Protein AF-A0A3D1WHP9-F1 (afdb_monomer_lite)

Foldseek 3Di:
DFLVVLLVVVQVVLVVLLVVLLVVQLVPFDVLLVVLLVLLVVLLVVLLVCLLVVLVVQQQDWDADPNDTGGVLVVVVVVQCVDVLLVLLVVLAVLSVVVSSLVSSLLCSLVSLLVSSVVSSVVSVVVSVVVVVVVPPVPPPPPPPDPRPSNVSSVSSSVSSNVSLLSSCLLVLLSLVLVVPVLDPPPPCPVVVVVVVVDPDDDDDDDDDDDDDDDDDDDDDDDDDDPDDPNVPDPVVSVSNSSSCCPHPSSVVSPPPCVSVVSSQSSSWDDAPNDTASPSQQVVLVVQLVVLVVCVVPPLQLVPRPLVSNVVSVCSNLVHPCVQRRVLSSVLSNLLVVVSVCVSPVVCVLCVVLSVLSNVVSVVPPRSSVQCSLLVVLVSVLVSLCSVLCVSVLVRPDDDDLQSLLVSCVSPVVSLLSNLVSQLVHSSCVRRQLVVQCSVLCPPPPPQSSVLLNQFDSDDDCSVQLSVLVSQLSNLSSNLQNVQVVLVHGPVVCLLAVLCLLSGDPPSLVSLLSVQVNLQSVQPRNRQAGPVRHGSSQSSCVVSLQHQQCQQAPDHGDTSSRSSNLLRVLSNLSSVLVCSVCLPDQHQLLSVLLSLLVVCLVPVPDPVSLCVQVVNVLSLLRGPSCCVRPVVSNQVNLVPLLFFHLVLLDDPPDSPSSSVLCNVQVSLSSQQSNLQLVAALDPVVSQGNSNLSRDDPRQVLSSLLVDALVSLVRNQLSCLPRSGRVSVVVSLQVVVQVLLCQALVDPPGDFDSVVAACDDPLHCRVLVSQLSNLVSVQSNVQPDNRYPVSTDLLSVLSNLLSLLCQQCVCPPPVHDDGGRSVRSSVSNLVRCCVPLVADLVQFFVDPDPSVARSNLVSVLSVLLPDPQQQSVLCCVCQTVPVLDLVSLVSNLVRCLVCVPSLLSNLVSCLVRRTPNEDDPVSVVSNVVSLVVVVVDPSHDVSSSCSVCSNHPNHD

Radius of gyration: 58.1 Å; chains: 1; bounding box: 121×66×184 Å

Sequence (955 aa):
MSAGAIIAIIDVVFFVLLGLGFLEGFLRGVKRSSLELGISIAGIIIVALITPVVTDAILNIQITANGTTSSLKTFIINMLSSNPDVENLINGSPSTKTLLEKLPTVLMAAVVFLVLNLVMRLVVYIVYKLISLVFKSKKKEKELGLKRNRWVGGAISTFKMFALVLVMFMPLTSAVKFADQIIPAQSTEVSAVVAAAGEGGSGTAGGETPAPSTDGGGTTDGGSTTDGGIFSSLPPVVKNIVHGVNKSALGVLNGVAGMDDFMFDQVAKVEINGERIKFRSELNNYYTLYNDISLFLKNKDVESINWEKLDKSYKDVTSNPLYNSVVLNIIGENIAKYENLVKVFPQIKEYEDILKNISLALSTNDKYAEYFKPDIDKIYYTISGAGKSGYLKEVVGKKNTLSSITVLVDKYDEVLTNTVNNLFDLNIVRDALSPALKTVFTKVSDEALGNILADANTNITDWNGLKVKVKNTIVEVGKINGMIEKQNVALGDITSDFMTILKLKNDVPQILSRFGNMIDCIDNLEFMSDTAGNKLMPRVLNKFGLTDLKDVKGETIETYKGVFEFMSPSIEKLISLDIYDDMHGEVNFNSILKKFAQRLVSEKTDTTYSKFMSDVLLPLYKVTALQDKIFTPIINGSKTTGVVDFSLLEVENDWAASYANWESDLPQLTAVITELESKYFNEETKQTILDYLLTEGGDMKEVVKKLDDATLDKVMPSVLTAKSLQPLRDQLAGIVVSTIKDVTGDSTVSMSLNPASFTGGDSQTSEFITIIKTFVKIYNASTTMTNLEDIDEILLGNLLEQMKQNAYRVELNGKTNTGVTKAMFSAMIAKAESEFGITFLDVFKATNIYEINFNDMFKFINLTKQSNAFAQAFKNVAIDGNKDTASVDELMGAVKANQESAKEILVLANSLEVDASLTTEQKTYFDAKIAELEADSEIDRDIIAQFKTLIGETA

Structure (mmCIF, N/CA/C/O backbone):
data_AF-A0A3D1WHP9-F1
#
_entry.id   AF-A0A3D1WHP9-F1
#
loop_
_atom_site.group_PDB
_atom_site.id
_atom_site.type_symbol
_atom_site.label_atom_id
_atom_site.label_alt_id
_atom_site.label_comp_id
_atom_site.label_asym_id
_atom_site.label_entity_id
_atom_site.label_seq_id
_atom_site.pdbx_PDB_ins_code
_atom_site.Cartn_x
_atom_site.Cartn_y
_atom_site.Cartn_z
_atom_site.occupancy
_atom_site.B_iso_or_equiv
_atom_site.auth_seq_id
_atom_site.auth_comp_id
_atom_site.auth_asym_id
_atom_site.auth_atom_id
_atom_site.pdbx_PDB_model_num
ATOM 1 N N . MET A 1 1 ? 63.133 1.892 -47.168 1.00 52.19 1 MET A N 1
ATOM 2 C CA . MET A 1 1 ? 63.389 3.248 -47.708 1.00 52.19 1 MET A CA 1
ATOM 3 C C . MET A 1 1 ? 62.753 4.252 -46.750 1.00 52.19 1 MET A C 1
ATOM 5 O O . MET A 1 1 ? 61.618 4.007 -46.362 1.00 52.19 1 MET A O 1
ATOM 9 N N . SER A 1 2 ? 63.463 5.290 -46.292 1.00 50.69 2 SER A N 1
ATOM 10 C CA . SER A 1 2 ? 62.893 6.284 -45.360 1.00 50.69 2 SER A CA 1
ATOM 11 C C . SER A 1 2 ? 61.933 7.237 -46.088 1.00 50.69 2 SER A C 1
ATOM 13 O O . SER A 1 2 ? 62.123 7.507 -47.275 1.00 50.69 2 SER A O 1
ATOM 15 N N . ALA A 1 3 ? 60.923 7.773 -45.391 1.00 52.84 3 ALA A N 1
ATOM 16 C CA . ALA A 1 3 ? 59.977 8.738 -45.967 1.00 52.84 3 ALA A CA 1
ATOM 17 C C . ALA A 1 3 ? 60.690 9.969 -46.571 1.00 52.84 3 ALA A C 1
ATOM 19 O O . ALA A 1 3 ? 60.319 10.429 -47.646 1.00 52.84 3 ALA A O 1
ATOM 20 N N . GLY A 1 4 ? 61.781 10.435 -45.946 1.00 49.41 4 GLY A N 1
ATOM 21 C CA . GLY A 1 4 ? 62.611 11.531 -46.467 1.00 49.41 4 GLY A CA 1
ATOM 22 C C . GLY A 1 4 ? 63.289 11.228 -47.810 1.00 49.41 4 GLY A C 1
ATOM 23 O O . GLY A 1 4 ? 63.359 12.103 -48.669 1.00 49.41 4 GLY A O 1
ATOM 24 N N . ALA A 1 5 ? 63.729 9.985 -48.040 1.00 58.91 5 ALA A N 1
ATOM 25 C CA . ALA A 1 5 ? 64.306 9.582 -49.325 1.00 58.91 5 ALA A CA 1
ATOM 26 C C . ALA A 1 5 ? 63.245 9.511 -50.437 1.00 58.91 5 ALA A C 1
ATOM 28 O O . ALA A 1 5 ? 63.528 9.851 -51.582 1.00 58.91 5 ALA A O 1
ATOM 29 N N . ILE A 1 6 ? 62.017 9.106 -50.098 1.00 59.44 6 ILE A N 1
ATOM 30 C CA . ILE A 1 6 ? 60.886 9.050 -51.036 1.00 59.44 6 ILE A CA 1
ATOM 31 C C . ILE A 1 6 ? 60.451 10.467 -51.442 1.00 59.44 6 ILE A C 1
ATOM 33 O O . ILE A 1 6 ? 60.280 10.721 -52.632 1.00 59.44 6 ILE A O 1
ATOM 37 N N . ILE A 1 7 ? 60.359 11.400 -50.484 1.00 60.75 7 ILE A N 1
ATOM 38 C CA . ILE A 1 7 ? 60.065 12.824 -50.739 1.00 60.75 7 ILE A CA 1
ATOM 39 C C . ILE A 1 7 ? 61.090 13.416 -51.712 1.00 60.75 7 ILE A C 1
ATOM 41 O O . ILE A 1 7 ? 60.717 13.967 -52.745 1.00 60.75 7 ILE A O 1
ATOM 45 N N . ALA A 1 8 ? 62.384 13.225 -51.431 1.00 59.97 8 ALA A N 1
ATOM 46 C CA . ALA A 1 8 ? 63.456 13.743 -52.276 1.00 59.97 8 ALA A CA 1
ATOM 47 C C . ALA A 1 8 ? 63.396 13.188 -53.711 1.00 59.97 8 ALA A C 1
ATOM 49 O O . ALA A 1 8 ? 63.615 13.930 -54.664 1.00 59.97 8 ALA A O 1
ATOM 50 N N . ILE A 1 9 ? 63.065 11.905 -53.889 1.00 67.31 9 ILE A N 1
ATOM 51 C CA . ILE A 1 9 ? 62.924 11.299 -55.222 1.00 67.31 9 ILE A CA 1
ATOM 52 C C . ILE A 1 9 ? 61.727 11.891 -55.974 1.00 67.31 9 ILE A C 1
ATOM 54 O O . ILE A 1 9 ? 61.866 12.230 -57.149 1.00 67.31 9 ILE A O 1
ATOM 58 N N . ILE A 1 10 ? 60.573 12.039 -55.316 1.00 67.44 10 ILE A N 1
ATOM 59 C CA . ILE A 1 10 ? 59.365 12.616 -55.926 1.00 67.44 10 ILE A CA 1
ATOM 60 C C . ILE A 1 10 ? 59.627 14.061 -56.364 1.00 67.44 10 ILE A C 1
ATOM 62 O O . ILE A 1 10 ? 59.332 14.415 -57.507 1.00 67.44 10 ILE A O 1
ATOM 66 N N . ASP A 1 11 ? 60.242 14.869 -55.500 1.00 71.50 11 ASP A N 1
ATOM 67 C CA . ASP A 1 11 ? 60.545 16.269 -55.794 1.00 71.50 11 ASP A CA 1
ATOM 68 C C . ASP A 1 11 ? 61.590 16.395 -56.913 1.00 71.50 11 ASP A C 1
ATOM 70 O O . ASP A 1 11 ? 61.416 17.190 -57.837 1.00 71.50 11 ASP A O 1
ATOM 74 N N . VAL A 1 12 ? 62.641 15.566 -56.912 1.00 72.81 12 VAL A N 1
ATOM 75 C CA . VAL A 1 12 ? 63.637 15.542 -57.998 1.00 72.81 12 VAL A CA 1
ATOM 76 C C . VAL A 1 12 ? 62.985 15.177 -59.332 1.00 72.81 12 VAL A C 1
ATOM 78 O O . VAL A 1 12 ? 63.215 15.864 -60.327 1.00 72.81 12 VAL A O 1
ATOM 81 N N . VAL A 1 13 ? 62.138 14.144 -59.373 1.00 71.62 13 VAL A N 1
ATOM 82 C CA . VAL A 1 13 ? 61.411 13.760 -60.594 1.00 71.62 13 VAL A CA 1
ATOM 83 C C . VAL A 1 13 ? 60.491 14.893 -61.058 1.00 71.62 13 VAL A C 1
ATOM 85 O O . VAL A 1 13 ? 60.465 15.210 -62.249 1.00 71.62 13 VAL A O 1
ATOM 88 N N . PHE A 1 14 ? 59.791 15.553 -60.133 1.00 72.31 14 PHE A N 1
ATOM 89 C CA . PHE A 1 14 ? 58.943 16.708 -60.422 1.00 72.31 14 PHE A CA 1
ATOM 90 C C . PHE A 1 14 ? 59.737 17.863 -61.055 1.00 72.31 14 PHE A C 1
ATOM 92 O O . PHE A 1 14 ? 59.377 18.343 -62.133 1.00 72.31 14 PHE A O 1
ATOM 99 N N . PHE A 1 15 ? 60.866 18.264 -60.466 1.00 72.25 15 PHE A N 1
ATOM 100 C CA . PHE A 1 15 ? 61.705 19.337 -61.011 1.00 72.25 15 PHE A CA 1
ATOM 101 C C . PHE A 1 15 ? 62.384 18.958 -62.337 1.00 72.25 15 PHE A C 1
ATOM 103 O O . PHE A 1 15 ? 62.493 19.804 -63.229 1.00 72.25 15 PHE A O 1
ATOM 110 N N . VAL A 1 16 ? 62.774 17.693 -62.528 1.00 75.19 16 VAL A N 1
ATOM 111 C CA . VAL A 1 16 ? 63.304 17.194 -63.812 1.00 75.19 16 VAL A CA 1
ATOM 112 C C . VAL A 1 16 ? 62.244 17.283 -64.909 1.00 75.19 16 VAL A C 1
ATOM 114 O O . VAL A 1 16 ? 62.536 17.746 -66.013 1.00 75.19 16 VAL A O 1
ATOM 117 N N . LEU A 1 17 ? 60.997 16.911 -64.614 1.00 72.75 17 LEU A N 1
ATOM 118 C CA . LEU A 1 17 ? 59.876 17.027 -65.547 1.00 72.75 17 LEU A CA 1
ATOM 119 C C . LEU A 1 17 ? 59.602 18.487 -65.951 1.00 72.75 17 LEU A C 1
ATOM 121 O O . LEU A 1 17 ? 59.361 18.761 -67.130 1.00 72.75 17 LEU A O 1
ATOM 125 N N . LEU A 1 18 ? 59.706 19.431 -65.012 1.00 75.06 18 LEU A N 1
ATOM 126 C CA . LEU A 1 18 ? 59.613 20.869 -65.296 1.00 75.06 18 LEU A CA 1
ATOM 127 C C . LEU A 1 18 ? 60.776 21.373 -66.162 1.00 75.06 18 LEU A C 1
ATOM 129 O O . LEU A 1 18 ? 60.554 22.145 -67.100 1.00 75.06 18 LEU A O 1
ATOM 133 N N . GLY A 1 19 ? 61.998 20.905 -65.891 1.00 69.38 19 GLY A N 1
ATOM 134 C CA . GLY A 1 19 ? 63.191 21.208 -66.685 1.00 69.38 19 GLY A CA 1
ATOM 135 C C . GLY A 1 19 ? 63.102 20.676 -68.119 1.00 69.38 19 GLY A C 1
ATOM 136 O O . GLY A 1 19 ? 63.430 21.387 -69.071 1.00 69.38 19 GLY A O 1
ATOM 137 N N . LEU A 1 20 ? 62.568 19.466 -68.304 1.00 71.75 20 LEU A N 1
ATOM 138 C CA . LEU A 1 20 ? 62.284 18.904 -69.627 1.00 71.75 20 LEU A CA 1
ATOM 139 C C . LEU A 1 20 ? 61.210 19.712 -70.369 1.00 71.75 20 LEU A C 1
ATOM 141 O O . LEU A 1 20 ? 61.374 19.987 -71.557 1.00 71.75 20 LEU A O 1
ATOM 145 N N . GLY A 1 21 ? 60.161 20.164 -69.671 1.00 66.88 21 GLY A N 1
ATOM 146 C CA . GLY A 1 21 ? 59.151 21.067 -70.233 1.00 66.88 21 GLY A CA 1
ATOM 147 C C . GLY A 1 21 ? 59.732 22.418 -70.669 1.00 66.88 21 GLY A C 1
ATOM 148 O O . GLY A 1 21 ? 59.379 22.933 -71.733 1.00 66.88 21 GLY A O 1
ATOM 149 N N . PHE A 1 22 ? 60.681 22.962 -69.900 1.00 68.94 22 PHE A N 1
ATOM 150 C CA . PHE A 1 22 ? 61.415 24.173 -70.274 1.00 68.94 22 PHE A CA 1
ATOM 151 C C . PHE A 1 22 ? 62.231 23.964 -71.554 1.00 68.94 22 PHE A C 1
ATOM 153 O O . PHE A 1 22 ? 62.129 24.762 -72.486 1.00 68.94 22 PHE A O 1
ATOM 160 N N . LEU A 1 23 ? 63.008 22.876 -71.628 1.00 68.38 23 LEU A N 1
ATOM 161 C CA . LEU A 1 23 ? 63.821 22.528 -72.799 1.00 68.38 23 LEU A CA 1
ATOM 162 C C . LEU A 1 23 ? 62.952 22.314 -74.045 1.00 68.38 23 LEU A C 1
ATOM 164 O O . LEU A 1 23 ? 63.266 22.823 -75.124 1.00 68.38 23 LEU A O 1
ATOM 168 N N . GLU A 1 24 ? 61.821 21.624 -73.891 1.00 71.19 24 GLU A N 1
ATOM 169 C CA . GLU A 1 24 ? 60.838 21.400 -74.950 1.00 71.19 24 GLU A CA 1
ATOM 170 C C . GLU A 1 24 ? 60.282 22.728 -75.496 1.00 71.19 24 GLU A C 1
ATOM 172 O O . GLU A 1 24 ? 60.257 22.947 -76.713 1.00 71.19 24 GLU A O 1
ATOM 177 N N . GLY A 1 25 ? 59.920 23.657 -74.609 1.00 61.50 25 GLY A N 1
ATOM 178 C CA . GLY A 1 25 ? 59.437 24.988 -74.975 1.00 61.50 25 GLY A CA 1
ATOM 179 C C . GLY A 1 25 ? 60.489 25.909 -75.573 1.00 61.50 25 GLY A C 1
ATOM 180 O O . GLY A 1 25 ? 60.221 26.641 -76.532 1.00 61.50 25 GLY A O 1
ATOM 181 N N . PHE A 1 26 ? 61.706 25.845 -75.041 1.00 65.12 26 PHE A N 1
ATOM 182 C CA . PHE A 1 26 ? 62.842 26.634 -75.497 1.00 65.12 26 PHE A CA 1
ATOM 183 C C . PHE A 1 26 ? 63.232 26.276 -76.938 1.00 65.12 26 PHE A C 1
ATOM 185 O O . PHE A 1 26 ? 63.517 27.158 -77.757 1.00 65.12 26 PHE A O 1
ATOM 192 N N . LEU A 1 27 ? 63.166 24.987 -77.288 1.00 63.72 27 LEU A N 1
ATOM 193 C CA . LEU A 1 27 ? 63.424 24.495 -78.643 1.00 63.72 27 LEU A CA 1
ATOM 194 C C . LEU A 1 27 ? 62.308 24.879 -79.637 1.00 63.72 27 LEU A C 1
ATOM 196 O O . LEU A 1 27 ? 62.595 25.138 -80.814 1.00 63.72 27 LEU A O 1
ATOM 200 N N . ARG A 1 28 ? 61.045 24.953 -79.188 1.00 66.31 28 ARG A N 1
ATOM 201 C CA . ARG A 1 28 ? 59.855 25.088 -80.057 1.00 66.31 28 ARG A CA 1
ATOM 202 C C . ARG A 1 28 ? 59.340 26.520 -80.247 1.00 66.31 28 ARG A C 1
ATOM 204 O O . ARG A 1 28 ? 58.873 26.834 -81.344 1.00 66.31 28 ARG A O 1
ATOM 211 N N . GLY A 1 29 ? 59.487 27.396 -79.251 1.00 59.56 29 GLY A N 1
ATOM 212 C CA . GLY A 1 29 ? 59.043 28.797 -79.289 1.00 59.56 29 GLY A CA 1
ATOM 213 C C . GLY A 1 29 ? 57.532 29.008 -79.070 1.00 59.56 29 GLY A C 1
ATOM 214 O O . GLY A 1 29 ? 56.722 28.102 -79.245 1.00 59.56 29 GLY A O 1
ATOM 215 N N . VAL A 1 30 ? 57.150 30.248 -78.728 1.00 58.91 30 VAL A N 1
ATOM 216 C CA . VAL A 1 30 ? 55.826 30.642 -78.184 1.00 58.91 30 VAL A CA 1
ATOM 217 C C . VAL A 1 30 ? 54.615 30.110 -78.967 1.00 58.91 30 VAL A C 1
ATOM 219 O O . VAL A 1 30 ? 53.772 29.437 -78.387 1.00 58.91 30 VAL A O 1
ATOM 222 N N . LYS A 1 31 ? 54.527 30.352 -80.287 1.00 64.00 31 LYS A N 1
ATOM 223 C CA . LYS A 1 31 ? 53.344 29.965 -81.092 1.00 64.00 31 LYS A CA 1
ATOM 224 C C . LYS A 1 31 ? 53.054 28.461 -81.056 1.00 64.00 31 LYS A C 1
ATOM 226 O O . LYS A 1 31 ? 51.898 28.054 -81.035 1.00 64.00 31 LYS A O 1
ATOM 231 N N . ARG A 1 32 ? 54.107 27.638 -81.073 1.00 64.88 32 ARG A N 1
ATOM 232 C CA . ARG A 1 32 ? 53.989 26.175 -81.077 1.00 64.88 32 ARG A CA 1
ATOM 233 C C . ARG A 1 32 ? 53.645 25.642 -79.691 1.00 64.88 32 ARG A C 1
ATOM 235 O O . ARG A 1 32 ? 52.767 24.793 -79.586 1.00 64.88 32 ARG A O 1
ATOM 242 N N . SER A 1 33 ? 54.249 26.210 -78.650 1.00 61.62 33 SER A N 1
ATOM 243 C CA . SER A 1 33 ? 53.940 25.882 -77.256 1.00 61.62 33 SER A CA 1
ATOM 244 C C . SER A 1 33 ? 52.487 26.199 -76.871 1.00 61.62 33 SER A C 1
ATOM 246 O O . SER A 1 33 ? 51.863 25.402 -76.177 1.00 61.62 33 SER A O 1
ATOM 248 N N . SER A 1 34 ? 51.910 27.306 -77.359 1.00 65.25 34 SER A N 1
ATOM 249 C CA . SER A 1 34 ? 50.506 27.665 -77.088 1.00 65.25 34 SER A CA 1
ATOM 250 C C . SER A 1 34 ? 49.491 26.761 -77.803 1.00 65.25 34 SER A C 1
ATOM 252 O O . SER A 1 34 ? 48.495 26.374 -77.198 1.00 65.25 34 SER A O 1
ATOM 254 N N . LEU A 1 35 ? 49.742 26.377 -79.063 1.00 67.50 35 LEU A N 1
ATOM 255 C CA . LEU A 1 35 ? 48.884 25.423 -79.787 1.00 67.50 35 LEU A CA 1
ATOM 256 C C . LEU A 1 35 ? 48.872 24.057 -79.086 1.00 67.50 35 LEU A C 1
ATOM 258 O O . LEU A 1 35 ? 47.825 23.449 -78.888 1.00 67.50 35 LEU A O 1
ATOM 262 N N . GLU A 1 36 ? 50.049 23.595 -78.674 1.00 68.94 36 GLU A N 1
ATOM 263 C CA . GLU A 1 36 ? 50.200 22.340 -77.950 1.00 68.94 36 GLU A CA 1
ATOM 264 C C . GLU A 1 36 ? 49.532 22.392 -76.566 1.00 68.94 36 GLU A C 1
ATOM 266 O O . GLU A 1 36 ? 49.039 21.375 -76.093 1.00 68.94 36 GLU A O 1
ATOM 271 N N . LEU A 1 37 ? 49.511 23.552 -75.901 1.00 68.50 37 LEU A N 1
ATOM 272 C CA . LEU A 1 37 ? 48.799 23.756 -74.634 1.00 68.50 37 LEU A CA 1
ATOM 273 C C . LEU A 1 37 ? 47.288 23.548 -74.799 1.00 68.50 37 LEU A C 1
ATOM 275 O O . LEU A 1 37 ? 46.707 22.783 -74.033 1.00 68.50 37 LEU A O 1
ATOM 279 N N . GLY A 1 38 ? 46.671 24.143 -75.825 1.00 67.31 38 GLY A N 1
ATOM 280 C CA . GLY A 1 38 ? 45.239 23.964 -76.101 1.00 67.31 38 GLY A CA 1
ATOM 281 C C . GLY A 1 38 ? 44.862 22.507 -76.400 1.00 67.31 38 GLY A C 1
ATOM 282 O O . GLY A 1 38 ? 43.893 21.992 -75.845 1.00 67.31 38 GLY A O 1
ATOM 283 N N . ILE A 1 39 ? 45.673 21.808 -77.207 1.00 72.19 39 ILE A N 1
ATOM 284 C CA . ILE A 1 39 ? 45.454 20.384 -77.521 1.00 72.19 39 ILE A CA 1
ATOM 285 C C . ILE A 1 39 ? 45.657 19.507 -76.271 1.00 72.19 39 ILE A C 1
ATOM 287 O O . ILE A 1 39 ? 44.909 18.556 -76.061 1.00 72.19 39 ILE A O 1
ATOM 291 N N . SER A 1 40 ? 46.627 19.828 -75.407 1.00 72.06 40 SER A N 1
ATOM 292 C CA . SER A 1 40 ? 46.837 19.095 -74.151 1.00 72.06 40 SER A CA 1
ATOM 293 C C . SER A 1 40 ? 45.678 19.255 -73.162 1.00 72.06 40 SER A C 1
ATOM 295 O O . SER A 1 40 ? 45.303 18.267 -72.542 1.00 72.06 40 SER A O 1
ATOM 297 N N . ILE A 1 41 ? 45.076 20.445 -73.044 1.00 73.56 41 ILE A N 1
ATOM 298 C CA . ILE A 1 41 ? 43.894 20.657 -72.187 1.00 73.56 41 ILE A CA 1
ATOM 299 C C . ILE A 1 41 ? 42.699 19.842 -72.702 1.00 73.56 41 ILE A C 1
ATOM 301 O O . ILE A 1 41 ? 42.053 19.146 -71.921 1.00 73.56 41 ILE A O 1
ATOM 305 N N . ALA A 1 42 ? 42.443 19.855 -74.015 1.00 74.12 42 ALA A N 1
ATOM 306 C CA . ALA A 1 42 ? 41.405 19.015 -74.615 1.00 74.12 42 ALA A CA 1
ATOM 307 C C . ALA A 1 42 ? 41.672 17.517 -74.373 1.00 74.12 42 ALA A C 1
ATOM 309 O O . ALA A 1 42 ? 40.752 16.765 -74.058 1.00 74.12 42 ALA A O 1
ATOM 310 N N . GLY A 1 43 ? 42.939 17.094 -74.448 1.00 78.81 43 GLY A N 1
ATOM 311 C CA . GLY A 1 43 ? 43.354 15.728 -74.131 1.00 78.81 43 GLY A CA 1
ATOM 312 C C . GLY A 1 43 ? 43.055 15.318 -72.688 1.00 78.81 43 GLY A C 1
ATOM 313 O O . GLY A 1 43 ? 42.554 14.220 -72.474 1.00 78.81 43 GLY A O 1
ATOM 314 N N . ILE A 1 44 ? 43.285 16.201 -71.713 1.00 77.19 44 ILE A N 1
ATOM 315 C CA . ILE A 1 44 ? 42.969 15.950 -70.297 1.00 77.19 44 ILE A CA 1
ATOM 316 C C . ILE A 1 44 ? 41.458 15.767 -70.091 1.00 77.19 44 ILE A C 1
ATOM 318 O O . ILE A 1 44 ? 41.049 14.840 -69.394 1.00 77.19 44 ILE A O 1
ATOM 322 N N . ILE A 1 45 ? 40.622 16.605 -70.718 1.00 77.75 45 ILE A N 1
ATOM 323 C CA . ILE A 1 45 ? 39.153 16.492 -70.627 1.00 77.75 45 ILE A CA 1
ATOM 324 C C . ILE A 1 45 ? 38.683 15.151 -71.207 1.00 77.75 45 ILE A C 1
ATOM 326 O O . ILE A 1 45 ? 37.871 14.458 -70.597 1.00 77.75 45 ILE A O 1
ATOM 330 N N . ILE A 1 46 ? 39.229 14.755 -72.360 1.00 80.69 46 ILE A N 1
ATOM 331 C CA . ILE A 1 46 ? 38.930 13.463 -72.991 1.00 80.69 46 ILE A CA 1
ATOM 332 C C . ILE A 1 46 ? 39.344 12.305 -72.073 1.00 80.69 46 ILE A C 1
ATOM 334 O O . ILE A 1 46 ? 38.563 11.377 -71.872 1.00 80.69 46 ILE A O 1
ATOM 338 N N . VAL A 1 47 ? 40.536 12.366 -71.472 1.00 83.69 47 VAL A N 1
ATOM 339 C CA . VAL A 1 47 ? 40.997 11.338 -70.527 1.00 83.69 47 VAL A CA 1
ATOM 340 C C . VAL A 1 47 ? 40.087 11.266 -69.307 1.00 83.69 47 VAL A C 1
ATOM 342 O O . VAL A 1 47 ? 39.716 10.165 -68.914 1.00 83.69 47 VAL A O 1
ATOM 345 N N . ALA A 1 48 ? 39.663 12.398 -68.742 1.00 77.88 48 ALA A N 1
ATOM 346 C CA . ALA A 1 48 ? 38.740 12.419 -67.607 1.00 77.88 48 ALA A CA 1
ATOM 347 C C . ALA A 1 48 ? 37.396 11.736 -67.925 1.00 77.88 48 ALA A C 1
ATOM 349 O O . ALA A 1 48 ? 36.864 11.022 -67.080 1.00 77.88 48 ALA A O 1
ATOM 350 N N . LEU A 1 49 ? 36.876 11.897 -69.148 1.00 80.00 49 LEU A N 1
ATOM 351 C CA . LEU A 1 49 ? 35.627 11.261 -69.589 1.00 80.00 49 LEU A CA 1
ATOM 352 C C . LEU A 1 49 ? 35.779 9.765 -69.899 1.00 80.00 49 LEU A C 1
ATOM 354 O O . LEU A 1 49 ? 34.849 8.997 -69.667 1.00 80.00 49 LEU A O 1
ATOM 358 N N . ILE A 1 50 ? 36.932 9.346 -70.428 1.00 80.75 50 ILE A N 1
ATOM 359 C CA . ILE A 1 50 ? 37.185 7.954 -70.839 1.00 80.75 50 ILE A CA 1
ATOM 360 C C . ILE A 1 50 ? 37.703 7.092 -69.673 1.00 80.75 50 ILE A C 1
ATOM 362 O O . ILE A 1 50 ? 37.523 5.875 -69.682 1.00 80.75 50 ILE A O 1
ATOM 366 N N . THR A 1 51 ? 38.311 7.700 -68.649 1.00 82.25 51 THR A N 1
ATOM 367 C CA . THR A 1 51 ? 38.882 6.994 -67.486 1.00 82.25 51 THR A CA 1
ATOM 368 C C . THR A 1 51 ? 37.899 6.036 -66.807 1.00 82.25 51 THR A C 1
ATOM 370 O O . THR A 1 51 ? 38.306 4.896 -66.576 1.00 82.25 51 THR A O 1
ATOM 373 N N . PRO A 1 52 ? 36.629 6.399 -66.536 1.00 75.19 52 PRO A N 1
ATOM 374 C CA . PRO A 1 52 ? 35.669 5.456 -65.960 1.00 75.19 52 PRO A CA 1
ATOM 375 C C . PRO A 1 52 ? 35.466 4.209 -66.837 1.00 75.19 52 PRO A C 1
ATOM 377 O O . PRO A 1 52 ? 35.534 3.086 -66.347 1.00 75.19 52 PRO A O 1
ATOM 380 N N . VAL A 1 53 ? 35.321 4.397 -68.154 1.00 77.50 53 VAL A N 1
ATOM 381 C CA . VAL A 1 53 ? 35.075 3.314 -69.125 1.00 77.50 53 VAL A CA 1
ATOM 382 C C . VAL A 1 53 ? 36.274 2.369 -69.229 1.00 77.50 53 VAL A C 1
ATOM 384 O O . VAL A 1 53 ? 36.119 1.150 -69.265 1.00 77.50 53 VAL A O 1
ATOM 387 N N . VAL A 1 54 ? 37.489 2.920 -69.267 1.00 77.38 54 VAL A N 1
ATOM 388 C CA . VAL A 1 54 ? 38.718 2.117 -69.359 1.00 77.38 54 VAL A CA 1
ATOM 389 C C . VAL A 1 54 ? 39.011 1.396 -68.048 1.00 77.38 54 VAL A C 1
ATOM 391 O O . VAL A 1 54 ? 39.461 0.254 -68.082 1.00 77.38 54 VAL A O 1
ATOM 394 N N . THR A 1 55 ? 38.737 2.027 -66.905 1.00 80.38 55 THR A N 1
ATOM 395 C CA . THR A 1 55 ? 38.876 1.383 -65.591 1.00 80.38 55 THR A CA 1
ATOM 396 C C . THR A 1 55 ? 37.987 0.141 -65.501 1.00 80.38 55 THR A C 1
ATOM 398 O O . THR A 1 55 ? 38.485 -0.932 -65.157 1.00 80.38 55 THR A O 1
ATOM 401 N N . ASP A 1 56 ? 36.718 0.249 -65.909 1.00 72.50 56 ASP A N 1
ATOM 402 C CA . ASP A 1 56 ? 35.794 -0.891 -65.968 1.00 72.50 56 ASP A CA 1
ATOM 403 C C . ASP A 1 56 ? 36.270 -1.978 -66.949 1.00 72.50 56 ASP A C 1
ATOM 405 O O . ASP A 1 56 ? 36.180 -3.171 -66.653 1.00 72.50 56 ASP A O 1
ATOM 409 N N . ALA A 1 57 ? 36.823 -1.600 -68.105 1.00 75.88 57 ALA A N 1
ATOM 410 C CA . ALA A 1 57 ? 37.355 -2.561 -69.071 1.00 75.88 57 ALA A CA 1
ATOM 411 C C . ALA A 1 57 ? 38.579 -3.328 -68.532 1.00 75.88 57 ALA A C 1
ATOM 413 O O . ALA A 1 57 ? 38.653 -4.545 -68.692 1.00 75.88 57 ALA A O 1
ATOM 414 N N . ILE A 1 58 ? 39.516 -2.639 -67.865 1.00 75.19 58 ILE A N 1
ATOM 415 C CA . ILE A 1 58 ? 40.715 -3.252 -67.264 1.00 75.19 58 ILE A CA 1
ATOM 416 C C . ILE A 1 58 ? 40.326 -4.223 -66.147 1.00 75.19 58 ILE A C 1
ATOM 418 O O . ILE A 1 58 ? 40.860 -5.328 -66.066 1.00 75.19 58 ILE A O 1
ATOM 422 N N . LEU A 1 59 ? 39.381 -3.835 -65.294 1.00 73.31 59 LEU A N 1
ATOM 423 C CA . LEU A 1 59 ? 38.937 -4.667 -64.176 1.00 73.31 59 LEU A CA 1
ATOM 424 C C . LEU A 1 59 ? 38.169 -5.922 -64.619 1.00 73.31 59 LEU A C 1
ATOM 426 O O . LEU A 1 59 ? 38.152 -6.913 -63.889 1.00 73.31 59 LEU A O 1
ATOM 430 N N . ASN A 1 60 ? 37.601 -5.923 -65.827 1.00 74.12 60 ASN A N 1
ATOM 431 C CA . ASN A 1 60 ? 36.945 -7.087 -66.425 1.00 74.12 60 ASN A CA 1
ATOM 432 C C . ASN A 1 60 ? 37.894 -8.005 -67.224 1.00 74.12 60 ASN A C 1
ATOM 434 O O . ASN A 1 60 ? 37.441 -9.003 -67.790 1.00 74.12 60 ASN A O 1
ATOM 438 N N . ILE A 1 61 ? 39.204 -7.724 -67.263 1.00 77.56 61 ILE A N 1
ATOM 439 C CA . ILE A 1 61 ? 40.194 -8.623 -67.878 1.00 77.56 61 ILE A CA 1
ATOM 440 C C . ILE A 1 61 ? 40.222 -9.948 -67.110 1.00 77.56 61 ILE A C 1
ATOM 442 O O . ILE A 1 61 ? 40.321 -9.966 -65.883 1.00 77.56 61 ILE A O 1
ATOM 446 N N . GLN A 1 62 ? 40.156 -11.064 -67.836 1.00 73.50 62 GLN A N 1
ATOM 447 C CA . GLN A 1 62 ? 40.252 -12.399 -67.254 1.00 73.50 62 GLN A CA 1
ATOM 448 C C . GLN A 1 62 ? 41.700 -12.724 -66.874 1.00 73.50 62 GLN A C 1
ATOM 450 O O . GLN A 1 62 ? 42.608 -12.621 -67.697 1.00 73.50 62 GLN A O 1
ATOM 455 N N . ILE A 1 63 ? 41.908 -13.141 -65.628 1.00 71.69 63 ILE A N 1
ATOM 456 C CA . ILE A 1 63 ? 43.195 -13.561 -65.077 1.00 71.69 63 ILE A CA 1
ATOM 457 C C . ILE A 1 63 ? 43.042 -14.984 -64.551 1.00 71.69 63 ILE A C 1
ATOM 459 O O . ILE A 1 63 ? 42.035 -15.332 -63.937 1.00 71.69 63 ILE A O 1
ATOM 463 N N . THR A 1 64 ? 44.050 -15.817 -64.794 1.00 65.00 64 THR A N 1
ATOM 464 C CA . THR A 1 64 ? 44.112 -17.160 -64.215 1.00 65.00 64 THR A CA 1
ATOM 465 C C . THR A 1 64 ? 45.047 -17.129 -63.019 1.00 65.00 64 THR A C 1
ATOM 467 O O . THR A 1 64 ? 46.242 -16.889 -63.171 1.00 65.00 64 THR A O 1
ATOM 470 N N . ALA A 1 65 ? 44.496 -17.358 -61.833 1.00 56.38 65 ALA A N 1
ATOM 471 C CA . ALA A 1 65 ? 45.239 -17.446 -60.585 1.00 56.38 65 ALA A CA 1
ATOM 472 C C . ALA A 1 65 ? 44.740 -18.673 -59.813 1.00 56.38 65 ALA A C 1
ATOM 474 O O . ALA A 1 65 ? 43.538 -18.928 -59.752 1.00 56.38 65 ALA A O 1
ATOM 475 N N . ASN A 1 66 ? 45.670 -19.469 -59.279 1.00 54.38 66 ASN A N 1
ATOM 476 C CA . ASN A 1 66 ? 45.388 -20.738 -58.594 1.00 54.38 66 ASN A CA 1
ATOM 477 C C . ASN A 1 66 ? 44.501 -21.718 -59.398 1.00 54.38 66 ASN A C 1
ATOM 479 O O . ASN A 1 66 ? 43.669 -22.416 -58.834 1.00 54.38 66 ASN A O 1
ATOM 483 N N . GLY A 1 67 ? 44.669 -21.775 -60.726 1.00 57.19 67 GLY A N 1
ATOM 484 C CA . GLY A 1 67 ? 43.973 -22.736 -61.597 1.00 57.19 67 GLY A CA 1
ATOM 485 C C . GLY A 1 67 ? 42.552 -22.345 -62.029 1.00 57.19 67 GLY A C 1
ATOM 486 O O . GLY A 1 67 ? 41.998 -22.995 -62.910 1.00 57.19 67 GLY A O 1
ATOM 487 N N . THR A 1 68 ? 41.987 -21.263 -61.489 1.00 57.25 68 THR A N 1
ATOM 488 C CA . THR A 1 68 ? 40.677 -20.718 -61.887 1.00 57.25 68 THR A CA 1
ATOM 489 C C . THR A 1 68 ? 40.825 -19.424 -62.680 1.00 57.25 68 THR A C 1
ATOM 491 O O . THR A 1 68 ? 41.521 -18.498 -62.259 1.00 57.25 68 THR A O 1
ATOM 494 N N . THR A 1 69 ? 40.157 -19.347 -63.833 1.00 65.56 69 THR A N 1
ATOM 495 C CA . THR A 1 69 ? 40.060 -18.123 -64.637 1.00 65.56 69 THR A CA 1
ATOM 496 C C . THR A 1 69 ? 38.915 -17.262 -64.111 1.00 65.56 69 THR A C 1
ATOM 498 O O . THR A 1 69 ? 37.754 -17.659 -64.160 1.00 65.56 69 THR A O 1
ATOM 501 N N . SER A 1 70 ? 39.235 -16.073 -63.606 1.00 71.31 70 SER A N 1
ATOM 502 C CA . SER A 1 70 ? 38.260 -15.104 -63.094 1.00 71.31 70 SER A CA 1
ATOM 503 C C . SER A 1 70 ? 38.625 -13.695 -63.555 1.00 71.31 70 SER A C 1
ATOM 505 O O . SER A 1 70 ? 39.797 -13.421 -63.803 1.00 71.31 70 SER A O 1
ATOM 507 N N . SER A 1 71 ? 37.659 -12.781 -63.677 1.00 73.12 71 SER A N 1
ATOM 508 C CA . SER A 1 71 ? 37.998 -11.372 -63.938 1.00 73.12 71 SER A CA 1
ATOM 509 C C . SER A 1 71 ? 38.867 -10.807 -62.804 1.00 73.12 71 SER A C 1
ATOM 511 O O . SER A 1 71 ? 38.731 -11.249 -61.663 1.00 73.12 71 SER A O 1
ATOM 513 N N . LEU A 1 72 ? 39.740 -9.834 -63.079 1.00 63.84 72 LEU A N 1
ATOM 514 C CA . LEU A 1 72 ? 40.547 -9.165 -62.047 1.00 63.84 72 LEU A CA 1
ATOM 515 C C . LEU A 1 72 ? 39.664 -8.614 -60.912 1.00 63.84 72 LEU A C 1
ATOM 517 O O . LEU A 1 72 ? 40.005 -8.751 -59.739 1.00 63.84 72 LEU A O 1
ATOM 521 N N . LYS A 1 73 ? 38.489 -8.072 -61.258 1.00 68.94 73 LYS A N 1
ATOM 522 C CA . LYS A 1 73 ? 37.441 -7.670 -60.313 1.00 68.94 73 LYS A CA 1
ATOM 523 C C . LYS A 1 73 ? 37.009 -8.836 -59.413 1.00 68.94 73 LYS A C 1
ATOM 525 O O . LYS A 1 73 ? 37.051 -8.713 -58.193 1.00 68.94 73 LYS A O 1
ATOM 530 N N . THR A 1 74 ? 36.633 -9.975 -59.999 1.00 70.19 74 THR A N 1
ATOM 531 C CA . THR A 1 74 ? 36.205 -11.184 -59.266 1.00 70.19 74 THR A CA 1
ATOM 532 C C . THR A 1 74 ? 37.330 -11.768 -58.413 1.00 70.19 74 THR A C 1
ATOM 534 O O . THR A 1 74 ? 37.085 -12.202 -57.295 1.00 70.19 74 THR A O 1
ATOM 537 N N . PHE A 1 75 ? 38.570 -11.737 -58.898 1.00 68.88 75 PHE A N 1
ATOM 538 C CA . PHE A 1 75 ? 39.734 -12.220 -58.162 1.00 68.88 75 PHE A CA 1
ATOM 539 C C . PHE A 1 75 ? 39.969 -11.423 -56.869 1.00 68.88 75 PHE A C 1
ATOM 541 O O . PHE A 1 75 ? 40.157 -12.014 -55.807 1.00 68.88 75 PHE A O 1
ATOM 548 N N . ILE A 1 76 ? 39.884 -10.088 -56.937 1.00 66.25 76 ILE A N 1
ATOM 549 C CA . ILE A 1 76 ? 40.003 -9.209 -55.762 1.00 66.25 76 ILE A CA 1
ATOM 550 C C . ILE A 1 76 ? 38.863 -9.471 -54.764 1.00 66.25 76 ILE A C 1
ATOM 552 O O . ILE A 1 76 ? 39.100 -9.533 -53.560 1.00 66.25 76 ILE A O 1
ATOM 556 N N . ILE A 1 77 ? 37.636 -9.681 -55.248 1.00 68.81 77 ILE A N 1
ATOM 557 C CA . ILE A 1 77 ? 36.481 -9.994 -54.391 1.00 68.81 77 ILE A CA 1
ATOM 558 C C . ILE A 1 77 ? 36.641 -11.357 -53.717 1.00 68.81 77 ILE A C 1
ATOM 560 O O . ILE A 1 77 ? 36.350 -11.478 -52.532 1.00 68.81 77 ILE A O 1
ATOM 564 N N . ASN A 1 78 ? 37.144 -12.367 -54.426 1.00 68.62 78 ASN A N 1
ATOM 565 C CA . ASN A 1 78 ? 37.395 -13.693 -53.861 1.00 68.62 78 ASN A CA 1
ATOM 566 C C . ASN A 1 78 ? 38.502 -13.654 -52.792 1.00 68.62 78 ASN A C 1
ATOM 568 O O . ASN A 1 78 ? 38.405 -14.346 -51.781 1.00 68.62 78 ASN A O 1
ATOM 572 N N . MET A 1 79 ? 39.518 -12.800 -52.969 1.00 65.62 79 MET A N 1
ATOM 573 C CA . MET A 1 79 ? 40.517 -12.531 -51.928 1.00 65.62 79 MET A CA 1
ATOM 574 C C . MET A 1 79 ? 39.906 -11.859 -50.691 1.00 65.62 79 MET A C 1
ATOM 576 O O . MET A 1 79 ? 40.231 -12.245 -49.573 1.00 65.62 79 MET A O 1
ATOM 580 N N . LEU A 1 80 ? 38.996 -10.894 -50.863 1.00 64.44 80 LEU A N 1
ATOM 581 C CA . LEU A 1 80 ? 38.281 -10.262 -49.742 1.00 64.44 80 LEU A CA 1
ATOM 582 C C . LEU A 1 80 ? 37.310 -11.236 -49.052 1.00 64.44 80 LEU A C 1
ATOM 584 O O . LEU A 1 80 ? 37.201 -11.236 -47.830 1.00 64.44 80 LEU A O 1
ATOM 588 N N . SER A 1 81 ? 36.669 -12.110 -49.829 1.00 64.50 81 SER A N 1
ATOM 589 C CA . SER A 1 81 ? 35.742 -13.151 -49.354 1.00 64.50 81 SER A CA 1
ATOM 590 C C . SER A 1 81 ? 36.457 -14.345 -48.714 1.00 64.50 81 SER A C 1
ATOM 592 O O . SER A 1 81 ? 35.803 -15.271 -48.264 1.00 64.50 81 SER A O 1
ATOM 594 N N . SER A 1 82 ? 37.794 -14.345 -48.658 1.00 68.00 82 SER A N 1
ATOM 595 C CA . SER A 1 82 ? 38.555 -15.373 -47.934 1.00 68.00 82 SER A CA 1
ATOM 596 C C . SER A 1 82 ? 38.479 -15.189 -46.408 1.00 68.00 82 SER A C 1
ATOM 598 O O . SER A 1 82 ? 38.919 -16.062 -45.664 1.00 68.00 82 SER A O 1
ATOM 600 N N . ASN A 1 83 ? 37.936 -14.058 -45.934 1.00 67.38 83 ASN A N 1
ATOM 601 C CA . ASN A 1 83 ? 37.555 -13.859 -44.540 1.00 67.38 83 ASN A CA 1
ATOM 602 C C . ASN A 1 83 ? 36.093 -14.330 -44.331 1.00 67.38 83 ASN A C 1
ATOM 604 O O . ASN A 1 83 ? 35.201 -13.760 -44.967 1.00 67.38 83 ASN A O 1
ATOM 608 N N . PRO A 1 84 ? 35.832 -15.297 -43.427 1.00 64.06 84 PRO A N 1
ATOM 609 C CA . PRO A 1 84 ? 34.488 -15.825 -43.169 1.00 64.06 84 PRO A CA 1
ATOM 610 C C . PRO A 1 84 ? 33.452 -14.762 -42.782 1.00 64.06 84 PRO A C 1
ATOM 612 O O . PRO A 1 84 ? 32.285 -14.873 -43.148 1.00 64.06 84 PRO A O 1
ATOM 615 N N . ASP A 1 85 ? 33.858 -13.703 -42.080 1.00 59.66 85 ASP A N 1
ATOM 616 C CA . ASP A 1 85 ? 32.955 -12.628 -41.660 1.00 59.66 85 ASP A CA 1
ATOM 617 C C . ASP A 1 85 ? 32.534 -11.765 -42.855 1.00 59.66 85 ASP A C 1
ATOM 619 O O . ASP A 1 85 ? 31.367 -11.399 -42.998 1.00 59.66 85 ASP A O 1
ATOM 623 N N . VAL A 1 86 ? 33.473 -11.491 -43.767 1.00 64.88 86 VAL A N 1
ATOM 624 C CA . VAL A 1 86 ? 33.207 -10.764 -45.019 1.00 64.88 86 VAL A CA 1
ATOM 625 C C . VAL A 1 86 ? 32.323 -11.602 -45.938 1.00 64.88 86 VAL A C 1
ATOM 627 O O . VAL A 1 86 ? 31.382 -11.076 -46.529 1.00 64.88 86 VAL A O 1
ATOM 630 N N . GLU A 1 87 ? 32.572 -12.908 -46.018 1.00 69.56 87 GLU A N 1
ATOM 631 C CA . GLU A 1 87 ? 31.737 -13.848 -46.766 1.00 69.56 87 GLU A CA 1
ATOM 632 C C . GLU A 1 87 ? 30.301 -13.895 -46.214 1.00 69.56 87 GLU A C 1
ATOM 634 O O . GLU A 1 87 ? 29.337 -13.780 -46.974 1.00 69.56 87 GLU A O 1
ATOM 639 N N . ASN A 1 88 ? 30.136 -13.969 -44.891 1.00 66.56 88 ASN A N 1
ATOM 640 C CA . ASN A 1 88 ? 28.824 -13.961 -44.243 1.00 66.56 88 ASN A CA 1
ATOM 641 C C . ASN A 1 88 ? 28.064 -12.638 -44.458 1.00 66.56 88 ASN A C 1
ATOM 643 O O . ASN A 1 88 ? 26.858 -12.670 -44.713 1.00 66.56 88 ASN A O 1
ATOM 647 N N . LEU A 1 89 ? 28.747 -11.487 -44.441 1.00 64.56 89 LEU A N 1
ATOM 648 C CA . LEU A 1 89 ? 28.148 -10.175 -44.737 1.00 64.56 89 LEU A CA 1
ATOM 649 C C . LEU A 1 89 ? 27.782 -10.003 -46.222 1.00 64.56 89 LEU A C 1
ATOM 651 O O . LEU A 1 89 ? 26.759 -9.392 -46.539 1.00 64.56 89 LEU A O 1
ATOM 655 N N . ILE A 1 90 ? 28.577 -10.565 -47.140 1.00 70.75 90 ILE A N 1
ATOM 656 C CA . ILE A 1 90 ? 28.267 -10.616 -48.580 1.00 70.75 90 ILE A CA 1
ATOM 657 C C . ILE A 1 90 ? 27.034 -11.491 -48.833 1.00 70.75 90 ILE A C 1
ATOM 659 O O . ILE A 1 90 ? 26.148 -11.112 -49.600 1.00 70.75 90 ILE A O 1
ATOM 663 N N . ASN A 1 91 ? 26.949 -12.647 -48.174 1.00 70.31 91 ASN A N 1
ATOM 664 C CA . ASN A 1 91 ? 25.806 -13.555 -48.283 1.00 70.31 91 ASN A CA 1
ATOM 665 C C . ASN A 1 91 ? 24.539 -12.970 -47.621 1.00 70.31 91 ASN A C 1
ATOM 667 O O . ASN A 1 91 ? 23.410 -13.213 -48.077 1.00 70.31 91 ASN A O 1
ATOM 671 N N . GLY A 1 92 ? 24.725 -12.160 -46.575 1.00 65.69 92 GLY A N 1
ATOM 672 C CA . GLY A 1 92 ? 23.683 -11.407 -45.879 1.00 65.69 92 GLY A CA 1
ATOM 673 C C . GLY A 1 92 ? 23.080 -10.260 -46.697 1.00 65.69 92 GLY A C 1
ATOM 674 O O . GLY A 1 92 ? 21.880 -10.030 -46.595 1.00 65.69 92 GLY A O 1
ATOM 675 N N . SER A 1 93 ? 23.849 -9.595 -47.569 1.00 73.69 93 SER A N 1
ATOM 676 C CA . SER A 1 93 ? 23.406 -8.364 -48.244 1.00 73.69 93 SER A CA 1
ATOM 677 C C . SER A 1 93 ? 23.906 -8.230 -49.701 1.00 73.69 93 SER A C 1
ATOM 679 O O . SER A 1 93 ? 25.104 -8.030 -49.940 1.00 73.69 93 SER A O 1
ATOM 681 N N . PRO A 1 94 ? 23.002 -8.272 -50.708 1.00 75.88 94 PRO A N 1
ATOM 682 C CA . PRO A 1 94 ? 23.304 -7.871 -52.089 1.00 75.88 94 PRO A CA 1
ATOM 683 C C . PRO A 1 94 ? 23.919 -6.469 -52.223 1.00 75.88 94 PRO A C 1
ATOM 685 O O . PRO A 1 94 ? 24.782 -6.246 -53.081 1.00 75.88 94 PRO A O 1
ATOM 688 N N . SER A 1 95 ? 23.516 -5.529 -51.369 1.00 75.44 95 SER A N 1
ATOM 689 C CA . SER A 1 95 ? 24.061 -4.171 -51.334 1.00 75.44 95 SER A CA 1
ATOM 690 C C . SER A 1 95 ? 25.524 -4.150 -50.869 1.00 75.44 95 SER A C 1
ATOM 692 O O . SER A 1 95 ? 26.345 -3.472 -51.493 1.00 75.44 95 SER A O 1
ATOM 694 N N . THR A 1 96 ? 25.903 -4.968 -49.877 1.00 74.19 96 THR A N 1
ATOM 695 C CA . THR A 1 96 ? 27.308 -5.175 -49.469 1.00 74.19 96 THR A CA 1
ATOM 696 C C . THR A 1 96 ? 28.142 -5.723 -50.622 1.00 74.19 96 THR A C 1
ATOM 698 O O . THR A 1 96 ? 29.233 -5.220 -50.899 1.00 74.19 96 THR A O 1
ATOM 701 N N . LYS A 1 97 ? 27.618 -6.717 -51.350 1.00 73.88 97 LYS A N 1
ATOM 702 C CA . LYS A 1 97 ? 28.288 -7.271 -52.534 1.00 73.88 97 LYS A CA 1
ATOM 703 C C . LYS A 1 97 ? 28.501 -6.208 -53.612 1.00 73.88 97 LYS A C 1
ATOM 705 O O . LYS A 1 97 ? 29.605 -6.073 -54.131 1.00 73.88 97 LYS A O 1
ATOM 710 N N . THR A 1 98 ? 27.468 -5.424 -53.918 1.00 73.94 98 THR A N 1
ATOM 711 C CA . THR A 1 98 ? 27.527 -4.351 -54.922 1.00 73.94 98 THR A CA 1
ATOM 712 C C . THR A 1 98 ? 28.542 -3.276 -54.533 1.00 73.94 98 THR A C 1
ATOM 714 O O . THR A 1 98 ? 29.332 -2.836 -55.368 1.00 73.94 98 THR A O 1
ATOM 717 N N . LEU A 1 99 ? 28.583 -2.893 -53.256 1.00 73.75 99 LEU A N 1
ATOM 718 C CA . LEU A 1 99 ? 29.555 -1.941 -52.724 1.00 73.75 99 LEU A CA 1
ATOM 719 C C . LEU A 1 99 ? 30.998 -2.450 -52.881 1.00 73.75 99 LEU A C 1
ATOM 721 O O . LEU A 1 99 ? 31.850 -1.749 -53.434 1.00 73.75 99 LEU A O 1
ATOM 725 N N . LEU A 1 100 ? 31.262 -3.689 -52.453 1.00 72.19 100 LEU A N 1
ATOM 726 C CA . LEU A 1 100 ? 32.579 -4.326 -52.556 1.00 72.19 100 LEU A CA 1
ATOM 727 C C . LEU A 1 100 ? 33.008 -4.545 -54.009 1.00 72.19 100 LEU A C 1
ATOM 729 O O . LEU A 1 100 ? 34.180 -4.396 -54.336 1.00 72.19 100 LEU A O 1
ATOM 733 N N . GLU A 1 101 ? 32.065 -4.832 -54.905 1.00 71.88 101 GLU A N 1
ATOM 734 C CA . GLU A 1 101 ? 32.320 -4.946 -56.339 1.00 71.88 101 GLU A CA 1
ATOM 735 C C . GLU A 1 101 ? 32.778 -3.631 -56.976 1.00 71.88 101 GLU A C 1
ATOM 737 O O . GLU A 1 101 ? 33.544 -3.635 -57.944 1.00 71.88 101 GLU A O 1
ATOM 742 N N . LYS A 1 102 ? 32.299 -2.499 -56.464 1.00 74.38 102 LYS A N 1
ATOM 743 C CA . LYS A 1 102 ? 32.612 -1.176 -57.006 1.00 74.38 102 LYS A CA 1
ATOM 744 C C . LYS A 1 102 ? 33.859 -0.553 -56.380 1.00 74.38 102 LYS A C 1
ATOM 746 O O . LYS A 1 102 ? 34.509 0.257 -57.039 1.00 74.38 102 LYS A O 1
ATOM 751 N N . LEU A 1 103 ? 34.259 -0.982 -55.183 1.00 71.25 103 LEU A N 1
ATOM 752 C CA . LEU A 1 103 ? 35.428 -0.459 -54.471 1.00 71.25 103 LEU A CA 1
ATOM 753 C C . LEU A 1 103 ? 36.756 -0.556 -55.269 1.00 71.25 103 LEU A C 1
ATOM 755 O O . LEU A 1 103 ? 37.461 0.453 -55.344 1.00 71.25 103 LEU A O 1
ATOM 759 N N . PRO A 1 104 ? 37.096 -1.674 -55.954 1.00 71.31 104 PRO A N 1
ATOM 760 C CA . PRO A 1 104 ? 38.287 -1.739 -56.809 1.00 71.31 104 PRO A CA 1
ATOM 761 C C . PRO A 1 104 ? 38.275 -0.715 -57.951 1.00 71.31 104 PRO A C 1
ATOM 763 O O . PRO A 1 104 ? 39.324 -0.202 -58.331 1.00 71.31 104 PRO A O 1
ATOM 766 N N . THR A 1 105 ? 37.088 -0.390 -58.473 1.00 74.00 105 THR A N 1
ATOM 767 C CA . THR A 1 105 ? 36.893 0.582 -59.565 1.00 74.00 105 THR A CA 1
ATOM 768 C C . THR A 1 105 ? 37.261 1.989 -59.113 1.00 74.00 105 THR A C 1
ATOM 770 O O . THR A 1 105 ? 37.995 2.690 -59.805 1.00 74.00 105 THR A O 1
ATOM 773 N N . VAL A 1 106 ? 36.834 2.371 -57.909 1.00 74.06 106 VAL A N 1
ATOM 774 C CA . VAL A 1 106 ? 37.149 3.669 -57.293 1.00 74.06 106 VAL A CA 1
ATOM 775 C C . VAL A 1 106 ? 38.658 3.824 -57.079 1.00 74.06 106 VAL A C 1
ATOM 777 O O . VAL A 1 106 ? 39.230 4.862 -57.408 1.00 74.06 106 VAL A O 1
ATOM 780 N N . LEU A 1 107 ? 39.320 2.776 -56.575 1.00 70.31 107 LEU A N 1
ATOM 781 C CA . LEU A 1 107 ? 40.763 2.791 -56.308 1.00 70.31 107 LEU A CA 1
ATOM 782 C C . LEU A 1 107 ? 41.598 2.801 -57.599 1.00 70.31 107 LEU A C 1
ATOM 784 O O . LEU A 1 107 ? 42.585 3.532 -57.700 1.00 70.31 107 LEU A O 1
ATOM 788 N N . MET A 1 108 ? 41.194 2.025 -58.609 1.00 72.75 108 MET A N 1
ATOM 789 C CA . MET A 1 108 ? 41.910 1.944 -59.886 1.00 72.75 108 MET A CA 1
ATOM 790 C C . MET A 1 108 ? 41.733 3.189 -60.754 1.00 72.75 108 MET A C 1
ATOM 792 O O . MET A 1 108 ? 42.640 3.503 -61.524 1.00 72.75 108 MET A O 1
ATOM 796 N N . ALA A 1 109 ? 40.633 3.933 -60.616 1.00 79.88 109 ALA A N 1
ATOM 797 C CA . ALA A 1 109 ? 40.361 5.119 -61.429 1.00 79.88 109 ALA A CA 1
ATOM 798 C C . ALA A 1 109 ? 41.479 6.175 -61.348 1.00 79.88 109 ALA A C 1
ATOM 800 O O . ALA A 1 109 ? 41.856 6.745 -62.371 1.00 79.88 109 ALA A O 1
ATOM 801 N N . ALA A 1 110 ? 42.078 6.397 -60.170 1.00 78.81 110 ALA A N 1
ATOM 802 C CA . ALA A 1 110 ? 43.197 7.336 -60.017 1.00 78.81 110 ALA A CA 1
ATOM 803 C C . ALA A 1 110 ? 44.467 6.877 -60.757 1.00 78.81 110 ALA A C 1
ATOM 805 O O . ALA A 1 110 ? 45.153 7.684 -61.390 1.00 78.81 110 ALA A O 1
ATOM 806 N N . VAL A 1 111 ? 44.765 5.575 -60.716 1.00 78.44 111 VAL A N 1
ATOM 807 C CA . VAL A 1 111 ? 45.924 4.983 -61.401 1.00 78.44 111 VAL A CA 1
ATOM 808 C C . VAL A 1 111 ? 45.701 4.967 -62.914 1.00 78.44 111 VAL A C 1
ATOM 810 O O . VAL A 1 111 ? 46.583 5.362 -63.677 1.00 78.44 111 VAL A O 1
ATOM 813 N N . VAL A 1 112 ? 44.507 4.572 -63.360 1.00 82.12 112 VAL A N 1
ATOM 814 C CA . VAL A 1 112 ? 44.121 4.551 -64.776 1.00 82.12 112 VAL A CA 1
ATOM 815 C C . VAL A 1 112 ? 44.107 5.963 -65.353 1.00 82.12 112 VAL A C 1
ATOM 817 O O . VAL A 1 112 ? 44.611 6.151 -66.456 1.00 82.12 112 VAL A O 1
ATOM 820 N N . PHE A 1 113 ? 43.637 6.969 -64.608 1.00 83.81 113 PHE A N 1
ATOM 821 C CA . PHE A 1 113 ? 43.713 8.370 -65.029 1.00 83.81 113 PHE A CA 1
ATOM 822 C C . PHE A 1 113 ? 45.159 8.808 -65.284 1.00 83.81 113 PHE A C 1
ATOM 824 O O . PHE A 1 113 ? 45.447 9.431 -66.307 1.00 83.81 113 PHE A O 1
ATOM 831 N N . LEU A 1 114 ? 46.086 8.459 -64.386 1.00 82.31 114 LEU A N 1
ATOM 832 C CA . LEU A 1 114 ? 47.508 8.769 -64.538 1.00 82.31 114 LEU A CA 1
ATOM 833 C C . LEU A 1 114 ? 48.088 8.083 -65.784 1.00 82.31 114 LEU A C 1
ATOM 835 O O . LEU A 1 114 ? 48.709 8.741 -66.622 1.00 82.31 114 LEU A O 1
ATOM 839 N N . VAL A 1 115 ? 47.848 6.780 -65.951 1.00 80.06 115 VAL A N 1
ATOM 840 C CA . VAL A 1 115 ? 48.355 6.009 -67.099 1.00 80.06 115 VAL A CA 1
ATOM 841 C C . VAL A 1 115 ? 47.757 6.513 -68.415 1.00 80.06 115 VAL A C 1
ATOM 843 O O . VAL A 1 115 ? 48.494 6.755 -69.372 1.00 80.06 115 VAL A O 1
ATOM 846 N N . LEU A 1 116 ? 46.445 6.750 -68.470 1.00 82.94 116 LEU A N 1
ATOM 847 C CA . LEU A 1 116 ? 45.777 7.297 -69.650 1.00 82.94 116 LEU A CA 1
ATOM 848 C C . LEU A 1 116 ? 46.261 8.702 -69.984 1.00 82.94 116 LEU A C 1
ATOM 850 O O . LEU A 1 116 ? 46.385 9.014 -71.162 1.00 82.94 116 LEU A O 1
ATOM 854 N N . ASN A 1 117 ? 46.594 9.536 -68.997 1.00 80.56 117 ASN A N 1
ATOM 855 C CA . ASN A 1 117 ? 47.206 10.836 -69.265 1.00 80.56 117 ASN A CA 1
ATOM 856 C C . ASN A 1 117 ? 48.614 10.700 -69.868 1.00 80.56 117 ASN A C 1
ATOM 858 O O . ASN A 1 117 ? 48.943 11.454 -70.784 1.00 80.56 117 ASN A O 1
ATOM 862 N N . LEU A 1 118 ? 49.432 9.728 -69.434 1.00 77.88 118 LEU A N 1
ATOM 863 C CA . LEU A 1 118 ? 50.732 9.449 -70.072 1.00 77.88 118 LEU A CA 1
ATOM 864 C C . LEU A 1 118 ? 50.555 9.019 -71.532 1.00 77.88 118 LEU A C 1
ATOM 866 O O . LEU A 1 118 ? 51.229 9.543 -72.423 1.00 77.88 118 LEU A O 1
ATOM 870 N N . VAL A 1 119 ? 49.627 8.093 -71.782 1.00 80.00 119 VAL A N 1
ATOM 871 C CA . VAL A 1 119 ? 49.330 7.587 -73.130 1.00 80.00 119 VAL A CA 1
ATOM 872 C C . VAL A 1 119 ? 48.745 8.698 -74.001 1.00 80.00 119 VAL A C 1
ATOM 874 O O . VAL A 1 119 ? 49.219 8.932 -75.113 1.00 80.00 119 VAL A O 1
ATOM 877 N N . MET A 1 120 ? 47.769 9.447 -73.490 1.00 80.75 120 MET A N 1
ATOM 878 C CA . MET A 1 120 ? 47.144 10.553 -74.209 1.00 80.75 120 MET A CA 1
ATOM 879 C C . MET A 1 120 ? 48.142 11.665 -74.496 1.00 80.75 120 MET A C 1
ATOM 881 O O . MET A 1 120 ? 48.067 12.283 -75.550 1.00 80.75 120 MET A O 1
ATOM 885 N N . ARG A 1 121 ? 49.133 11.900 -73.634 1.00 73.06 121 ARG A N 1
ATOM 886 C CA . ARG A 1 121 ? 50.213 12.840 -73.939 1.00 73.06 121 ARG A CA 1
ATOM 887 C C . ARG A 1 121 ? 51.020 12.405 -75.163 1.00 73.06 121 ARG A C 1
ATOM 889 O O . ARG A 1 121 ? 51.359 13.251 -75.990 1.00 73.06 121 ARG A O 1
ATOM 896 N N . LEU A 1 122 ? 51.292 11.109 -75.312 1.00 75.00 122 LEU A N 1
ATOM 897 C CA . LEU A 1 122 ? 51.944 10.561 -76.503 1.00 75.00 122 LEU A CA 1
ATOM 898 C C . LEU A 1 122 ? 51.049 10.703 -77.745 1.00 75.00 122 LEU A C 1
ATOM 900 O O . LEU A 1 122 ? 51.530 11.121 -78.798 1.00 75.00 122 LEU A O 1
ATOM 904 N N . VAL A 1 123 ? 49.741 10.463 -77.615 1.00 77.69 123 VAL A N 1
ATOM 905 C CA . VAL A 1 123 ? 48.758 10.680 -78.694 1.00 77.69 123 VAL A CA 1
ATOM 906 C C . VAL A 1 123 ? 48.681 12.157 -79.087 1.00 77.69 123 VAL A C 1
ATOM 908 O O . VAL A 1 123 ? 48.796 12.483 -80.264 1.00 77.69 123 VAL A O 1
ATOM 911 N N . VAL A 1 124 ? 48.568 13.068 -78.121 1.00 75.50 124 VAL A N 1
ATOM 912 C CA . VAL A 1 124 ? 48.576 14.523 -78.324 1.00 75.50 124 VAL A CA 1
ATOM 913 C C . VAL 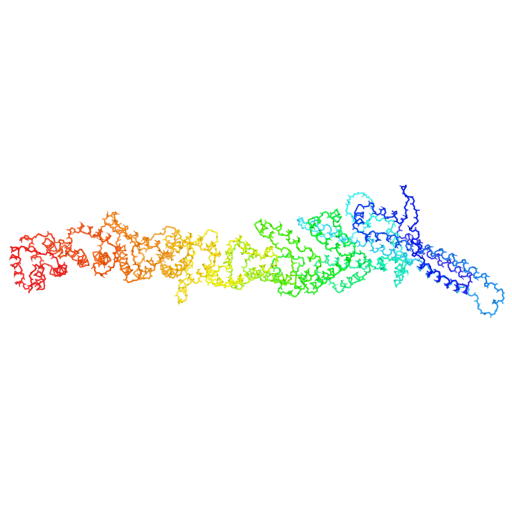A 1 124 ? 49.865 14.962 -79.005 1.00 75.50 124 VAL A C 1
ATOM 915 O O . VAL A 1 124 ? 49.811 15.787 -79.912 1.00 75.50 124 VAL A O 1
ATOM 918 N N . TYR A 1 125 ? 51.013 14.389 -78.637 1.00 72.00 125 TYR A N 1
ATOM 919 C CA . TYR A 1 125 ? 52.281 14.653 -79.310 1.00 72.00 125 TYR A CA 1
ATOM 920 C C . TYR A 1 125 ? 52.265 14.195 -80.777 1.00 72.00 125 TYR A C 1
ATOM 922 O O . TYR A 1 125 ? 52.716 14.938 -81.651 1.00 72.00 125 TYR A O 1
ATOM 930 N N . ILE A 1 126 ? 51.707 13.016 -81.075 1.00 74.12 126 ILE A N 1
ATOM 931 C CA . ILE A 1 126 ? 51.538 12.515 -82.449 1.00 74.12 126 ILE A CA 1
ATOM 932 C C . ILE A 1 126 ? 50.589 13.424 -83.242 1.00 74.12 126 ILE A C 1
ATOM 934 O O . ILE A 1 126 ? 50.950 13.875 -84.329 1.00 74.12 126 ILE A O 1
ATOM 938 N N . VAL A 1 127 ? 49.418 13.752 -82.689 1.00 71.31 127 VAL A N 1
ATOM 939 C CA . VAL A 1 127 ? 48.415 14.644 -83.297 1.00 71.31 127 VAL A CA 1
ATOM 940 C C . VAL A 1 127 ? 49.012 16.024 -83.556 1.00 71.31 127 VAL A C 1
ATOM 942 O O . VAL A 1 127 ? 48.913 16.552 -84.661 1.00 71.31 127 VAL A O 1
ATOM 945 N N . TYR A 1 128 ? 49.720 16.587 -82.581 1.00 71.50 128 TYR A N 1
ATOM 946 C CA . TYR A 1 128 ? 50.454 17.837 -82.739 1.00 71.50 128 TYR A CA 1
ATOM 947 C C . TYR A 1 128 ? 51.521 17.738 -83.839 1.00 71.50 128 TYR A C 1
ATOM 949 O O . TYR A 1 128 ? 51.632 18.642 -84.668 1.00 71.50 128 TYR A O 1
ATOM 957 N N . LYS A 1 129 ? 52.297 16.647 -83.904 1.00 68.94 129 LYS A N 1
ATOM 958 C CA . LYS A 1 129 ? 53.318 16.444 -84.944 1.00 68.94 129 LYS A CA 1
ATOM 959 C C . LYS A 1 129 ? 52.683 16.369 -86.335 1.00 68.94 129 LYS A C 1
ATOM 961 O O . LYS A 1 129 ? 53.215 16.984 -87.257 1.00 68.94 129 LYS A O 1
ATOM 966 N N . LEU A 1 130 ? 51.531 15.713 -86.467 1.00 67.75 130 LEU A N 1
ATOM 967 C CA . LEU A 1 130 ? 50.743 15.651 -87.702 1.00 67.75 130 LEU A CA 1
ATOM 968 C C . LEU A 1 130 ? 50.198 17.030 -88.102 1.00 67.75 130 LEU A C 1
ATOM 970 O O . LEU A 1 130 ? 50.431 17.476 -89.224 1.00 67.75 130 LEU A O 1
ATOM 974 N N . ILE A 1 131 ? 49.576 17.765 -87.176 1.00 66.25 131 ILE A N 1
ATOM 975 C CA . ILE A 1 131 ? 49.078 19.130 -87.422 1.00 66.25 131 ILE A CA 1
ATOM 976 C C . ILE A 1 131 ? 50.243 20.065 -87.792 1.00 66.25 131 ILE A C 1
ATOM 978 O O . ILE A 1 131 ? 50.167 20.824 -88.756 1.00 66.25 131 ILE A O 1
ATOM 982 N N . SER A 1 132 ? 51.378 19.973 -87.097 1.00 60.22 132 SER A N 1
ATOM 983 C CA . SER A 1 132 ? 52.566 20.789 -87.386 1.00 60.22 132 SER A CA 1
ATOM 984 C C . SER A 1 132 ? 53.245 20.448 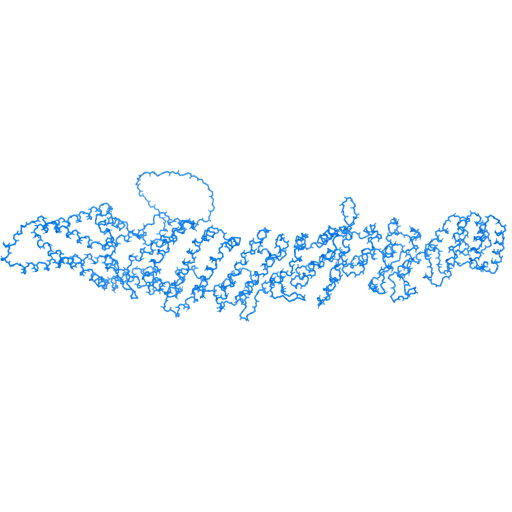-88.723 1.00 60.22 132 SER A C 1
ATOM 986 O O . SER A 1 132 ? 53.937 21.302 -89.284 1.00 60.22 132 SER A O 1
ATOM 988 N N . LEU A 1 133 ? 53.044 19.235 -89.254 1.00 59.22 133 LEU A N 1
ATOM 989 C CA . LEU A 1 133 ? 53.457 18.831 -90.602 1.00 59.22 133 LEU A CA 1
ATOM 990 C C . LEU A 1 133 ? 52.556 19.453 -91.676 1.00 59.22 133 LEU A C 1
ATOM 992 O O . LEU A 1 133 ? 53.076 19.943 -92.675 1.00 59.22 133 LEU A O 1
ATOM 996 N N . VAL A 1 134 ? 51.242 19.516 -91.444 1.00 56.53 134 VAL A N 1
ATOM 997 C CA . VAL A 1 134 ? 50.274 20.158 -92.354 1.00 56.53 134 VAL A CA 1
ATOM 998 C C . VAL A 1 134 ? 50.469 21.682 -92.401 1.00 56.53 134 VAL A C 1
ATOM 1000 O O . VAL A 1 134 ? 50.390 22.292 -93.463 1.00 56.53 134 VAL A O 1
ATOM 1003 N N . PHE A 1 135 ? 50.838 22.307 -91.279 1.00 54.69 135 PHE A N 1
ATOM 1004 C CA . PHE A 1 135 ? 51.108 23.750 -91.200 1.00 54.69 135 PHE A CA 1
ATOM 1005 C C . PHE A 1 135 ? 52.524 24.177 -91.649 1.00 54.69 135 PHE A C 1
ATOM 1007 O O . PHE A 1 135 ? 52.864 25.361 -91.579 1.00 54.69 135 PHE A O 1
ATOM 1014 N N . LYS A 1 136 ? 53.365 23.267 -92.168 1.00 50.38 136 LYS A N 1
ATOM 1015 C CA . LYS A 1 136 ? 54.678 23.596 -92.767 1.00 50.38 136 LYS A CA 1
ATOM 1016 C C . LYS A 1 136 ? 54.550 24.195 -94.181 1.00 50.38 136 LYS A C 1
ATOM 1018 O O . LYS A 1 136 ? 55.260 23.798 -95.101 1.00 50.38 136 LYS A O 1
ATOM 1023 N N . SER A 1 137 ? 53.725 25.225 -94.379 1.00 45.25 137 SER A N 1
ATOM 1024 C CA . SER A 1 137 ? 53.880 26.071 -95.570 1.00 45.25 137 SER A CA 1
ATOM 1025 C C . SER A 1 137 ? 55.071 27.013 -95.340 1.00 45.25 137 SER A C 1
ATOM 1027 O O . SER A 1 137 ? 54.991 27.957 -94.555 1.00 45.25 137 SER A O 1
ATOM 1029 N N . LYS A 1 138 ? 56.204 26.757 -96.003 1.00 46.03 138 LYS A N 1
ATOM 1030 C CA . LYS A 1 138 ? 57.461 27.535 -95.910 1.00 46.03 138 LYS A CA 1
ATOM 1031 C C . LYS A 1 138 ? 57.363 29.010 -96.377 1.00 46.03 138 LYS A C 1
ATOM 1033 O O . LYS A 1 138 ? 58.396 29.641 -96.570 1.00 46.03 138 LYS A O 1
ATOM 1038 N N . LYS A 1 139 ? 56.170 29.592 -96.571 1.00 43.16 139 LYS A N 1
ATOM 1039 C CA . LYS A 1 139 ? 56.005 30.897 -97.248 1.00 43.16 139 LYS A CA 1
ATOM 1040 C C . LYS A 1 139 ? 55.474 32.074 -96.413 1.00 43.16 139 LYS A C 1
ATOM 1042 O O . LYS A 1 139 ? 55.379 33.159 -96.964 1.00 43.16 139 LYS A O 1
ATOM 1047 N N . LYS A 1 140 ? 55.195 31.934 -95.108 1.00 44.34 140 LYS A N 1
ATOM 1048 C CA . LYS A 1 140 ? 54.642 33.039 -94.277 1.00 44.34 140 LYS A CA 1
ATOM 1049 C C . LYS A 1 140 ? 55.363 33.303 -92.946 1.00 44.34 140 LYS A C 1
ATOM 1051 O O . LYS A 1 140 ? 54.767 33.795 -91.995 1.00 44.34 140 LYS A O 1
ATOM 1056 N N . GLU A 1 141 ? 56.654 32.990 -92.843 1.00 44.81 141 GLU A N 1
ATOM 1057 C CA . GLU A 1 141 ? 57.407 33.221 -91.593 1.00 44.81 141 GLU A CA 1
ATOM 1058 C C . GLU A 1 141 ? 58.083 34.609 -91.528 1.00 44.81 141 GLU A C 1
ATOM 1060 O O . GLU A 1 141 ? 58.486 35.040 -90.452 1.00 44.81 141 GLU A O 1
ATOM 1065 N N . LYS A 1 142 ? 58.152 35.351 -92.648 1.00 42.00 142 LYS A N 1
ATOM 1066 C CA . LYS A 1 142 ? 58.787 36.684 -92.722 1.00 42.00 142 LYS A CA 1
ATOM 1067 C C . LYS A 1 142 ? 57.849 37.889 -92.519 1.00 42.00 142 LYS A C 1
ATOM 1069 O O . LYS A 1 142 ? 58.356 38.969 -92.255 1.00 42.00 142 LYS A O 1
ATOM 1074 N N . GLU A 1 143 ? 56.525 37.733 -92.578 1.00 43.03 143 GLU A N 1
ATOM 1075 C CA . GLU A 1 143 ? 55.582 38.878 -92.567 1.00 43.03 143 GLU A CA 1
ATOM 1076 C C . GLU A 1 143 ? 54.966 39.217 -91.197 1.00 43.03 143 GLU A C 1
ATOM 1078 O O . GLU A 1 143 ? 54.259 40.208 -91.077 1.00 43.03 143 GLU A O 1
ATOM 1083 N N . LEU A 1 144 ? 55.233 38.442 -90.140 1.00 44.19 144 LEU A N 1
ATOM 1084 C CA . LEU A 1 144 ? 54.522 38.586 -88.856 1.00 44.19 144 LEU A CA 1
ATOM 1085 C C . LEU A 1 144 ? 55.343 39.152 -87.689 1.00 44.19 144 LEU A C 1
ATOM 1087 O O . LEU A 1 144 ? 54.911 39.000 -86.552 1.00 44.19 144 LEU A O 1
ATOM 1091 N N . GLY A 1 145 ? 56.501 39.776 -87.938 1.00 43.47 145 GLY A N 1
ATOM 1092 C CA . GLY A 1 145 ? 57.183 40.690 -86.996 1.00 43.47 145 GLY A CA 1
ATOM 1093 C C . GLY A 1 145 ? 57.431 40.214 -85.551 1.00 43.47 145 GLY A C 1
ATOM 1094 O O . GLY A 1 145 ? 57.784 41.018 -84.695 1.00 43.47 145 GLY A O 1
ATOM 1095 N N . LEU A 1 146 ? 57.255 38.932 -85.233 1.00 45.66 146 LEU A N 1
ATOM 1096 C CA . LEU A 1 146 ? 57.345 38.406 -83.874 1.00 45.66 146 LEU A CA 1
ATOM 1097 C C . LEU A 1 146 ? 58.743 37.829 -83.666 1.00 45.66 146 LEU A C 1
ATOM 1099 O O . LEU A 1 146 ? 59.065 36.753 -84.176 1.00 45.66 146 LEU A O 1
ATOM 1103 N N . LYS A 1 147 ? 59.579 38.548 -82.904 1.00 48.19 147 LYS A N 1
ATOM 1104 C CA . LYS A 1 147 ? 60.877 38.042 -82.435 1.00 48.19 147 LYS A CA 1
ATOM 1105 C C . LYS A 1 147 ? 60.680 36.653 -81.820 1.00 48.19 147 LYS A C 1
ATOM 1107 O O . LYS A 1 147 ? 59.802 36.442 -80.983 1.00 48.19 147 LYS A O 1
ATOM 1112 N N . ARG A 1 148 ? 61.509 35.692 -82.239 1.00 52.41 148 ARG A N 1
ATOM 1113 C CA . ARG A 1 148 ? 61.527 34.313 -81.732 1.00 52.41 148 ARG A CA 1
ATOM 1114 C C . ARG A 1 148 ? 62.046 34.304 -80.287 1.00 52.41 148 ARG A C 1
ATOM 1116 O O . ARG A 1 148 ? 63.184 33.918 -80.039 1.00 52.41 148 ARG A O 1
ATOM 1123 N N . ASN A 1 149 ? 61.221 34.732 -79.332 1.00 60.50 149 ASN A N 1
ATOM 1124 C CA . ASN A 1 149 ? 61.561 34.736 -77.909 1.00 60.50 149 ASN A CA 1
ATOM 1125 C C . ASN A 1 149 ? 61.494 33.308 -77.354 1.00 60.50 149 ASN A C 1
ATOM 1127 O O . ASN A 1 149 ? 60.475 32.859 -76.830 1.00 60.50 149 ASN A O 1
ATOM 1131 N N . ARG A 1 150 ? 62.603 32.576 -77.508 1.00 62.16 150 ARG A N 1
ATOM 1132 C CA . ARG A 1 150 ? 62.760 31.187 -77.043 1.00 62.16 150 ARG A CA 1
ATOM 1133 C C . ARG A 1 150 ? 62.601 31.057 -75.528 1.00 62.16 150 ARG A C 1
ATOM 1135 O O . ARG A 1 150 ? 62.003 30.092 -75.077 1.00 62.16 150 ARG A O 1
ATOM 1142 N N . TRP A 1 151 ? 63.033 32.063 -74.769 1.00 66.81 151 TRP A N 1
ATOM 1143 C CA . TRP A 1 151 ? 62.849 32.135 -73.315 1.00 66.81 151 TRP A CA 1
ATOM 1144 C C . TRP A 1 151 ? 61.375 32.177 -72.899 1.00 66.81 151 TRP A C 1
ATOM 1146 O O . TRP A 1 151 ? 60.972 31.426 -72.019 1.00 66.81 151 TRP A O 1
ATOM 1156 N N . VAL A 1 152 ? 60.549 32.973 -73.587 1.00 65.31 152 VAL A N 1
ATOM 1157 C CA . VAL A 1 152 ? 59.096 33.031 -73.334 1.00 65.31 152 VAL A CA 1
ATOM 1158 C C . VAL A 1 152 ? 58.420 31.713 -73.737 1.00 65.31 152 VAL A C 1
ATOM 1160 O O . VAL A 1 152 ? 57.521 31.247 -73.048 1.00 65.31 152 VAL A O 1
ATOM 1163 N N . GLY A 1 153 ? 58.887 31.057 -74.808 1.00 61.06 153 GLY A N 1
ATOM 1164 C CA . GLY A 1 153 ? 58.428 29.712 -75.186 1.00 61.06 153 GLY A CA 1
ATOM 1165 C C . GLY A 1 153 ? 58.788 28.633 -74.156 1.00 61.06 153 GLY A C 1
ATOM 1166 O O . GLY A 1 153 ? 57.953 27.780 -73.852 1.00 61.06 153 GLY A O 1
ATOM 1167 N N . GLY A 1 154 ? 59.996 28.708 -73.586 1.00 63.84 154 GLY A N 1
ATOM 1168 C CA . GLY A 1 154 ? 60.436 27.891 -72.454 1.00 63.84 154 GLY A CA 1
ATOM 1169 C C . GLY A 1 154 ? 59.552 28.104 -71.229 1.00 63.84 154 GLY A C 1
ATOM 1170 O O . GLY A 1 154 ? 58.963 27.147 -70.746 1.00 63.84 154 GLY A O 1
ATOM 1171 N N . ALA A 1 155 ? 59.350 29.356 -70.807 1.00 68.12 155 ALA A N 1
ATOM 1172 C CA . ALA A 1 155 ? 58.520 29.706 -69.651 1.00 68.12 155 ALA A CA 1
ATOM 1173 C C . ALA A 1 155 ? 57.054 29.247 -69.789 1.00 68.12 155 ALA A C 1
ATOM 1175 O O . ALA A 1 155 ? 56.515 28.635 -68.869 1.00 68.12 155 ALA A O 1
ATOM 1176 N N . ILE A 1 156 ? 56.422 29.464 -70.951 1.00 68.19 156 ILE A N 1
ATOM 1177 C CA . ILE A 1 156 ? 55.050 28.991 -71.220 1.00 68.19 156 ILE A CA 1
ATOM 1178 C C . ILE A 1 156 ? 54.972 27.462 -71.149 1.00 68.19 156 ILE A C 1
ATOM 1180 O O . ILE A 1 156 ? 53.990 26.917 -70.652 1.00 68.19 156 ILE A O 1
ATOM 1184 N N . SER A 1 157 ? 55.998 26.756 -71.625 1.00 67.00 157 SER A N 1
ATOM 1185 C CA . SER A 1 157 ? 56.006 25.288 -71.623 1.00 67.00 157 SER A CA 1
ATOM 1186 C C . SER A 1 157 ? 56.332 24.711 -70.250 1.00 67.00 157 SER A C 1
ATOM 1188 O O . SER A 1 157 ? 55.779 23.678 -69.894 1.00 67.00 157 SER A O 1
ATOM 1190 N N . THR A 1 158 ? 57.141 25.395 -69.439 1.00 75.56 158 THR A N 1
ATOM 1191 C CA . THR A 1 158 ? 57.311 25.071 -68.018 1.00 75.56 158 THR A CA 1
ATOM 1192 C C . THR A 1 158 ? 56.012 25.268 -67.255 1.00 75.56 158 THR A C 1
ATOM 1194 O O . THR A 1 158 ? 55.619 24.365 -66.534 1.00 75.56 158 THR A O 1
ATOM 1197 N N . PHE A 1 159 ? 55.300 26.382 -67.458 1.00 74.56 159 PHE A N 1
ATOM 1198 C CA . PHE A 1 159 ? 53.992 26.607 -66.834 1.00 74.56 159 PHE A CA 1
ATOM 1199 C C . PHE A 1 159 ? 52.953 25.571 -67.286 1.00 74.56 159 PHE A C 1
ATOM 1201 O O . PHE A 1 159 ? 52.232 25.013 -66.466 1.00 74.56 159 PHE A O 1
ATOM 1208 N N . LYS A 1 160 ? 52.916 25.248 -68.584 1.00 73.00 160 LYS A N 1
ATOM 1209 C CA . LYS A 1 160 ? 52.087 24.163 -69.127 1.00 73.00 160 LYS A CA 1
ATOM 1210 C C . LYS A 1 160 ? 52.402 22.835 -68.448 1.00 73.00 160 LYS A C 1
ATOM 1212 O O . LYS A 1 160 ? 51.494 22.128 -68.036 1.00 73.00 160 LYS A O 1
ATOM 1217 N N . MET A 1 161 ? 53.683 22.479 -68.394 1.00 74.06 161 MET A N 1
ATOM 1218 C CA . MET A 1 161 ? 54.153 21.216 -67.840 1.00 74.06 161 MET A CA 1
ATOM 1219 C C . MET A 1 161 ? 53.889 21.151 -66.335 1.00 74.06 161 MET A C 1
ATOM 1221 O O . MET A 1 161 ? 53.474 20.112 -65.844 1.00 74.06 161 MET A O 1
ATOM 1225 N N . PHE A 1 162 ? 54.032 22.273 -65.634 1.00 77.00 162 PHE A N 1
ATOM 1226 C CA . PHE A 1 162 ? 53.630 22.445 -64.245 1.00 77.00 162 PHE A CA 1
ATOM 1227 C C . PHE A 1 162 ? 52.134 22.186 -64.063 1.00 77.00 162 PHE A C 1
ATOM 1229 O O . PHE A 1 162 ? 51.769 21.265 -63.342 1.00 77.00 162 PHE A O 1
ATOM 1236 N N . ALA A 1 163 ? 51.269 22.897 -64.790 1.00 73.19 163 ALA A N 1
ATOM 1237 C CA . ALA A 1 163 ? 49.822 22.698 -64.721 1.00 73.19 163 ALA A CA 1
ATOM 1238 C C . ALA A 1 163 ? 49.403 21.265 -65.103 1.00 73.19 163 ALA A C 1
ATOM 1240 O O . ALA A 1 163 ? 48.544 20.677 -64.455 1.00 73.19 163 ALA A O 1
ATOM 1241 N N . LEU A 1 164 ? 50.029 20.679 -66.128 1.00 75.12 164 LEU A N 1
ATOM 1242 C CA . LEU A 1 164 ? 49.724 19.331 -66.604 1.00 75.12 164 LEU A CA 1
ATOM 1243 C C . LEU A 1 164 ? 50.160 18.256 -65.608 1.00 75.12 164 LEU A C 1
ATOM 1245 O O . LEU A 1 164 ? 49.405 17.321 -65.377 1.00 75.12 164 LEU A O 1
ATOM 1249 N N . VAL A 1 165 ? 51.345 18.385 -65.007 1.00 76.75 165 VAL A N 1
ATOM 1250 C CA . VAL A 1 165 ? 51.806 17.462 -63.961 1.00 76.75 165 VAL A CA 1
ATOM 1251 C C . VAL A 1 165 ? 50.930 17.583 -62.716 1.00 76.75 165 VAL A C 1
ATOM 1253 O O . VAL A 1 165 ? 50.555 16.558 -62.159 1.00 76.75 165 VAL A O 1
ATOM 1256 N N . LEU A 1 166 ? 50.521 18.793 -62.322 1.00 76.12 166 LEU A N 1
ATOM 1257 C CA . LEU A 1 166 ? 49.580 18.959 -61.214 1.00 76.12 166 LEU A CA 1
ATOM 1258 C C . LEU A 1 166 ? 48.252 18.238 -61.504 1.00 76.12 166 LEU A C 1
ATOM 1260 O O . LEU A 1 166 ? 47.887 17.308 -60.788 1.00 76.12 166 LEU A O 1
ATOM 1264 N N . VAL A 1 167 ? 47.588 18.562 -62.620 1.00 78.06 167 VAL A N 1
ATOM 1265 C CA . VAL A 1 167 ? 46.292 17.960 -62.996 1.00 78.06 167 VAL A CA 1
ATOM 1266 C C . VAL A 1 167 ? 46.371 16.444 -63.169 1.00 78.06 167 VAL A C 1
ATOM 1268 O O . VAL A 1 167 ? 45.444 15.726 -62.808 1.00 78.06 167 VAL A O 1
ATOM 1271 N N . MET A 1 168 ? 47.483 15.937 -63.691 1.00 79.38 168 MET A N 1
ATOM 1272 C CA . MET A 1 168 ? 47.702 14.509 -63.883 1.00 79.38 168 MET A CA 1
ATOM 1273 C C . MET A 1 168 ? 47.794 13.737 -62.561 1.00 79.38 168 MET A C 1
ATOM 1275 O O . MET A 1 168 ? 47.290 12.619 -62.469 1.00 79.38 168 MET A O 1
ATOM 1279 N N . PHE A 1 169 ? 48.445 14.320 -61.553 1.00 78.75 169 PHE A N 1
ATOM 1280 C CA . PHE A 1 169 ? 48.640 13.685 -60.252 1.00 78.75 169 PHE A CA 1
ATOM 1281 C C . PHE A 1 169 ? 47.528 14.012 -59.247 1.00 78.75 169 PHE A C 1
ATOM 1283 O O . PHE A 1 169 ? 47.451 13.330 -58.233 1.00 78.75 169 PHE A O 1
ATOM 1290 N N . MET A 1 170 ? 46.645 14.977 -59.535 1.00 81.25 170 MET A N 1
ATOM 1291 C CA . MET A 1 170 ? 45.527 15.395 -58.674 1.00 81.25 170 MET A CA 1
ATOM 1292 C C . MET A 1 170 ? 44.672 14.222 -58.148 1.00 81.25 170 MET A C 1
ATOM 1294 O O . MET A 1 170 ? 44.551 14.093 -56.928 1.00 81.25 170 MET A O 1
ATOM 1298 N N . PRO A 1 171 ? 44.136 13.310 -58.991 1.00 80.44 171 PRO A N 1
ATOM 1299 C CA . PRO A 1 171 ? 43.358 12.180 -58.480 1.00 80.44 171 PRO A CA 1
ATOM 1300 C C . PRO A 1 171 ? 44.174 11.234 -57.595 1.00 80.44 171 PRO A C 1
ATOM 1302 O O . PRO A 1 171 ? 43.673 10.738 -56.593 1.00 80.44 171 PRO A O 1
ATOM 1305 N N . LEU A 1 172 ? 45.449 11.009 -57.928 1.00 78.50 172 LEU A N 1
ATOM 1306 C CA . LEU A 1 172 ? 46.324 10.157 -57.125 1.00 78.50 172 LEU A CA 1
ATOM 1307 C C . LEU A 1 172 ? 46.651 10.809 -55.776 1.00 78.50 172 LEU A C 1
ATOM 1309 O O . LEU A 1 172 ? 46.601 10.134 -54.755 1.00 78.50 172 LEU A O 1
ATOM 1313 N N . THR A 1 173 ? 46.943 12.111 -55.744 1.00 76.81 173 THR A N 1
ATOM 1314 C CA . THR A 1 173 ? 47.213 12.830 -54.493 1.00 76.81 173 THR A CA 1
ATOM 1315 C C . THR A 1 173 ? 45.983 12.884 -53.596 1.00 76.81 173 THR A C 1
ATOM 1317 O O . THR A 1 173 ? 46.128 12.711 -52.394 1.00 76.81 173 THR A O 1
ATOM 1320 N N . SER A 1 174 ? 44.778 13.044 -54.154 1.00 76.12 174 SER A N 1
ATOM 1321 C CA . SER A 1 174 ? 43.537 12.988 -53.370 1.00 76.12 174 SER A CA 1
ATOM 1322 C C . SER A 1 174 ? 43.251 11.576 -52.842 1.00 76.12 174 SER A C 1
ATOM 1324 O O . SER A 1 174 ? 42.946 11.421 -51.663 1.00 76.12 174 SER A O 1
ATOM 1326 N N . ALA A 1 175 ? 43.457 10.526 -53.648 1.00 72.12 175 ALA A N 1
ATOM 1327 C CA . ALA A 1 175 ? 43.344 9.136 -53.192 1.00 72.12 175 ALA A CA 1
ATOM 1328 C C . ALA A 1 175 ? 44.328 8.811 -52.054 1.00 72.12 175 ALA A C 1
ATOM 1330 O O . ALA A 1 175 ? 43.977 8.118 -51.103 1.00 72.12 175 ALA A O 1
ATOM 1331 N N . VAL A 1 176 ? 45.557 9.329 -52.139 1.00 71.62 176 VAL A N 1
ATOM 1332 C CA . VAL A 1 176 ? 46.596 9.147 -51.118 1.00 71.62 176 VAL A CA 1
ATOM 1333 C C . VAL A 1 176 ? 46.296 9.958 -49.854 1.00 71.62 176 VAL A C 1
ATOM 1335 O O . VAL A 1 176 ? 46.463 9.428 -48.762 1.00 71.62 176 VAL A O 1
ATOM 1338 N N . LYS A 1 177 ? 45.791 11.194 -49.967 1.00 69.75 177 LYS A N 1
ATOM 1339 C CA . LYS A 1 177 ? 45.306 11.985 -48.819 1.00 69.75 177 LYS A CA 1
ATOM 1340 C C . LYS A 1 177 ? 44.124 11.322 -48.125 1.00 69.75 177 LYS A C 1
ATOM 1342 O O . LYS A 1 177 ? 44.104 11.241 -46.906 1.00 69.75 177 LYS A O 1
ATOM 1347 N N . PHE A 1 178 ? 43.174 10.811 -48.899 1.00 67.12 178 PHE A N 1
ATOM 1348 C CA . PHE A 1 178 ? 42.045 10.046 -48.389 1.00 67.12 178 PHE A CA 1
ATOM 1349 C C . PHE A 1 178 ? 42.504 8.768 -47.676 1.00 67.12 178 PHE A C 1
ATOM 1351 O O . PHE A 1 178 ? 42.037 8.466 -46.582 1.00 67.12 178 PHE A O 1
ATOM 1358 N N . ALA A 1 179 ? 43.473 8.049 -48.250 1.00 65.00 179 ALA A N 1
ATOM 1359 C CA . ALA A 1 179 ? 44.086 6.898 -47.601 1.00 65.00 179 ALA A CA 1
ATOM 1360 C C . ALA A 1 179 ? 44.795 7.297 -46.294 1.00 65.00 179 ALA A C 1
ATOM 1362 O O . ALA A 1 179 ? 44.611 6.617 -45.299 1.00 65.00 179 ALA A O 1
ATOM 1363 N N . ASP A 1 180 ? 45.532 8.408 -46.251 1.00 62.62 180 ASP A N 1
ATOM 1364 C CA . ASP A 1 180 ? 46.196 8.927 -45.038 1.00 62.62 180 ASP A CA 1
ATOM 1365 C C . ASP A 1 180 ? 45.212 9.403 -43.955 1.00 62.62 180 ASP A C 1
ATOM 1367 O O . ASP A 1 180 ? 45.517 9.354 -42.772 1.00 62.62 180 ASP A O 1
ATOM 1371 N N . GLN A 1 181 ? 44.010 9.845 -44.339 1.00 60.16 181 GLN A N 1
ATOM 1372 C CA . GLN A 1 181 ? 42.941 10.193 -43.396 1.00 60.16 181 GLN A CA 1
ATOM 1373 C C . GLN A 1 181 ? 42.279 8.952 -42.769 1.00 60.16 181 GLN A C 1
ATOM 1375 O O . GLN A 1 181 ? 41.770 9.036 -41.653 1.00 60.16 181 GLN A O 1
ATOM 1380 N N . ILE A 1 182 ? 42.282 7.811 -43.471 1.00 55.84 182 ILE A N 1
ATOM 1381 C CA . ILE A 1 182 ? 41.633 6.556 -43.043 1.00 55.84 182 ILE A CA 1
ATOM 1382 C C . ILE A 1 182 ? 42.635 5.569 -42.405 1.00 55.84 182 ILE A C 1
ATOM 1384 O O . ILE A 1 182 ? 42.276 4.804 -41.511 1.00 55.84 182 ILE A O 1
ATOM 1388 N N . ILE A 1 183 ? 43.900 5.591 -42.833 1.00 52.88 183 ILE A N 1
ATOM 1389 C CA . ILE A 1 183 ? 45.037 4.845 -42.273 1.00 52.88 183 ILE A CA 1
ATOM 1390 C C . ILE A 1 183 ? 45.556 5.678 -41.087 1.00 52.88 183 ILE A C 1
ATOM 1392 O O . ILE A 1 183 ? 45.815 6.858 -41.222 1.00 52.88 183 ILE A O 1
ATOM 1396 N N . PRO A 1 184 ? 45.691 5.118 -39.889 1.00 49.62 184 PRO A N 1
ATOM 1397 C CA . PRO A 1 184 ? 45.128 5.667 -38.660 1.00 49.62 184 PRO A CA 1
ATOM 1398 C C . PRO A 1 184 ? 45.596 7.076 -38.237 1.00 49.62 184 PRO A C 1
ATOM 1400 O O . PRO A 1 184 ? 46.764 7.274 -37.910 1.00 49.62 184 PRO A O 1
ATOM 1403 N N . ALA A 1 185 ? 44.621 7.952 -37.968 1.00 34.72 185 ALA A N 1
ATOM 1404 C CA . ALA A 1 185 ? 44.607 8.822 -36.785 1.00 34.72 185 ALA A CA 1
ATOM 1405 C C . ALA A 1 185 ? 44.074 8.062 -35.547 1.00 34.72 185 ALA A C 1
ATOM 1407 O O . ALA A 1 185 ? 43.364 8.616 -34.711 1.00 34.72 185 ALA A O 1
ATOM 1408 N N . GLN A 1 186 ? 44.437 6.781 -35.389 1.00 39.16 186 GLN A N 1
ATOM 1409 C CA . GLN A 1 186 ? 44.479 6.166 -34.061 1.00 39.16 186 GLN A CA 1
ATOM 1410 C C . GLN A 1 186 ? 45.722 6.697 -33.338 1.00 39.16 186 GLN A C 1
ATOM 1412 O O . GLN A 1 186 ? 46.676 5.974 -33.066 1.00 39.16 186 GLN A O 1
ATOM 1417 N N . SER A 1 187 ? 45.726 7.996 -33.046 1.00 31.14 187 SER A N 1
ATOM 1418 C CA . SER A 1 187 ? 46.538 8.523 -31.962 1.00 31.14 187 SER A CA 1
ATOM 1419 C C . SER A 1 187 ? 45.907 8.024 -30.669 1.00 31.14 187 SER A C 1
ATOM 1421 O O . SER A 1 187 ? 44.869 8.535 -30.258 1.00 31.14 187 SER A O 1
ATOM 1423 N N . THR A 1 188 ? 46.496 6.969 -30.107 1.00 31.88 188 THR A N 1
ATOM 1424 C CA . THR A 1 188 ? 46.737 6.766 -28.664 1.00 31.88 188 THR A CA 1
ATOM 1425 C C . THR A 1 188 ? 45.560 6.771 -27.673 1.00 31.88 188 THR A C 1
ATOM 1427 O O . THR A 1 188 ? 45.762 6.417 -26.521 1.00 31.88 188 THR A O 1
ATOM 1430 N N . GLU A 1 189 ? 44.330 7.084 -28.076 1.00 33.47 189 GLU A N 1
ATOM 1431 C CA . GLU A 1 189 ? 43.167 7.178 -27.182 1.00 33.47 189 GLU A CA 1
ATOM 1432 C C . GLU A 1 189 ? 42.128 6.074 -27.415 1.00 33.47 189 GLU A C 1
ATOM 1434 O O . GLU A 1 189 ? 41.230 5.893 -26.599 1.00 33.47 189 GLU A O 1
ATOM 1439 N N . VAL A 1 190 ? 42.209 5.330 -28.525 1.00 34.34 190 VAL A N 1
ATOM 1440 C CA . VAL A 1 190 ? 41.170 4.349 -28.899 1.00 34.34 190 VAL A CA 1
ATOM 1441 C C . VAL A 1 190 ? 41.425 2.966 -28.286 1.00 34.34 190 VAL A C 1
ATOM 1443 O O . VAL A 1 190 ? 40.469 2.310 -27.879 1.00 34.34 190 VAL A O 1
ATOM 1446 N N . SER A 1 191 ? 42.682 2.553 -28.084 1.00 29.69 191 SER A N 1
ATOM 1447 C CA . SER A 1 191 ? 42.985 1.309 -27.348 1.00 29.69 191 SER A CA 1
ATOM 1448 C C . SER A 1 191 ? 42.642 1.400 -25.853 1.00 29.69 191 SER A C 1
ATOM 1450 O O . SER A 1 191 ? 42.427 0.376 -25.210 1.00 29.69 191 SER A O 1
ATOM 1452 N N . ALA A 1 192 ? 42.492 2.613 -25.306 1.00 32.97 192 ALA A N 1
ATOM 1453 C CA . ALA A 1 192 ? 42.037 2.815 -23.933 1.00 32.97 192 ALA A CA 1
ATOM 1454 C C . ALA A 1 192 ? 40.534 2.530 -23.747 1.00 32.97 192 ALA A C 1
ATOM 1456 O O . ALA A 1 192 ? 40.125 2.207 -22.640 1.00 32.97 192 ALA A O 1
ATOM 1457 N N . VAL A 1 193 ? 39.704 2.587 -24.798 1.00 34.44 193 VAL A N 1
ATOM 1458 C CA . VAL A 1 193 ? 38.247 2.353 -24.678 1.00 34.44 193 VAL A CA 1
ATOM 1459 C C . VAL A 1 193 ? 37.913 0.860 -24.576 1.00 34.44 193 VAL A C 1
ATOM 1461 O O . VAL A 1 193 ? 36.977 0.493 -23.872 1.00 34.44 193 VAL A O 1
ATOM 1464 N N . VAL A 1 194 ? 38.707 -0.014 -25.205 1.00 32.94 194 VAL A N 1
ATOM 1465 C CA . VAL A 1 194 ? 38.553 -1.475 -25.064 1.00 32.94 194 VAL A CA 1
ATOM 1466 C C . VAL A 1 194 ? 39.185 -1.972 -23.756 1.00 32.94 194 VAL A C 1
ATOM 1468 O O . VAL A 1 194 ? 38.630 -2.861 -23.118 1.00 32.94 194 VAL A O 1
ATOM 1471 N N . ALA A 1 195 ? 40.275 -1.348 -23.292 1.00 31.56 195 ALA A N 1
ATOM 1472 C CA . ALA A 1 195 ? 40.878 -1.656 -21.992 1.00 31.56 195 ALA A CA 1
ATOM 1473 C C . ALA A 1 195 ? 40.045 -1.126 -20.801 1.00 31.56 195 ALA A C 1
ATOM 1475 O O . ALA A 1 195 ? 39.833 -1.847 -19.830 1.00 31.56 195 ALA A O 1
ATOM 1476 N N . ALA A 1 196 ? 39.473 0.082 -20.891 1.00 34.03 196 ALA A N 1
ATOM 1477 C CA . ALA A 1 196 ? 38.626 0.654 -19.834 1.00 34.03 196 ALA A CA 1
ATOM 1478 C C . ALA A 1 196 ? 37.238 -0.006 -19.723 1.00 34.03 196 ALA A C 1
ATOM 1480 O O . ALA A 1 196 ? 36.561 0.163 -18.712 1.00 34.03 196 ALA A O 1
ATOM 1481 N N . ALA A 1 197 ? 36.812 -0.770 -20.734 1.00 31.81 197 ALA A N 1
ATOM 1482 C CA . ALA A 1 197 ? 35.619 -1.615 -20.660 1.00 31.81 197 ALA A CA 1
ATOM 1483 C C . ALA A 1 197 ? 35.897 -2.995 -20.020 1.00 31.81 197 ALA A C 1
ATOM 1485 O O . ALA A 1 197 ? 34.950 -3.709 -19.698 1.00 31.81 197 ALA A O 1
ATOM 1486 N N . GLY A 1 198 ? 37.173 -3.362 -19.824 1.00 31.89 198 GLY A N 1
ATOM 1487 C CA . GLY A 1 198 ? 37.601 -4.640 -19.243 1.00 31.89 198 GLY A CA 1
ATOM 1488 C C . GLY A 1 198 ? 38.027 -4.591 -17.770 1.00 31.89 198 GLY A C 1
ATOM 1489 O O . GLY A 1 198 ? 38.035 -5.631 -17.120 1.00 31.89 198 GLY A O 1
ATOM 1490 N N . GLU A 1 199 ? 38.337 -3.422 -17.204 1.00 28.97 199 GLU A N 1
ATOM 1491 C CA . GLU A 1 199 ? 38.814 -3.315 -15.815 1.00 28.97 199 GLU A CA 1
ATOM 1492 C C . GLU A 1 199 ? 37.770 -2.698 -14.877 1.00 28.97 199 GLU A C 1
ATOM 1494 O O . GLU A 1 199 ? 37.866 -1.566 -14.409 1.00 28.97 199 GLU A O 1
ATOM 1499 N N . GLY A 1 200 ? 36.761 -3.504 -14.553 1.00 27.38 200 GLY A N 1
ATOM 1500 C CA . GLY A 1 200 ? 36.000 -3.379 -13.313 1.00 27.38 200 GLY A CA 1
ATOM 1501 C C . GLY A 1 200 ? 36.629 -4.250 -12.227 1.00 27.38 200 GLY A C 1
ATOM 1502 O O . GLY A 1 200 ? 36.101 -5.313 -11.921 1.00 27.38 200 GLY A O 1
ATOM 1503 N N . GLY A 1 201 ? 37.759 -3.823 -11.657 1.00 25.02 201 GLY A N 1
ATOM 1504 C CA . GLY A 1 201 ? 38.452 -4.575 -10.608 1.00 25.02 201 GLY A CA 1
ATOM 1505 C C . GLY A 1 201 ? 39.423 -3.734 -9.778 1.00 25.02 201 GLY A C 1
ATOM 1506 O O . GLY A 1 201 ? 40.605 -3.710 -10.065 1.00 25.02 201 GLY A O 1
ATOM 1507 N N . SER A 1 202 ? 38.899 -3.075 -8.736 1.00 27.08 202 SER A N 1
ATOM 1508 C CA . SER A 1 202 ? 39.533 -2.828 -7.422 1.00 27.08 202 SER A CA 1
ATOM 1509 C C . SER A 1 202 ? 41.043 -2.481 -7.338 1.00 27.08 202 SER A C 1
ATOM 1511 O O . SER A 1 202 ? 41.885 -3.369 -7.436 1.00 27.08 202 SER A O 1
ATOM 1513 N N . GLY A 1 203 ? 41.358 -1.268 -6.845 1.00 25.02 203 GLY A N 1
ATOM 1514 C CA . GLY A 1 203 ? 42.401 -1.101 -5.810 1.00 25.02 203 GLY A CA 1
ATOM 1515 C C . GLY A 1 203 ? 43.499 -0.039 -6.014 1.00 25.02 203 GLY A C 1
ATOM 1516 O O . GLY A 1 203 ? 44.492 -0.291 -6.675 1.00 25.02 203 GLY A O 1
ATOM 1517 N N . THR A 1 204 ? 43.353 1.082 -5.293 1.00 25.09 204 THR A N 1
ATOM 1518 C CA . THR A 1 204 ? 44.380 1.887 -4.570 1.00 25.09 204 THR A CA 1
ATOM 1519 C C . THR A 1 204 ? 45.668 2.427 -5.237 1.00 25.09 204 THR A C 1
ATOM 1521 O O . THR A 1 204 ? 46.623 1.706 -5.476 1.00 25.09 204 THR A O 1
ATOM 1524 N N . ALA A 1 205 ? 45.717 3.770 -5.261 1.00 25.55 205 ALA A N 1
ATOM 1525 C CA . ALA A 1 205 ? 46.776 4.686 -4.794 1.00 25.55 205 ALA A CA 1
ATOM 1526 C C . ALA A 1 205 ? 48.201 4.688 -5.402 1.00 25.55 205 ALA A C 1
ATOM 1528 O O . ALA A 1 205 ? 49.010 3.804 -5.150 1.00 25.55 205 ALA A O 1
ATOM 1529 N N . GLY A 1 206 ? 48.558 5.865 -5.945 1.00 22.95 206 GLY A N 1
ATOM 1530 C CA . GLY A 1 206 ? 49.848 6.528 -5.699 1.00 22.95 206 GLY A CA 1
ATOM 1531 C C . GLY A 1 206 ? 50.804 6.641 -6.892 1.00 22.95 206 GLY A C 1
ATOM 1532 O O . GLY A 1 206 ? 51.143 5.640 -7.507 1.00 22.95 206 GLY A O 1
ATOM 1533 N N . GLY A 1 207 ? 51.322 7.854 -7.136 1.00 23.75 207 GLY A N 1
ATOM 1534 C CA . GLY A 1 207 ? 52.640 8.030 -7.764 1.00 23.75 207 GLY A CA 1
ATOM 1535 C C . GLY A 1 207 ? 52.709 8.940 -8.992 1.00 23.75 207 GLY A C 1
ATOM 1536 O O . GLY A 1 207 ? 52.411 8.530 -10.102 1.00 23.75 207 GLY A O 1
ATOM 1537 N N . GLU A 1 208 ? 53.149 10.166 -8.725 1.00 23.95 208 GLU A N 1
ATOM 1538 C CA . GLU A 1 208 ? 53.826 11.174 -9.554 1.00 23.95 208 GLU A CA 1
ATOM 1539 C C . GLU A 1 208 ? 54.214 10.862 -11.017 1.00 23.95 208 GLU A C 1
ATOM 1541 O O . GLU A 1 208 ? 54.889 9.892 -11.355 1.00 23.95 208 GLU A O 1
ATOM 1546 N N . THR A 1 209 ? 53.893 11.841 -11.864 1.00 31.20 209 THR A N 1
ATOM 1547 C CA . THR A 1 209 ? 54.441 12.120 -13.197 1.00 31.20 209 THR A CA 1
ATOM 1548 C C . THR A 1 209 ? 55.978 12.156 -13.218 1.00 31.20 209 THR A C 1
ATOM 1550 O O . THR A 1 209 ? 56.578 12.819 -12.369 1.00 31.20 209 THR A O 1
ATOM 1553 N N . PRO A 1 210 ? 56.621 11.644 -14.286 1.00 26.17 210 PRO A N 1
ATOM 1554 C CA . PRO A 1 210 ? 57.791 12.337 -14.828 1.00 26.17 210 PRO A CA 1
ATOM 1555 C C . PRO A 1 210 ? 57.723 12.596 -16.342 1.00 26.17 210 PRO A C 1
ATOM 1557 O O . PRO A 1 210 ? 57.092 11.884 -17.120 1.00 26.17 210 PRO A O 1
ATOM 1560 N N . ALA A 1 211 ? 58.404 13.678 -16.717 1.00 23.75 211 ALA A N 1
ATOM 1561 C CA . ALA A 1 211 ? 58.554 14.271 -18.043 1.00 23.75 211 ALA A CA 1
ATOM 1562 C C . ALA A 1 211 ? 59.332 13.381 -19.050 1.00 23.75 211 ALA A C 1
ATOM 1564 O O . ALA A 1 211 ? 60.041 12.463 -18.635 1.00 23.75 211 ALA A O 1
ATOM 1565 N N . PRO A 1 212 ? 59.245 13.654 -20.371 1.00 27.83 212 PRO A N 1
ATOM 1566 C CA . PRO A 1 212 ? 59.776 12.775 -21.407 1.00 27.83 212 PRO A CA 1
ATOM 1567 C C . PRO A 1 212 ? 61.290 12.952 -21.574 1.00 27.83 212 PRO A C 1
ATOM 1569 O O . PRO A 1 212 ? 61.782 14.078 -21.669 1.00 27.83 212 PRO A O 1
ATOM 1572 N N . SER A 1 213 ? 62.024 11.842 -21.669 1.00 24.19 213 SER A N 1
ATOM 1573 C CA . SER A 1 213 ? 63.433 11.828 -22.064 1.00 24.19 213 SER A CA 1
ATOM 1574 C C . SER A 1 213 ? 63.646 11.151 -23.421 1.00 24.19 213 SER A C 1
ATOM 1576 O O . SER A 1 213 ? 62.904 10.279 -23.868 1.00 24.19 213 SER A O 1
ATOM 1578 N N . THR A 1 214 ? 64.668 11.672 -24.084 1.00 26.66 214 THR A N 1
ATOM 1579 C CA . THR A 1 214 ? 65.181 11.438 -25.432 1.00 26.66 214 THR A CA 1
ATOM 1580 C C . THR A 1 214 ? 65.980 10.139 -25.601 1.00 26.66 214 THR A C 1
ATOM 1582 O O . THR A 1 214 ? 66.664 9.710 -24.679 1.00 26.66 214 THR A O 1
ATOM 1585 N N . ASP A 1 215 ? 65.994 9.671 -26.855 1.00 21.70 215 ASP A N 1
ATOM 1586 C CA . ASP A 1 215 ? 66.984 8.822 -27.544 1.00 21.70 215 ASP A CA 1
ATOM 1587 C C . ASP A 1 215 ? 67.123 7.317 -27.229 1.00 21.70 215 ASP A C 1
ATOM 1589 O O . ASP A 1 215 ? 67.471 6.897 -26.133 1.00 21.70 215 ASP A O 1
ATOM 1593 N N . GLY A 1 216 ? 67.052 6.526 -28.316 1.00 23.17 216 GLY A N 1
ATOM 1594 C CA . GLY A 1 216 ? 68.100 5.544 -28.630 1.00 23.17 216 GLY A CA 1
ATOM 1595 C C . GLY A 1 216 ? 67.751 4.048 -28.618 1.00 23.17 216 GLY A C 1
ATOM 1596 O O . GLY A 1 216 ? 67.993 3.384 -27.626 1.00 23.17 216 GLY A O 1
ATOM 1597 N N . GLY A 1 217 ? 67.356 3.512 -29.785 1.00 22.73 217 GLY A N 1
ATOM 1598 C CA . GLY A 1 217 ? 67.854 2.245 -30.364 1.00 22.73 217 GLY A CA 1
ATOM 1599 C C . GLY A 1 217 ? 67.527 0.879 -29.722 1.00 22.73 217 GLY A C 1
ATOM 1600 O O . GLY A 1 217 ? 67.771 0.644 -28.550 1.00 22.73 217 GLY A O 1
ATOM 1601 N N . GLY A 1 218 ? 67.164 -0.093 -30.574 1.00 22.23 218 GLY A N 1
ATOM 1602 C CA . GLY A 1 218 ? 67.456 -1.516 -30.332 1.00 22.23 218 GLY A CA 1
ATOM 1603 C C . GLY A 1 218 ? 66.251 -2.454 -30.216 1.00 22.23 218 GLY A C 1
ATOM 1604 O O . GLY A 1 218 ? 65.459 -2.376 -29.293 1.00 22.23 218 GLY A O 1
ATOM 1605 N N . THR A 1 219 ? 66.172 -3.368 -31.178 1.00 31.17 219 THR A N 1
ATOM 1606 C CA . THR A 1 219 ? 65.313 -4.559 -31.315 1.00 31.17 219 THR A CA 1
ATOM 1607 C C . THR A 1 219 ? 65.247 -5.476 -30.084 1.00 31.17 219 THR A C 1
ATOM 1609 O O . THR A 1 219 ? 66.307 -5.770 -29.546 1.00 31.17 219 THR A O 1
ATOM 1612 N N . THR A 1 220 ? 64.069 -6.044 -29.764 1.00 23.83 220 THR A N 1
ATOM 1613 C CA . THR A 1 220 ? 63.759 -7.502 -29.830 1.00 23.83 220 THR A CA 1
ATOM 1614 C C . THR A 1 220 ? 62.311 -7.818 -29.418 1.00 23.83 220 THR A C 1
ATOM 1616 O O . THR A 1 220 ? 61.683 -7.062 -28.687 1.00 23.83 220 THR A O 1
ATOM 1619 N N . ASP A 1 221 ? 61.834 -8.943 -29.950 1.00 26.86 221 ASP A N 1
ATOM 1620 C CA . ASP A 1 221 ? 60.506 -9.564 -29.919 1.00 26.86 221 ASP A CA 1
ATOM 1621 C C . ASP A 1 221 ? 59.764 -9.666 -28.576 1.00 26.86 221 ASP A C 1
ATOM 1623 O O . ASP A 1 221 ? 60.353 -9.841 -27.512 1.00 26.86 221 ASP A O 1
ATOM 1627 N N . GLY A 1 222 ? 58.431 -9.720 -28.683 1.00 22.84 222 GLY A N 1
ATOM 1628 C CA . GLY A 1 222 ? 57.521 -10.205 -27.642 1.00 22.84 222 GLY A CA 1
ATOM 1629 C C . GLY A 1 222 ? 56.064 -9.905 -27.992 1.00 22.84 222 GLY A C 1
ATOM 1630 O O . GLY A 1 222 ? 55.585 -8.803 -27.754 1.00 22.84 222 GLY A O 1
ATOM 1631 N N . GLY A 1 223 ? 55.370 -10.857 -28.620 1.00 27.08 223 GLY A N 1
ATOM 1632 C CA . GLY A 1 223 ? 54.005 -10.679 -29.117 1.00 27.08 223 GLY A CA 1
ATOM 1633 C C . GLY A 1 223 ? 52.931 -10.573 -28.028 1.00 27.08 223 GLY A C 1
ATOM 1634 O O . GLY A 1 223 ? 52.944 -11.311 -27.048 1.00 27.08 223 GLY A O 1
ATOM 1635 N N . SER A 1 224 ? 51.936 -9.721 -28.281 1.00 23.31 224 SER A N 1
ATOM 1636 C CA . SER A 1 224 ? 50.551 -9.938 -27.857 1.00 23.31 224 SER A CA 1
ATOM 1637 C C . SER A 1 224 ? 49.631 -9.350 -28.932 1.00 23.31 224 SER A C 1
ATOM 1639 O O . SER A 1 224 ? 49.759 -8.191 -29.326 1.00 23.31 224 SER A O 1
ATOM 1641 N N . THR A 1 225 ? 48.783 -10.205 -29.486 1.00 28.28 225 THR A N 1
ATOM 1642 C CA . THR A 1 225 ? 47.905 -9.964 -30.628 1.00 28.28 225 THR A CA 1
ATOM 1643 C C . THR A 1 225 ? 46.524 -9.526 -30.153 1.00 28.28 225 THR A C 1
ATOM 1645 O O . THR A 1 225 ? 45.680 -10.381 -29.908 1.00 28.28 225 THR A O 1
ATOM 1648 N N . THR A 1 226 ? 46.273 -8.218 -30.079 1.00 28.62 226 THR A N 1
ATOM 1649 C CA . THR A 1 226 ? 44.909 -7.643 -30.007 1.00 28.62 226 THR A CA 1
ATOM 1650 C C . THR A 1 226 ? 44.804 -6.268 -30.691 1.00 28.62 226 THR A C 1
ATOM 1652 O O . THR A 1 226 ? 43.962 -5.458 -30.332 1.00 28.62 226 THR A O 1
ATOM 1655 N N . ASP A 1 227 ? 45.600 -6.008 -31.735 1.00 26.97 227 ASP A N 1
ATOM 1656 C CA . ASP A 1 227 ? 45.455 -4.818 -32.597 1.00 26.97 227 ASP A CA 1
ATOM 1657 C C . ASP A 1 227 ? 44.635 -5.152 -33.857 1.00 26.97 227 ASP A C 1
ATOM 1659 O O . ASP A 1 227 ? 45.122 -5.152 -34.993 1.00 26.97 227 ASP A O 1
ATOM 1663 N N . GLY A 1 228 ? 43.365 -5.498 -33.641 1.00 26.62 228 GLY A N 1
ATOM 1664 C CA . GLY A 1 228 ? 42.403 -5.869 -34.681 1.00 26.62 228 GLY A CA 1
ATOM 1665 C C . GLY A 1 228 ? 41.788 -4.662 -35.390 1.00 26.62 228 GLY A C 1
ATOM 1666 O O . GLY A 1 228 ? 40.628 -4.336 -35.170 1.00 26.62 228 GLY A O 1
ATOM 1667 N N . GLY A 1 229 ? 42.548 -4.013 -36.271 1.00 30.05 229 GLY A N 1
ATOM 1668 C CA . GLY A 1 229 ? 42.016 -3.085 -37.270 1.00 30.05 229 GLY A CA 1
ATOM 1669 C C . GLY A 1 229 ? 42.500 -3.483 -38.662 1.00 30.05 229 GLY A C 1
ATOM 1670 O O . GLY A 1 229 ? 43.677 -3.768 -38.847 1.00 30.05 229 GLY A O 1
ATOM 1671 N N . ILE A 1 230 ? 41.630 -3.456 -39.675 1.00 33.69 230 ILE A N 1
ATOM 1672 C CA . ILE A 1 230 ? 41.965 -3.823 -41.074 1.00 33.69 230 ILE A CA 1
ATOM 1673 C C . ILE A 1 230 ? 43.138 -2.972 -41.634 1.00 33.69 230 ILE A C 1
ATOM 1675 O O . ILE A 1 230 ? 43.792 -3.343 -42.603 1.00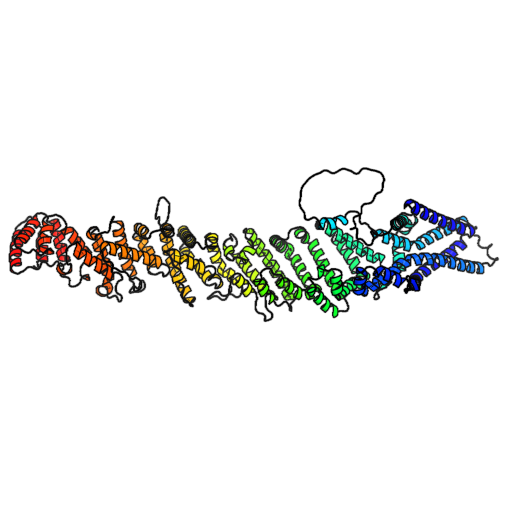 33.69 230 ILE A O 1
ATOM 1679 N N . PHE A 1 231 ? 43.459 -1.847 -40.984 1.00 35.16 231 PHE A N 1
ATOM 1680 C CA . PHE A 1 231 ? 44.528 -0.920 -41.365 1.00 35.16 231 PHE A CA 1
ATOM 1681 C C . PHE A 1 231 ? 45.799 -0.993 -40.487 1.00 35.16 231 PHE A C 1
ATOM 1683 O O . PHE A 1 231 ? 46.815 -0.383 -40.843 1.00 35.16 231 PHE A O 1
ATOM 1690 N N . SER A 1 232 ? 45.802 -1.749 -39.376 1.00 37.03 232 SER A N 1
ATOM 1691 C CA . SER A 1 232 ? 47.025 -2.002 -38.583 1.00 37.03 232 SER A CA 1
ATOM 1692 C C . SER A 1 232 ? 48.008 -2.908 -39.341 1.00 37.03 232 SER A C 1
ATOM 1694 O O . SER A 1 232 ? 49.221 -2.785 -39.177 1.00 37.03 232 SER A O 1
ATOM 1696 N N . SER A 1 233 ? 47.492 -3.706 -40.278 1.00 41.78 233 SER A N 1
ATOM 1697 C CA . SER A 1 233 ? 48.191 -4.685 -41.119 1.00 41.78 233 SER A CA 1
ATOM 1698 C C . SER A 1 233 ? 48.803 -4.120 -42.414 1.00 41.78 233 SER A C 1
ATOM 1700 O O . SER A 1 233 ? 49.400 -4.867 -43.192 1.00 41.78 233 SER A O 1
ATOM 1702 N N . LEU A 1 234 ? 48.724 -2.804 -42.663 1.00 47.38 234 LEU A N 1
ATOM 1703 C CA . LEU A 1 234 ? 49.380 -2.189 -43.824 1.00 47.38 234 LEU A CA 1
ATOM 1704 C C . LEU A 1 234 ? 50.913 -2.187 -43.668 1.00 47.38 234 LEU A C 1
ATOM 1706 O O . LEU A 1 234 ? 51.414 -1.629 -42.683 1.00 47.38 234 LEU A O 1
ATOM 1710 N N . PRO A 1 235 ? 51.677 -2.725 -44.644 1.00 52.03 235 PRO A N 1
ATOM 1711 C CA . PRO A 1 235 ? 53.132 -2.770 -44.570 1.00 52.03 235 PRO A CA 1
ATOM 1712 C C . PRO A 1 235 ? 53.740 -1.375 -44.322 1.00 52.03 235 PRO A C 1
ATOM 1714 O O . PRO A 1 235 ? 53.321 -0.411 -44.971 1.00 52.03 235 PRO A O 1
ATOM 1717 N N . PRO A 1 236 ? 54.780 -1.238 -43.472 1.00 52.84 236 PRO A N 1
ATOM 1718 C CA . PRO A 1 236 ? 55.429 0.049 -43.178 1.00 52.84 236 PRO A CA 1
ATOM 1719 C C . PRO A 1 236 ? 55.899 0.815 -44.424 1.00 52.84 236 PRO A C 1
ATOM 1721 O O . PRO A 1 236 ? 55.952 2.043 -44.439 1.00 52.84 236 PRO A O 1
ATOM 1724 N N . VAL A 1 237 ? 56.213 0.089 -45.500 1.00 52.25 237 VAL A N 1
ATOM 1725 C CA . VAL A 1 237 ? 56.578 0.653 -46.806 1.00 52.25 237 VAL A CA 1
ATOM 1726 C C . VAL A 1 237 ? 55.425 1.456 -47.420 1.00 52.25 237 VAL A C 1
ATOM 1728 O O . VAL A 1 237 ? 55.662 2.547 -47.926 1.00 52.25 237 VAL A O 1
ATOM 1731 N N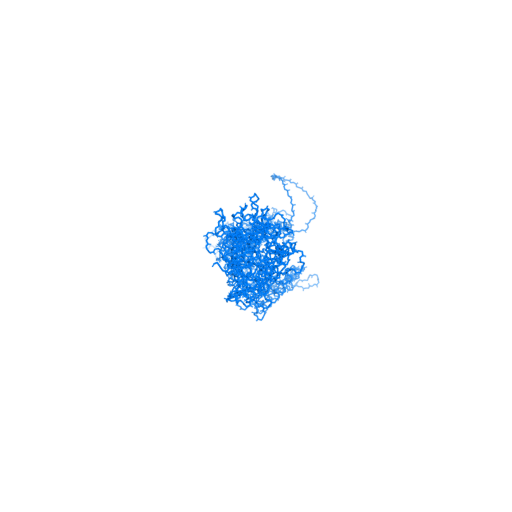 . VAL A 1 238 ? 54.185 0.966 -47.329 1.00 54.91 238 VAL A N 1
ATOM 1732 C CA . VAL A 1 238 ? 52.993 1.648 -47.861 1.00 54.91 238 VAL A CA 1
ATOM 1733 C C . VAL A 1 238 ? 52.703 2.915 -47.055 1.00 54.91 238 VAL A C 1
ATOM 1735 O O . VAL A 1 238 ? 52.519 3.977 -47.644 1.00 54.91 238 VAL A O 1
ATOM 1738 N N . LYS A 1 239 ? 52.780 2.840 -45.718 1.00 58.34 239 LYS A N 1
ATOM 1739 C CA . LYS A 1 239 ? 52.615 3.999 -44.818 1.00 58.34 239 LYS A CA 1
ATOM 1740 C C . LYS A 1 239 ? 53.645 5.105 -45.108 1.00 58.34 239 LYS A C 1
ATOM 1742 O O . LYS A 1 239 ? 53.291 6.274 -45.224 1.00 58.34 239 LYS A O 1
ATOM 1747 N N . ASN A 1 240 ? 54.911 4.734 -45.319 1.00 58.19 240 ASN A N 1
ATOM 1748 C CA . ASN A 1 240 ? 55.981 5.683 -45.656 1.00 58.19 240 ASN A CA 1
ATOM 1749 C C . ASN A 1 240 ? 55.827 6.321 -47.049 1.00 58.19 240 ASN A C 1
ATOM 1751 O O . ASN A 1 240 ? 56.236 7.467 -47.235 1.00 58.19 240 ASN A O 1
ATOM 1755 N N . ILE A 1 241 ? 55.256 5.602 -48.024 1.00 58.88 241 ILE A N 1
ATOM 1756 C CA . ILE A 1 241 ? 54.959 6.138 -49.363 1.00 58.88 241 ILE A CA 1
ATOM 1757 C C . ILE A 1 241 ? 53.796 7.136 -49.297 1.00 58.88 241 ILE A C 1
ATOM 1759 O O . ILE A 1 241 ? 53.914 8.223 -49.857 1.00 58.88 241 ILE A O 1
ATOM 1763 N N . VAL A 1 242 ? 52.714 6.803 -48.586 1.00 61.53 242 VAL A N 1
ATOM 1764 C CA . VAL A 1 242 ? 51.543 7.679 -48.389 1.00 61.53 242 VAL A CA 1
ATOM 1765 C C . VAL A 1 242 ? 51.954 9.006 -47.736 1.00 61.53 242 VAL A C 1
ATOM 1767 O O . VAL A 1 242 ? 51.738 10.076 -48.309 1.00 61.53 242 VAL A O 1
ATOM 1770 N N . HIS A 1 243 ? 52.675 8.938 -46.612 1.00 61.09 243 HIS A N 1
ATOM 1771 C CA . HIS A 1 243 ? 53.190 10.120 -45.907 1.00 61.09 243 HIS A CA 1
ATOM 1772 C C . HIS A 1 243 ? 54.197 10.924 -46.743 1.00 61.09 243 HIS A C 1
ATOM 1774 O O . HIS A 1 243 ? 54.211 12.157 -46.717 1.00 61.09 243 HIS A O 1
ATOM 1780 N N . GLY A 1 244 ? 55.045 10.232 -47.513 1.00 59.34 244 GLY A N 1
ATOM 1781 C CA . GLY A 1 244 ? 56.029 10.856 -48.397 1.00 59.34 244 GLY A CA 1
ATOM 1782 C C . GLY A 1 244 ? 55.401 11.615 -49.570 1.00 59.34 244 GLY A C 1
ATOM 1783 O O . GLY A 1 244 ? 55.856 12.704 -49.910 1.00 59.34 244 GLY A O 1
ATOM 1784 N N . VAL A 1 245 ? 54.324 11.095 -50.162 1.00 64.12 245 VAL A N 1
ATOM 1785 C CA . VAL A 1 245 ? 53.577 11.789 -51.224 1.00 64.12 245 VAL A CA 1
ATOM 1786 C C . VAL A 1 245 ? 52.858 13.022 -50.666 1.00 64.12 245 VAL A C 1
ATOM 1788 O O . VAL A 1 245 ? 52.960 14.089 -51.271 1.00 64.12 245 VAL A O 1
ATOM 1791 N N . ASN A 1 246 ? 52.211 12.926 -49.498 1.00 64.19 246 ASN A N 1
ATOM 1792 C CA . ASN A 1 246 ? 51.485 14.049 -48.888 1.00 64.19 246 ASN A CA 1
ATOM 1793 C C . ASN A 1 246 ? 52.389 15.230 -48.500 1.00 64.19 246 ASN A C 1
ATOM 1795 O O . ASN A 1 246 ? 51.975 16.381 -48.632 1.00 64.19 246 ASN A O 1
ATOM 1799 N N . LYS A 1 247 ? 53.631 14.965 -48.068 1.00 64.56 247 LYS A N 1
ATOM 1800 C CA . LYS A 1 247 ? 54.608 16.006 -47.690 1.00 64.56 247 LYS A CA 1
ATOM 1801 C C . LYS A 1 247 ? 55.489 16.523 -48.834 1.00 64.56 247 LYS A C 1
ATOM 1803 O O . LYS A 1 247 ? 56.227 17.484 -48.627 1.00 64.56 247 LYS A O 1
ATOM 1808 N N . SER A 1 248 ? 55.435 15.899 -50.010 1.00 70.88 248 SER A N 1
ATOM 1809 C CA . SER A 1 248 ? 56.180 16.338 -51.199 1.00 70.88 248 SER A CA 1
ATOM 1810 C C . SER A 1 248 ? 55.660 17.670 -51.749 1.00 70.88 248 SER A C 1
ATOM 1812 O O . SER A 1 248 ? 54.496 18.029 -51.539 1.00 70.88 248 SER A O 1
ATOM 1814 N N . ALA A 1 249 ? 56.483 18.388 -52.521 1.00 65.44 249 ALA A N 1
ATOM 1815 C CA . ALA A 1 249 ? 56.057 19.623 -53.183 1.00 65.44 249 ALA A CA 1
ATOM 1816 C C . ALA A 1 249 ? 54.853 19.383 -54.114 1.00 65.44 249 ALA A C 1
ATOM 1818 O O . ALA A 1 249 ? 53.957 20.222 -54.210 1.00 65.44 249 ALA A O 1
ATOM 1819 N N . LEU A 1 250 ? 54.794 18.206 -54.747 1.00 68.88 250 LEU A N 1
ATOM 1820 C CA . LEU A 1 250 ? 53.680 17.775 -55.592 1.00 68.88 250 LEU A CA 1
ATOM 1821 C C . LEU A 1 250 ? 52.376 17.594 -54.791 1.00 68.88 250 LEU A C 1
ATOM 1823 O O . LEU A 1 250 ? 51.319 18.037 -55.236 1.00 68.88 250 LEU A O 1
ATOM 1827 N N . GLY A 1 251 ? 52.447 16.985 -53.603 1.00 66.06 251 GLY A N 1
ATOM 1828 C CA . GLY A 1 251 ? 51.290 16.768 -52.724 1.00 66.06 251 GLY A CA 1
ATOM 1829 C C . GLY A 1 251 ? 50.716 18.064 -52.142 1.00 66.06 251 GLY A C 1
ATOM 1830 O O . GLY A 1 251 ? 49.493 18.247 -52.114 1.00 66.06 251 GLY A O 1
ATOM 1831 N N . VAL A 1 252 ? 51.597 18.989 -51.744 1.00 66.75 252 VAL A N 1
ATOM 1832 C CA . VAL A 1 252 ? 51.221 20.309 -51.211 1.00 66.75 252 VAL A CA 1
ATOM 1833 C C . VAL A 1 252 ? 50.592 21.184 -52.298 1.00 66.75 252 VAL A C 1
ATOM 1835 O O . VAL A 1 252 ? 49.519 21.745 -52.085 1.00 66.75 252 VAL A O 1
ATOM 1838 N N . LEU A 1 253 ? 51.209 21.269 -53.483 1.00 69.69 253 LEU A N 1
ATOM 1839 C CA . LEU A 1 253 ? 50.721 22.115 -54.580 1.00 69.69 253 LEU A CA 1
ATOM 1840 C C . LEU A 1 253 ? 49.408 21.608 -55.194 1.00 69.69 253 LEU A C 1
ATOM 1842 O O . LEU A 1 253 ? 48.575 22.424 -55.581 1.00 69.69 253 LEU A O 1
ATOM 1846 N N . ASN A 1 254 ? 49.191 20.289 -55.247 1.00 73.06 254 ASN A N 1
ATOM 1847 C CA . ASN A 1 254 ? 47.923 19.718 -55.716 1.00 73.06 254 ASN A CA 1
ATOM 1848 C C . ASN A 1 254 ? 46.760 19.922 -54.735 1.00 73.06 254 ASN A C 1
ATOM 1850 O O . ASN A 1 254 ? 45.615 19.933 -55.169 1.00 73.06 254 ASN A O 1
ATOM 1854 N N . GLY A 1 255 ? 47.042 20.116 -53.441 1.00 60.38 255 GLY A N 1
ATOM 1855 C CA . GLY A 1 255 ? 46.017 20.321 -52.409 1.00 60.38 255 GLY A CA 1
ATOM 1856 C C . GLY A 1 255 ? 45.424 21.719 -52.321 1.00 60.38 255 GLY A C 1
ATOM 1857 O O . GLY A 1 255 ? 44.511 21.946 -51.529 1.00 60.38 255 GLY A O 1
ATOM 1858 N N . VAL A 1 256 ? 45.950 22.679 -53.082 1.00 65.50 256 VAL A N 1
ATOM 1859 C CA . VAL A 1 256 ? 45.498 24.069 -53.012 1.00 65.50 256 VAL A CA 1
ATOM 1860 C C . VAL A 1 256 ? 44.087 24.180 -53.599 1.00 65.50 256 VAL A C 1
ATOM 1862 O O . VAL A 1 256 ? 43.835 23.768 -54.729 1.00 65.50 256 VAL A O 1
ATOM 1865 N N . ALA A 1 257 ? 43.168 24.760 -52.821 1.00 61.59 257 ALA A N 1
ATOM 1866 C CA . ALA A 1 257 ? 41.763 24.997 -53.175 1.00 61.59 257 ALA A CA 1
ATOM 1867 C C . ALA A 1 257 ? 40.887 23.743 -53.420 1.00 61.59 257 ALA A C 1
ATOM 1869 O O . ALA A 1 257 ? 39.787 23.880 -53.951 1.00 61.59 257 ALA A O 1
ATOM 1870 N N . GLY A 1 258 ? 41.331 22.539 -53.026 1.00 66.69 258 GLY A N 1
ATOM 1871 C CA . GLY A 1 258 ? 40.520 21.309 -53.106 1.00 66.69 258 GLY A CA 1
ATOM 1872 C C . GLY A 1 258 ? 40.219 20.835 -54.535 1.00 66.69 258 GLY A C 1
ATOM 1873 O O . GLY A 1 258 ? 39.218 20.160 -54.785 1.00 66.69 258 GLY A O 1
ATOM 1874 N N . MET A 1 259 ? 41.051 21.222 -55.505 1.00 72.00 259 MET A N 1
ATOM 1875 C CA . MET A 1 259 ? 40.855 20.844 -56.907 1.00 72.00 259 MET A CA 1
ATOM 1876 C C . MET A 1 259 ? 41.263 19.388 -57.184 1.00 72.00 259 MET A C 1
ATOM 1878 O O . MET A 1 259 ? 40.681 18.749 -58.061 1.00 72.00 259 MET A O 1
ATOM 1882 N N . ASP A 1 260 ? 42.215 18.848 -56.417 1.00 75.81 260 ASP A N 1
ATOM 1883 C CA . ASP A 1 260 ? 42.581 17.427 -56.418 1.00 75.81 260 ASP A CA 1
ATOM 1884 C C . ASP A 1 260 ? 41.406 16.535 -56.015 1.00 75.81 260 ASP A C 1
ATOM 1886 O O . ASP A 1 260 ? 41.073 15.569 -56.703 1.00 75.81 260 ASP A O 1
ATOM 1890 N N . ASP A 1 261 ? 40.741 16.942 -54.947 1.00 80.88 261 ASP A N 1
ATOM 1891 C CA . ASP A 1 261 ? 39.542 16.356 -54.374 1.00 80.88 261 ASP A CA 1
ATOM 1892 C C . ASP A 1 261 ? 38.356 16.343 -55.349 1.00 80.88 261 ASP A C 1
ATOM 1894 O O . ASP A 1 261 ? 37.734 15.299 -55.575 1.00 80.88 261 ASP A O 1
ATOM 1898 N N . PHE A 1 262 ? 38.090 17.475 -56.009 1.00 79.31 262 PHE A N 1
ATOM 1899 C CA . PHE A 1 262 ? 37.079 17.551 -57.064 1.00 79.31 262 PHE A CA 1
ATOM 1900 C C . PHE A 1 262 ? 37.404 16.626 -58.245 1.00 79.31 262 PHE A C 1
ATOM 1902 O O . PHE A 1 262 ? 36.526 15.913 -58.734 1.00 79.31 262 PHE A O 1
ATOM 1909 N N . MET A 1 263 ? 38.655 16.629 -58.718 1.00 77.19 263 MET A N 1
ATOM 1910 C CA . MET A 1 263 ? 39.069 15.812 -59.861 1.00 77.19 263 MET A CA 1
ATOM 1911 C C . MET A 1 263 ? 38.976 14.316 -59.557 1.00 77.19 263 MET A C 1
ATOM 1913 O O . MET A 1 263 ? 38.497 13.572 -60.412 1.00 77.19 263 MET A O 1
ATOM 1917 N N . PHE A 1 264 ? 39.365 13.879 -58.354 1.00 82.25 264 PHE A N 1
ATOM 1918 C CA . PHE A 1 264 ? 39.196 12.491 -57.920 1.00 82.25 264 PHE A CA 1
ATOM 1919 C C . PHE A 1 264 ? 37.724 12.072 -57.917 1.00 82.25 264 PHE A C 1
ATOM 1921 O O . PHE A 1 264 ? 37.373 11.079 -58.551 1.00 82.25 264 PHE A O 1
ATOM 1928 N N . ASP A 1 265 ? 36.846 12.864 -57.295 1.00 81.94 265 ASP A N 1
ATOM 1929 C CA . ASP A 1 265 ? 35.416 12.546 -57.225 1.00 81.94 265 ASP A CA 1
ATOM 1930 C C . ASP A 1 265 ? 34.754 12.459 -58.607 1.00 81.94 265 ASP A C 1
ATOM 1932 O O . ASP A 1 265 ? 33.788 11.720 -58.784 1.00 81.94 265 ASP A O 1
ATOM 1936 N N . GLN A 1 266 ? 35.245 13.202 -59.605 1.00 79.88 266 GLN A N 1
ATOM 1937 C CA . GLN A 1 266 ? 34.703 13.146 -60.965 1.00 79.88 266 GLN A CA 1
ATOM 1938 C C . GLN A 1 266 ? 35.154 11.917 -61.752 1.00 79.88 266 GLN A C 1
ATOM 1940 O O . GLN A 1 266 ? 34.357 11.387 -62.532 1.00 79.88 266 GLN A O 1
ATOM 1945 N N . VAL A 1 267 ? 36.406 11.481 -61.578 1.00 80.62 267 VAL A N 1
ATOM 1946 C CA . VAL A 1 267 ? 36.955 10.320 -62.301 1.00 80.62 267 VAL A CA 1
ATOM 1947 C C . VAL A 1 267 ? 36.631 8.995 -61.613 1.00 80.62 267 VAL A C 1
ATOM 1949 O O . VAL A 1 267 ? 36.556 7.977 -62.292 1.00 80.62 267 VAL A O 1
ATOM 1952 N N . ALA A 1 268 ? 36.407 9.012 -60.296 1.00 80.19 268 ALA A N 1
ATOM 1953 C CA . ALA A 1 268 ? 36.123 7.837 -59.474 1.00 80.19 268 ALA A CA 1
ATOM 1954 C C . ALA A 1 268 ? 34.637 7.700 -59.079 1.00 80.19 268 ALA A C 1
ATOM 1956 O O . ALA A 1 268 ? 34.301 6.867 -58.237 1.00 80.19 268 ALA A O 1
ATOM 1957 N N . LYS A 1 269 ? 33.736 8.506 -59.664 1.00 78.44 269 LYS A N 1
ATOM 1958 C CA . LYS A 1 269 ? 32.287 8.374 -59.440 1.00 78.44 269 LYS A CA 1
ATOM 1959 C C . LYS A 1 269 ? 31.771 7.033 -59.951 1.00 78.44 269 LYS A C 1
ATOM 1961 O O . LYS A 1 269 ? 32.107 6.612 -61.058 1.00 78.44 269 LYS A O 1
ATOM 1966 N N . VAL A 1 270 ? 30.889 6.415 -59.176 1.00 77.56 270 VAL A N 1
ATOM 1967 C CA . VAL A 1 270 ? 30.236 5.157 -59.546 1.00 77.56 270 VAL A CA 1
ATOM 1968 C C . VAL A 1 270 ? 28.729 5.313 -59.420 1.00 77.56 270 VAL A C 1
ATOM 1970 O O . VAL A 1 270 ? 28.244 5.979 -58.511 1.00 77.56 270 VAL A O 1
ATOM 1973 N N . GLU A 1 271 ? 27.991 4.701 -60.338 1.00 76.12 271 GLU A N 1
ATOM 1974 C CA . GLU A 1 271 ? 26.538 4.601 -60.249 1.00 76.12 271 GLU A CA 1
ATOM 1975 C C . GLU A 1 271 ? 26.148 3.314 -59.510 1.00 76.12 271 GLU A C 1
ATOM 1977 O O . GLU A 1 271 ? 26.547 2.215 -59.913 1.00 76.12 271 GLU A O 1
ATOM 1982 N N . ILE A 1 272 ? 25.403 3.457 -58.414 1.00 73.69 272 ILE A N 1
ATOM 1983 C CA . ILE A 1 272 ? 24.803 2.354 -57.654 1.00 73.69 272 ILE A CA 1
ATOM 1984 C C . ILE A 1 272 ? 23.325 2.703 -57.472 1.00 73.69 272 ILE A C 1
ATOM 1986 O O . ILE A 1 272 ? 23.004 3.795 -57.016 1.00 73.69 272 ILE A O 1
ATOM 1990 N N . ASN A 1 273 ? 22.429 1.794 -57.869 1.00 66.62 273 ASN A N 1
ATOM 1991 C CA . ASN A 1 273 ? 20.973 1.959 -57.753 1.00 66.62 273 ASN A CA 1
ATOM 1992 C C . ASN A 1 273 ? 20.422 3.269 -58.370 1.00 66.62 273 ASN A C 1
ATOM 1994 O O . ASN A 1 273 ? 19.471 3.848 -57.860 1.00 66.62 273 ASN A O 1
ATOM 1998 N N . GLY A 1 274 ? 21.013 3.738 -59.478 1.00 68.06 274 GLY A N 1
ATOM 1999 C CA . GLY A 1 274 ? 20.600 4.964 -60.182 1.00 68.06 274 GLY A CA 1
ATOM 2000 C C . GLY A 1 274 ? 21.129 6.270 -59.574 1.00 68.06 274 GLY A C 1
ATOM 2001 O O . GLY A 1 274 ? 20.926 7.340 -60.150 1.00 68.06 274 GLY A O 1
ATOM 2002 N N . GLU A 1 275 ? 21.852 6.204 -58.451 1.00 78.69 275 GLU A N 1
ATOM 2003 C CA . GLU A 1 275 ? 22.484 7.360 -57.820 1.00 78.69 275 GLU A CA 1
ATOM 2004 C C . GLU A 1 275 ? 23.997 7.395 -58.064 1.00 78.69 275 GLU A C 1
ATOM 2006 O O . GLU A 1 275 ? 24.683 6.371 -58.124 1.00 78.69 275 GLU A O 1
ATOM 2011 N N . ARG A 1 276 ? 24.539 8.609 -58.211 1.00 80.12 276 ARG A N 1
ATOM 2012 C CA . ARG A 1 276 ? 25.968 8.838 -58.456 1.00 80.12 276 ARG A CA 1
ATOM 2013 C C . ARG A 1 276 ? 26.700 9.041 -57.137 1.00 80.12 276 ARG A C 1
ATOM 2015 O O . ARG A 1 276 ? 26.602 10.117 -56.552 1.00 80.12 276 ARG A O 1
ATOM 2022 N N . ILE A 1 277 ? 27.481 8.043 -56.741 1.00 81.44 277 ILE A N 1
ATOM 2023 C CA . ILE A 1 277 ? 28.208 8.014 -55.473 1.00 81.44 277 ILE A CA 1
ATOM 2024 C C . ILE A 1 277 ? 29.629 8.550 -55.652 1.00 81.44 277 ILE A C 1
ATOM 2026 O O . ILE A 1 277 ? 30.393 8.089 -56.509 1.00 81.44 277 ILE A O 1
ATOM 2030 N N . LYS A 1 278 ? 29.996 9.507 -54.797 1.00 83.75 278 LYS A N 1
ATOM 2031 C CA . LYS A 1 278 ? 31.344 10.066 -54.645 1.00 83.75 278 LYS A CA 1
ATOM 2032 C C . LYS A 1 278 ? 31.973 9.531 -53.362 1.00 83.75 278 LYS A C 1
ATOM 2034 O O . LYS A 1 278 ? 31.985 10.199 -52.331 1.00 83.75 278 LYS A O 1
ATOM 2039 N N . PHE A 1 279 ? 32.523 8.321 -53.446 1.00 76.44 279 PHE A N 1
ATOM 2040 C CA . PHE A 1 279 ? 33.033 7.561 -52.300 1.00 76.44 279 PHE A CA 1
ATOM 2041 C C . PHE A 1 279 ? 33.895 8.369 -51.325 1.00 76.44 279 PHE A C 1
ATOM 2043 O O . PHE A 1 279 ? 33.660 8.302 -50.126 1.00 76.44 279 PHE A O 1
ATOM 2050 N N . ARG A 1 280 ? 34.857 9.157 -51.814 1.00 77.88 280 ARG A N 1
ATOM 2051 C CA . ARG A 1 280 ? 35.756 9.948 -50.960 1.00 77.88 280 ARG A CA 1
ATOM 2052 C C . ARG A 1 280 ? 35.012 11.032 -50.178 1.00 77.88 280 ARG A C 1
ATOM 2054 O O . ARG A 1 280 ? 35.097 11.050 -48.955 1.00 77.88 280 ARG A O 1
ATOM 2061 N N . SER A 1 281 ? 34.282 11.915 -50.866 1.00 79.44 281 SER A N 1
ATOM 2062 C CA . SER A 1 281 ? 33.519 12.989 -50.210 1.00 79.44 281 SER A CA 1
ATOM 2063 C C . SER A 1 281 ? 32.477 12.436 -49.240 1.00 79.44 281 SER A C 1
ATOM 2065 O O . SER A 1 281 ? 32.298 12.983 -48.158 1.00 79.44 281 SER A O 1
ATOM 2067 N N . GLU A 1 282 ? 31.798 11.352 -49.609 1.00 82.38 282 GLU A N 1
ATOM 2068 C CA . GLU A 1 282 ? 30.724 10.793 -48.792 1.00 82.38 282 GLU A CA 1
ATOM 2069 C C . GLU A 1 282 ? 31.272 10.044 -47.570 1.00 82.38 282 GLU A C 1
ATOM 2071 O O . GLU A 1 282 ? 30.792 10.278 -46.464 1.00 82.38 282 GLU A O 1
ATOM 2076 N N . LEU A 1 283 ? 32.329 9.232 -47.719 1.00 77.12 283 LEU A N 1
ATOM 2077 C CA . LEU A 1 283 ? 33.020 8.586 -46.591 1.00 77.12 283 LEU A CA 1
ATOM 2078 C C . LEU A 1 283 ? 33.685 9.602 -45.654 1.00 77.12 283 LEU A C 1
ATOM 2080 O O . LEU A 1 283 ? 33.713 9.383 -44.446 1.00 77.12 283 LEU A O 1
ATOM 2084 N N . ASN A 1 284 ? 34.159 10.738 -46.173 1.00 75.94 284 ASN A N 1
ATOM 2085 C CA . ASN A 1 284 ? 34.662 11.824 -45.335 1.00 75.94 284 ASN A CA 1
ATOM 2086 C C . ASN A 1 284 ? 33.553 12.450 -44.463 1.00 75.94 284 ASN A C 1
ATOM 2088 O O . ASN A 1 284 ? 33.807 12.775 -43.302 1.00 75.94 284 ASN A O 1
ATOM 2092 N N . ASN A 1 285 ? 32.315 12.560 -44.965 1.00 79.75 285 ASN A N 1
ATOM 2093 C CA . ASN A 1 285 ? 31.175 12.993 -44.143 1.00 79.75 285 ASN A CA 1
ATOM 2094 C C . ASN A 1 285 ? 30.885 11.972 -43.029 1.00 79.75 285 ASN A C 1
ATOM 2096 O O . ASN A 1 285 ? 30.699 12.370 -41.881 1.00 79.75 285 ASN A O 1
ATOM 2100 N N . TYR A 1 286 ? 30.934 10.665 -43.325 1.00 75.62 286 TYR A N 1
ATOM 2101 C CA . TYR A 1 286 ? 30.803 9.616 -42.299 1.00 75.62 286 TYR A CA 1
ATOM 2102 C C . TYR A 1 286 ? 31.901 9.689 -41.241 1.00 75.62 286 TYR A C 1
ATOM 2104 O O . TYR A 1 286 ? 31.609 9.585 -40.054 1.00 75.62 286 TYR A O 1
ATOM 2112 N N . TYR A 1 287 ? 33.153 9.885 -41.655 1.00 70.25 287 TYR A N 1
ATOM 2113 C CA . TYR A 1 287 ? 34.281 10.025 -40.736 1.00 70.25 287 TYR A CA 1
ATOM 2114 C C . TYR A 1 287 ? 34.151 11.277 -39.860 1.00 70.25 287 TYR A C 1
ATOM 2116 O O . TYR A 1 287 ? 34.435 11.234 -38.665 1.00 70.25 287 TYR A O 1
ATOM 2124 N N . THR A 1 288 ? 33.661 12.381 -40.428 1.00 73.38 288 THR A N 1
ATOM 2125 C CA . THR A 1 288 ? 33.390 13.618 -39.683 1.00 73.38 288 THR A CA 1
ATOM 2126 C C . THR A 1 288 ? 32.289 13.403 -38.644 1.00 73.38 288 THR A C 1
ATOM 2128 O O . THR A 1 288 ? 32.495 13.725 -37.475 1.00 73.38 288 THR A O 1
ATOM 2131 N N . LEU A 1 289 ? 31.169 12.778 -39.030 1.00 77.94 289 LEU A N 1
ATOM 2132 C CA . LEU A 1 289 ? 30.093 12.413 -38.105 1.00 77.94 289 LEU A CA 1
ATOM 2133 C C . LEU A 1 289 ? 30.583 11.453 -37.011 1.00 77.94 289 LEU A C 1
ATOM 2135 O O . LEU A 1 289 ? 30.290 11.666 -35.839 1.00 77.94 289 LEU A O 1
ATOM 2139 N N . TYR A 1 290 ? 31.360 10.428 -37.371 1.00 73.75 290 TYR A N 1
ATOM 2140 C CA . TYR A 1 290 ? 31.951 9.492 -36.415 1.00 73.75 290 TYR A CA 1
ATOM 2141 C C . TYR A 1 290 ? 32.847 10.210 -35.404 1.00 73.75 290 TYR A C 1
ATOM 2143 O O . TYR A 1 290 ? 32.707 9.984 -34.206 1.00 73.75 290 TYR A O 1
ATOM 2151 N N . ASN A 1 291 ? 33.727 11.108 -35.854 1.00 67.81 291 ASN A N 1
ATOM 2152 C CA . ASN A 1 291 ? 34.588 11.874 -34.957 1.00 67.81 291 ASN A CA 1
ATOM 2153 C C . ASN A 1 291 ? 33.776 12.771 -34.018 1.00 67.81 291 ASN A C 1
ATOM 2155 O O . ASN A 1 291 ? 34.041 12.779 -32.816 1.00 67.81 291 ASN A O 1
ATOM 2159 N N . ASP A 1 292 ? 32.763 13.466 -34.537 1.00 69.75 292 ASP A N 1
ATOM 2160 C CA . ASP A 1 292 ? 31.891 14.330 -33.737 1.00 69.75 292 ASP A CA 1
ATOM 2161 C C . ASP A 1 292 ? 31.086 13.528 -32.689 1.00 69.75 292 ASP A C 1
ATOM 2163 O O . ASP A 1 292 ? 30.996 13.948 -31.535 1.00 69.75 292 ASP A O 1
ATOM 2167 N N . ILE A 1 293 ? 30.582 12.332 -33.031 1.00 70.25 293 ILE A N 1
ATOM 2168 C CA . ILE A 1 293 ? 29.930 11.407 -32.080 1.00 70.25 293 ILE A CA 1
ATOM 2169 C C . ILE A 1 293 ? 30.944 10.809 -31.090 1.00 70.25 293 ILE A C 1
ATOM 2171 O O . ILE A 1 293 ? 30.646 10.636 -29.910 1.00 70.25 293 ILE A O 1
ATOM 2175 N N . SER A 1 294 ? 32.159 10.485 -31.531 1.00 65.81 294 SER A N 1
ATOM 2176 C CA . SER A 1 294 ? 33.185 9.912 -30.655 1.00 65.81 294 SER A CA 1
ATOM 2177 C C . SER A 1 294 ? 33.636 10.903 -29.579 1.00 65.81 294 SER A C 1
ATOM 2179 O O . SER A 1 294 ? 33.864 10.501 -28.441 1.00 65.81 294 SER A O 1
ATOM 2181 N N . LEU A 1 295 ? 33.695 12.200 -29.904 1.00 64.69 295 LEU A N 1
ATOM 2182 C CA . LEU A 1 295 ? 33.935 13.272 -28.937 1.00 64.69 295 LEU A CA 1
ATOM 2183 C C . LEU A 1 295 ? 32.825 13.324 -27.881 1.00 64.69 295 LEU A C 1
ATOM 2185 O O . LEU A 1 295 ? 33.121 13.461 -26.695 1.00 64.69 295 LEU A O 1
ATOM 2189 N N . PHE A 1 296 ? 31.568 13.131 -28.293 1.00 63.19 296 PHE A N 1
ATOM 2190 C CA . PHE A 1 296 ? 30.438 13.006 -27.372 1.00 63.19 296 PHE A CA 1
ATOM 2191 C C . PHE A 1 296 ? 30.595 11.817 -26.408 1.00 63.19 296 PHE A C 1
ATOM 2193 O O . PHE A 1 296 ? 30.465 11.989 -25.197 1.00 63.19 296 PHE A O 1
ATOM 2200 N N . LEU A 1 297 ? 30.926 10.626 -26.920 1.00 64.94 297 LEU A N 1
ATOM 2201 C CA . LEU A 1 297 ? 31.083 9.420 -26.095 1.00 64.94 297 LEU A CA 1
ATOM 2202 C C . LEU A 1 297 ? 32.310 9.478 -25.167 1.00 64.94 297 LEU A C 1
ATOM 2204 O O . LEU A 1 297 ? 32.269 8.922 -24.069 1.00 64.94 297 LEU A O 1
ATOM 2208 N N . LYS A 1 298 ? 33.390 10.151 -25.588 1.00 62.31 298 LYS A N 1
ATOM 2209 C CA . LYS A 1 298 ? 34.630 10.296 -24.808 1.00 62.31 298 LYS A CA 1
ATOM 2210 C C . LYS A 1 298 ? 34.499 11.272 -23.643 1.00 62.31 298 LYS A C 1
ATOM 2212 O O . LYS A 1 298 ? 34.995 10.974 -22.560 1.00 62.31 298 LYS A O 1
ATOM 2217 N N . ASN A 1 299 ? 33.851 12.420 -23.841 1.00 57.19 299 ASN A N 1
ATOM 2218 C CA . ASN A 1 299 ? 33.922 13.489 -22.847 1.00 57.19 299 ASN A CA 1
ATOM 2219 C C . ASN A 1 299 ? 33.042 13.255 -21.617 1.00 57.19 299 ASN A C 1
ATOM 2221 O O . ASN A 1 299 ? 33.329 13.866 -20.593 1.00 57.19 299 ASN A O 1
ATOM 2225 N N . LYS A 1 300 ? 31.993 12.413 -21.676 1.00 57.66 300 LYS A N 1
ATOM 2226 C CA . LYS A 1 300 ? 30.919 12.259 -20.652 1.00 57.66 300 LYS A CA 1
ATOM 2227 C C . LYS A 1 300 ? 30.237 13.571 -20.202 1.00 57.66 300 LYS A C 1
ATOM 2229 O O . LYS A 1 300 ? 29.167 13.524 -19.606 1.00 57.66 300 LYS A O 1
ATOM 2234 N N . ASP A 1 301 ? 30.820 14.718 -20.519 1.00 62.56 301 ASP A N 1
ATOM 2235 C CA . ASP A 1 301 ? 30.350 16.063 -20.296 1.00 62.56 301 ASP A CA 1
ATOM 2236 C C . ASP A 1 301 ? 29.579 16.531 -21.527 1.00 62.56 301 ASP A C 1
ATOM 2238 O O . ASP A 1 301 ? 30.133 16.972 -22.543 1.00 62.56 301 ASP A O 1
ATOM 2242 N N . VAL A 1 302 ? 28.264 16.388 -21.408 1.00 65.31 302 VAL A N 1
ATOM 2243 C CA . VAL A 1 302 ? 27.287 16.734 -22.435 1.00 65.31 302 VAL A CA 1
ATOM 2244 C C . VAL A 1 302 ? 27.310 18.238 -22.762 1.00 65.31 302 VAL A C 1
ATOM 2246 O O . VAL A 1 302 ? 26.886 18.629 -23.848 1.00 65.31 302 VAL A O 1
ATOM 2249 N N . GLU A 1 303 ? 27.854 19.089 -21.880 1.00 63.12 303 GLU A N 1
ATOM 2250 C CA . GLU A 1 303 ? 27.960 20.540 -22.107 1.00 63.12 303 GLU A CA 1
ATOM 2251 C C . GLU A 1 303 ? 28.996 20.905 -23.174 1.00 63.12 303 GLU A C 1
ATOM 2253 O O . GLU A 1 303 ? 28.873 21.931 -23.841 1.00 63.12 303 GLU A O 1
ATOM 2258 N N . SER A 1 304 ? 30.000 20.049 -23.374 1.00 66.06 304 SER A N 1
ATOM 2259 C CA . SER A 1 304 ? 31.076 20.282 -24.345 1.00 66.06 304 SER A CA 1
ATOM 2260 C C . SER A 1 304 ? 30.666 20.017 -25.802 1.00 66.06 304 SER A C 1
ATOM 2262 O O . SER A 1 304 ? 31.433 20.293 -26.729 1.00 66.06 304 SER A O 1
ATOM 2264 N N . ILE A 1 305 ? 29.461 19.482 -26.028 1.00 71.75 305 ILE A N 1
ATOM 2265 C CA . ILE A 1 305 ? 28.986 19.100 -27.358 1.00 71.75 305 ILE A CA 1
ATOM 2266 C C . ILE A 1 305 ? 28.456 20.323 -28.098 1.00 71.75 305 ILE A C 1
ATOM 2268 O O . ILE A 1 305 ? 27.485 20.964 -27.696 1.00 71.75 305 ILE A O 1
ATOM 2272 N N . ASN A 1 306 ? 29.020 20.577 -29.275 1.00 79.81 306 ASN A N 1
ATOM 2273 C CA . ASN A 1 306 ? 28.425 21.504 -30.223 1.00 79.81 306 ASN A CA 1
ATOM 2274 C C . ASN A 1 306 ? 27.327 20.795 -31.037 1.00 79.81 306 ASN A C 1
ATOM 2276 O O . ASN A 1 306 ? 27.595 20.195 -32.081 1.00 79.81 306 ASN A O 1
ATOM 2280 N N . TRP A 1 307 ? 26.086 20.875 -30.554 1.00 83.06 307 TRP A N 1
ATOM 2281 C CA . TRP A 1 307 ? 24.928 20.248 -31.199 1.00 83.06 307 TRP A CA 1
ATOM 2282 C C . TRP A 1 307 ? 24.637 20.785 -32.607 1.00 83.06 307 TRP A C 1
ATOM 2284 O O . TRP A 1 307 ? 24.148 20.038 -33.447 1.00 83.06 307 TRP A O 1
ATOM 2294 N N . GLU A 1 308 ? 24.961 22.047 -32.905 1.00 82.94 308 GLU A N 1
ATOM 2295 C CA . GLU A 1 308 ? 24.796 22.608 -34.255 1.00 82.94 308 GLU A CA 1
ATOM 2296 C C . GLU A 1 308 ? 25.781 21.983 -35.249 1.00 82.94 308 GLU A C 1
ATOM 2298 O O . GLU A 1 308 ? 25.415 21.664 -36.383 1.00 82.94 308 GLU A O 1
ATOM 2303 N N . LYS A 1 309 ? 27.029 21.766 -34.813 1.00 83.19 309 LYS A N 1
ATOM 2304 C CA . LYS A 1 309 ? 28.045 21.066 -35.604 1.00 83.19 309 LYS A CA 1
ATOM 2305 C C . LYS A 1 309 ? 27.628 19.617 -35.853 1.00 83.19 309 LYS A C 1
ATOM 2307 O O . LYS A 1 309 ? 27.697 19.166 -36.992 1.00 83.19 309 LYS A O 1
ATOM 2312 N N . LEU A 1 310 ? 27.146 18.926 -34.819 1.00 83.62 310 LEU A N 1
ATOM 2313 C CA . LEU A 1 310 ? 26.678 17.546 -34.937 1.00 83.62 310 LEU A CA 1
ATOM 2314 C C . LEU A 1 310 ? 25.458 17.435 -35.870 1.00 83.62 310 LEU A C 1
ATOM 2316 O O . LEU A 1 310 ? 25.445 16.566 -36.737 1.00 83.62 310 LEU A O 1
ATOM 2320 N N . ASP A 1 311 ? 24.490 18.357 -35.771 1.00 85.69 311 ASP A N 1
ATOM 2321 C CA . ASP A 1 311 ? 23.309 18.401 -36.650 1.00 85.69 311 ASP A CA 1
ATOM 2322 C C . ASP A 1 311 ? 23.705 18.585 -38.115 1.00 85.69 311 ASP A C 1
ATOM 2324 O O . ASP A 1 311 ? 23.097 17.992 -39.011 1.00 85.69 311 ASP A O 1
ATOM 2328 N N . LYS A 1 312 ? 24.723 19.414 -38.365 1.00 86.06 312 LYS A N 1
ATOM 2329 C CA . LYS A 1 312 ? 25.274 19.610 -39.702 1.00 86.06 312 LYS A CA 1
ATOM 2330 C C . LYS A 1 312 ? 25.953 18.338 -40.210 1.00 86.06 312 LYS A C 1
ATOM 2332 O O . LYS A 1 312 ? 25.574 17.863 -41.275 1.00 86.06 312 LYS A O 1
ATOM 2337 N N . SER A 1 313 ? 26.872 17.752 -39.439 1.00 83.31 313 SER A N 1
ATOM 2338 C CA . SER A 1 313 ? 27.564 16.505 -39.801 1.00 83.31 313 SER A CA 1
ATOM 2339 C C . SER A 1 313 ? 26.582 15.350 -40.041 1.00 83.31 313 SER A C 1
ATOM 2341 O O . SER A 1 313 ? 26.768 14.556 -40.961 1.00 83.31 313 SER A O 1
ATOM 2343 N N . TYR A 1 314 ? 25.500 15.278 -39.260 1.00 88.25 314 TYR A N 1
ATOM 2344 C CA . TYR A 1 314 ? 24.432 14.298 -39.440 1.00 88.25 314 TYR A CA 1
ATOM 2345 C C . TYR A 1 314 ? 23.689 14.498 -40.765 1.00 88.25 314 TYR A C 1
ATOM 2347 O O . TYR A 1 314 ? 23.587 13.564 -41.558 1.00 88.25 314 TYR A O 1
ATOM 2355 N N . LYS A 1 315 ? 23.228 15.724 -41.051 1.00 87.62 315 LYS A N 1
ATOM 2356 C CA . LYS A 1 315 ? 22.557 16.058 -42.321 1.00 87.62 315 LYS A CA 1
ATOM 2357 C C . LYS A 1 315 ? 23.464 15.835 -43.529 1.00 87.62 315 LYS A C 1
ATOM 2359 O O . LYS A 1 315 ? 22.997 15.349 -44.559 1.00 87.62 315 LYS A O 1
ATOM 2364 N N . ASP A 1 316 ? 24.750 16.147 -43.398 1.00 84.94 316 ASP A N 1
ATOM 2365 C CA . ASP A 1 316 ? 25.758 15.921 -44.435 1.00 84.94 316 ASP A CA 1
ATOM 2366 C C . ASP A 1 316 ? 25.949 14.421 -44.729 1.00 84.94 316 ASP A C 1
ATOM 2368 O O . ASP A 1 316 ? 26.374 14.075 -45.826 1.00 84.94 316 ASP A O 1
ATOM 2372 N N . VAL A 1 317 ? 25.616 13.515 -43.799 1.00 85.88 317 VAL A N 1
ATOM 2373 C CA . VAL A 1 317 ? 25.595 12.060 -44.032 1.00 85.88 317 VAL A CA 1
ATOM 2374 C C . VAL A 1 317 ? 24.233 11.585 -44.540 1.00 85.88 317 VAL A C 1
ATOM 2376 O O . VAL A 1 317 ? 24.181 10.864 -45.533 1.00 85.88 317 VAL A O 1
ATOM 2379 N N . THR A 1 318 ? 23.120 11.988 -43.924 1.00 85.31 318 THR A N 1
ATOM 2380 C CA . THR A 1 318 ? 21.785 11.462 -44.280 1.00 85.31 318 THR A CA 1
ATOM 2381 C C . THR A 1 318 ? 21.239 11.987 -45.612 1.00 85.31 318 THR A C 1
ATOM 2383 O O . THR A 1 318 ? 20.329 11.396 -46.209 1.00 85.31 318 THR A O 1
ATOM 2386 N N . SER A 1 319 ? 21.821 13.070 -46.130 1.00 82.81 319 SER A N 1
ATOM 2387 C CA . SER A 1 319 ? 21.577 13.565 -47.490 1.00 82.81 319 SER A CA 1
ATOM 2388 C C . SER A 1 319 ? 22.438 12.883 -48.562 1.00 82.81 319 SER A C 1
ATOM 2390 O O . SER A 1 319 ? 22.142 13.035 -49.748 1.00 82.81 319 SER A O 1
ATOM 2392 N N . ASN A 1 320 ? 23.451 12.094 -48.180 1.00 84.75 320 ASN A N 1
ATOM 2393 C CA . ASN A 1 320 ? 24.355 11.461 -49.137 1.00 84.75 320 ASN A CA 1
ATOM 2394 C C . ASN A 1 320 ? 23.721 10.247 -49.844 1.00 84.75 320 ASN A C 1
ATOM 2396 O O . ASN A 1 320 ? 23.078 9.414 -49.192 1.00 84.75 320 ASN A O 1
ATOM 2400 N N . PRO A 1 321 ? 23.974 10.075 -51.153 1.00 82.06 321 PRO A N 1
ATOM 2401 C CA . PRO A 1 321 ? 23.595 8.881 -51.906 1.00 82.06 321 PRO A CA 1
ATOM 2402 C C . PRO A 1 321 ? 24.072 7.551 -51.301 1.00 82.06 321 PRO A C 1
ATOM 2404 O O . PRO A 1 321 ? 23.311 6.593 -51.215 1.00 82.06 321 PRO A O 1
ATOM 2407 N N . LEU A 1 322 ? 25.309 7.475 -50.799 1.00 81.94 322 LEU A N 1
ATOM 2408 C CA . LEU A 1 322 ? 25.867 6.282 -50.151 1.00 81.94 322 LEU A CA 1
ATOM 2409 C C . LEU A 1 322 ? 25.060 5.880 -48.913 1.00 81.94 322 LEU A C 1
ATOM 2411 O O . LEU A 1 322 ? 24.902 4.692 -48.645 1.00 81.94 322 LEU A O 1
ATOM 2415 N N . TYR A 1 323 ? 24.530 6.850 -48.163 1.00 83.00 323 TYR A N 1
ATOM 2416 C CA . TYR A 1 323 ? 23.653 6.566 -47.029 1.00 83.00 323 TYR A CA 1
ATOM 2417 C C . TYR A 1 323 ? 22.318 5.991 -47.485 1.00 83.00 323 TYR A C 1
ATOM 2419 O O . TYR A 1 323 ? 21.957 4.880 -47.093 1.00 83.00 323 TYR A O 1
ATOM 2427 N N . ASN A 1 324 ? 21.627 6.715 -48.366 1.00 79.50 324 ASN A N 1
ATOM 2428 C CA . ASN A 1 324 ? 20.264 6.382 -48.768 1.00 79.50 324 ASN A CA 1
ATOM 2429 C C . ASN A 1 324 ? 20.187 5.120 -49.644 1.00 79.50 324 ASN A C 1
ATOM 2431 O O . ASN A 1 324 ? 19.305 4.293 -49.435 1.00 79.50 324 ASN A O 1
ATOM 2435 N N . SER A 1 325 ? 21.120 4.941 -50.582 1.00 76.06 325 SER A N 1
ATOM 2436 C CA . SER A 1 325 ? 21.079 3.857 -51.573 1.00 76.06 325 SER A CA 1
ATOM 2437 C C . SER A 1 325 ? 21.877 2.614 -51.202 1.00 76.06 325 SER A C 1
ATOM 2439 O O . SER A 1 325 ? 21.689 1.570 -51.835 1.00 76.06 325 SER A O 1
ATOM 2441 N N . VAL A 1 326 ? 22.777 2.700 -50.216 1.00 77.62 326 VAL A N 1
ATOM 2442 C CA . VAL A 1 326 ? 23.669 1.587 -49.863 1.00 77.62 326 VAL A CA 1
ATOM 2443 C C . VAL A 1 326 ? 23.603 1.255 -48.381 1.00 77.62 326 VAL A C 1
ATOM 2445 O O . VAL A 1 326 ? 23.220 0.141 -48.051 1.00 77.62 326 VAL A O 1
ATOM 2448 N N . VAL A 1 327 ? 23.930 2.179 -47.473 1.00 80.94 327 VAL A N 1
ATOM 2449 C CA . VAL A 1 327 ? 24.025 1.858 -46.035 1.00 80.94 327 VAL A CA 1
ATOM 2450 C C . VAL A 1 327 ? 22.680 1.424 -45.448 1.00 80.94 327 VAL A C 1
ATOM 2452 O O . VAL A 1 327 ? 22.628 0.398 -44.774 1.00 80.94 327 VAL A O 1
ATOM 2455 N N . LEU A 1 328 ? 21.585 2.132 -45.743 1.00 83.00 328 LEU A N 1
ATOM 2456 C CA . LEU A 1 328 ? 20.254 1.736 -45.260 1.00 83.00 328 LEU A CA 1
ATOM 2457 C C . LEU A 1 328 ? 19.793 0.386 -45.831 1.00 83.00 328 LEU A C 1
ATOM 2459 O O . LEU A 1 328 ? 19.165 -0.397 -45.119 1.00 83.00 328 LEU A O 1
ATOM 2463 N N . ASN A 1 329 ? 20.151 0.084 -47.082 1.00 81.44 329 ASN A N 1
ATOM 2464 C CA . ASN A 1 329 ? 19.856 -1.209 -47.700 1.00 81.44 329 ASN A CA 1
ATOM 2465 C C . ASN A 1 329 ? 20.709 -2.329 -47.098 1.00 81.44 329 ASN A C 1
ATOM 2467 O O . ASN A 1 329 ? 20.185 -3.401 -46.828 1.00 81.44 329 ASN A O 1
ATOM 2471 N N . ILE A 1 330 ? 21.986 -2.078 -46.792 1.00 79.81 330 ILE A N 1
ATOM 2472 C CA . ILE A 1 330 ? 22.834 -3.031 -46.062 1.00 79.81 330 ILE A CA 1
ATOM 2473 C C . ILE A 1 330 ? 22.220 -3.347 -44.695 1.00 79.81 330 ILE A C 1
ATOM 2475 O O . ILE A 1 330 ? 22.126 -4.519 -44.333 1.00 79.81 330 ILE A O 1
ATOM 2479 N N . ILE A 1 331 ? 21.780 -2.334 -43.941 1.00 78.56 331 ILE A N 1
ATOM 2480 C CA . ILE A 1 331 ? 21.131 -2.530 -42.635 1.00 78.56 331 ILE A CA 1
ATOM 2481 C C . ILE A 1 331 ? 19.863 -3.379 -42.795 1.00 78.56 331 ILE A C 1
ATOM 2483 O O . ILE A 1 331 ? 19.718 -4.399 -42.121 1.00 78.56 331 ILE A O 1
ATOM 2487 N N . GLY A 1 332 ? 18.974 -3.002 -43.717 1.00 78.06 332 GLY A N 1
ATOM 2488 C CA . GLY A 1 332 ? 17.706 -3.700 -43.915 1.00 78.06 332 GLY A CA 1
ATOM 2489 C C . GLY A 1 332 ? 17.847 -5.126 -44.436 1.00 78.06 332 GLY A C 1
ATOM 2490 O O . GLY A 1 332 ? 17.202 -6.023 -43.904 1.00 78.06 332 GLY A O 1
ATOM 2491 N N . GLU A 1 333 ? 18.731 -5.370 -45.404 1.00 80.50 333 GLU A N 1
ATOM 2492 C CA . GLU A 1 333 ? 18.981 -6.707 -45.960 1.00 80.50 333 GLU A CA 1
ATOM 2493 C C . GLU A 1 333 ? 19.585 -7.655 -44.915 1.00 80.50 333 GLU A C 1
ATOM 2495 O O . GLU A 1 333 ? 19.191 -8.820 -44.831 1.00 80.50 333 GLU A O 1
ATOM 2500 N N . ASN A 1 334 ? 20.506 -7.158 -44.080 1.00 77.12 334 ASN A N 1
ATOM 2501 C CA . ASN A 1 334 ? 21.089 -7.965 -43.010 1.00 77.12 334 ASN A CA 1
ATOM 2502 C C . ASN A 1 334 ? 20.063 -8.291 -41.914 1.00 77.12 334 ASN A C 1
ATOM 2504 O O . ASN A 1 334 ? 20.043 -9.423 -41.438 1.00 77.12 334 ASN A O 1
ATOM 2508 N N . ILE A 1 335 ? 19.185 -7.351 -41.541 1.00 78.94 335 ILE A N 1
ATOM 2509 C CA . ILE A 1 335 ? 18.093 -7.622 -40.588 1.00 78.94 335 ILE A CA 1
ATOM 2510 C C . ILE A 1 335 ? 17.058 -8.573 -41.206 1.00 78.94 335 ILE A C 1
ATOM 2512 O O . ILE A 1 335 ? 16.602 -9.497 -40.537 1.00 78.94 335 ILE A O 1
ATOM 2516 N N . ALA A 1 336 ? 16.730 -8.423 -42.492 1.00 80.12 336 ALA A N 1
ATOM 2517 C CA . ALA A 1 336 ? 15.850 -9.352 -43.198 1.00 80.12 336 ALA A CA 1
ATOM 2518 C C . ALA A 1 336 ? 16.412 -10.787 -43.178 1.00 80.12 336 ALA A C 1
ATOM 2520 O O . ALA A 1 336 ? 15.661 -11.743 -42.994 1.00 80.12 336 ALA A O 1
ATOM 2521 N N . LYS A 1 337 ? 17.740 -10.944 -43.269 1.00 80.62 337 LYS A N 1
ATOM 2522 C CA . LYS A 1 337 ? 18.454 -12.223 -43.117 1.00 80.62 337 LYS A CA 1
ATOM 2523 C C . LYS A 1 337 ? 19.145 -12.356 -41.755 1.00 80.62 337 LYS A C 1
ATOM 2525 O O . LYS A 1 337 ? 20.315 -12.748 -41.685 1.00 80.62 337 LYS A O 1
ATOM 2530 N N . TYR A 1 338 ? 18.419 -12.057 -40.677 1.00 80.81 338 TYR A N 1
ATOM 2531 C CA . TYR A 1 338 ? 18.970 -12.012 -39.319 1.00 80.81 338 TYR A CA 1
ATOM 2532 C C . TYR A 1 338 ? 19.715 -13.290 -38.895 1.00 80.81 338 TYR A C 1
ATOM 2534 O O . TYR A 1 338 ? 20.644 -13.204 -38.099 1.00 80.81 338 TYR A O 1
ATOM 2542 N N . GLU A 1 339 ? 19.374 -14.469 -39.429 1.00 79.19 339 GLU A N 1
ATOM 2543 C CA . GLU A 1 339 ? 20.076 -15.728 -39.130 1.00 79.19 339 GLU A CA 1
ATOM 2544 C C . GLU A 1 339 ? 21.586 -15.637 -39.406 1.00 79.19 339 GLU A C 1
ATOM 2546 O O . GLU A 1 339 ? 22.397 -16.215 -38.683 1.00 79.19 339 GLU A O 1
ATOM 2551 N N . ASN A 1 340 ? 21.984 -14.886 -40.438 1.00 73.31 340 ASN A N 1
ATOM 2552 C CA . ASN A 1 340 ? 23.392 -14.649 -40.746 1.00 73.31 340 ASN A CA 1
ATOM 2553 C C . ASN A 1 340 ? 24.012 -13.626 -39.786 1.00 73.31 340 ASN A C 1
ATOM 2555 O O . ASN A 1 340 ? 25.158 -13.804 -39.381 1.00 73.31 340 ASN A O 1
ATOM 2559 N N . LEU A 1 341 ? 23.252 -12.612 -39.356 1.00 70.62 341 LEU A N 1
ATOM 2560 C CA . LEU A 1 341 ? 23.697 -11.682 -38.315 1.00 70.62 341 LEU A CA 1
ATOM 2561 C C . LEU A 1 341 ? 23.925 -12.390 -36.976 1.00 70.62 341 LEU A C 1
ATOM 2563 O O . LEU A 1 341 ? 24.922 -12.116 -36.324 1.00 70.62 341 LEU A O 1
ATOM 2567 N N . VAL A 1 342 ? 23.058 -13.328 -36.585 1.00 75.88 342 VAL A N 1
ATOM 2568 C CA . VAL A 1 342 ? 23.213 -14.116 -35.349 1.00 75.88 342 VAL A CA 1
ATOM 2569 C C . VAL A 1 342 ? 24.458 -15.009 -35.409 1.00 75.88 342 VAL A C 1
ATOM 2571 O O . VAL A 1 342 ? 25.123 -15.199 -34.394 1.00 75.88 342 VAL A O 1
ATOM 2574 N N . LYS A 1 343 ? 24.824 -15.527 -36.591 1.00 72.81 343 LYS A N 1
ATOM 2575 C CA . LYS A 1 343 ? 26.075 -16.287 -36.779 1.00 72.81 343 LYS A CA 1
ATOM 2576 C C . LYS A 1 343 ? 27.321 -15.414 -36.617 1.00 72.81 343 LYS A C 1
ATOM 2578 O O . LYS A 1 343 ? 28.297 -15.877 -36.038 1.00 72.81 343 LYS A O 1
ATOM 2583 N N . VAL A 1 344 ? 27.286 -14.179 -37.125 1.00 65.12 344 VAL A N 1
ATOM 2584 C CA . VAL A 1 344 ? 28.402 -13.215 -37.035 1.00 65.12 344 VAL A CA 1
ATOM 2585 C C . VAL A 1 344 ? 28.489 -12.583 -35.640 1.00 65.12 344 VAL A C 1
ATOM 2587 O O . VAL A 1 344 ? 29.579 -12.333 -35.136 1.00 65.12 344 VAL A O 1
ATOM 2590 N N . PHE A 1 345 ? 27.347 -12.374 -34.985 1.00 68.94 345 PHE A N 1
ATOM 2591 C CA . PHE A 1 345 ? 27.231 -11.756 -33.666 1.00 68.94 345 PHE A CA 1
ATOM 2592 C C . PHE A 1 345 ? 26.418 -12.648 -32.712 1.00 68.94 345 PHE A C 1
ATOM 2594 O O . PHE A 1 345 ? 25.267 -12.328 -32.410 1.00 68.94 345 PHE A O 1
ATOM 2601 N N . PRO A 1 346 ? 26.986 -13.753 -32.190 1.00 70.94 346 PRO A N 1
ATOM 2602 C CA . PRO A 1 346 ? 26.263 -14.708 -31.343 1.00 70.94 346 PRO A CA 1
ATOM 2603 C C . PRO A 1 346 ? 25.545 -14.091 -30.134 1.00 70.94 346 PRO A C 1
ATOM 2605 O O . PRO A 1 346 ? 24.530 -14.619 -29.683 1.00 70.94 346 PRO A O 1
ATOM 2608 N N . GLN A 1 347 ? 26.030 -12.955 -29.629 1.00 69.81 347 GLN A N 1
ATOM 2609 C CA . GLN A 1 347 ? 25.424 -12.199 -28.534 1.00 69.81 347 GLN A CA 1
ATOM 2610 C C . GLN A 1 347 ? 24.002 -11.700 -28.831 1.00 69.81 347 GLN A C 1
ATOM 2612 O O . GLN A 1 347 ? 23.227 -11.523 -27.900 1.00 69.81 347 GLN A O 1
ATOM 2617 N N . ILE A 1 348 ? 23.620 -11.506 -30.100 1.00 71.00 348 ILE A N 1
ATOM 2618 C CA . ILE A 1 348 ? 22.270 -11.026 -30.443 1.00 71.00 348 ILE A CA 1
ATOM 2619 C C . ILE A 1 348 ? 21.240 -12.159 -30.520 1.00 71.00 348 ILE A C 1
ATOM 2621 O O . ILE A 1 348 ? 20.064 -11.900 -30.767 1.00 71.00 348 ILE A O 1
ATOM 2625 N N . LYS A 1 349 ? 21.662 -13.414 -30.302 1.00 78.06 349 LYS A N 1
ATOM 2626 C CA . LYS A 1 349 ? 20.787 -14.593 -30.345 1.00 78.06 349 LYS A CA 1
ATOM 2627 C C . LYS A 1 349 ? 19.623 -14.498 -29.358 1.00 78.06 349 LYS A C 1
ATOM 2629 O O . LYS A 1 349 ? 18.540 -14.988 -29.645 1.00 78.06 349 LYS A O 1
ATOM 2634 N N . GLU A 1 350 ? 19.803 -13.841 -28.215 1.00 71.62 350 GLU A N 1
ATOM 2635 C CA . GLU A 1 350 ? 18.706 -13.644 -27.256 1.00 71.62 350 GLU A CA 1
ATOM 2636 C C . GLU A 1 350 ? 17.580 -12.728 -27.774 1.00 71.62 350 GLU A C 1
ATOM 2638 O O . GLU A 1 350 ? 16.493 -12.704 -27.201 1.00 71.62 350 GLU A O 1
ATOM 2643 N N . TYR A 1 351 ? 17.824 -11.999 -28.866 1.00 76.75 351 TYR A N 1
ATOM 2644 C CA . TYR A 1 351 ? 16.864 -11.110 -29.520 1.00 76.75 351 TYR A CA 1
ATOM 2645 C C . TYR A 1 351 ? 16.314 -11.702 -30.824 1.00 76.75 351 TYR A C 1
ATOM 2647 O O . TYR A 1 351 ? 15.720 -10.980 -31.623 1.00 76.75 351 TYR A O 1
ATOM 2655 N N . GLU A 1 352 ? 16.499 -13.004 -31.057 1.00 80.75 352 GLU A N 1
ATOM 2656 C CA . GLU A 1 352 ? 16.095 -13.675 -32.295 1.00 80.75 352 GLU A CA 1
ATOM 2657 C C . GLU A 1 352 ? 14.607 -13.470 -32.617 1.00 80.75 352 GLU A C 1
ATOM 2659 O O . GLU A 1 352 ? 14.270 -13.100 -33.739 1.00 80.75 352 GLU A O 1
ATOM 2664 N N . ASP A 1 353 ? 13.720 -13.601 -31.627 1.00 73.62 353 ASP A N 1
ATOM 2665 C CA . ASP A 1 353 ? 12.276 -13.390 -31.804 1.00 73.62 353 ASP A CA 1
ATOM 2666 C C . ASP A 1 353 ? 11.918 -11.939 -32.169 1.00 73.62 353 ASP A C 1
ATOM 2668 O O . ASP A 1 353 ? 10.961 -11.690 -32.909 1.00 73.62 353 ASP A O 1
ATOM 2672 N N . ILE A 1 354 ? 12.698 -10.968 -31.684 1.00 79.12 354 ILE A N 1
ATOM 2673 C CA . ILE A 1 354 ? 12.546 -9.554 -32.046 1.00 79.12 354 ILE A CA 1
ATOM 2674 C C . ILE A 1 354 ? 12.998 -9.348 -33.495 1.00 79.12 354 ILE A C 1
ATOM 2676 O O . ILE A 1 354 ? 12.258 -8.790 -34.306 1.00 79.12 354 ILE A O 1
ATOM 2680 N N . LEU A 1 355 ? 14.187 -9.850 -33.841 1.00 81.81 355 LEU A N 1
ATOM 2681 C CA . LEU A 1 355 ? 14.757 -9.748 -35.186 1.00 81.81 355 LEU A CA 1
ATOM 2682 C C . LEU A 1 355 ? 13.890 -10.450 -36.235 1.00 81.81 355 LEU A C 1
ATOM 2684 O O . LEU A 1 355 ? 13.725 -9.930 -37.336 1.00 81.81 355 LEU A O 1
ATOM 2688 N N . LYS A 1 356 ? 13.279 -11.583 -35.885 1.00 82.94 356 LYS A N 1
ATOM 2689 C CA . LYS A 1 356 ? 12.346 -12.322 -36.737 1.00 82.94 356 LYS A CA 1
ATOM 2690 C C . LYS A 1 356 ? 11.100 -11.507 -37.082 1.00 82.94 356 LYS A C 1
ATOM 2692 O O . LYS A 1 356 ? 10.688 -11.505 -38.239 1.00 82.94 356 LYS A O 1
ATOM 2697 N N . ASN A 1 357 ? 10.507 -10.805 -36.116 1.00 77.62 357 ASN A N 1
ATOM 2698 C CA . ASN A 1 357 ? 9.319 -9.979 -36.364 1.00 77.62 357 ASN A CA 1
ATOM 2699 C C . ASN A 1 357 ? 9.644 -8.727 -37.185 1.00 77.62 357 ASN A C 1
ATOM 2701 O O . ASN A 1 357 ? 8.914 -8.409 -38.123 1.00 77.62 357 ASN A O 1
ATOM 2705 N N . ILE A 1 358 ? 10.780 -8.078 -36.909 1.00 82.81 358 ILE A N 1
ATOM 2706 C CA . ILE A 1 358 ? 11.266 -6.974 -37.746 1.00 82.81 358 ILE A CA 1
ATOM 2707 C C . ILE A 1 358 ? 11.539 -7.484 -39.171 1.00 82.81 358 ILE A C 1
ATOM 2709 O O . ILE A 1 358 ? 11.102 -6.870 -40.137 1.00 82.81 358 ILE A O 1
ATOM 2713 N N . SER A 1 359 ? 12.197 -8.639 -39.325 1.00 82.31 359 SER A N 1
ATOM 2714 C CA . SER A 1 359 ? 12.435 -9.274 -40.630 1.00 82.31 359 SER A CA 1
ATOM 2715 C C . SER A 1 359 ? 11.131 -9.560 -41.386 1.00 82.31 359 SER A C 1
ATOM 2717 O O . SER A 1 359 ? 11.041 -9.263 -42.577 1.00 82.31 359 SER A O 1
ATOM 2719 N N . LEU A 1 360 ? 10.091 -10.054 -40.704 1.00 80.12 360 LEU A N 1
ATOM 2720 C CA . LEU A 1 360 ? 8.772 -10.279 -41.300 1.00 80.12 360 LEU A CA 1
ATOM 2721 C C . LEU A 1 360 ? 8.170 -8.971 -41.838 1.00 80.12 360 LEU A C 1
ATOM 2723 O O . LEU A 1 360 ? 7.718 -8.938 -42.983 1.00 80.12 360 LEU A O 1
ATOM 2727 N N . ALA A 1 361 ? 8.217 -7.886 -41.061 1.00 75.69 361 ALA A N 1
ATOM 2728 C CA . ALA A 1 361 ? 7.747 -6.574 -41.505 1.00 75.69 361 ALA A CA 1
ATOM 2729 C C . ALA A 1 361 ? 8.542 -6.071 -42.725 1.00 75.69 361 ALA A C 1
ATOM 2731 O O . ALA A 1 361 ? 7.962 -5.631 -43.720 1.00 75.69 361 ALA A O 1
ATOM 2732 N N . LEU A 1 362 ? 9.866 -6.231 -42.700 1.00 78.62 362 LEU A N 1
ATOM 2733 C CA . LEU A 1 362 ? 10.761 -5.858 -43.796 1.00 78.62 362 LEU A CA 1
ATOM 2734 C C . LEU A 1 362 ? 10.574 -6.713 -45.058 1.00 78.62 362 LEU A C 1
ATOM 2736 O O . LEU A 1 362 ? 10.770 -6.212 -46.159 1.00 78.62 362 LEU A O 1
ATOM 2740 N N . SER A 1 363 ? 10.155 -7.975 -44.932 1.00 68.88 363 SER A N 1
ATOM 2741 C CA . SER A 1 363 ? 9.907 -8.866 -46.078 1.00 68.88 363 SER A CA 1
ATOM 2742 C C . SER A 1 363 ? 8.730 -8.426 -46.959 1.00 68.88 363 SER A C 1
ATOM 2744 O O . SER A 1 363 ? 8.601 -8.882 -48.092 1.00 68.88 363 SER A O 1
ATOM 2746 N N . THR A 1 364 ? 7.889 -7.520 -46.449 1.00 62.81 364 THR A N 1
ATOM 2747 C CA . THR A 1 364 ? 6.763 -6.921 -47.181 1.00 62.81 364 THR A CA 1
ATOM 2748 C C . THR A 1 364 ? 7.100 -5.567 -47.815 1.00 62.81 364 THR A C 1
ATOM 2750 O O . THR A 1 364 ? 6.265 -4.997 -48.517 1.00 62.81 364 THR A O 1
ATOM 2753 N N . ASN A 1 365 ? 8.310 -5.043 -47.577 1.00 59.88 365 ASN A N 1
ATOM 2754 C CA . ASN A 1 365 ? 8.721 -3.703 -47.976 1.00 59.88 365 ASN A CA 1
ATOM 2755 C C . ASN A 1 365 ? 10.105 -3.730 -48.646 1.00 59.88 365 ASN A C 1
ATOM 2757 O O . ASN A 1 365 ? 11.135 -3.711 -47.978 1.00 59.88 365 ASN A O 1
ATOM 2761 N N . ASP A 1 366 ? 10.136 -3.699 -49.981 1.00 62.06 366 ASP A N 1
ATOM 2762 C CA . ASP A 1 366 ? 11.380 -3.724 -50.774 1.00 62.06 366 ASP A CA 1
ATOM 2763 C C . ASP A 1 366 ? 12.209 -2.425 -50.666 1.00 62.06 366 ASP A C 1
ATOM 2765 O O . ASP A 1 366 ? 13.242 -2.271 -51.321 1.00 62.06 366 ASP A O 1
ATOM 2769 N N . LYS A 1 367 ? 11.761 -1.454 -49.858 1.00 73.06 367 LYS A N 1
ATOM 2770 C CA . LYS A 1 367 ? 12.385 -0.138 -49.703 1.00 73.06 367 LYS A CA 1
ATOM 2771 C C . LYS A 1 367 ? 12.883 0.093 -48.277 1.00 73.06 367 LYS A C 1
ATOM 2773 O O . LYS A 1 367 ? 12.346 0.914 -47.532 1.00 73.06 367 LYS A O 1
ATOM 2778 N N . TYR A 1 368 ? 13.977 -0.576 -47.918 1.00 81.69 368 TYR A N 1
ATOM 2779 C CA . TYR A 1 368 ? 14.612 -0.461 -46.597 1.00 81.69 368 TYR A CA 1
ATOM 2780 C C . TYR A 1 368 ? 14.926 0.986 -46.188 1.00 81.69 368 TYR A C 1
ATOM 2782 O O . TYR A 1 368 ? 14.775 1.353 -45.023 1.00 81.69 368 TYR A O 1
ATOM 2790 N N . ALA A 1 369 ? 15.297 1.839 -47.146 1.00 76.00 369 ALA A N 1
ATOM 2791 C CA . ALA A 1 369 ? 15.546 3.254 -46.892 1.00 76.00 369 ALA A CA 1
ATOM 2792 C C . ALA A 1 369 ? 14.306 4.012 -46.376 1.00 76.00 369 ALA A C 1
ATOM 2794 O O . ALA A 1 369 ? 14.439 4.841 -45.478 1.00 76.00 369 ALA A O 1
ATOM 2795 N N . GLU A 1 370 ? 13.106 3.714 -46.888 1.00 81.56 370 GLU A N 1
ATOM 2796 C CA . GLU A 1 370 ? 11.854 4.340 -46.427 1.00 81.56 370 GLU A CA 1
ATOM 2797 C C . GLU A 1 370 ? 11.467 3.869 -45.014 1.00 81.56 370 GLU A C 1
ATOM 2799 O O . GLU A 1 370 ? 10.821 4.611 -44.277 1.00 81.56 370 GLU A O 1
ATOM 2804 N N . TYR A 1 371 ? 11.908 2.673 -44.610 1.00 84.75 371 TYR A N 1
ATOM 2805 C CA . TYR A 1 371 ? 11.673 2.123 -43.274 1.00 84.75 371 TYR A CA 1
ATOM 2806 C C . TYR A 1 371 ? 12.634 2.699 -42.218 1.00 84.75 371 TYR A C 1
ATOM 2808 O O . TYR A 1 371 ? 12.191 3.184 -41.177 1.00 84.75 371 TYR A O 1
ATOM 2816 N N . PHE A 1 372 ? 13.948 2.667 -42.477 1.00 84.62 372 PHE A N 1
ATOM 2817 C CA . PHE A 1 372 ? 14.969 3.003 -41.473 1.00 84.62 372 PHE A CA 1
ATOM 2818 C C . PHE A 1 372 ? 15.307 4.489 -41.387 1.00 84.62 372 PHE A C 1
ATOM 2820 O O . PHE A 1 372 ? 15.698 4.956 -40.319 1.00 84.62 372 PHE A O 1
ATOM 2827 N N . LYS A 1 373 ? 15.174 5.250 -42.480 1.00 86.69 373 LYS A N 1
ATOM 2828 C CA . LYS A 1 373 ? 15.517 6.678 -42.469 1.00 86.69 373 LYS A CA 1
ATOM 2829 C C . LYS A 1 373 ? 14.680 7.477 -41.460 1.00 86.69 373 LYS A C 1
ATOM 2831 O O . LYS A 1 373 ? 15.290 8.163 -40.643 1.00 86.69 373 LYS A O 1
ATOM 2836 N N . PRO A 1 374 ? 13.334 7.352 -41.426 1.00 88.88 374 PRO A N 1
ATOM 2837 C CA . PRO A 1 374 ? 12.525 8.058 -40.433 1.00 88.88 374 PRO A CA 1
ATOM 2838 C C . PRO A 1 374 ? 12.885 7.682 -38.992 1.00 88.88 374 PRO A C 1
ATOM 2840 O O . PRO A 1 374 ? 12.858 8.545 -38.117 1.00 88.88 374 PRO A O 1
ATOM 2843 N N . ASP A 1 375 ? 13.237 6.418 -38.746 1.00 89.12 375 ASP A N 1
ATOM 2844 C CA . ASP A 1 375 ? 13.626 5.939 -37.419 1.00 89.12 375 ASP A CA 1
ATOM 2845 C C . ASP A 1 375 ? 14.960 6.546 -36.978 1.00 89.12 375 ASP A C 1
ATOM 2847 O O . ASP A 1 375 ? 15.062 7.087 -35.878 1.00 89.12 375 ASP A O 1
ATOM 2851 N N . ILE A 1 376 ? 15.977 6.514 -37.845 1.00 84.94 376 ILE A N 1
ATOM 2852 C CA . ILE A 1 376 ? 17.303 7.070 -37.546 1.00 84.94 376 ILE A CA 1
ATOM 2853 C C . ILE A 1 376 ? 17.230 8.597 -37.379 1.00 84.94 376 ILE A C 1
ATOM 2855 O O . ILE A 1 376 ? 17.875 9.127 -36.471 1.00 84.94 376 ILE A O 1
ATOM 2859 N N . ASP A 1 377 ? 16.414 9.291 -38.183 1.00 88.38 377 ASP A N 1
ATOM 2860 C CA . ASP A 1 377 ? 16.134 10.728 -38.033 1.00 88.38 377 ASP A CA 1
ATOM 2861 C C . ASP A 1 377 ? 15.486 11.019 -36.671 1.00 88.38 377 ASP A C 1
ATOM 2863 O O . ASP A 1 377 ? 15.971 11.864 -35.915 1.00 88.38 377 ASP A O 1
ATOM 2867 N N . LYS A 1 378 ? 14.427 10.288 -36.302 1.00 88.50 378 LYS A N 1
ATOM 2868 C CA . LYS A 1 378 ? 13.744 10.458 -35.008 1.00 88.50 378 LYS A CA 1
ATOM 2869 C C . LYS A 1 378 ? 14.660 10.167 -33.824 1.00 88.50 378 LYS A C 1
ATOM 2871 O O . LYS A 1 378 ? 14.663 10.949 -32.874 1.00 88.50 378 LYS A O 1
ATOM 2876 N N . ILE A 1 379 ? 15.450 9.091 -33.865 1.00 85.44 379 ILE A N 1
ATOM 2877 C CA . ILE A 1 379 ? 16.418 8.756 -32.807 1.00 85.44 379 ILE A CA 1
ATOM 2878 C C . ILE A 1 379 ? 17.419 9.900 -32.644 1.00 85.44 379 ILE A C 1
ATOM 2880 O O . ILE A 1 379 ? 17.608 10.401 -31.534 1.00 85.44 379 ILE A O 1
ATOM 2884 N N . TYR A 1 380 ? 18.013 10.358 -33.749 1.00 86.06 380 TYR A N 1
ATOM 2885 C CA . TYR A 1 380 ? 18.984 11.445 -33.726 1.00 86.06 380 TYR A CA 1
ATOM 2886 C C . TYR A 1 380 ? 18.385 12.736 -33.156 1.00 86.06 380 TYR A C 1
ATOM 2888 O O . TYR A 1 380 ? 18.937 13.313 -32.219 1.00 86.06 380 TYR A O 1
ATOM 2896 N N . TYR A 1 381 ? 17.232 13.178 -33.669 1.00 85.81 381 TYR A N 1
ATOM 2897 C CA . TYR A 1 381 ? 16.600 14.416 -33.211 1.00 85.81 381 TYR A CA 1
ATOM 2898 C C . TYR A 1 381 ? 16.073 14.325 -31.778 1.00 85.81 381 TYR A C 1
ATOM 2900 O O . TYR A 1 381 ? 16.061 15.337 -31.079 1.00 85.81 381 TYR A O 1
ATOM 2908 N N . THR A 1 382 ? 15.715 13.131 -31.302 1.00 85.38 382 THR A N 1
ATOM 2909 C CA . THR A 1 382 ? 15.371 12.901 -29.892 1.00 85.38 382 THR A CA 1
ATOM 2910 C C . THR A 1 382 ? 16.588 13.086 -28.994 1.00 85.38 382 THR A C 1
ATOM 2912 O O . THR A 1 382 ? 16.522 13.839 -28.026 1.00 85.38 382 THR A O 1
ATOM 2915 N N . ILE A 1 383 ? 17.721 12.468 -29.342 1.00 81.56 383 ILE A N 1
ATOM 2916 C CA . ILE A 1 383 ? 18.979 12.607 -28.593 1.00 81.56 383 ILE A CA 1
ATOM 2917 C C . ILE A 1 383 ? 19.476 14.059 -28.642 1.00 81.56 383 ILE A C 1
ATOM 2919 O O . ILE A 1 383 ? 19.806 14.624 -27.604 1.00 81.56 383 ILE A O 1
ATOM 2923 N N . SER A 1 384 ? 19.474 14.694 -29.819 1.00 82.69 384 SER A N 1
ATOM 2924 C CA . SER A 1 384 ? 19.869 16.100 -29.998 1.00 82.69 384 SER A CA 1
ATOM 2925 C C . SER A 1 384 ? 18.956 17.048 -29.211 1.00 82.69 384 SER A C 1
ATOM 2927 O O . SER A 1 384 ? 19.441 17.937 -28.514 1.00 82.69 384 SER A O 1
ATOM 2929 N N . GLY A 1 385 ? 17.636 16.831 -29.234 1.00 83.44 385 GLY A N 1
ATOM 2930 C CA . GLY A 1 385 ? 16.671 17.611 -28.453 1.00 83.44 385 GLY A CA 1
ATOM 2931 C C . GLY A 1 385 ? 16.860 17.460 -26.942 1.00 83.44 385 GLY A C 1
ATOM 2932 O O . GLY A 1 385 ? 16.901 18.458 -26.222 1.00 83.44 385 GLY A O 1
ATOM 2933 N N . ALA A 1 386 ? 17.052 16.228 -26.464 1.00 81.25 386 ALA A N 1
ATOM 2934 C CA . ALA A 1 386 ? 17.354 15.932 -25.064 1.00 81.25 386 ALA A CA 1
ATOM 2935 C C . ALA A 1 386 ? 18.729 16.471 -24.623 1.00 81.25 386 ALA A C 1
ATOM 2937 O O . ALA A 1 386 ? 18.939 16.832 -23.465 1.00 81.25 386 ALA A O 1
ATOM 2938 N N . GLY A 1 387 ? 19.680 16.543 -25.549 1.00 79.31 387 GLY A N 1
ATOM 2939 C CA . GLY A 1 387 ? 20.980 17.162 -25.350 1.00 79.31 387 GLY A CA 1
ATOM 2940 C C . GLY A 1 387 ? 20.897 18.675 -25.188 1.00 79.31 387 GLY A C 1
ATOM 2941 O O . GLY A 1 387 ? 21.360 19.216 -24.185 1.00 79.31 387 GLY A O 1
ATOM 2942 N N . LYS A 1 388 ? 20.248 19.352 -26.141 1.00 82.12 388 LYS A N 1
ATOM 2943 C CA . LYS A 1 388 ? 20.060 20.813 -26.156 1.00 82.12 388 LYS A CA 1
ATOM 2944 C C . LYS A 1 388 ? 19.243 21.328 -24.974 1.00 82.12 388 LYS A C 1
ATOM 2946 O O . LYS A 1 388 ? 19.476 22.444 -24.523 1.00 82.12 388 LYS A O 1
ATOM 2951 N N . SER A 1 389 ? 18.303 20.533 -24.466 1.00 81.19 389 SER A N 1
ATOM 2952 C CA . SER A 1 389 ? 17.526 20.887 -23.275 1.00 81.19 389 SER A CA 1
ATOM 2953 C C . SER A 1 389 ? 18.311 20.742 -21.968 1.00 81.19 389 SER A C 1
ATOM 2955 O O . SER A 1 389 ? 17.867 21.224 -20.929 1.00 81.19 389 SER A O 1
ATOM 2957 N N . GLY A 1 390 ? 19.468 20.073 -21.989 1.00 76.62 390 GLY A N 1
ATOM 2958 C CA . GLY A 1 390 ? 20.227 19.727 -20.790 1.00 76.62 390 GLY A CA 1
ATOM 2959 C C . GLY A 1 390 ? 19.702 18.489 -20.055 1.00 76.62 390 GLY A C 1
ATOM 2960 O O . GLY A 1 390 ? 20.252 18.144 -19.014 1.00 76.62 390 GLY A O 1
ATOM 2961 N N . TYR A 1 391 ? 18.694 17.786 -20.586 1.00 77.12 391 TYR A N 1
ATOM 2962 C CA . TYR A 1 391 ? 18.198 16.530 -20.010 1.00 77.12 391 TYR A CA 1
ATOM 2963 C C . TYR A 1 391 ? 19.293 15.456 -19.977 1.00 77.12 391 TY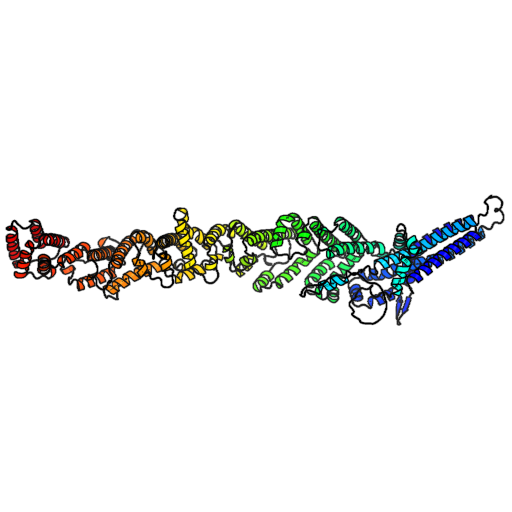R A C 1
ATOM 2965 O O . TYR A 1 391 ? 19.525 14.838 -18.941 1.00 77.12 391 TYR A O 1
ATOM 2973 N N . LEU A 1 392 ? 20.039 15.273 -21.075 1.00 74.88 392 LEU A N 1
ATOM 2974 C CA . LEU A 1 392 ? 21.106 14.264 -21.131 1.00 74.88 392 LEU A CA 1
ATOM 2975 C C . LEU A 1 392 ? 22.224 14.510 -20.105 1.00 74.88 392 LEU A C 1
ATOM 2977 O O . LEU A 1 392 ? 22.796 13.543 -19.614 1.00 74.88 392 LEU A O 1
ATOM 2981 N N . LYS A 1 393 ? 22.496 15.763 -19.716 1.00 72.88 393 LYS A N 1
ATOM 2982 C CA . LYS A 1 393 ? 23.460 16.087 -18.645 1.00 72.88 393 LYS A CA 1
ATOM 2983 C C . LYS A 1 393 ? 23.058 15.466 -17.305 1.00 72.88 393 LYS A C 1
ATOM 2985 O O . LYS A 1 393 ? 23.904 15.065 -16.511 1.00 72.88 393 LYS A O 1
ATOM 2990 N N . GLU A 1 394 ? 21.762 15.420 -17.033 1.00 70.69 394 GLU A N 1
ATOM 2991 C CA . GLU A 1 394 ? 21.239 14.951 -15.755 1.00 70.69 394 GLU A CA 1
ATOM 2992 C C . GLU A 1 394 ? 21.103 13.420 -15.708 1.00 70.69 394 GLU A C 1
ATOM 2994 O O . GLU A 1 394 ? 21.024 12.866 -14.615 1.00 70.69 394 GLU A O 1
ATOM 2999 N N . VAL A 1 395 ? 21.134 12.747 -16.867 1.00 69.50 395 VAL A N 1
ATOM 3000 C CA . VAL A 1 395 ? 20.932 11.291 -17.018 1.00 69.50 395 VAL A CA 1
ATOM 3001 C C . VAL A 1 395 ? 22.227 10.536 -17.335 1.00 69.50 395 VAL A C 1
ATOM 3003 O O . VAL A 1 395 ? 22.435 9.416 -16.874 1.00 69.50 395 VAL A O 1
ATOM 3006 N N . VAL A 1 396 ? 23.119 11.114 -18.142 1.00 66.88 396 VAL A N 1
ATOM 3007 C CA . VAL A 1 396 ? 24.342 10.441 -18.601 1.00 66.88 396 VAL A CA 1
ATOM 3008 C C . VAL A 1 396 ? 25.389 10.437 -17.483 1.00 66.88 396 VAL A C 1
ATOM 3010 O O . VAL A 1 396 ? 25.758 11.477 -16.948 1.00 66.88 396 VAL A O 1
ATOM 3013 N N . GLY A 1 397 ? 25.891 9.251 -17.125 1.00 56.50 397 GLY A N 1
ATOM 3014 C CA . GLY A 1 397 ? 26.968 9.083 -16.140 1.00 56.50 397 GLY A CA 1
ATOM 3015 C C . GLY A 1 397 ? 26.526 9.049 -14.671 1.00 56.50 397 GLY A C 1
ATOM 3016 O O . GLY A 1 397 ? 27.356 8.757 -13.809 1.00 56.50 397 GLY A O 1
ATOM 3017 N N . LYS A 1 398 ? 25.239 9.272 -14.373 1.00 61.09 398 LYS A N 1
ATOM 3018 C CA . LYS A 1 398 ? 24.654 9.037 -13.044 1.00 61.09 398 LYS A CA 1
ATOM 3019 C C . LYS A 1 398 ? 24.044 7.631 -12.995 1.00 61.09 398 LYS A C 1
ATOM 3021 O O . LYS A 1 398 ? 23.509 7.144 -13.987 1.00 61.09 398 LYS A O 1
ATOM 3026 N N . LYS A 1 399 ? 24.128 6.946 -11.846 1.00 54.22 399 LYS A N 1
ATOM 3027 C CA . LYS A 1 399 ? 23.318 5.736 -11.629 1.00 54.22 399 LYS A CA 1
ATOM 3028 C C . LYS A 1 399 ? 21.856 6.181 -11.605 1.00 54.22 399 LYS A C 1
ATOM 3030 O O . LYS A 1 399 ? 21.462 6.878 -10.677 1.00 54.22 399 LYS A O 1
ATOM 3035 N N . ASN A 1 400 ? 21.091 5.803 -12.626 1.00 55.03 400 ASN A N 1
ATOM 3036 C CA . ASN A 1 400 ? 19.670 6.120 -12.711 1.00 55.03 400 ASN A CA 1
ATOM 3037 C C . ASN A 1 400 ? 18.909 5.312 -11.656 1.00 55.03 400 ASN A C 1
ATOM 3039 O O . ASN A 1 400 ? 18.565 4.152 -11.862 1.00 55.03 400 ASN A O 1
ATOM 3043 N N . THR A 1 401 ? 18.697 5.919 -10.498 1.00 57.03 401 THR A N 1
ATOM 3044 C CA . THR A 1 401 ? 17.756 5.461 -9.475 1.00 57.03 401 THR A CA 1
ATOM 3045 C C . THR A 1 401 ? 16.363 5.994 -9.797 1.00 57.03 401 THR A C 1
ATOM 3047 O O . THR A 1 401 ? 16.230 7.010 -10.485 1.00 57.03 401 THR A O 1
ATOM 3050 N N . LEU A 1 402 ? 15.313 5.358 -9.271 1.00 57.94 402 LEU A N 1
ATOM 3051 C CA . LEU A 1 402 ? 13.939 5.859 -9.401 1.00 57.94 402 LEU A CA 1
ATOM 3052 C C . LEU A 1 402 ? 13.832 7.331 -8.918 1.00 57.94 402 LEU A C 1
ATOM 3054 O O . LEU A 1 402 ? 13.129 8.130 -9.533 1.00 57.94 402 LEU A O 1
ATOM 3058 N N . SER A 1 403 ? 14.646 7.725 -7.926 1.00 53.59 403 SER A N 1
ATOM 3059 C CA . SER A 1 403 ? 14.807 9.106 -7.433 1.00 53.59 403 SER A CA 1
ATOM 3060 C C . SER A 1 403 ? 15.254 10.126 -8.485 1.00 53.59 403 SER A C 1
ATOM 3062 O O . SER A 1 403 ? 14.777 11.262 -8.521 1.00 53.59 403 SER A O 1
ATOM 3064 N N . SER A 1 404 ? 16.161 9.731 -9.383 1.00 59.16 404 SER A N 1
ATOM 3065 C CA . SER A 1 404 ? 16.640 10.600 -10.460 1.00 59.16 404 SER A CA 1
ATOM 3066 C C . SER A 1 404 ? 15.546 10.860 -11.499 1.00 59.16 404 SER A C 1
ATOM 3068 O O . SER A 1 404 ? 15.459 11.966 -12.025 1.00 59.16 404 SER A O 1
ATOM 3070 N N . ILE A 1 405 ? 14.648 9.890 -11.719 1.00 61.84 405 ILE A N 1
ATOM 3071 C CA . ILE A 1 405 ? 13.529 9.993 -12.667 1.00 61.84 405 ILE A CA 1
ATOM 3072 C C . ILE A 1 405 ? 12.537 11.075 -12.224 1.00 61.84 405 ILE A C 1
ATOM 3074 O O . ILE A 1 405 ? 12.058 11.827 -13.066 1.00 61.84 405 ILE A O 1
ATOM 3078 N N . THR A 1 406 ? 12.277 11.235 -10.923 1.00 59.69 406 THR A N 1
ATOM 3079 C CA . THR A 1 406 ? 11.347 12.261 -10.418 1.00 59.69 406 THR A CA 1
ATOM 3080 C C . THR A 1 406 ? 11.813 13.684 -10.721 1.00 59.69 406 THR A C 1
ATOM 3082 O O . THR A 1 406 ? 11.056 14.482 -11.271 1.00 59.69 406 THR A O 1
ATOM 3085 N N . VAL A 1 407 ? 13.075 14.000 -10.407 1.00 61.97 407 VAL A N 1
ATOM 3086 C CA . VAL A 1 407 ? 13.666 15.328 -10.668 1.00 61.97 407 VAL A CA 1
ATOM 3087 C C . VAL A 1 407 ? 13.683 15.629 -12.169 1.00 61.97 407 VAL A C 1
ATOM 3089 O O . VAL A 1 407 ? 13.521 16.776 -12.586 1.00 61.97 407 VAL A O 1
ATOM 3092 N N . LEU A 1 408 ? 13.853 14.590 -12.987 1.00 69.12 408 LEU A N 1
ATOM 3093 C CA . LEU A 1 408 ? 13.835 14.688 -14.440 1.00 69.12 408 LEU A CA 1
ATOM 3094 C C . LEU A 1 408 ? 12.426 14.921 -15.000 1.00 69.12 408 LEU A C 1
ATOM 3096 O O . LEU A 1 408 ? 12.280 15.740 -15.904 1.00 69.12 408 LEU A O 1
ATOM 3100 N N . VAL A 1 409 ? 11.402 14.249 -14.464 1.00 71.69 409 VAL A N 1
ATOM 3101 C CA . VAL A 1 409 ? 9.997 14.415 -14.877 1.00 71.69 409 VAL A CA 1
ATOM 3102 C C . VAL A 1 409 ? 9.527 15.851 -14.638 1.00 71.69 409 VAL A C 1
ATOM 3104 O O . VAL A 1 409 ? 8.994 16.470 -15.555 1.00 71.69 409 VAL A O 1
ATOM 3107 N N . ASP A 1 410 ? 9.777 16.414 -13.454 1.00 69.50 410 ASP A N 1
ATOM 3108 C CA . ASP A 1 410 ? 9.288 17.758 -13.115 1.00 69.50 410 ASP A CA 1
ATOM 3109 C C . ASP A 1 410 ? 10.016 18.870 -13.891 1.00 69.50 410 ASP A C 1
ATOM 3111 O O . ASP A 1 410 ? 9.419 19.886 -14.248 1.00 69.50 410 ASP A O 1
ATOM 3115 N N . LYS A 1 411 ? 11.312 18.686 -14.174 1.00 76.44 411 LYS A N 1
ATOM 3116 C CA . LYS A 1 411 ? 12.151 19.692 -14.845 1.00 76.44 411 LYS A CA 1
ATOM 3117 C C . LYS A 1 411 ? 12.083 19.618 -16.375 1.00 76.44 411 LYS A C 1
ATOM 3119 O O . LYS A 1 411 ? 12.332 20.623 -17.037 1.00 76.44 411 LYS A O 1
ATOM 3124 N N . TYR A 1 412 ? 11.767 18.449 -16.938 1.00 80.44 412 TYR A N 1
ATOM 3125 C CA . TYR A 1 412 ? 11.879 18.171 -18.373 1.00 80.44 412 TYR A CA 1
ATOM 3126 C C . TYR A 1 412 ? 10.649 17.462 -18.976 1.00 80.44 412 TYR A C 1
ATOM 3128 O O . TYR A 1 412 ? 10.804 16.719 -19.945 1.00 80.44 412 TYR A O 1
ATOM 3136 N N . ASP A 1 413 ? 9.433 17.696 -18.463 1.00 76.81 413 ASP A N 1
ATOM 3137 C CA . ASP A 1 413 ? 8.202 17.024 -18.936 1.00 76.81 413 ASP A CA 1
ATOM 3138 C C . ASP A 1 413 ? 8.002 17.100 -20.463 1.00 76.81 413 ASP A C 1
ATOM 3140 O O . ASP A 1 413 ? 7.679 16.096 -21.100 1.00 76.81 413 ASP A O 1
ATOM 3144 N N . GLU A 1 414 ? 8.258 18.254 -21.089 1.00 80.25 414 GLU A N 1
ATOM 3145 C CA . GLU A 1 414 ? 8.138 18.414 -22.548 1.00 80.25 414 GLU A CA 1
ATOM 3146 C C . GLU A 1 414 ? 9.162 17.553 -23.310 1.00 80.25 414 GLU A C 1
ATOM 3148 O O . GLU A 1 414 ? 8.827 16.882 -24.287 1.00 80.25 414 GLU A O 1
ATOM 3153 N N . VAL A 1 415 ? 10.409 17.511 -22.835 1.00 81.19 415 VAL A N 1
ATOM 3154 C CA . VAL A 1 415 ? 11.486 16.707 -23.438 1.00 81.19 415 VAL A CA 1
ATOM 3155 C C . VAL A 1 415 ? 11.194 15.219 -23.266 1.00 81.19 415 VAL A C 1
ATOM 3157 O O . VAL A 1 415 ? 11.370 14.450 -24.211 1.00 81.19 415 VAL A O 1
ATOM 3160 N N . LEU A 1 416 ? 10.711 14.814 -22.090 1.00 75.50 416 LEU A N 1
ATOM 3161 C CA . LEU A 1 416 ? 10.288 13.446 -21.806 1.00 75.50 416 LEU A CA 1
ATOM 3162 C C . LEU A 1 416 ? 9.111 13.045 -22.702 1.00 75.50 416 LEU A C 1
ATOM 3164 O O . LEU A 1 416 ? 9.132 11.972 -23.299 1.00 75.50 416 LEU A O 1
ATOM 3168 N N . THR A 1 417 ? 8.128 13.933 -22.863 1.00 75.56 417 THR A N 1
ATOM 3169 C CA . THR A 1 417 ? 6.975 13.741 -23.753 1.00 75.56 417 THR A CA 1
ATOM 3170 C C . THR A 1 417 ? 7.421 13.519 -25.191 1.00 75.56 417 THR A C 1
ATOM 3172 O O . THR A 1 417 ? 7.023 12.538 -25.816 1.00 75.56 417 THR A O 1
ATOM 3175 N N . ASN A 1 418 ? 8.285 14.395 -25.702 1.00 82.19 418 ASN A N 1
ATOM 3176 C CA . ASN A 1 418 ? 8.815 14.280 -27.055 1.00 82.19 418 ASN A CA 1
ATOM 3177 C C . ASN A 1 418 ? 9.655 13.007 -27.218 1.00 82.19 418 ASN A C 1
ATOM 3179 O O . ASN A 1 418 ? 9.546 12.337 -28.238 1.00 82.19 418 ASN A O 1
ATOM 3183 N N . THR A 1 419 ? 10.427 12.624 -26.198 1.00 80.75 419 THR A N 1
ATOM 3184 C CA . THR A 1 419 ? 11.226 11.390 -26.204 1.00 80.75 419 THR A CA 1
ATOM 3185 C C . THR A 1 419 ? 10.344 10.147 -26.275 1.00 80.75 419 THR A C 1
ATOM 3187 O O . THR A 1 419 ? 10.549 9.311 -27.151 1.00 80.75 419 THR A O 1
ATOM 3190 N N . VAL A 1 420 ? 9.334 10.029 -25.405 1.00 79.88 420 VAL A N 1
ATOM 3191 C CA . VAL A 1 420 ? 8.398 8.893 -25.411 1.00 79.88 420 VAL A CA 1
ATOM 3192 C C . VAL A 1 420 ? 7.644 8.836 -26.739 1.00 79.88 420 VAL A C 1
ATOM 3194 O O . VAL A 1 420 ? 7.615 7.784 -27.373 1.00 79.88 420 VAL A O 1
ATOM 3197 N N . ASN A 1 421 ? 7.102 9.961 -27.212 1.00 83.00 421 ASN A N 1
ATOM 3198 C CA . ASN A 1 421 ? 6.381 10.005 -28.484 1.00 83.00 421 ASN A CA 1
ATOM 3199 C C . ASN A 1 421 ? 7.267 9.562 -29.652 1.00 83.00 421 ASN A C 1
ATOM 3201 O O . ASN A 1 421 ? 6.872 8.667 -30.396 1.00 83.00 421 ASN A O 1
ATOM 3205 N N . ASN A 1 422 ? 8.480 10.112 -29.757 1.00 86.00 422 ASN A N 1
ATOM 3206 C CA . ASN A 1 422 ? 9.407 9.789 -30.836 1.00 86.00 422 ASN A CA 1
ATOM 3207 C C . ASN A 1 422 ? 9.853 8.323 -30.812 1.00 86.00 422 ASN A C 1
ATOM 3209 O O . ASN A 1 422 ? 9.996 7.738 -31.882 1.00 86.00 422 ASN A O 1
ATOM 3213 N N . LEU A 1 423 ? 10.047 7.725 -29.628 1.00 84.44 423 LEU A N 1
ATOM 3214 C CA . LEU A 1 423 ? 10.401 6.307 -29.484 1.00 84.44 423 LEU A CA 1
ATOM 3215 C C . LEU A 1 423 ? 9.266 5.384 -29.940 1.00 84.44 423 LEU A C 1
ATOM 3217 O O . LEU A 1 423 ? 9.501 4.449 -30.698 1.00 84.44 423 LEU A O 1
ATOM 3221 N N . PHE A 1 424 ? 8.029 5.656 -29.526 1.00 85.06 424 PHE A N 1
ATOM 3222 C CA . PHE A 1 424 ? 6.860 4.883 -29.967 1.00 85.06 424 PHE A CA 1
ATOM 3223 C C . PHE A 1 424 ? 6.469 5.159 -31.428 1.00 85.06 424 PHE A C 1
ATOM 3225 O O . PHE A 1 424 ? 5.681 4.418 -32.009 1.00 85.06 424 PHE A O 1
ATOM 3232 N N . ASP A 1 425 ? 6.993 6.231 -32.018 1.00 86.62 425 ASP A N 1
ATOM 3233 C CA . ASP A 1 425 ? 6.859 6.568 -33.433 1.00 86.62 425 ASP A CA 1
ATOM 3234 C C . ASP A 1 425 ? 7.896 5.878 -34.333 1.00 86.62 425 ASP A C 1
ATOM 3236 O O . ASP A 1 425 ? 7.848 6.074 -35.554 1.00 86.62 425 ASP A O 1
ATOM 3240 N N . LEU A 1 426 ? 8.838 5.118 -33.768 1.00 88.38 426 LEU A N 1
ATOM 3241 C CA . LEU A 1 426 ? 9.796 4.330 -34.541 1.00 88.38 426 LEU A CA 1
ATOM 3242 C C . LEU A 1 426 ? 9.107 3.092 -35.122 1.00 88.38 426 LEU A C 1
ATOM 3244 O O . LEU A 1 426 ? 8.452 2.339 -34.397 1.00 88.38 426 LEU A O 1
ATOM 3248 N N . ASN A 1 427 ? 9.311 2.839 -36.412 1.00 87.00 427 ASN A N 1
ATOM 3249 C CA . ASN A 1 427 ? 8.843 1.629 -37.082 1.00 87.00 427 ASN A CA 1
ATOM 3250 C C . ASN A 1 427 ? 9.397 0.379 -36.387 1.00 87.00 427 ASN A C 1
ATOM 3252 O O . ASN A 1 427 ? 8.649 -0.556 -36.114 1.00 87.00 427 ASN A O 1
ATOM 3256 N N . ILE A 1 428 ? 10.679 0.397 -36.006 1.00 84.25 428 ILE A N 1
ATOM 3257 C CA . ILE A 1 428 ? 11.305 -0.725 -35.306 1.00 84.25 428 ILE A CA 1
ATOM 3258 C C . ILE A 1 428 ? 10.652 -1.006 -33.953 1.00 84.25 428 ILE A C 1
ATOM 3260 O O . ILE A 1 428 ? 10.478 -2.166 -33.609 1.00 84.25 428 ILE A O 1
ATOM 3264 N N . VAL A 1 429 ? 10.246 0.024 -33.200 1.00 86.75 429 VAL A N 1
ATOM 3265 C CA . VAL A 1 429 ? 9.550 -0.161 -31.917 1.00 86.75 429 VAL A CA 1
ATOM 3266 C C . VAL A 1 429 ? 8.155 -0.705 -32.165 1.00 86.75 429 VAL A C 1
ATOM 3268 O O . VAL A 1 429 ? 7.754 -1.645 -31.485 1.00 86.75 429 VAL A O 1
ATOM 3271 N N . ARG A 1 430 ? 7.442 -0.182 -33.169 1.00 84.31 430 ARG A N 1
ATOM 3272 C CA . ARG A 1 430 ? 6.119 -0.687 -33.542 1.00 84.31 430 ARG A CA 1
ATOM 3273 C C . ARG A 1 430 ? 6.140 -2.189 -33.829 1.00 84.31 430 ARG A C 1
ATOM 3275 O O . ARG A 1 430 ? 5.299 -2.926 -33.320 1.00 84.31 430 ARG A O 1
ATOM 3282 N N . ASP A 1 431 ? 7.133 -2.630 -34.589 1.00 83.62 431 ASP A N 1
ATOM 3283 C CA . ASP A 1 431 ? 7.211 -4.005 -35.076 1.00 83.62 431 ASP A CA 1
ATOM 3284 C C . ASP A 1 431 ? 7.915 -4.944 -34.058 1.00 83.62 431 ASP A C 1
ATOM 3286 O O . ASP A 1 431 ? 7.726 -6.161 -34.095 1.00 83.62 431 ASP A O 1
ATOM 3290 N N . ALA A 1 432 ? 8.669 -4.394 -33.092 1.00 84.56 432 ALA A N 1
ATOM 3291 C CA . ALA A 1 432 ? 9.377 -5.141 -32.043 1.00 84.56 432 ALA A CA 1
ATOM 3292 C C . ALA A 1 432 ? 8.690 -5.163 -30.667 1.00 84.56 432 ALA A C 1
ATOM 3294 O O . ALA A 1 432 ? 9.053 -5.993 -29.834 1.00 84.56 432 ALA A O 1
ATOM 3295 N N . LEU A 1 433 ? 7.739 -4.268 -30.375 1.00 84.94 433 LEU A N 1
ATOM 3296 C CA . LEU A 1 433 ? 7.221 -4.109 -29.010 1.00 84.94 433 LEU A CA 1
ATOM 3297 C C . LEU A 1 433 ? 6.526 -5.374 -28.497 1.00 84.94 433 LEU A C 1
ATOM 3299 O O . LEU A 1 433 ? 6.787 -5.790 -27.375 1.00 84.94 433 LEU A O 1
ATOM 3303 N N . SER A 1 434 ? 5.678 -6.005 -29.313 1.00 83.06 434 SER A N 1
ATOM 3304 C CA . SER A 1 434 ? 4.941 -7.216 -28.918 1.00 83.06 434 SER A CA 1
ATOM 3305 C C . SER A 1 434 ? 5.868 -8.371 -28.491 1.00 83.06 434 SER A C 1
ATOM 3307 O O . SER A 1 434 ? 5.744 -8.842 -27.355 1.00 83.06 434 SER A O 1
ATOM 3309 N N . PRO A 1 435 ? 6.852 -8.808 -29.309 1.00 80.19 435 PRO A N 1
ATOM 3310 C CA . PRO A 1 435 ? 7.796 -9.841 -28.881 1.00 80.19 435 PRO A CA 1
ATOM 3311 C C . PRO A 1 435 ? 8.712 -9.368 -27.747 1.00 80.19 435 PRO A C 1
ATOM 3313 O O . PRO A 1 435 ? 9.042 -10.168 -26.876 1.00 80.19 435 PRO A O 1
ATOM 3316 N N . ALA A 1 436 ? 9.089 -8.085 -27.703 1.00 82.25 436 ALA A N 1
ATOM 3317 C CA . ALA A 1 436 ? 9.896 -7.551 -26.609 1.00 82.25 436 ALA A CA 1
ATOM 3318 C C . ALA A 1 436 ? 9.159 -7.631 -25.264 1.00 82.25 436 ALA A C 1
ATOM 3320 O O . ALA A 1 436 ? 9.746 -8.086 -24.285 1.00 82.25 436 ALA A O 1
ATOM 3321 N N . LEU A 1 437 ? 7.875 -7.258 -25.217 1.00 83.25 437 LEU A N 1
ATOM 3322 C CA . LEU A 1 437 ? 7.035 -7.391 -24.023 1.00 83.25 437 LEU A CA 1
ATOM 3323 C C . LEU A 1 437 ? 6.938 -8.850 -23.584 1.00 83.25 437 LEU A C 1
ATOM 3325 O O . LEU A 1 437 ? 7.133 -9.139 -22.408 1.00 83.25 437 LEU A O 1
ATOM 3329 N N . LYS A 1 438 ? 6.741 -9.779 -24.527 1.00 79.50 438 LYS A N 1
ATOM 3330 C CA . LYS A 1 438 ? 6.718 -11.215 -24.227 1.00 79.50 438 LYS A CA 1
ATOM 3331 C C . LYS A 1 438 ? 8.029 -11.682 -23.588 1.00 79.50 438 LYS A C 1
ATOM 3333 O O . LYS A 1 438 ? 8.000 -12.321 -22.540 1.00 79.50 438 LYS A O 1
ATOM 3338 N N . THR A 1 439 ? 9.174 -11.307 -24.160 1.00 78.56 439 THR A N 1
ATOM 3339 C CA . THR A 1 439 ? 10.491 -11.625 -23.589 1.00 78.56 439 THR A CA 1
ATOM 3340 C C . THR A 1 439 ? 10.662 -11.017 -22.197 1.00 78.56 439 THR A C 1
ATOM 3342 O O . THR A 1 439 ? 11.120 -11.705 -21.285 1.00 78.56 439 THR A O 1
ATOM 3345 N N . VAL A 1 440 ? 10.269 -9.755 -22.002 1.00 80.25 440 VAL A N 1
ATOM 3346 C CA . VAL A 1 440 ? 10.346 -9.075 -20.699 1.00 80.25 440 VAL A CA 1
ATOM 3347 C C . VAL A 1 440 ? 9.485 -9.789 -19.659 1.00 80.25 440 VAL A C 1
ATOM 3349 O O . VAL A 1 440 ? 9.991 -10.105 -18.586 1.00 80.25 440 VAL A O 1
ATOM 3352 N N . PHE A 1 441 ? 8.231 -10.111 -19.980 1.00 82.12 441 PHE A N 1
ATOM 3353 C CA . PHE A 1 441 ? 7.317 -10.793 -19.062 1.00 82.12 441 PHE A CA 1
ATOM 3354 C C . PHE A 1 441 ? 7.808 -12.197 -18.689 1.00 82.12 441 PHE A C 1
ATOM 3356 O O . PHE A 1 441 ? 7.723 -12.574 -17.525 1.00 82.12 441 PHE A O 1
ATOM 3363 N N . THR A 1 442 ? 8.435 -12.927 -19.619 1.00 73.56 442 THR A N 1
ATOM 3364 C CA . THR A 1 442 ? 9.054 -14.236 -19.318 1.00 73.56 442 THR A CA 1
ATOM 3365 C C . THR A 1 442 ? 10.340 -14.156 -18.488 1.00 73.56 442 THR A C 1
ATOM 3367 O O . THR A 1 442 ? 10.755 -15.161 -17.920 1.00 73.56 442 THR A O 1
ATOM 3370 N N . LYS A 1 443 ? 10.985 -12.983 -18.415 1.00 80.31 443 LYS A N 1
ATOM 3371 C CA . LYS A 1 443 ? 12.214 -12.749 -17.635 1.00 80.31 443 LYS A CA 1
ATOM 3372 C C . LYS A 1 443 ? 11.938 -12.144 -16.248 1.00 80.31 443 LYS A C 1
ATOM 3374 O O . LYS A 1 443 ? 12.890 -11.859 -15.521 1.00 80.31 443 LYS A O 1
ATOM 3379 N N . VAL A 1 444 ? 10.673 -11.930 -15.870 1.00 81.94 444 VAL A N 1
ATOM 3380 C CA . VAL A 1 444 ? 10.309 -11.472 -14.520 1.00 81.94 444 VAL A CA 1
ATOM 3381 C C . VAL A 1 444 ? 10.725 -12.537 -13.503 1.00 81.94 444 VAL A C 1
ATOM 3383 O O . VAL A 1 444 ? 10.360 -13.700 -13.631 1.00 81.94 444 VAL A O 1
ATOM 3386 N N . SER A 1 445 ? 11.517 -12.141 -12.504 1.00 76.31 445 SER A N 1
ATOM 3387 C CA . SER A 1 445 ? 12.131 -13.067 -11.542 1.00 76.31 445 SER A CA 1
ATOM 3388 C C . SER A 1 445 ? 11.142 -13.696 -10.559 1.00 76.31 445 SER A C 1
ATOM 3390 O O . SER A 1 445 ? 11.420 -14.762 -10.021 1.00 76.31 445 SER A O 1
ATOM 3392 N N . ASP A 1 446 ? 10.016 -13.030 -10.289 1.00 83.06 446 ASP A N 1
ATOM 3393 C CA . ASP A 1 446 ? 8.927 -13.592 -9.487 1.00 83.06 446 ASP A CA 1
ATOM 3394 C C . ASP A 1 446 ? 8.051 -14.471 -10.387 1.00 83.06 446 ASP A C 1
ATOM 3396 O O . ASP A 1 446 ? 7.384 -13.971 -11.292 1.00 83.06 446 ASP A O 1
ATOM 3400 N N . GLU A 1 447 ? 8.059 -15.781 -10.135 1.00 84.81 447 GLU A N 1
ATOM 3401 C CA . GLU A 1 447 ? 7.336 -16.779 -10.930 1.00 84.81 447 GLU A CA 1
ATOM 3402 C C . GLU A 1 447 ? 5.822 -16.516 -10.977 1.00 84.81 447 GLU A C 1
ATOM 3404 O O . GLU A 1 447 ? 5.193 -16.680 -12.022 1.00 84.81 447 GLU A O 1
ATOM 3409 N N . ALA A 1 448 ? 5.219 -16.054 -9.876 1.00 84.75 448 ALA A N 1
ATOM 3410 C CA . ALA A 1 448 ? 3.787 -15.778 -9.830 1.00 84.75 448 ALA A CA 1
ATOM 3411 C C . ALA A 1 448 ? 3.433 -14.531 -10.652 1.00 84.75 448 ALA A C 1
ATOM 3413 O O . ALA A 1 448 ? 2.461 -14.554 -11.410 1.00 84.75 448 ALA A O 1
ATOM 3414 N N . LEU A 1 449 ? 4.234 -13.465 -10.552 1.00 86.00 449 LEU A N 1
ATOM 3415 C CA . LEU A 1 449 ? 4.066 -12.276 -11.395 1.00 86.00 449 LEU A CA 1
ATOM 3416 C C . LEU A 1 449 ? 4.351 -12.586 -12.868 1.00 86.00 449 LEU A C 1
ATOM 3418 O O . LEU A 1 449 ? 3.595 -12.146 -13.729 1.00 86.00 449 LEU A O 1
ATOM 3422 N N . GLY A 1 450 ? 5.385 -13.379 -13.160 1.00 85.94 450 GLY A N 1
ATOM 3423 C CA . GLY A 1 450 ? 5.703 -13.846 -14.508 1.00 85.94 450 GLY A CA 1
ATOM 3424 C C . GLY A 1 450 ? 4.545 -14.625 -15.132 1.00 85.94 450 GLY A C 1
ATOM 3425 O O . GLY A 1 450 ? 4.161 -14.341 -16.262 1.00 85.94 450 GLY A O 1
ATOM 3426 N N . ASN A 1 451 ? 3.914 -15.527 -14.373 1.00 86.62 451 ASN A N 1
ATOM 3427 C CA . ASN A 1 451 ? 2.737 -16.276 -14.819 1.00 86.62 451 ASN A CA 1
ATOM 3428 C C . ASN A 1 451 ? 1.517 -15.376 -15.071 1.00 86.62 451 ASN A C 1
ATOM 3430 O O . ASN A 1 451 ? 0.787 -15.601 -16.031 1.00 86.62 451 ASN A O 1
ATOM 3434 N N . ILE A 1 452 ? 1.290 -14.344 -14.249 1.00 89.56 452 ILE A N 1
ATOM 3435 C CA . ILE A 1 452 ? 0.205 -13.374 -14.483 1.00 89.56 452 ILE A CA 1
ATOM 3436 C C . ILE A 1 452 ? 0.477 -12.557 -15.752 1.00 89.56 452 ILE A C 1
ATOM 3438 O O . ILE A 1 452 ? -0.418 -12.372 -16.573 1.00 89.56 452 ILE A O 1
ATOM 3442 N N . LEU A 1 453 ? 1.707 -12.069 -15.917 1.00 88.56 453 LEU A N 1
ATOM 3443 C CA . LEU A 1 453 ? 2.100 -11.232 -17.051 1.00 88.56 453 LEU A CA 1
ATOM 3444 C C . LEU A 1 453 ? 2.260 -12.031 -18.352 1.00 88.56 453 LEU A C 1
ATOM 3446 O O . LEU A 1 453 ? 2.186 -11.449 -19.428 1.00 88.56 453 LEU A O 1
ATOM 3450 N N . ALA A 1 454 ? 2.424 -13.354 -18.287 1.00 84.81 454 ALA A N 1
ATOM 3451 C CA . ALA A 1 454 ? 2.414 -14.219 -19.465 1.00 84.81 454 ALA A CA 1
ATOM 3452 C C . ALA A 1 454 ? 1.062 -14.203 -20.206 1.00 84.81 454 ALA A C 1
ATOM 3454 O O . ALA A 1 454 ? 1.039 -14.420 -21.418 1.00 84.81 454 ALA A O 1
ATOM 3455 N N . ASP A 1 455 ? -0.036 -13.897 -19.505 1.00 87.50 455 ASP A N 1
ATOM 3456 C CA . ASP A 1 455 ? -1.378 -13.763 -20.089 1.00 87.50 455 ASP A CA 1
ATOM 3457 C C . ASP A 1 455 ? -1.610 -12.400 -20.766 1.00 87.50 455 ASP A C 1
ATOM 3459 O O . ASP A 1 455 ? -2.646 -12.199 -21.405 1.00 87.50 455 ASP A O 1
ATOM 3463 N N . ALA A 1 456 ? -0.672 -11.454 -20.625 1.00 89.38 456 ALA A N 1
ATOM 3464 C CA . ALA A 1 456 ? -0.782 -10.106 -21.168 1.00 89.38 456 ALA A CA 1
ATOM 3465 C C . ALA A 1 456 ? -1.000 -10.105 -22.682 1.00 89.38 456 ALA A C 1
ATOM 3467 O O . ALA A 1 456 ? -0.274 -10.741 -23.450 1.00 89.38 456 ALA A O 1
ATOM 3468 N N . ASN A 1 457 ? -1.968 -9.308 -23.130 1.00 87.69 457 ASN A N 1
ATOM 3469 C CA . ASN A 1 457 ? -2.157 -9.043 -24.542 1.00 87.69 457 ASN A CA 1
ATOM 3470 C C . ASN A 1 457 ? -1.034 -8.132 -25.056 1.00 87.69 457 ASN A C 1
ATOM 3472 O O . ASN A 1 457 ? -1.056 -6.914 -24.878 1.00 87.69 457 ASN A O 1
ATOM 3476 N N . THR A 1 458 ? -0.053 -8.722 -25.732 1.00 84.25 458 THR A N 1
ATOM 3477 C CA . THR A 1 458 ? 1.050 -7.975 -26.348 1.00 84.25 458 THR A CA 1
ATOM 3478 C C . THR A 1 458 ? 0.696 -7.414 -27.732 1.00 84.25 458 THR A C 1
ATOM 3480 O O . THR A 1 458 ? 1.494 -6.678 -28.314 1.00 84.25 458 THR A O 1
ATOM 3483 N N . ASN A 1 459 ? -0.488 -7.724 -28.279 1.00 83.19 459 ASN A N 1
ATOM 3484 C CA . ASN A 1 459 ? -0.940 -7.219 -29.576 1.00 83.19 459 ASN A CA 1
ATOM 3485 C C . ASN A 1 459 ? -1.589 -5.839 -29.425 1.00 83.19 459 ASN A C 1
ATOM 3487 O O . ASN A 1 459 ? -2.786 -5.725 -29.172 1.00 83.19 459 ASN A O 1
ATOM 3491 N N . ILE A 1 460 ? -0.774 -4.802 -29.611 1.00 81.62 460 ILE A N 1
ATOM 3492 C CA . ILE A 1 460 ? -1.173 -3.397 -29.496 1.00 81.62 460 ILE A CA 1
ATOM 3493 C C . ILE A 1 460 ? -1.907 -2.931 -30.755 1.00 81.62 460 ILE A C 1
ATOM 3495 O O . ILE A 1 460 ? -1.363 -2.980 -31.862 1.00 81.62 460 ILE A O 1
ATOM 3499 N N . THR A 1 461 ? -3.126 -2.429 -30.571 1.00 80.31 461 THR A N 1
ATOM 3500 C CA . THR A 1 461 ? -3.994 -1.927 -31.645 1.00 80.31 461 THR A CA 1
ATOM 3501 C C . THR A 1 461 ? -4.154 -0.406 -31.619 1.00 80.31 461 THR A C 1
ATOM 3503 O O . THR A 1 461 ? -4.204 0.213 -32.684 1.00 80.31 461 THR A O 1
ATOM 3506 N N . ASP A 1 462 ? -4.149 0.219 -30.436 1.00 85.38 462 ASP A N 1
ATOM 3507 C CA . ASP A 1 462 ? -4.248 1.674 -30.266 1.00 85.38 462 ASP A CA 1
ATOM 3508 C C . ASP A 1 462 ? -2.897 2.293 -29.876 1.00 85.38 462 ASP A C 1
ATOM 3510 O O . ASP A 1 462 ? -2.620 2.634 -28.725 1.00 85.38 462 ASP A O 1
ATOM 3514 N N . TRP A 1 463 ? -2.037 2.485 -30.876 1.00 84.12 463 TRP A N 1
ATOM 3515 C CA . TRP A 1 463 ? -0.701 3.056 -30.677 1.00 84.12 463 TRP A CA 1
ATOM 3516 C C . TRP A 1 463 ? -0.707 4.477 -30.110 1.00 84.12 463 TRP A C 1
ATOM 3518 O O . TRP A 1 463 ? 0.168 4.827 -29.317 1.00 84.12 463 TRP A O 1
ATOM 3528 N N . ASN A 1 464 ? -1.672 5.311 -30.505 1.00 84.38 464 ASN A N 1
ATOM 3529 C CA . ASN A 1 464 ? -1.747 6.685 -30.010 1.00 84.38 464 ASN A CA 1
ATOM 3530 C C . ASN A 1 464 ? -2.227 6.715 -28.556 1.00 84.38 464 ASN A C 1
ATOM 3532 O O . ASN A 1 464 ? -1.653 7.447 -27.747 1.00 84.38 464 ASN A O 1
ATOM 3536 N N . GLY A 1 465 ? -3.207 5.883 -28.196 1.00 86.56 465 GLY A N 1
ATOM 3537 C CA . GLY A 1 465 ? -3.621 5.705 -26.809 1.00 86.56 465 GLY A CA 1
ATOM 3538 C C . GLY A 1 465 ? -2.513 5.120 -25.935 1.00 86.56 465 GLY A C 1
ATOM 3539 O O . GLY A 1 465 ? -2.293 5.613 -24.826 1.00 86.56 465 GLY A O 1
ATOM 3540 N N . LEU A 1 466 ? -1.760 4.129 -26.430 1.00 86.06 466 LEU A N 1
ATOM 3541 C CA . LEU A 1 466 ? -0.651 3.523 -25.688 1.00 86.06 466 LEU A CA 1
ATOM 3542 C C . LEU A 1 466 ? 0.434 4.549 -25.340 1.00 86.06 466 LEU A C 1
ATOM 3544 O O . LEU A 1 466 ? 0.856 4.607 -24.186 1.00 86.06 466 LEU A O 1
ATOM 3548 N N . LYS A 1 467 ? 0.839 5.401 -26.293 1.00 85.88 467 LYS A N 1
ATOM 3549 C CA . LYS A 1 467 ? 1.813 6.487 -26.062 1.00 85.88 467 LYS A CA 1
ATOM 3550 C C . LYS A 1 467 ? 1.417 7.378 -24.892 1.00 85.88 467 LYS A C 1
ATOM 3552 O O . LYS A 1 467 ? 2.213 7.608 -23.981 1.00 85.88 467 LYS A O 1
ATOM 3557 N N . VAL A 1 468 ? 0.170 7.852 -24.907 1.00 85.94 468 VAL A N 1
ATOM 3558 C CA . VAL A 1 468 ? -0.369 8.740 -23.869 1.00 85.94 468 VAL A CA 1
ATOM 3559 C C . VAL A 1 468 ? -0.385 8.031 -22.514 1.00 85.94 468 VAL A C 1
ATOM 3561 O O . VAL A 1 468 ? 0.055 8.598 -21.515 1.00 85.94 468 VAL A O 1
ATOM 3564 N N . LYS A 1 469 ? -0.835 6.773 -22.470 1.00 89.38 469 LYS A N 1
ATOM 3565 C CA . LYS A 1 469 ? -0.923 5.994 -21.227 1.00 89.38 469 LYS A CA 1
ATOM 3566 C C . LYS A 1 469 ? 0.450 5.647 -20.642 1.00 89.38 469 LYS A C 1
ATOM 3568 O O . LYS A 1 469 ? 0.643 5.789 -19.436 1.00 89.38 469 LYS A O 1
ATOM 3573 N N . VAL A 1 470 ? 1.418 5.251 -21.473 1.00 87.19 470 VAL A N 1
ATOM 3574 C CA . VAL A 1 470 ? 2.798 4.971 -21.038 1.00 87.19 470 VAL A CA 1
ATOM 3575 C C . VAL A 1 470 ? 3.456 6.239 -20.504 1.00 87.19 470 VAL A C 1
ATOM 3577 O O . VAL A 1 470 ? 4.040 6.199 -19.422 1.00 87.19 470 VAL A O 1
ATOM 3580 N N . LYS A 1 471 ? 3.296 7.380 -21.192 1.00 82.94 471 LYS A N 1
ATOM 3581 C CA . LYS A 1 471 ? 3.753 8.679 -20.677 1.00 82.94 471 LYS A CA 1
ATOM 3582 C C . LYS A 1 471 ? 3.167 8.944 -19.290 1.00 82.94 471 LYS A C 1
ATOM 3584 O O . LYS A 1 471 ? 3.921 9.193 -18.353 1.00 82.94 471 LYS A O 1
ATOM 3589 N N . ASN A 1 472 ? 1.840 8.900 -19.165 1.00 85.00 472 ASN A N 1
ATOM 3590 C CA . ASN A 1 472 ? 1.160 9.208 -17.906 1.00 85.00 472 ASN A CA 1
ATOM 3591 C C . ASN A 1 472 ? 1.638 8.287 -16.776 1.00 85.00 472 ASN A C 1
ATOM 3593 O O . ASN A 1 472 ? 1.885 8.759 -15.672 1.00 85.00 472 ASN A O 1
ATOM 3597 N N . THR A 1 473 ? 1.867 7.006 -17.079 1.00 88.50 473 THR A N 1
ATOM 3598 C CA . THR A 1 473 ? 2.417 6.037 -16.124 1.00 88.50 473 THR A CA 1
ATOM 3599 C C . THR A 1 473 ? 3.821 6.428 -15.661 1.00 88.50 473 THR A C 1
ATOM 3601 O O . THR A 1 473 ? 4.061 6.500 -14.460 1.00 88.50 473 THR A O 1
ATOM 3604 N N . ILE A 1 474 ? 4.743 6.735 -16.582 1.00 81.75 474 ILE A N 1
ATOM 3605 C CA . ILE A 1 474 ? 6.118 7.148 -16.240 1.00 81.75 474 ILE A CA 1
ATOM 3606 C C . ILE A 1 474 ? 6.106 8.416 -15.378 1.00 81.75 474 ILE A C 1
ATOM 3608 O O . ILE A 1 474 ? 6.824 8.497 -14.381 1.00 81.75 474 ILE A O 1
ATOM 3612 N N . VAL A 1 475 ? 5.278 9.397 -15.746 1.00 80.12 475 VAL A N 1
ATOM 3613 C CA . VAL A 1 475 ? 5.155 10.668 -15.023 1.00 80.12 475 VAL A CA 1
ATOM 3614 C C . VAL A 1 475 ? 4.621 10.450 -13.607 1.00 80.12 475 VAL A C 1
ATOM 3616 O O . VAL A 1 475 ? 5.177 11.002 -12.658 1.00 80.12 475 VAL A O 1
ATOM 3619 N N . GLU A 1 476 ? 3.572 9.643 -13.433 1.00 85.38 476 GLU A N 1
ATOM 3620 C CA . GLU A 1 476 ? 2.988 9.401 -12.110 1.00 85.38 476 GLU A CA 1
ATOM 3621 C C . GLU A 1 476 ? 3.887 8.535 -11.217 1.00 85.38 476 GLU A C 1
ATOM 3623 O O . GLU A 1 476 ? 4.060 8.884 -10.050 1.00 85.38 476 GLU A O 1
ATOM 3628 N N . VAL A 1 477 ? 4.546 7.499 -11.761 1.00 84.38 477 VAL A N 1
ATOM 3629 C CA . VAL A 1 477 ? 5.578 6.720 -11.041 1.00 84.38 477 VAL A CA 1
ATOM 3630 C C . VAL A 1 477 ? 6.730 7.627 -10.600 1.00 84.38 477 VAL A C 1
ATOM 3632 O O . VAL A 1 477 ? 7.188 7.547 -9.460 1.00 84.38 477 VAL A O 1
ATOM 3635 N N . GLY A 1 478 ? 7.176 8.530 -11.478 1.00 78.75 478 GLY A N 1
ATOM 3636 C CA . GLY A 1 478 ? 8.186 9.530 -11.147 1.00 78.75 478 GLY A CA 1
ATOM 3637 C C . GLY A 1 478 ? 7.740 10.408 -9.978 1.00 78.75 478 GLY A C 1
ATOM 3638 O O . GLY A 1 478 ? 8.422 10.462 -8.956 1.00 78.75 478 GLY A O 1
ATOM 3639 N N . LYS A 1 479 ? 6.577 11.059 -10.081 1.00 80.50 479 LYS A N 1
ATOM 3640 C CA . LYS A 1 479 ? 6.073 11.980 -9.046 1.00 80.50 479 LYS A CA 1
ATOM 3641 C C . LYS A 1 479 ? 5.893 11.309 -7.693 1.00 80.50 479 LYS A C 1
ATOM 3643 O O . LYS A 1 479 ? 6.328 11.860 -6.682 1.00 80.50 479 LYS A O 1
ATOM 3648 N N . ILE A 1 480 ? 5.256 10.140 -7.662 1.00 84.88 480 ILE A N 1
ATOM 3649 C CA . ILE A 1 480 ? 4.980 9.468 -6.396 1.00 84.88 480 ILE A CA 1
ATOM 3650 C C . ILE A 1 480 ? 6.265 9.006 -5.714 1.00 84.88 480 ILE A C 1
ATOM 3652 O O . ILE A 1 480 ? 6.417 9.209 -4.511 1.00 84.88 480 ILE A O 1
ATOM 3656 N N . ASN A 1 481 ? 7.222 8.471 -6.477 1.00 81.31 481 ASN A N 1
ATOM 3657 C CA . ASN A 1 481 ? 8.485 8.022 -5.915 1.00 81.31 481 ASN A CA 1
ATOM 3658 C C . ASN A 1 481 ? 9.228 9.170 -5.218 1.00 81.31 481 ASN A C 1
ATOM 3660 O O . ASN A 1 481 ? 9.638 9.025 -4.072 1.00 81.31 481 ASN A O 1
ATOM 3664 N N . GLY A 1 482 ? 9.310 10.348 -5.844 1.00 76.06 482 GLY A N 1
ATOM 3665 C CA . GLY A 1 482 ? 9.958 11.500 -5.209 1.00 76.06 482 GLY A CA 1
ATOM 3666 C C . GLY A 1 482 ? 9.180 12.097 -4.035 1.00 76.06 482 GLY A C 1
ATOM 3667 O O . GLY A 1 482 ? 9.768 12.826 -3.238 1.00 76.06 482 GLY A O 1
ATOM 3668 N N . MET A 1 483 ? 7.881 11.812 -3.891 1.00 82.94 483 MET A N 1
ATOM 3669 C CA . MET A 1 483 ? 7.138 12.144 -2.670 1.00 82.94 483 MET A CA 1
ATOM 3670 C C . MET A 1 483 ? 7.410 11.139 -1.547 1.00 82.94 483 MET A C 1
ATOM 3672 O O . MET A 1 483 ? 7.635 11.553 -0.414 1.00 82.94 483 MET A O 1
ATOM 3676 N N . ILE A 1 484 ? 7.425 9.842 -1.861 1.00 82.38 484 ILE A N 1
ATOM 3677 C CA . ILE A 1 484 ? 7.648 8.752 -0.901 1.00 82.38 484 ILE A CA 1
ATOM 3678 C C . ILE A 1 484 ? 9.096 8.749 -0.386 1.00 82.38 484 ILE A C 1
ATOM 3680 O O . ILE A 1 484 ? 9.316 8.653 0.818 1.00 82.38 484 ILE A O 1
ATOM 3684 N N . GLU A 1 485 ? 10.088 8.964 -1.252 1.00 77.38 485 GLU A N 1
ATOM 3685 C CA . GLU A 1 485 ? 11.500 9.027 -0.847 1.00 77.38 485 GLU A CA 1
ATOM 3686 C C . GLU A 1 485 ? 11.793 10.188 0.111 1.00 77.38 485 GLU A C 1
ATOM 3688 O O . GLU A 1 485 ? 12.620 10.051 1.012 1.00 77.38 485 GLU A O 1
ATOM 3693 N N . LYS A 1 486 ? 11.081 11.320 -0.012 1.00 82.19 486 LYS A N 1
ATOM 3694 C CA . LYS A 1 486 ? 11.171 12.426 0.962 1.00 82.19 486 LYS A CA 1
ATOM 3695 C C . LYS A 1 486 ? 10.705 12.014 2.362 1.00 82.19 486 LYS A C 1
ATOM 3697 O O . LYS A 1 486 ? 11.078 12.672 3.329 1.00 82.19 486 LYS A O 1
ATOM 3702 N N . GLN A 1 487 ? 9.928 10.935 2.475 1.00 82.56 487 GLN A N 1
ATOM 3703 C CA . GLN A 1 487 ? 9.514 10.334 3.745 1.00 82.56 487 GLN A CA 1
ATOM 3704 C C . GLN A 1 487 ? 10.513 9.281 4.260 1.00 82.56 487 GLN A C 1
ATOM 3706 O O . GLN A 1 487 ? 10.263 8.681 5.301 1.00 82.56 487 GLN A O 1
ATOM 3711 N N . ASN A 1 488 ? 11.642 9.056 3.570 1.00 82.56 488 ASN A N 1
ATOM 3712 C CA . ASN A 1 488 ? 12.609 7.991 3.865 1.00 82.56 488 ASN A CA 1
ATOM 3713 C C . ASN A 1 488 ? 11.997 6.575 3.793 1.00 82.56 488 ASN A C 1
ATOM 3715 O O . ASN A 1 488 ? 12.361 5.684 4.560 1.00 82.56 488 ASN A O 1
ATOM 3719 N N . VAL A 1 489 ? 11.053 6.388 2.869 1.00 83.12 489 VAL A N 1
ATOM 3720 C CA . VAL A 1 489 ? 10.424 5.107 2.522 1.00 83.12 489 VAL A CA 1
ATOM 3721 C C . VAL A 1 489 ? 10.722 4.825 1.047 1.00 83.12 489 VAL A C 1
ATOM 3723 O O . VAL A 1 489 ? 10.840 5.765 0.261 1.00 83.12 489 VAL A O 1
ATOM 3726 N N . ALA A 1 490 ? 10.866 3.559 0.647 1.00 82.69 490 ALA A N 1
ATOM 3727 C CA . ALA A 1 490 ? 10.976 3.192 -0.763 1.00 82.69 490 ALA A CA 1
ATOM 3728 C C . ALA A 1 490 ? 9.616 2.746 -1.316 1.00 82.69 490 ALA A C 1
ATOM 3730 O O . ALA A 1 490 ? 8.878 2.009 -0.663 1.00 82.69 490 ALA A O 1
ATOM 3731 N N . LEU A 1 491 ? 9.298 3.132 -2.558 1.00 80.44 491 LEU A N 1
ATOM 3732 C CA . LEU A 1 491 ? 8.070 2.684 -3.228 1.00 80.44 491 LEU A CA 1
ATOM 3733 C C . LEU A 1 491 ? 7.981 1.146 -3.291 1.00 80.44 491 LEU A C 1
ATOM 3735 O O . LEU A 1 491 ? 6.903 0.592 -3.107 1.00 80.44 491 LEU A O 1
ATOM 3739 N N . GLY A 1 492 ? 9.119 0.468 -3.486 1.00 78.25 492 GLY A N 1
ATOM 3740 C CA . GLY A 1 492 ? 9.203 -0.997 -3.502 1.00 78.25 492 GLY A CA 1
ATOM 3741 C C . GLY A 1 492 ? 8.820 -1.664 -2.173 1.00 78.25 492 GLY A C 1
ATOM 3742 O O . GLY A 1 492 ? 8.248 -2.756 -2.181 1.00 78.25 492 GLY A O 1
ATOM 3743 N N . ASP A 1 493 ? 9.069 -0.996 -1.044 1.00 82.56 493 ASP A N 1
ATOM 3744 C CA . ASP A 1 493 ? 8.708 -1.511 0.282 1.00 82.56 493 ASP A CA 1
ATOM 3745 C C . ASP A 1 493 ? 7.186 -1.455 0.469 1.00 82.56 493 ASP A C 1
ATOM 3747 O O . ASP A 1 493 ? 6.582 -2.427 0.904 1.00 82.56 493 ASP A O 1
ATOM 3751 N N . ILE A 1 494 ? 6.541 -0.368 0.025 1.00 82.19 494 ILE A N 1
ATOM 3752 C CA . ILE A 1 494 ? 5.073 -0.235 0.056 1.00 82.19 494 ILE A CA 1
ATOM 3753 C C . ILE A 1 494 ? 4.400 -1.251 -0.872 1.00 82.19 494 ILE A C 1
ATOM 3755 O O . ILE A 1 494 ? 3.363 -1.813 -0.527 1.00 82.19 494 ILE A O 1
ATOM 3759 N N . THR A 1 495 ? 4.965 -1.503 -2.057 1.00 77.62 495 THR A N 1
ATOM 3760 C CA . THR A 1 495 ? 4.378 -2.484 -2.982 1.00 77.62 495 THR A CA 1
ATOM 3761 C C . THR A 1 495 ? 4.572 -3.925 -2.520 1.00 77.62 495 THR A C 1
ATOM 3763 O O . THR A 1 495 ? 3.768 -4.769 -2.892 1.00 77.62 495 THR A O 1
ATOM 3766 N N . SER A 1 496 ? 5.623 -4.222 -1.748 1.00 78.50 496 SER A N 1
ATOM 3767 C CA . SER A 1 496 ? 5.873 -5.574 -1.225 1.00 78.50 496 SER A CA 1
ATOM 3768 C C . SER A 1 496 ? 5.124 -5.851 0.078 1.00 78.50 496 SER A C 1
ATOM 3770 O O . SER A 1 496 ? 4.601 -6.952 0.248 1.00 78.50 496 SER A O 1
ATOM 3772 N N . ASP A 1 497 ? 5.014 -4.853 0.952 1.00 84.38 497 ASP A N 1
ATOM 3773 C CA . ASP A 1 497 ? 4.213 -4.891 2.168 1.00 84.38 497 ASP A CA 1
ATOM 3774 C C . ASP A 1 497 ? 3.397 -3.603 2.322 1.00 84.38 497 ASP A C 1
ATOM 3776 O O . ASP A 1 497 ? 3.916 -2.537 2.670 1.00 84.38 497 ASP A O 1
ATOM 3780 N N . PHE A 1 498 ? 2.083 -3.737 2.127 1.00 83.62 498 PHE A N 1
ATOM 3781 C CA . PHE A 1 498 ? 1.131 -2.640 2.254 1.00 83.62 498 PHE A CA 1
ATOM 3782 C C . PHE A 1 498 ? 1.227 -1.930 3.611 1.00 83.62 498 PHE A C 1
ATOM 3784 O O . PHE A 1 498 ? 1.059 -0.714 3.653 1.00 83.62 498 PHE A O 1
ATOM 3791 N N . MET A 1 499 ? 1.555 -2.634 4.704 1.00 86.25 499 MET A N 1
ATOM 3792 C CA . MET A 1 499 ? 1.630 -2.030 6.042 1.00 86.25 499 MET A CA 1
ATOM 3793 C C . MET A 1 499 ? 2.715 -0.956 6.153 1.00 86.25 499 MET A C 1
ATOM 3795 O O . MET A 1 499 ? 2.593 -0.045 6.974 1.00 86.25 499 MET A O 1
ATOM 3799 N N . THR A 1 500 ? 3.718 -0.973 5.271 1.00 89.31 500 THR A N 1
ATOM 3800 C CA . THR A 1 500 ? 4.743 0.078 5.154 1.00 89.31 500 THR A CA 1
ATOM 3801 C C . THR A 1 500 ? 4.143 1.469 4.908 1.00 89.31 500 THR A C 1
ATOM 3803 O O . THR A 1 500 ? 4.770 2.477 5.238 1.00 89.31 500 THR A O 1
ATOM 3806 N N . ILE A 1 501 ? 2.903 1.557 4.414 1.00 88.62 501 ILE A N 1
ATOM 3807 C CA . ILE A 1 501 ? 2.135 2.806 4.312 1.00 88.62 501 ILE A CA 1
ATOM 3808 C C . ILE A 1 501 ? 2.031 3.563 5.645 1.00 88.62 501 ILE A C 1
ATOM 3810 O O . ILE A 1 501 ? 1.967 4.791 5.650 1.00 88.62 501 ILE A O 1
ATOM 3814 N N . LEU A 1 502 ? 2.079 2.855 6.780 1.00 90.25 502 LEU A N 1
ATOM 3815 C CA . LEU A 1 502 ? 2.018 3.453 8.112 1.00 90.25 502 LEU A CA 1
ATOM 3816 C C . LEU A 1 502 ? 3.332 4.135 8.540 1.00 90.25 502 LEU A C 1
ATOM 3818 O O . LEU A 1 502 ? 3.357 4.801 9.569 1.00 90.25 502 LEU A O 1
ATOM 3822 N N . LYS A 1 503 ? 4.420 4.016 7.760 1.00 90.81 503 LYS A N 1
ATOM 3823 C CA . LYS A 1 503 ? 5.677 4.762 7.984 1.00 90.81 503 LYS A CA 1
ATOM 3824 C C . LYS A 1 503 ? 5.662 6.181 7.415 1.00 90.81 503 LYS A C 1
ATOM 3826 O O . LYS A 1 503 ? 6.600 6.944 7.658 1.00 90.81 503 LYS A O 1
ATOM 3831 N N . LEU A 1 504 ? 4.657 6.523 6.607 1.00 90.38 504 LEU A N 1
ATOM 3832 C CA . LEU A 1 504 ? 4.528 7.862 6.034 1.00 90.38 504 LEU A CA 1
ATOM 3833 C C . LEU A 1 504 ? 4.331 8.895 7.155 1.00 90.38 504 LEU A C 1
ATOM 3835 O O . LEU A 1 504 ? 3.773 8.570 8.195 1.00 90.38 504 LEU A O 1
ATOM 3839 N N . LYS A 1 505 ? 4.794 10.138 6.963 1.00 84.25 505 LYS A N 1
ATOM 3840 C CA . LYS A 1 505 ? 4.718 11.185 8.004 1.00 84.25 505 LYS A CA 1
ATOM 3841 C C . LYS A 1 505 ? 3.955 12.420 7.553 1.00 84.25 505 LYS A C 1
ATOM 3843 O O . LYS A 1 505 ? 3.049 12.866 8.242 1.00 84.25 505 LYS A O 1
ATOM 3848 N N . ASN A 1 506 ? 4.324 12.968 6.398 1.00 84.00 506 ASN A N 1
ATOM 3849 C CA . ASN A 1 506 ? 3.728 14.184 5.847 1.00 84.00 506 ASN A CA 1
ATOM 3850 C C . ASN A 1 506 ? 3.036 13.895 4.513 1.00 84.00 506 ASN A C 1
ATOM 3852 O O . ASN A 1 506 ? 3.411 12.957 3.808 1.00 84.00 506 ASN A O 1
ATOM 3856 N N . ASP A 1 507 ? 2.062 14.734 4.155 1.00 87.94 507 ASP A N 1
ATOM 3857 C CA . ASP A 1 507 ? 1.334 14.686 2.879 1.00 87.94 507 ASP A CA 1
ATOM 3858 C C . ASP A 1 507 ? 0.666 13.332 2.583 1.00 87.94 507 ASP A C 1
ATOM 3860 O O . ASP A 1 507 ? 0.460 12.981 1.418 1.00 87.94 507 ASP A O 1
ATOM 3864 N N . VAL A 1 508 ? 0.308 12.573 3.629 1.00 89.81 508 VAL A N 1
ATOM 3865 C CA . VAL A 1 508 ? -0.266 11.222 3.513 1.00 89.81 508 VAL A CA 1
ATOM 3866 C C . VAL A 1 508 ? -1.413 11.193 2.498 1.00 89.81 508 VAL A C 1
ATOM 3868 O O . VAL A 1 508 ? -1.303 10.424 1.542 1.00 89.81 508 VAL A O 1
ATOM 3871 N N . PRO A 1 509 ? -2.438 12.070 2.561 1.00 92.56 509 PRO A N 1
ATOM 3872 C CA . PRO A 1 509 ? -3.539 12.001 1.602 1.00 92.56 509 PRO A CA 1
ATOM 3873 C C . PRO A 1 509 ? -3.120 12.187 0.147 1.00 92.56 509 PRO A C 1
ATOM 3875 O O . PRO A 1 509 ? -3.620 11.506 -0.751 1.00 92.56 509 PRO A O 1
ATOM 3878 N N . GLN A 1 510 ? -2.152 13.069 -0.098 1.00 91.81 510 GLN A N 1
ATOM 3879 C CA . GLN A 1 510 ? -1.643 13.301 -1.442 1.00 91.81 510 GLN A CA 1
ATOM 3880 C C . GLN A 1 510 ? -0.815 12.109 -1.941 1.00 91.81 510 GLN A C 1
ATOM 3882 O O . GLN A 1 510 ? -0.930 11.739 -3.111 1.00 91.81 510 GLN A O 1
ATOM 3887 N N . ILE A 1 511 ? -0.007 11.493 -1.071 1.00 91.44 511 ILE A N 1
ATOM 3888 C CA . ILE A 1 511 ? 0.773 10.291 -1.394 1.00 91.44 511 ILE A CA 1
ATOM 3889 C C . ILE A 1 511 ? -0.164 9.130 -1.738 1.00 91.44 511 ILE A C 1
ATOM 3891 O O . ILE A 1 511 ? 0.028 8.490 -2.770 1.00 91.44 511 ILE A O 1
ATOM 3895 N N . LEU A 1 512 ? -1.201 8.895 -0.932 1.00 92.62 512 LEU A N 1
ATOM 3896 C CA . LEU A 1 512 ? -2.152 7.799 -1.138 1.00 92.62 512 LEU A CA 1
ATOM 3897 C C . LEU A 1 512 ? -2.984 7.974 -2.404 1.00 92.62 512 LEU A C 1
ATOM 3899 O O . LEU A 1 512 ? -3.073 7.049 -3.211 1.00 92.62 512 LEU A O 1
ATOM 3903 N N . SER A 1 513 ? -3.516 9.177 -2.634 1.00 94.19 513 SER A N 1
ATOM 3904 C CA . SER A 1 513 ? -4.224 9.507 -3.876 1.00 94.19 513 SER A CA 1
ATOM 3905 C C . SER A 1 513 ? -3.340 9.246 -5.103 1.00 94.19 513 SER A C 1
ATOM 3907 O O . SER A 1 513 ? -3.774 8.625 -6.077 1.00 94.19 513 SER A O 1
ATOM 3909 N N . ARG A 1 514 ? -2.057 9.633 -5.050 1.00 91.69 514 ARG A N 1
ATOM 3910 C CA . ARG A 1 514 ? -1.102 9.349 -6.132 1.00 91.69 514 ARG A CA 1
ATOM 3911 C C . ARG A 1 514 ? -0.738 7.875 -6.253 1.00 91.69 514 ARG A C 1
ATOM 3913 O O . ARG A 1 514 ? -0.535 7.422 -7.375 1.00 91.69 514 ARG A O 1
ATOM 3920 N N . PHE A 1 515 ? -0.679 7.129 -5.152 1.00 91.25 515 PHE A N 1
ATOM 3921 C CA . PHE A 1 515 ? -0.448 5.682 -5.170 1.00 91.25 515 PHE A CA 1
ATOM 3922 C C . PHE A 1 515 ? -1.572 4.960 -5.900 1.00 91.25 515 PHE A C 1
ATOM 3924 O O . PHE A 1 515 ? -1.310 4.211 -6.839 1.00 91.25 515 PHE A O 1
ATOM 3931 N N . GLY A 1 516 ? -2.823 5.275 -5.567 1.00 93.44 516 GLY A N 1
ATOM 3932 C CA . GLY A 1 516 ? -3.965 4.757 -6.311 1.00 93.44 516 GLY A CA 1
ATOM 3933 C C . GLY A 1 516 ? -3.955 5.196 -7.781 1.00 93.44 516 GLY A C 1
ATOM 3934 O O . GLY A 1 516 ? -4.137 4.360 -8.662 1.00 93.44 516 GLY A O 1
ATOM 3935 N N . ASN A 1 517 ? -3.630 6.462 -8.071 1.00 94.62 517 ASN A N 1
ATOM 3936 C CA . ASN A 1 517 ? -3.529 6.964 -9.449 1.00 94.62 517 ASN A CA 1
ATOM 3937 C C . ASN A 1 517 ? -2.428 6.265 -10.267 1.00 94.62 517 ASN A C 1
ATOM 3939 O O . ASN A 1 517 ? -2.598 6.024 -11.461 1.00 94.62 517 ASN A O 1
ATOM 3943 N N . MET A 1 518 ? -1.299 5.923 -9.640 1.00 92.75 518 MET A N 1
ATOM 3944 C CA . MET A 1 518 ? -0.232 5.136 -10.260 1.00 92.75 518 MET A CA 1
ATOM 3945 C C . MET A 1 518 ? -0.751 3.748 -10.651 1.00 92.75 518 MET A C 1
ATOM 3947 O O . MET A 1 518 ? -0.535 3.321 -11.785 1.00 92.75 518 MET A O 1
ATOM 3951 N N . ILE A 1 519 ? -1.468 3.069 -9.748 1.00 93.50 519 ILE A N 1
ATOM 3952 C CA . ILE A 1 519 ? -2.070 1.759 -10.033 1.00 93.50 519 ILE A CA 1
ATOM 3953 C C . ILE A 1 519 ? -3.093 1.883 -11.169 1.00 93.50 519 ILE A C 1
ATOM 3955 O O . ILE A 1 519 ? -3.050 1.081 -12.098 1.00 93.50 519 ILE A O 1
ATOM 3959 N N . ASP A 1 520 ? -3.951 2.909 -11.159 1.00 95.31 520 ASP A N 1
ATOM 3960 C CA . ASP A 1 520 ? -4.905 3.172 -12.246 1.00 95.31 520 ASP A CA 1
ATOM 3961 C C . ASP A 1 520 ? -4.200 3.423 -13.589 1.00 95.31 520 ASP A C 1
ATOM 3963 O O . ASP A 1 520 ? -4.646 2.933 -14.627 1.00 95.31 520 ASP A O 1
ATOM 3967 N N . CYS A 1 521 ? -3.090 4.168 -13.604 1.00 93.94 521 CYS A N 1
ATOM 3968 C CA . CYS A 1 521 ? -2.314 4.403 -14.824 1.00 93.94 521 CYS A CA 1
ATOM 3969 C C . CYS A 1 521 ? -1.766 3.093 -15.399 1.00 93.94 521 CYS A C 1
ATOM 3971 O O . CYS A 1 521 ? -1.886 2.867 -16.605 1.00 93.94 521 CYS A O 1
ATOM 3973 N N . ILE A 1 522 ? -1.231 2.218 -14.540 1.00 92.12 522 ILE A N 1
ATOM 3974 C CA . ILE A 1 522 ? -0.716 0.909 -14.948 1.00 92.12 522 ILE A CA 1
ATOM 3975 C C . ILE A 1 522 ? -1.866 0.005 -15.421 1.00 92.12 522 ILE A C 1
ATOM 3977 O O . ILE A 1 522 ? -1.785 -0.539 -16.517 1.00 92.12 522 ILE A O 1
ATOM 3981 N N . ASP A 1 523 ? -2.962 -0.112 -14.663 1.00 93.12 523 ASP A N 1
ATOM 3982 C CA . ASP A 1 523 ? -4.134 -0.940 -15.013 1.00 93.12 523 ASP A CA 1
ATOM 3983 C C . ASP A 1 523 ? -4.757 -0.535 -16.365 1.00 93.12 523 ASP A C 1
ATOM 3985 O O . ASP A 1 523 ? -5.299 -1.354 -17.112 1.00 93.12 523 ASP A O 1
ATOM 3989 N N . ASN A 1 524 ? -4.638 0.742 -16.735 1.00 91.19 524 ASN A N 1
ATOM 3990 C CA . ASN A 1 524 ? -5.150 1.269 -17.996 1.00 91.19 524 ASN A CA 1
ATOM 3991 C C . ASN A 1 524 ? -4.266 0.992 -19.223 1.00 91.19 524 ASN A C 1
ATOM 3993 O O . ASN A 1 524 ? -4.737 1.210 -20.350 1.00 91.19 524 ASN A O 1
ATOM 3997 N N . LEU A 1 525 ? -3.031 0.508 -19.047 1.00 90.69 525 LEU A N 1
ATOM 3998 C CA . LEU A 1 525 ? -2.161 0.096 -20.153 1.00 90.69 525 LEU A CA 1
ATOM 3999 C C . LEU A 1 525 ? -2.796 -1.068 -20.926 1.00 90.69 525 LEU A C 1
ATOM 4001 O O . LEU A 1 525 ? -3.379 -1.979 -20.343 1.00 90.69 525 LEU A O 1
ATOM 4005 N N . GLU A 1 526 ? -2.691 -1.039 -22.258 1.00 87.31 526 GLU A N 1
ATOM 4006 C CA . GLU A 1 526 ? -3.328 -2.044 -23.129 1.00 87.31 526 GLU A CA 1
ATOM 4007 C C . GLU A 1 526 ? -2.812 -3.459 -22.826 1.00 87.31 526 GLU A C 1
ATOM 4009 O O . GLU A 1 526 ? -3.603 -4.387 -22.690 1.00 87.31 526 GLU A O 1
ATOM 4014 N N . PHE A 1 527 ? -1.505 -3.591 -22.578 1.00 88.75 527 PHE A N 1
ATOM 4015 C CA . PHE A 1 527 ? -0.871 -4.857 -22.205 1.00 88.75 527 PHE A CA 1
ATOM 4016 C C . PHE A 1 527 ? -1.105 -5.283 -20.744 1.00 88.75 527 PHE A C 1
ATOM 4018 O O . PHE A 1 527 ? -0.683 -6.366 -20.361 1.00 88.75 527 PHE A O 1
ATOM 4025 N N . MET A 1 528 ? -1.791 -4.482 -19.919 1.00 91.56 528 MET A N 1
ATOM 4026 C CA . MET A 1 528 ? -2.230 -4.885 -18.569 1.00 91.56 528 MET A CA 1
ATOM 4027 C C . MET A 1 528 ? -3.624 -5.530 -18.581 1.00 91.56 528 MET A C 1
ATOM 4029 O O . MET A 1 528 ? -4.329 -5.558 -17.572 1.00 91.56 528 MET A O 1
ATOM 4033 N N . SER A 1 529 ? -4.021 -6.059 -19.739 1.00 91.25 529 SER A N 1
ATOM 4034 C CA . SER A 1 529 ? -5.237 -6.845 -19.937 1.00 91.25 529 SER A CA 1
ATOM 4035 C C . SER A 1 529 ? -4.883 -8.150 -20.653 1.00 91.25 529 SER A C 1
ATOM 4037 O O . SER A 1 529 ? -3.921 -8.184 -21.422 1.00 91.25 529 SER A O 1
ATOM 4039 N N . ASP A 1 530 ? -5.636 -9.218 -20.406 1.00 89.94 530 ASP A N 1
ATOM 4040 C CA . ASP A 1 530 ? -5.482 -10.476 -21.135 1.00 89.94 530 ASP A CA 1
ATOM 4041 C C . ASP A 1 530 ? -6.057 -10.391 -22.563 1.00 89.94 530 ASP A C 1
ATOM 4043 O O . ASP A 1 530 ? -6.629 -9.379 -22.982 1.00 89.94 530 ASP A O 1
ATOM 4047 N N . THR A 1 531 ? -5.916 -11.469 -23.335 1.00 84.69 531 THR A N 1
ATOM 4048 C CA . THR A 1 531 ? -6.452 -11.550 -24.709 1.00 84.69 531 THR A CA 1
ATOM 4049 C C . THR A 1 531 ? -7.983 -11.487 -24.798 1.00 84.69 531 THR A C 1
ATOM 4051 O O . THR A 1 531 ? -8.508 -11.200 -25.873 1.00 84.69 531 THR A O 1
ATOM 4054 N N . ALA A 1 532 ? -8.702 -11.714 -23.694 1.00 86.62 532 ALA A N 1
ATOM 4055 C CA . ALA A 1 532 ? -10.153 -11.568 -23.596 1.00 86.62 532 ALA A CA 1
ATOM 4056 C C . ALA A 1 532 ? -10.583 -10.158 -23.135 1.00 86.62 532 ALA A C 1
ATOM 4058 O O . ALA A 1 532 ? -11.776 -9.854 -23.132 1.00 86.62 532 ALA A O 1
ATOM 4059 N N . GLY A 1 533 ? -9.630 -9.287 -22.787 1.00 85.69 533 GLY A N 1
ATOM 4060 C CA . GLY A 1 533 ? -9.867 -7.925 -22.311 1.00 85.69 533 GLY A CA 1
ATOM 4061 C C . GLY A 1 533 ? -10.033 -7.800 -20.794 1.00 85.69 533 GLY A C 1
ATOM 4062 O O . GLY A 1 533 ? -10.331 -6.705 -20.314 1.00 85.69 533 GLY A O 1
ATOM 4063 N N . ASN A 1 534 ? -9.825 -8.870 -20.020 1.00 91.19 534 ASN A N 1
ATOM 4064 C CA . ASN A 1 534 ? -9.887 -8.805 -18.561 1.00 91.19 534 ASN A CA 1
ATOM 4065 C C . ASN A 1 534 ? -8.626 -8.144 -18.004 1.00 91.19 534 ASN A C 1
ATOM 4067 O O . ASN A 1 534 ? -7.512 -8.432 -18.439 1.00 91.19 534 ASN A O 1
ATOM 4071 N N . LYS A 1 535 ? -8.787 -7.285 -16.997 1.00 92.81 535 LYS A N 1
ATOM 4072 C CA . LYS A 1 535 ? -7.666 -6.603 -16.343 1.00 92.81 535 LYS A CA 1
ATOM 4073 C C . LYS A 1 535 ? -6.788 -7.567 -15.550 1.00 92.81 535 LYS A C 1
ATOM 4075 O O . LYS A 1 535 ? -7.287 -8.401 -14.798 1.00 92.81 535 LYS A O 1
ATOM 4080 N N . LEU A 1 536 ? -5.470 -7.404 -15.674 1.00 92.75 536 LEU A N 1
ATOM 4081 C CA . LEU A 1 536 ? -4.481 -8.198 -14.941 1.00 92.75 536 LEU A CA 1
ATOM 4082 C C . LEU A 1 536 ? -4.142 -7.604 -13.569 1.00 92.75 536 LEU A C 1
ATOM 4084 O O . LEU A 1 536 ? -3.733 -8.347 -12.678 1.00 92.75 536 LEU A O 1
ATOM 4088 N N . MET A 1 537 ? -4.341 -6.295 -13.359 1.00 92.94 537 MET A N 1
ATOM 4089 C CA . MET A 1 537 ? -3.997 -5.637 -12.092 1.00 92.94 537 MET A CA 1
ATOM 4090 C C . MET A 1 537 ? -4.658 -6.271 -10.855 1.00 92.94 537 MET A C 1
ATOM 4092 O O . MET A 1 537 ? -3.953 -6.455 -9.867 1.00 92.94 537 MET A O 1
ATOM 4096 N N . PRO A 1 538 ? -5.941 -6.692 -10.868 1.00 91.50 538 PRO A N 1
ATOM 4097 C CA . PRO A 1 538 ? -6.534 -7.383 -9.719 1.00 91.50 538 PRO A CA 1
ATOM 4098 C C . PRO A 1 538 ? -5.770 -8.653 -9.312 1.00 91.50 538 PRO A C 1
ATOM 4100 O O . PRO A 1 538 ? -5.589 -8.920 -8.126 1.00 91.50 538 PRO A O 1
ATOM 4103 N N . ARG A 1 539 ? -5.247 -9.412 -10.287 1.00 90.94 539 ARG A N 1
ATOM 4104 C CA . ARG A 1 539 ? -4.422 -10.608 -10.032 1.00 90.94 539 ARG A CA 1
ATOM 4105 C C . ARG A 1 539 ? -3.059 -10.231 -9.449 1.00 90.94 539 ARG A C 1
ATOM 4107 O O . ARG A 1 539 ? -2.577 -10.916 -8.552 1.00 90.94 539 ARG A O 1
ATOM 4114 N N . VAL A 1 540 ? -2.464 -9.135 -9.930 1.00 90.00 540 VAL A N 1
ATOM 4115 C CA . VAL A 1 540 ? -1.215 -8.582 -9.378 1.00 90.00 540 VAL A CA 1
ATOM 4116 C C . VAL A 1 540 ? -1.416 -8.138 -7.927 1.00 90.00 540 VAL A C 1
ATOM 4118 O O . VAL A 1 540 ? -0.621 -8.497 -7.070 1.00 90.00 540 VAL A O 1
ATOM 4121 N N . LEU A 1 541 ? -2.499 -7.425 -7.617 1.00 89.31 541 LEU A N 1
ATOM 4122 C CA . LEU A 1 541 ? -2.802 -6.981 -6.253 1.00 89.31 541 LEU A CA 1
ATOM 4123 C C . LEU A 1 541 ? -3.107 -8.154 -5.309 1.00 89.31 541 LEU A C 1
ATOM 4125 O O . LEU A 1 541 ? -2.628 -8.160 -4.176 1.00 89.31 541 LEU A O 1
ATOM 4129 N N . ASN A 1 542 ? -3.804 -9.190 -5.786 1.00 87.94 542 ASN A N 1
ATOM 4130 C CA . ASN A 1 542 ? -4.034 -10.427 -5.030 1.00 87.94 542 ASN A CA 1
ATOM 4131 C C . ASN A 1 542 ? -2.712 -11.113 -4.621 1.00 87.94 542 ASN A C 1
ATOM 4133 O O . ASN A 1 542 ? -2.581 -11.584 -3.496 1.00 87.94 542 ASN A O 1
ATOM 4137 N N . LYS A 1 543 ? -1.671 -11.087 -5.469 1.00 86.19 543 LYS A N 1
ATOM 4138 C CA . LYS A 1 543 ? -0.334 -11.607 -5.108 1.00 86.19 543 LYS A CA 1
ATOM 4139 C C . LYS A 1 543 ? 0.275 -10.888 -3.892 1.00 86.19 543 LYS A C 1
ATOM 4141 O O . LYS A 1 543 ? 0.998 -11.518 -3.122 1.00 86.19 543 LYS A O 1
ATOM 4146 N N . PHE A 1 544 ? -0.051 -9.615 -3.683 1.00 82.06 544 PHE A N 1
ATOM 4147 C CA . PHE A 1 544 ? 0.345 -8.846 -2.496 1.00 82.06 544 PHE A CA 1
ATOM 4148 C C . PHE A 1 544 ? -0.688 -8.932 -1.352 1.00 82.06 544 PHE A C 1
ATOM 4150 O O . PHE A 1 544 ? -0.522 -8.330 -0.290 1.00 82.06 544 PHE A O 1
ATOM 4157 N N . GLY A 1 545 ? -1.739 -9.738 -1.528 1.00 79.81 545 GLY A N 1
ATOM 4158 C CA . GLY A 1 545 ? -2.843 -9.920 -0.590 1.00 79.81 545 GLY A CA 1
ATOM 4159 C C . GLY A 1 545 ? -3.760 -8.702 -0.482 1.00 79.81 545 GLY A C 1
ATOM 4160 O O . GLY A 1 545 ? -4.335 -8.478 0.575 1.00 79.81 545 GLY A O 1
ATOM 4161 N N . LEU A 1 546 ? -3.864 -7.911 -1.553 1.00 87.00 546 LEU A N 1
ATOM 4162 C CA . LEU A 1 546 ? -4.815 -6.806 -1.707 1.00 87.00 546 LEU A CA 1
ATOM 4163 C C . LEU A 1 546 ? -5.957 -7.218 -2.649 1.00 87.00 546 LEU A C 1
ATOM 4165 O O . LEU A 1 546 ? -6.237 -6.563 -3.657 1.00 87.00 546 LEU A O 1
ATOM 4169 N N . THR A 1 547 ? -6.569 -8.362 -2.356 1.00 86.25 547 THR A N 1
ATOM 4170 C CA . THR A 1 547 ? -7.631 -8.965 -3.169 1.00 86.25 547 THR A CA 1
ATOM 4171 C C . THR A 1 547 ? -8.885 -8.107 -3.138 1.00 86.25 547 THR A C 1
ATOM 4173 O O . THR A 1 547 ? -9.292 -7.647 -2.077 1.00 86.25 547 THR A O 1
ATOM 4176 N N . ASP A 1 548 ? -9.485 -7.877 -4.307 1.00 88.62 548 ASP A N 1
ATOM 4177 C CA . ASP A 1 548 ? -10.713 -7.088 -4.450 1.00 88.62 548 ASP A CA 1
ATOM 4178 C C . ASP A 1 548 ? -10.629 -5.703 -3.788 1.00 88.62 548 ASP A C 1
ATOM 4180 O O . ASP A 1 548 ? -11.583 -5.208 -3.202 1.00 88.62 548 ASP A O 1
ATOM 4184 N N . LEU A 1 549 ? -9.479 -5.029 -3.917 1.00 90.88 549 LEU A N 1
ATOM 4185 C CA . LEU A 1 549 ? -9.240 -3.706 -3.323 1.00 90.88 549 LEU A CA 1
ATOM 4186 C C . LEU A 1 549 ? -10.307 -2.654 -3.688 1.00 90.88 549 LEU A C 1
ATOM 4188 O O . LEU A 1 549 ? -10.580 -1.767 -2.889 1.00 90.88 549 LEU A O 1
ATOM 4192 N N . LYS A 1 550 ? -10.924 -2.754 -4.875 1.00 91.75 550 LYS A N 1
ATOM 4193 C CA . LYS A 1 550 ? -12.017 -1.863 -5.314 1.00 91.75 550 LYS A CA 1
ATOM 4194 C C . LYS A 1 550 ? -13.389 -2.211 -4.713 1.00 91.75 550 LYS A C 1
ATOM 4196 O O . LYS A 1 550 ? -14.297 -1.391 -4.798 1.00 91.75 550 LYS A O 1
ATOM 4201 N N . ASP A 1 551 ? -13.545 -3.383 -4.094 1.00 93.19 551 ASP A N 1
ATOM 4202 C CA . ASP A 1 551 ? -14.773 -3.791 -3.404 1.00 93.19 551 ASP A CA 1
ATOM 4203 C C . ASP A 1 551 ? -14.843 -3.149 -2.011 1.00 93.19 551 ASP A C 1
ATOM 4205 O O . ASP A 1 551 ? -14.376 -3.702 -1.007 1.00 93.19 551 ASP A O 1
ATOM 4209 N N . VAL A 1 552 ? -15.424 -1.948 -1.978 1.00 94.31 552 VAL A N 1
ATOM 4210 C CA . VAL A 1 552 ? -15.727 -1.203 -0.754 1.00 94.31 552 VAL A CA 1
ATOM 4211 C C . VAL A 1 552 ? -17.214 -1.336 -0.445 1.00 94.31 552 VAL A C 1
ATOM 4213 O O . VAL A 1 552 ? -18.069 -0.793 -1.143 1.00 94.31 552 VAL A O 1
ATOM 4216 N N . LYS A 1 553 ? -17.543 -2.073 0.616 1.00 92.81 553 LYS A N 1
ATOM 4217 C CA . LYS A 1 553 ? -18.926 -2.419 0.954 1.00 92.81 553 LYS A CA 1
ATOM 4218 C C . LYS A 1 553 ? -19.771 -1.175 1.239 1.00 92.81 553 LYS A C 1
ATOM 4220 O O . LYS A 1 553 ? -19.459 -0.368 2.114 1.00 92.81 553 LYS A O 1
ATOM 4225 N N . GLY A 1 554 ? -20.883 -1.059 0.513 1.00 89.25 554 GLY A N 1
ATOM 4226 C CA . GLY A 1 554 ? -21.816 0.066 0.617 1.00 89.25 554 GLY A CA 1
ATOM 4227 C C . GLY A 1 554 ? -21.397 1.321 -0.154 1.00 89.25 554 GLY A C 1
ATOM 4228 O O . GLY A 1 554 ? -22.151 2.288 -0.148 1.00 89.25 554 GLY A O 1
ATOM 4229 N N . GLU A 1 555 ? -20.253 1.303 -0.843 1.00 91.94 555 GLU A N 1
ATOM 4230 C CA . GLU A 1 555 ? -19.756 2.403 -1.671 1.00 91.94 555 GLU A CA 1
ATOM 4231 C C . GLU A 1 555 ? -19.585 1.930 -3.124 1.00 91.94 555 GLU A C 1
ATOM 4233 O O . GLU A 1 555 ? -19.386 0.748 -3.396 1.00 91.94 555 GLU A O 1
ATOM 4238 N N . THR A 1 556 ? -19.662 2.843 -4.093 1.00 92.25 556 THR A N 1
ATOM 4239 C CA . THR A 1 556 ? -19.341 2.533 -5.499 1.00 92.25 556 THR A CA 1
ATOM 4240 C C . THR A 1 556 ? -18.048 3.239 -5.874 1.00 92.25 556 THR A C 1
ATOM 4242 O O . THR A 1 556 ? -18.041 4.449 -6.094 1.00 92.25 556 THR A O 1
ATOM 4245 N N . ILE A 1 557 ? -16.946 2.487 -5.929 1.00 93.12 557 ILE A N 1
ATOM 4246 C CA . ILE A 1 557 ? -15.614 3.010 -6.245 1.00 93.12 557 ILE A CA 1
ATOM 4247 C C . ILE A 1 557 ? -15.055 2.287 -7.475 1.00 93.12 557 ILE A C 1
ATOM 4249 O O . ILE A 1 557 ? -14.794 1.090 -7.452 1.00 93.12 557 ILE A O 1
ATOM 4253 N N . GLU A 1 558 ? -14.848 3.029 -8.564 1.00 91.00 558 GLU A N 1
ATOM 4254 C CA . GLU A 1 558 ? -14.407 2.458 -9.850 1.00 91.00 558 GLU A CA 1
ATOM 4255 C C . GLU A 1 558 ? -12.879 2.479 -10.045 1.00 91.00 558 GLU A C 1
ATOM 4257 O O . GLU A 1 558 ? -12.337 1.743 -10.874 1.00 91.00 558 GLU A O 1
ATOM 4262 N N . THR A 1 559 ? -12.166 3.310 -9.278 1.00 94.88 559 THR A N 1
ATOM 4263 C CA . THR A 1 559 ? -10.728 3.583 -9.448 1.00 94.88 559 THR A CA 1
ATOM 4264 C C . THR A 1 559 ? -9.947 3.242 -8.185 1.00 94.88 559 THR A C 1
ATOM 4266 O O . THR A 1 559 ? -10.448 3.420 -7.075 1.00 94.88 559 THR A O 1
ATOM 4269 N N . TYR A 1 560 ? -8.704 2.782 -8.331 1.00 95.12 560 TYR A N 1
ATOM 4270 C CA . TYR A 1 560 ? -7.826 2.541 -7.185 1.00 95.12 560 TYR A CA 1
ATOM 4271 C C . TYR A 1 560 ? -7.512 3.846 -6.455 1.00 95.12 560 TYR A C 1
ATOM 4273 O O . TYR A 1 560 ? -7.503 3.864 -5.227 1.00 95.12 560 TYR A O 1
ATOM 4281 N N . LYS A 1 561 ? -7.347 4.959 -7.182 1.00 96.00 561 LYS A N 1
ATOM 4282 C CA . LYS A 1 561 ? -7.286 6.308 -6.608 1.00 96.00 561 LYS A CA 1
ATOM 4283 C C . LYS A 1 561 ? -8.440 6.566 -5.642 1.00 96.00 561 LYS A C 1
ATOM 4285 O O . LYS A 1 561 ? -8.186 6.975 -4.514 1.00 96.00 561 LYS A O 1
ATOM 4290 N N . GLY A 1 562 ? -9.674 6.274 -6.054 1.00 96.69 562 GLY A N 1
ATOM 4291 C CA . GLY A 1 562 ? -10.855 6.448 -5.209 1.00 96.69 562 GLY A CA 1
ATOM 4292 C C . GLY A 1 562 ? -10.802 5.617 -3.924 1.00 96.69 562 GLY A C 1
ATOM 4293 O O . GLY A 1 562 ? -11.154 6.126 -2.865 1.00 96.69 562 GLY A O 1
ATOM 4294 N N . VAL A 1 563 ? -10.296 4.377 -3.980 1.00 95.44 563 VAL A N 1
ATOM 4295 C CA . VAL A 1 563 ? -10.145 3.527 -2.781 1.00 95.44 563 VAL A CA 1
ATOM 4296 C C . VAL A 1 563 ? -9.124 4.132 -1.818 1.00 95.44 563 VAL A C 1
ATOM 4298 O O . VAL A 1 563 ? -9.380 4.242 -0.622 1.00 95.44 563 VAL A O 1
ATOM 4301 N N . PHE A 1 564 ? -7.964 4.552 -2.324 1.00 94.88 564 PHE A N 1
ATOM 4302 C CA . PHE A 1 564 ? -6.926 5.160 -1.491 1.00 94.88 564 PHE A CA 1
ATOM 4303 C C . PHE A 1 564 ? -7.351 6.513 -0.910 1.00 94.88 564 PHE A C 1
ATOM 4305 O O . PHE A 1 564 ? -7.026 6.803 0.238 1.00 94.88 564 PHE A O 1
ATOM 4312 N N . GLU A 1 565 ? -8.116 7.314 -1.655 1.00 95.88 565 GLU A N 1
ATOM 4313 C CA . GLU A 1 565 ? -8.728 8.547 -1.145 1.00 95.88 565 GLU A CA 1
ATOM 4314 C C . GLU A 1 565 ? -9.765 8.258 -0.054 1.00 95.88 565 GLU A C 1
ATOM 4316 O O . GLU A 1 565 ? -9.785 8.953 0.960 1.00 95.88 565 GLU A O 1
ATOM 4321 N N . PHE A 1 566 ? -10.564 7.198 -0.213 1.00 96.00 566 PHE A N 1
ATOM 4322 C CA . PHE A 1 566 ? -11.525 6.747 0.793 1.00 96.00 566 PHE A CA 1
ATOM 4323 C C . PHE A 1 566 ? -10.845 6.293 2.096 1.00 96.00 566 PHE A C 1
ATOM 4325 O O . PHE A 1 566 ? -11.269 6.684 3.180 1.00 96.00 566 PHE A O 1
ATOM 4332 N N . MET A 1 567 ? -9.762 5.512 2.008 1.00 94.50 567 MET A N 1
ATOM 4333 C CA . MET A 1 567 ? -9.025 5.020 3.185 1.00 94.50 567 MET A CA 1
ATOM 4334 C C . MET A 1 567 ? -8.148 6.089 3.848 1.00 94.50 567 MET A C 1
ATOM 4336 O O . MET A 1 567 ? -7.759 5.939 5.009 1.00 94.50 567 MET A O 1
ATOM 4340 N N . SER A 1 568 ? -7.801 7.153 3.121 1.00 94.62 568 SER A N 1
ATOM 4341 C CA . SER A 1 568 ? -6.788 8.115 3.550 1.00 94.62 568 SER A CA 1
ATOM 4342 C C . SER A 1 568 ? -7.029 8.733 4.932 1.00 94.62 568 SER A C 1
ATOM 4344 O O . SER A 1 568 ? -6.067 8.774 5.700 1.00 94.62 568 SER A O 1
ATOM 4346 N N . PRO A 1 569 ? -8.242 9.203 5.294 1.00 93.25 569 PRO A N 1
ATOM 4347 C CA . PRO A 1 569 ? -8.468 9.811 6.606 1.00 93.25 569 PRO A CA 1
ATOM 4348 C C . PRO A 1 569 ? -8.205 8.837 7.761 1.00 93.25 569 PRO A C 1
ATOM 4350 O O . PRO A 1 569 ? -7.682 9.221 8.806 1.00 93.25 569 PRO A O 1
ATOM 4353 N N . SER A 1 570 ? -8.543 7.561 7.572 1.00 93.69 570 SER A N 1
ATOM 4354 C CA . SER A 1 570 ? -8.318 6.517 8.571 1.00 93.69 570 SER A CA 1
ATOM 4355 C C . SER A 1 570 ? -6.839 6.141 8.670 1.00 93.69 570 SER A C 1
ATOM 4357 O O . SER A 1 570 ? -6.322 6.013 9.776 1.00 93.69 570 SER A O 1
ATOM 4359 N N . ILE A 1 571 ? -6.134 6.029 7.538 1.00 93.38 571 ILE A N 1
ATOM 4360 C CA . ILE A 1 571 ? -4.692 5.734 7.513 1.00 93.38 571 ILE A CA 1
ATOM 4361 C C . ILE A 1 571 ? -3.882 6.867 8.155 1.00 93.38 571 ILE A C 1
ATOM 4363 O O . ILE A 1 571 ? -2.980 6.596 8.941 1.00 93.38 571 ILE A O 1
ATOM 4367 N N . GLU A 1 572 ? -4.220 8.130 7.888 1.00 92.25 572 GLU A N 1
ATOM 4368 C CA . GLU A 1 572 ? -3.567 9.290 8.511 1.00 92.25 572 GLU A CA 1
ATOM 4369 C C . GLU A 1 572 ? -3.716 9.276 10.041 1.00 92.25 572 GLU A C 1
ATOM 4371 O O . GLU A 1 572 ? -2.747 9.474 10.777 1.00 92.25 572 GLU A O 1
ATOM 4376 N N . LYS A 1 573 ? -4.915 8.948 10.534 1.00 89.94 573 LYS A N 1
ATOM 4377 C CA . LYS A 1 573 ? -5.158 8.765 11.968 1.00 89.94 573 LYS A CA 1
ATOM 4378 C C . LYS A 1 573 ? -4.383 7.569 12.541 1.00 89.94 573 LYS A C 1
ATOM 4380 O O . LYS A 1 573 ? -3.825 7.709 13.626 1.00 89.94 573 LYS A O 1
ATOM 4385 N N . LEU A 1 574 ? -4.282 6.435 11.838 1.00 90.44 574 LEU A N 1
ATOM 4386 C CA . LEU A 1 574 ? -3.461 5.292 12.283 1.00 90.44 574 LEU A CA 1
ATOM 4387 C C . LEU A 1 574 ? -1.971 5.641 12.363 1.00 90.44 574 LEU A C 1
ATOM 4389 O O . LEU A 1 574 ? -1.317 5.286 13.339 1.00 90.44 574 LEU A O 1
ATOM 4393 N N . ILE A 1 575 ? -1.445 6.368 11.375 1.00 91.44 575 ILE A N 1
ATOM 4394 C CA . ILE A 1 575 ? -0.062 6.866 11.378 1.00 91.44 575 ILE A CA 1
ATOM 4395 C C . ILE A 1 575 ? 0.198 7.715 12.625 1.00 91.44 575 ILE A C 1
ATOM 4397 O O . ILE A 1 575 ? 1.233 7.562 13.270 1.00 91.44 575 ILE A O 1
ATOM 4401 N N . SER A 1 576 ? -0.758 8.568 13.013 1.00 87.94 576 SER A N 1
ATOM 4402 C CA . SER A 1 576 ? -0.622 9.422 14.202 1.00 87.94 576 SER A CA 1
ATOM 4403 C C . SER A 1 576 ? -0.508 8.654 15.528 1.00 87.94 576 SER A C 1
ATOM 4405 O O . SER A 1 576 ? -0.067 9.230 16.522 1.00 87.94 576 SER A O 1
ATOM 4407 N N . LEU A 1 577 ? -0.880 7.368 15.549 1.00 89.50 577 LEU A N 1
ATOM 4408 C CA . LEU A 1 577 ? -0.745 6.487 16.712 1.00 89.50 577 LEU A CA 1
ATOM 4409 C C . LEU A 1 577 ? 0.615 5.781 16.779 1.00 89.50 577 LEU A C 1
ATOM 4411 O O . LEU A 1 577 ? 0.896 5.145 17.790 1.00 89.50 577 LEU A O 1
ATOM 4415 N N . ASP A 1 578 ? 1.440 5.870 15.730 1.00 90.50 578 ASP A N 1
ATOM 4416 C CA . ASP A 1 578 ? 2.758 5.226 15.653 1.00 90.50 578 ASP A CA 1
ATOM 4417 C C . ASP A 1 578 ? 2.703 3.697 15.859 1.00 90.50 578 ASP A C 1
ATOM 4419 O O . ASP A 1 578 ? 3.495 3.120 16.597 1.00 90.50 578 ASP A O 1
ATOM 4423 N N . ILE A 1 579 ? 1.722 3.020 15.248 1.00 89.44 579 ILE A N 1
ATOM 4424 C CA . ILE A 1 579 ? 1.455 1.579 15.458 1.00 89.44 579 ILE A CA 1
ATOM 4425 C C . ILE A 1 579 ? 2.100 0.650 14.416 1.00 89.44 579 ILE A C 1
ATOM 4427 O O . ILE A 1 579 ? 1.772 -0.534 14.374 1.00 89.44 579 ILE A O 1
ATOM 4431 N N . TYR A 1 580 ? 2.965 1.160 13.530 1.00 90.19 580 TYR A N 1
ATOM 4432 C CA . TYR A 1 580 ? 3.548 0.336 12.460 1.00 90.19 580 TYR A CA 1
ATOM 4433 C C . TYR A 1 580 ? 4.270 -0.893 13.028 1.00 90.19 580 TYR A C 1
ATOM 4435 O O . TYR A 1 580 ? 3.963 -2.008 12.616 1.00 90.19 580 TYR A O 1
ATOM 4443 N N . ASP A 1 581 ? 5.166 -0.699 14.002 1.00 88.75 581 ASP A N 1
ATOM 4444 C CA . ASP A 1 581 ? 5.939 -1.794 14.604 1.00 88.75 581 ASP A CA 1
ATOM 4445 C C . ASP A 1 581 ? 5.049 -2.779 15.385 1.00 88.75 581 ASP A C 1
ATOM 4447 O O . ASP A 1 581 ? 5.401 -3.947 15.508 1.00 88.75 581 ASP A O 1
ATOM 4451 N N . ASP A 1 582 ? 3.881 -2.341 15.873 1.00 89.94 582 ASP A N 1
ATOM 4452 C CA . ASP A 1 582 ? 2.932 -3.211 16.581 1.00 89.94 582 ASP A CA 1
ATOM 4453 C C . ASP A 1 582 ? 2.046 -4.029 15.632 1.00 89.94 582 ASP A C 1
ATOM 4455 O O . ASP A 1 582 ? 1.501 -5.058 16.026 1.00 89.94 582 ASP A O 1
ATOM 4459 N N . MET A 1 583 ? 1.864 -3.556 14.397 1.00 84.31 583 MET A N 1
ATOM 4460 C CA . MET A 1 583 ? 1.077 -4.222 13.355 1.00 84.31 583 MET A CA 1
ATOM 4461 C C . MET A 1 583 ? 1.940 -5.066 12.410 1.00 84.31 583 MET A C 1
ATOM 4463 O O . MET A 1 583 ? 1.423 -5.946 11.723 1.00 84.31 583 MET A O 1
ATOM 4467 N N . HIS A 1 584 ? 3.238 -4.777 12.325 1.00 83.12 584 HIS A N 1
ATOM 4468 C CA . HIS A 1 584 ? 4.159 -5.425 11.404 1.00 83.12 584 HIS A CA 1
ATOM 4469 C C . HIS A 1 584 ? 4.895 -6.593 12.077 1.00 83.12 584 HIS A C 1
ATOM 4471 O O . HIS A 1 584 ? 5.642 -6.410 13.033 1.00 83.12 584 HIS A O 1
ATOM 4477 N N . GLY A 1 585 ? 4.762 -7.799 11.518 1.00 81.25 585 GLY A N 1
ATOM 4478 C CA . GLY A 1 585 ? 5.326 -9.019 12.100 1.00 81.25 585 GLY A CA 1
ATOM 4479 C C . GLY A 1 585 ? 4.325 -9.718 13.022 1.00 81.25 585 GLY A C 1
ATOM 4480 O O . GLY A 1 585 ? 3.220 -10.040 12.588 1.00 81.25 585 GLY A O 1
ATOM 4481 N N . GLU A 1 586 ? 4.717 -9.996 14.267 1.00 82.88 586 GLU A N 1
ATOM 4482 C CA . GLU A 1 586 ? 3.801 -10.527 15.282 1.00 82.88 586 GLU A CA 1
ATOM 4483 C C . GLU A 1 586 ? 2.998 -9.376 15.894 1.00 82.88 586 GLU A C 1
ATOM 4485 O O . GLU A 1 586 ? 3.567 -8.459 16.484 1.00 82.88 586 GLU A O 1
ATOM 4490 N N . VAL A 1 587 ? 1.674 -9.408 15.724 1.00 85.69 587 VAL A N 1
ATOM 4491 C CA . VAL A 1 587 ? 0.810 -8.296 16.130 1.00 85.69 587 VAL A CA 1
ATOM 4492 C C . VAL A 1 587 ? 0.751 -8.168 17.648 1.00 85.69 587 VAL A C 1
ATOM 4494 O O . VAL A 1 587 ? 0.244 -9.052 18.338 1.00 85.69 587 VAL A O 1
ATOM 4497 N N . ASN A 1 588 ? 1.185 -7.018 18.164 1.00 90.19 588 ASN A N 1
ATOM 4498 C CA . ASN A 1 588 ? 1.078 -6.673 19.577 1.00 90.19 588 ASN A CA 1
ATOM 4499 C C . ASN A 1 588 ? -0.209 -5.883 19.838 1.00 90.19 588 ASN A C 1
ATOM 4501 O O . ASN A 1 588 ? -0.216 -4.656 19.967 1.00 90.19 588 ASN A O 1
ATOM 4505 N N . PHE A 1 589 ? -1.324 -6.608 19.923 1.00 91.69 589 PHE A N 1
ATOM 4506 C CA . PHE A 1 589 ? -2.636 -5.996 20.110 1.00 91.69 589 PHE A CA 1
ATOM 4507 C C . PHE A 1 589 ? -2.750 -5.182 21.414 1.00 91.69 589 PHE A C 1
ATOM 4509 O O . PHE A 1 589 ? -3.381 -4.125 21.415 1.00 91.69 589 PHE A O 1
ATOM 4516 N N . ASN A 1 590 ? -2.089 -5.604 22.498 1.00 91.25 590 ASN A N 1
ATOM 4517 C CA . ASN A 1 590 ? -2.087 -4.870 23.770 1.00 91.25 590 ASN A CA 1
ATOM 4518 C C . ASN A 1 590 ? -1.474 -3.473 23.610 1.00 91.25 590 ASN A C 1
ATOM 4520 O O . ASN A 1 590 ? -2.046 -2.485 24.074 1.00 91.25 590 ASN A O 1
ATOM 4524 N N . SER A 1 591 ? -0.341 -3.380 22.907 1.00 91.75 591 SER A N 1
ATOM 4525 C CA . SER A 1 591 ? 0.310 -2.103 22.594 1.00 91.75 591 SER A CA 1
ATOM 4526 C C . SER A 1 591 ? -0.584 -1.209 21.727 1.00 91.75 591 SER A C 1
ATOM 4528 O O . SER A 1 591 ? -0.763 -0.029 22.035 1.00 91.75 591 SER A O 1
ATOM 4530 N N . ILE A 1 592 ? -1.232 -1.779 20.703 1.00 91.69 592 ILE A N 1
ATOM 4531 C CA . ILE A 1 592 ? -2.170 -1.052 19.832 1.00 91.69 592 ILE A CA 1
ATOM 4532 C C . ILE A 1 592 ? -3.331 -0.477 20.651 1.00 91.69 592 ILE A C 1
ATOM 4534 O O . ILE A 1 592 ? -3.612 0.721 20.570 1.00 91.69 592 ILE A O 1
ATOM 4538 N N . LEU A 1 593 ? -3.989 -1.304 21.471 1.00 91.69 593 LEU A N 1
ATOM 4539 C CA . LEU A 1 593 ? -5.125 -0.881 22.291 1.00 91.69 593 LEU A CA 1
ATOM 4540 C C . LEU A 1 593 ? -4.723 0.214 23.288 1.00 91.69 593 LEU A C 1
ATOM 4542 O O . LEU A 1 593 ? -5.447 1.200 23.447 1.00 91.69 593 LEU A O 1
ATOM 4546 N N . LYS A 1 594 ? -3.541 0.084 23.902 1.00 91.00 594 LYS A N 1
ATOM 4547 C CA . LYS A 1 594 ? -2.972 1.096 24.798 1.00 91.00 594 LYS A CA 1
ATOM 4548 C C . LYS A 1 594 ? -2.729 2.422 24.075 1.00 91.00 594 LYS A C 1
ATOM 4550 O O . LYS A 1 594 ? -3.140 3.463 24.581 1.00 91.00 594 LYS A O 1
ATOM 4555 N N . LYS A 1 595 ? -2.135 2.409 22.877 1.00 91.94 595 LYS A N 1
ATOM 4556 C CA . LYS A 1 595 ? -1.897 3.622 22.069 1.00 91.94 595 LYS A CA 1
ATOM 4557 C C . LYS A 1 595 ? -3.199 4.328 21.688 1.00 91.94 595 LYS A C 1
ATOM 4559 O O . LYS A 1 595 ? -3.285 5.552 21.803 1.00 91.94 595 LYS A O 1
ATOM 4564 N N . PHE A 1 5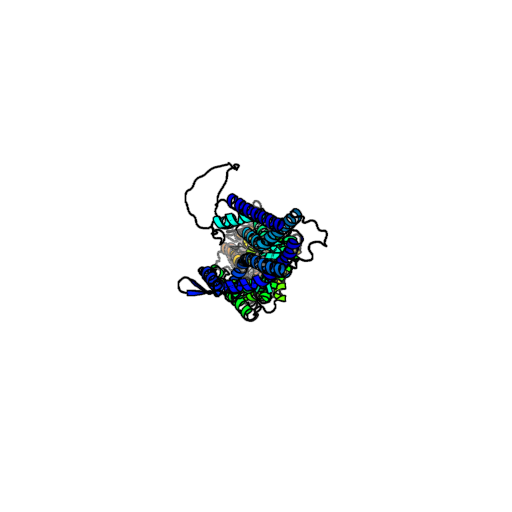96 ? -4.238 3.574 21.319 1.00 91.19 596 PHE A N 1
ATOM 4565 C CA . PHE A 1 596 ? -5.581 4.130 21.118 1.00 91.19 596 PHE A CA 1
ATOM 4566 C C . PHE A 1 596 ? -6.120 4.798 22.390 1.00 91.19 596 PHE A C 1
ATOM 4568 O O . PHE A 1 596 ? -6.545 5.954 22.340 1.00 91.19 596 PHE A O 1
ATOM 4575 N N . ALA A 1 597 ? -6.074 4.108 23.533 1.00 90.88 597 ALA A N 1
ATOM 4576 C CA . ALA A 1 597 ? -6.580 4.630 24.802 1.00 90.88 597 ALA A CA 1
ATOM 4577 C C . ALA A 1 597 ? -5.830 5.893 25.261 1.00 90.88 597 ALA A C 1
ATOM 4579 O O . ALA A 1 597 ? -6.452 6.883 25.646 1.00 90.88 597 ALA A O 1
ATOM 4580 N N . GLN A 1 598 ? -4.500 5.902 25.153 1.00 90.06 598 GLN A N 1
ATOM 4581 C CA . GLN A 1 598 ? -3.662 7.052 25.501 1.00 90.06 598 GLN A CA 1
ATOM 4582 C C . GLN A 1 598 ? -3.981 8.273 24.646 1.00 90.06 598 GLN A C 1
ATOM 4584 O O . GLN A 1 598 ? -4.110 9.383 25.171 1.00 90.06 598 GLN A O 1
ATOM 4589 N N . ARG A 1 599 ? -4.171 8.068 23.336 1.00 88.50 599 ARG A N 1
ATOM 4590 C CA . ARG A 1 599 ? -4.574 9.140 22.426 1.00 88.50 599 ARG A CA 1
ATOM 4591 C C . ARG A 1 599 ? -5.918 9.734 22.846 1.00 88.50 599 ARG A C 1
ATOM 4593 O O . ARG A 1 599 ? -6.008 10.945 23.047 1.00 88.50 599 ARG A O 1
ATOM 4600 N N . LEU A 1 600 ? -6.915 8.880 23.081 1.00 87.75 600 LEU A N 1
ATOM 4601 C CA . LEU A 1 600 ? -8.253 9.272 23.535 1.00 87.75 600 LEU A CA 1
ATOM 4602 C C . LEU A 1 600 ? -8.226 10.065 24.852 1.00 87.75 600 LEU A C 1
ATOM 4604 O O . LEU A 1 600 ? -8.935 11.061 24.988 1.00 87.75 600 LEU A O 1
ATOM 4608 N N . VAL A 1 601 ? -7.394 9.662 25.819 1.00 87.75 601 VAL A N 1
ATOM 4609 C CA . VAL A 1 601 ? -7.241 10.381 27.095 1.00 87.75 601 VAL A CA 1
ATOM 4610 C C . VAL A 1 601 ? -6.550 11.734 26.908 1.00 87.75 601 VAL A C 1
ATOM 4612 O O . VAL A 1 601 ? -6.958 12.711 27.536 1.00 87.75 601 VAL A O 1
ATOM 4615 N N . SER A 1 602 ? -5.544 11.826 26.035 1.00 83.06 602 SER A N 1
ATOM 4616 C CA . SER A 1 602 ? -4.830 13.085 25.775 1.00 83.06 602 SER A CA 1
ATOM 4617 C C . SER A 1 602 ? -5.694 14.151 25.084 1.00 83.06 602 SER A C 1
ATOM 4619 O O . SER A 1 602 ? -5.471 15.344 25.280 1.00 83.06 602 SER A O 1
ATOM 4621 N N . GLU A 1 603 ? -6.716 13.731 24.331 1.00 75.62 603 GLU A N 1
ATOM 4622 C CA . GLU A 1 603 ? -7.580 14.602 23.515 1.00 75.62 603 GLU A CA 1
ATOM 4623 C C . GLU A 1 603 ? -9.004 14.758 24.084 1.00 75.62 603 GLU A C 1
ATOM 4625 O O . GLU A 1 603 ? -9.877 15.342 23.443 1.00 75.62 603 GLU A O 1
ATOM 4630 N N . LYS A 1 604 ? -9.237 14.277 25.318 1.00 62.59 604 LYS A N 1
ATOM 4631 C CA . LYS A 1 604 ? -10.535 14.140 26.023 1.00 62.59 604 LYS A CA 1
ATOM 4632 C C . LYS A 1 604 ? -11.339 15.453 26.195 1.00 62.59 604 LYS A C 1
ATOM 4634 O O . LYS A 1 604 ? -12.418 15.429 26.782 1.00 62.59 604 LYS A O 1
ATOM 4639 N N . THR A 1 605 ? -10.845 16.595 25.707 1.00 53.84 605 THR A N 1
ATOM 4640 C CA . THR A 1 605 ? -11.500 17.916 25.759 1.00 53.84 605 THR A CA 1
ATOM 4641 C C . THR A 1 605 ? -12.431 18.218 24.578 1.00 53.84 605 THR A C 1
ATOM 4643 O O . THR A 1 605 ? -13.191 19.183 24.667 1.00 53.84 605 THR A O 1
ATOM 4646 N N . ASP A 1 606 ? -12.435 17.415 23.509 1.00 52.22 606 ASP A N 1
ATOM 4647 C CA . ASP A 1 606 ? -13.284 17.633 22.328 1.00 52.22 606 ASP A CA 1
ATOM 4648 C C . ASP A 1 606 ? -14.235 16.439 22.091 1.00 52.22 606 ASP A C 1
ATOM 4650 O O . ASP A 1 606 ? -13.816 15.293 21.919 1.00 52.22 606 ASP A O 1
ATOM 4654 N N . THR A 1 607 ? -15.549 16.709 22.076 1.00 55.22 607 THR A N 1
ATOM 4655 C CA . THR A 1 607 ? -16.634 15.733 21.832 1.00 55.22 607 THR A CA 1
ATOM 4656 C C . THR A 1 607 ? -16.443 14.900 20.559 1.00 55.22 607 THR A C 1
ATOM 4658 O O . THR A 1 607 ? -16.960 13.783 20.468 1.00 55.22 607 THR A O 1
ATOM 4661 N N . THR A 1 608 ? -15.669 15.415 19.603 1.00 54.44 608 THR A N 1
ATOM 4662 C CA . THR A 1 608 ? -15.343 14.788 18.316 1.00 54.44 608 THR A CA 1
ATOM 4663 C C . THR A 1 608 ? -14.499 13.512 18.466 1.00 54.44 608 THR A C 1
ATOM 4665 O O . THR A 1 608 ? -14.655 12.584 17.677 1.00 54.44 608 THR A O 1
ATOM 4668 N N . TYR A 1 609 ? -13.669 13.393 19.512 1.00 62.41 609 TYR A N 1
ATOM 4669 C CA . TYR A 1 609 ? -12.741 12.258 19.671 1.00 62.41 609 TYR A CA 1
ATOM 4670 C C . TYR A 1 609 ? -13.361 10.999 20.283 1.00 62.41 609 TYR A C 1
ATOM 4672 O O . TYR A 1 609 ? -12.786 9.919 20.169 1.00 62.41 609 TYR A O 1
ATOM 4680 N N . SER A 1 610 ? -14.572 11.085 20.842 1.00 64.00 610 SER A N 1
ATOM 4681 C CA . SER A 1 610 ? -15.311 9.915 21.354 1.00 64.00 610 SER A CA 1
ATOM 4682 C C . SER A 1 610 ? -15.609 8.850 20.286 1.00 64.00 610 SER A C 1
ATOM 4684 O O . SER A 1 610 ? -15.917 7.710 20.622 1.00 64.00 610 SER A O 1
ATOM 4686 N N . LYS A 1 611 ? -15.495 9.210 19.000 1.00 76.12 611 LYS A N 1
ATOM 4687 C CA . LYS A 1 611 ? -15.661 8.315 17.849 1.00 76.12 611 LYS A CA 1
ATOM 4688 C C . LYS A 1 611 ? -14.348 7.959 17.160 1.00 76.12 611 LYS A C 1
ATOM 4690 O O . LYS A 1 611 ? -14.383 7.325 16.115 1.00 76.12 611 LYS A O 1
ATOM 4695 N N . PHE A 1 612 ? -13.193 8.334 17.714 1.00 83.56 612 PHE A N 1
ATOM 4696 C CA . PHE A 1 612 ? -11.908 8.186 17.028 1.00 83.56 612 PHE A CA 1
ATOM 4697 C C . PHE A 1 612 ? -11.645 6.745 16.567 1.00 83.56 612 PHE A C 1
ATOM 4699 O O . PHE A 1 612 ? -11.334 6.542 15.398 1.00 83.56 612 PHE A O 1
ATOM 4706 N N . MET A 1 613 ? -11.846 5.738 17.428 1.00 88.06 613 MET A N 1
ATOM 4707 C CA . MET A 1 613 ? -11.702 4.330 17.025 1.00 88.06 613 MET A CA 1
ATOM 4708 C C . MET A 1 613 ? -12.668 3.946 15.897 1.00 88.06 613 MET A C 1
ATOM 4710 O O . MET A 1 613 ? -12.257 3.285 14.948 1.00 88.06 613 MET A O 1
ATOM 4714 N N . SER A 1 614 ? -13.928 4.385 15.966 1.00 90.56 614 SER A N 1
ATOM 4715 C CA . SER A 1 614 ? -14.931 4.129 14.926 1.00 90.56 614 SER A CA 1
ATOM 4716 C C . SER A 1 614 ? -14.566 4.794 13.597 1.00 90.56 614 SER A C 1
ATOM 4718 O O . SER A 1 614 ? -14.600 4.136 12.563 1.00 90.56 614 SER A O 1
ATOM 4720 N N . ASP A 1 615 ? -14.148 6.061 13.616 1.00 88.81 615 ASP A N 1
ATOM 4721 C CA . ASP A 1 615 ? -13.725 6.808 12.426 1.00 88.81 615 ASP A CA 1
ATOM 4722 C C . ASP A 1 615 ? -12.477 6.205 11.763 1.00 88.81 615 ASP A C 1
ATOM 4724 O O . ASP A 1 615 ? -12.223 6.409 10.576 1.00 88.81 615 ASP A O 1
ATOM 4728 N N . VAL A 1 616 ? -11.652 5.514 12.546 1.00 91.19 616 VAL A N 1
ATOM 4729 C CA . VAL A 1 616 ? -10.436 4.867 12.062 1.00 91.19 616 VAL A CA 1
ATOM 4730 C C . VAL A 1 616 ? -10.741 3.477 11.519 1.00 91.19 616 VAL A C 1
ATOM 4732 O O . VAL A 1 616 ? -10.377 3.169 10.389 1.00 91.19 616 VAL A O 1
ATOM 4735 N N . LEU A 1 617 ? -11.410 2.632 12.300 1.00 93.50 617 LEU A N 1
ATOM 4736 C CA . LEU A 1 617 ? -11.555 1.216 11.977 1.00 93.50 617 LEU A CA 1
ATOM 4737 C C . LEU A 1 617 ? -12.723 0.949 11.018 1.00 93.50 617 LEU A C 1
ATOM 4739 O O . LEU A 1 617 ? -12.555 0.176 10.080 1.00 93.50 617 LEU A O 1
ATOM 4743 N N . LEU A 1 618 ? -13.883 1.598 11.174 1.00 94.56 618 LEU A N 1
ATOM 4744 C CA . LEU A 1 618 ? -15.060 1.263 10.355 1.00 94.56 618 LEU A CA 1
ATOM 4745 C C . LEU A 1 618 ? -14.858 1.519 8.851 1.00 94.56 618 LEU A C 1
ATOM 4747 O O . LEU A 1 618 ? -15.234 0.645 8.066 1.00 94.56 618 LEU A O 1
ATOM 4751 N N . PRO A 1 619 ? -14.250 2.640 8.400 1.00 95.19 619 PRO A N 1
ATOM 4752 C CA . PRO A 1 619 ? -13.988 2.829 6.975 1.00 95.19 619 PRO A CA 1
ATOM 4753 C C . PRO A 1 619 ? -13.039 1.766 6.419 1.00 95.19 619 PRO A C 1
ATOM 4755 O O . PRO A 1 619 ? -13.302 1.209 5.359 1.00 95.19 619 PRO A O 1
ATOM 4758 N N . LEU A 1 620 ? -11.980 1.414 7.154 1.00 94.56 620 LEU A N 1
ATOM 4759 C CA . LEU A 1 620 ? -11.041 0.375 6.724 1.00 94.56 620 LEU A CA 1
ATOM 4760 C C . LEU A 1 620 ? -11.707 -1.007 6.669 1.00 94.56 620 LEU A C 1
ATOM 4762 O O . LEU A 1 620 ? -11.435 -1.767 5.746 1.00 94.56 620 LEU A O 1
ATOM 4766 N N . TYR A 1 621 ? -12.628 -1.307 7.590 1.00 94.69 621 TYR A N 1
ATOM 4767 C CA . TYR A 1 621 ? -13.397 -2.557 7.596 1.00 94.69 621 TYR A CA 1
ATOM 4768 C C . TYR A 1 621 ? -14.349 -2.674 6.390 1.00 94.69 621 TYR A C 1
ATOM 4770 O O . TYR A 1 621 ? -14.696 -3.774 5.963 1.00 94.69 621 TYR A O 1
ATOM 4778 N N . LYS A 1 622 ? -14.766 -1.565 5.766 1.00 94.81 622 LYS A N 1
ATOM 4779 C CA . LYS A 1 622 ? -15.542 -1.632 4.514 1.00 94.81 622 LYS A CA 1
ATOM 4780 C C . LYS A 1 622 ? -14.717 -2.103 3.317 1.00 94.81 622 LYS A C 1
ATOM 4782 O O . LYS A 1 622 ? -15.306 -2.551 2.337 1.00 94.81 622 LYS A O 1
ATOM 4787 N N . VAL A 1 623 ? -13.389 -1.997 3.366 1.00 94.38 623 VAL A N 1
ATOM 4788 C CA . VAL A 1 623 ? -12.510 -2.379 2.255 1.00 94.38 623 VAL A CA 1
ATOM 4789 C C . VAL A 1 623 ? -12.181 -3.863 2.354 1.00 94.38 623 VAL A C 1
ATOM 4791 O O . VAL A 1 623 ? -11.442 -4.285 3.242 1.00 94.38 623 VAL A O 1
ATOM 4794 N N . THR A 1 624 ? -12.697 -4.657 1.416 1.00 91.31 624 THR A N 1
ATOM 4795 C CA . THR A 1 624 ? -12.583 -6.126 1.449 1.00 91.31 624 THR A CA 1
ATOM 4796 C C . THR A 1 624 ? -11.126 -6.596 1.538 1.00 91.31 624 THR A C 1
ATOM 4798 O O . THR A 1 624 ? -10.803 -7.442 2.369 1.00 91.31 624 THR A O 1
ATOM 4801 N N . ALA A 1 625 ? -10.218 -5.964 0.789 1.00 89.88 625 ALA A N 1
ATOM 4802 C CA . ALA A 1 625 ? -8.781 -6.259 0.821 1.00 89.88 625 ALA A CA 1
ATOM 4803 C C . ALA A 1 625 ? -8.114 -6.106 2.203 1.00 89.88 625 ALA A C 1
ATOM 4805 O O . ALA A 1 625 ? -7.055 -6.687 2.440 1.00 89.88 625 ALA A O 1
ATOM 4806 N N . LEU A 1 626 ? -8.683 -5.303 3.110 1.00 90.75 626 LEU A N 1
ATOM 4807 C CA . LEU A 1 626 ? -8.101 -5.037 4.429 1.00 90.75 626 LEU A CA 1
ATOM 4808 C C . LEU A 1 626 ? -8.595 -5.997 5.517 1.00 90.75 626 LEU A C 1
ATOM 4810 O O . LEU A 1 626 ? -8.009 -6.025 6.602 1.00 90.75 626 LEU A O 1
ATOM 4814 N N . GLN A 1 627 ? -9.618 -6.807 5.235 1.00 88.50 627 GLN A N 1
ATOM 4815 C CA . GLN A 1 627 ? -10.162 -7.787 6.179 1.00 88.50 627 GLN A CA 1
ATOM 4816 C C . GLN A 1 627 ? -9.090 -8.779 6.643 1.00 88.50 627 GLN A C 1
ATOM 4818 O O . GLN A 1 627 ? -8.844 -8.933 7.840 1.00 88.50 627 GLN A O 1
ATOM 4823 N N . ASP A 1 628 ? -8.359 -9.372 5.701 1.00 82.94 628 ASP A N 1
ATOM 4824 C CA . ASP A 1 628 ? -7.306 -10.341 6.018 1.00 82.94 628 ASP A CA 1
ATOM 4825 C C . ASP A 1 628 ? -6.016 -9.673 6.511 1.00 82.94 628 ASP A C 1
ATOM 4827 O O . ASP A 1 628 ? -5.288 -10.241 7.322 1.00 82.94 628 ASP A O 1
ATOM 4831 N N . LYS A 1 629 ? -5.711 -8.462 6.028 1.00 80.62 629 LYS A N 1
ATOM 4832 C CA . LYS A 1 629 ? -4.432 -7.784 6.300 1.00 80.62 629 LYS A CA 1
ATOM 4833 C C . LYS A 1 629 ? -4.397 -7.016 7.614 1.00 80.62 629 LYS A C 1
ATOM 4835 O O . LYS A 1 629 ? -3.345 -6.957 8.240 1.00 80.62 629 LYS A O 1
ATOM 4840 N N . ILE A 1 630 ? -5.516 -6.418 8.013 1.00 86.06 630 ILE A N 1
ATOM 4841 C CA . ILE A 1 630 ? -5.603 -5.565 9.204 1.00 86.06 630 ILE A CA 1
ATOM 4842 C C . ILE A 1 630 ? -6.487 -6.222 10.259 1.00 86.06 630 ILE A C 1
ATOM 4844 O O . ILE A 1 630 ? -6.057 -6.393 11.399 1.00 86.06 630 ILE A O 1
ATOM 4848 N N . PHE A 1 631 ? -7.703 -6.629 9.893 1.00 90.38 631 PHE A N 1
ATOM 4849 C CA . PHE A 1 631 ? -8.691 -7.063 10.882 1.00 90.38 631 PHE A CA 1
ATOM 4850 C C . PHE A 1 631 ? -8.459 -8.476 11.388 1.00 90.38 631 PHE A C 1
ATOM 4852 O O . PHE A 1 631 ? -8.532 -8.687 12.591 1.00 90.38 631 PHE A O 1
ATOM 4859 N N . THR A 1 632 ? -8.097 -9.429 10.531 1.00 89.44 632 THR A N 1
ATOM 4860 C CA . THR A 1 632 ? -7.806 -10.803 10.969 1.00 89.44 632 THR A CA 1
ATOM 4861 C C . THR A 1 632 ? -6.686 -10.854 12.023 1.00 89.44 632 THR A C 1
ATOM 4863 O O . THR A 1 632 ? -6.889 -11.481 13.068 1.00 89.44 632 THR A O 1
ATOM 4866 N N . PRO A 1 633 ? -5.535 -10.172 11.842 1.00 88.56 633 PRO A N 1
ATOM 4867 C CA . PRO A 1 633 ? -4.513 -10.094 12.882 1.00 88.56 633 PRO A CA 1
ATOM 4868 C C . PRO A 1 633 ? -4.997 -9.404 14.165 1.00 88.56 633 PRO A C 1
ATOM 4870 O O . PRO A 1 633 ? -4.740 -9.913 15.253 1.00 88.56 633 PRO A O 1
ATOM 4873 N N . ILE A 1 634 ? -5.748 -8.301 14.053 1.00 90.12 634 ILE A N 1
ATOM 4874 C CA . ILE A 1 634 ? -6.338 -7.590 15.201 1.00 90.12 634 ILE A CA 1
ATOM 4875 C C . ILE A 1 634 ? -7.310 -8.490 15.981 1.00 90.12 634 ILE A C 1
ATOM 4877 O O . ILE A 1 634 ? -7.241 -8.569 17.206 1.00 90.12 634 ILE A O 1
ATOM 4881 N N . ILE A 1 635 ? -8.189 -9.208 15.282 1.00 92.88 635 ILE A N 1
ATOM 4882 C CA . ILE A 1 635 ? -9.158 -10.137 15.866 1.00 92.88 635 ILE A CA 1
ATOM 4883 C C . ILE A 1 635 ? -8.427 -11.261 16.596 1.00 92.88 635 ILE A C 1
ATOM 4885 O O . ILE A 1 635 ? -8.742 -11.553 17.749 1.00 92.88 635 ILE A O 1
ATOM 4889 N N . ASN A 1 636 ? -7.421 -11.864 15.966 1.00 91.06 636 ASN A N 1
ATOM 4890 C CA . ASN A 1 636 ? -6.654 -12.939 16.586 1.00 91.06 636 ASN A CA 1
ATOM 4891 C C . ASN A 1 636 ? -5.856 -12.459 17.804 1.00 91.06 636 ASN A C 1
ATOM 4893 O O . ASN A 1 636 ? -5.877 -13.139 18.827 1.00 91.06 636 ASN A O 1
ATOM 4897 N N . GLY A 1 637 ? -5.222 -11.286 17.723 1.00 88.38 637 GLY A N 1
ATOM 4898 C CA . GLY A 1 637 ? -4.501 -10.683 18.846 1.00 88.38 637 GLY A CA 1
ATOM 4899 C C . GLY A 1 637 ? -5.416 -10.264 20.001 1.00 88.38 637 GLY A C 1
ATOM 4900 O O . GLY A 1 637 ? -5.005 -10.311 21.156 1.00 88.38 637 GLY A O 1
ATOM 4901 N N . SER A 1 638 ? -6.676 -9.908 19.727 1.00 91.12 638 SER A N 1
ATOM 4902 C CA . SER A 1 638 ? -7.619 -9.537 20.790 1.00 91.12 638 SER A CA 1
ATOM 4903 C C . SER A 1 638 ? -7.946 -10.708 21.729 1.00 91.12 638 SER A C 1
ATOM 4905 O O . SER A 1 638 ? -7.929 -10.545 22.950 1.00 91.12 638 SER A O 1
ATOM 4907 N N . LYS A 1 639 ? -8.098 -11.929 21.195 1.00 86.94 639 LYS A N 1
ATOM 4908 C CA . LYS A 1 639 ? -8.459 -13.142 21.959 1.00 86.94 639 LYS A CA 1
ATOM 4909 C C . LYS A 1 639 ? -7.539 -13.436 23.145 1.00 86.94 639 LYS A C 1
ATOM 4911 O O . LYS A 1 639 ? -7.962 -14.078 24.103 1.00 86.94 639 LYS A O 1
ATOM 4916 N N . THR A 1 640 ? -6.282 -13.004 23.085 1.00 81.38 640 THR A N 1
ATOM 4917 C CA . THR A 1 640 ? -5.279 -13.293 24.118 1.00 81.38 640 THR A CA 1
ATOM 4918 C C . THR A 1 640 ? -5.248 -12.263 25.245 1.00 81.38 640 THR A C 1
ATOM 4920 O O . THR A 1 640 ? -4.552 -12.481 26.230 1.00 81.38 640 THR A O 1
ATOM 4923 N N . THR A 1 641 ? -5.984 -11.151 25.138 1.00 78.75 641 THR A N 1
ATOM 4924 C CA . THR A 1 641 ? -5.909 -10.056 26.124 1.00 78.75 641 THR A CA 1
ATOM 4925 C C . THR A 1 641 ? -6.644 -10.336 27.428 1.00 78.75 641 THR A C 1
ATOM 4927 O O . THR A 1 641 ? -6.318 -9.746 28.450 1.00 78.75 641 THR A O 1
ATOM 4930 N N . GLY A 1 642 ? -7.697 -11.157 27.390 1.00 81.06 642 GLY A N 1
ATOM 4931 C CA . GLY A 1 642 ? -8.639 -11.303 28.504 1.00 81.06 642 GLY A CA 1
ATOM 4932 C C . GLY A 1 642 ? -9.507 -10.065 28.785 1.00 81.06 642 GLY A C 1
ATOM 4933 O O . GLY A 1 642 ? -10.382 -10.140 29.642 1.00 81.06 642 GLY A O 1
ATOM 4934 N N . VAL A 1 643 ? -9.317 -8.954 28.061 1.00 86.56 643 VAL A N 1
ATOM 4935 C CA . VAL A 1 643 ? -10.080 -7.702 28.223 1.00 86.56 643 VAL A CA 1
ATOM 4936 C C . VAL A 1 643 ? -11.074 -7.516 27.077 1.00 86.56 643 VAL A C 1
ATOM 4938 O O . VAL A 1 643 ? -12.244 -7.218 27.317 1.00 86.56 643 VAL A O 1
ATOM 4941 N N . VAL A 1 644 ? -10.617 -7.706 25.837 1.00 92.19 644 VAL A N 1
ATOM 4942 C CA . VAL A 1 644 ? -11.389 -7.481 24.607 1.00 92.19 644 VAL A CA 1
ATOM 4943 C C . VAL A 1 644 ? -11.278 -8.705 23.709 1.00 92.19 644 VAL A C 1
ATOM 4945 O O . VAL A 1 644 ? -10.175 -9.183 23.494 1.00 92.19 644 VAL A O 1
ATOM 4948 N N . ASP A 1 645 ? -12.379 -9.172 23.128 1.00 93.81 645 ASP A N 1
ATOM 4949 C CA . ASP A 1 645 ? -12.372 -10.198 22.080 1.00 93.81 645 ASP A CA 1
ATOM 4950 C C . ASP A 1 645 ? -13.224 -9.752 20.887 1.00 93.81 645 ASP A C 1
ATOM 4952 O O . ASP A 1 645 ? -14.455 -9.801 20.907 1.00 93.81 645 ASP A O 1
ATOM 4956 N N . PHE A 1 646 ? -12.558 -9.317 19.819 1.00 95.00 646 PHE A N 1
ATOM 4957 C CA . PHE A 1 646 ? -13.222 -8.881 18.595 1.00 95.00 646 PHE A CA 1
ATOM 4958 C C . PHE A 1 646 ? -13.772 -10.028 17.751 1.00 95.00 646 PHE A C 1
ATOM 4960 O O . PHE A 1 646 ? -14.589 -9.779 16.869 1.00 95.00 646 PHE A O 1
ATOM 4967 N N . SER A 1 647 ? -13.420 -11.287 18.028 1.00 95.25 647 SER A N 1
ATOM 4968 C CA . SER A 1 647 ? -14.012 -12.410 17.293 1.00 95.25 647 SER A CA 1
ATOM 4969 C C . SER A 1 647 ? -15.498 -12.600 17.585 1.00 95.25 647 SER A C 1
ATOM 4971 O O . SER A 1 647 ? -16.216 -13.145 16.754 1.00 95.25 647 SER A O 1
ATOM 4973 N N . LEU A 1 648 ? -15.982 -12.069 18.710 1.00 93.94 648 LEU A N 1
ATOM 4974 C CA . LEU A 1 648 ? -17.401 -12.045 19.073 1.00 93.94 648 LEU A CA 1
ATOM 4975 C C . LEU A 1 648 ? -18.223 -11.049 18.241 1.00 93.94 648 LEU A C 1
ATOM 4977 O O . LEU A 1 648 ? -19.456 -11.056 18.303 1.00 93.94 648 LEU A O 1
ATOM 4981 N N . LEU A 1 649 ? -17.553 -10.174 17.486 1.00 95.38 649 LEU A N 1
ATOM 4982 C CA . LEU A 1 649 ? -18.197 -9.244 16.563 1.00 95.38 649 LEU A CA 1
ATOM 4983 C C . LEU A 1 649 ? -18.448 -9.882 15.200 1.00 95.38 649 LEU A C 1
ATOM 4985 O O . LEU A 1 649 ? -19.352 -9.437 14.494 1.00 95.38 649 LEU A O 1
ATOM 4989 N N . GLU A 1 650 ? -17.702 -10.930 14.854 1.00 95.31 650 GLU A N 1
ATOM 4990 C CA . GLU A 1 650 ? -17.789 -11.581 13.555 1.00 95.31 650 GLU A CA 1
ATOM 4991 C C . GLU A 1 650 ? -18.968 -12.556 13.469 1.00 95.31 650 GLU A C 1
ATOM 4993 O O . GLU A 1 650 ? -19.177 -13.401 14.341 1.00 95.31 650 GLU A O 1
ATOM 4998 N N . VAL A 1 651 ? -19.737 -12.450 12.385 1.00 94.00 651 VAL A N 1
ATOM 4999 C CA . VAL A 1 651 ? -20.839 -13.351 12.048 1.00 94.00 651 VAL A CA 1
ATOM 5000 C C . VAL A 1 651 ? -20.477 -14.108 10.780 1.00 94.00 651 VAL A C 1
ATOM 5002 O O . VAL A 1 651 ? -20.210 -13.525 9.728 1.00 94.00 651 VAL A O 1
ATOM 5005 N N . GLU A 1 652 ? -20.464 -15.435 10.880 1.00 91.81 652 GLU A N 1
ATOM 5006 C CA . GLU A 1 652 ? -20.072 -16.303 9.775 1.00 91.81 652 GLU A CA 1
ATOM 5007 C C . GLU A 1 652 ? -20.946 -16.045 8.535 1.00 91.81 652 GLU A C 1
ATOM 5009 O O . GLU A 1 652 ? -22.171 -16.147 8.588 1.00 91.81 652 GLU A O 1
ATOM 5014 N N . ASN A 1 653 ? -20.301 -15.731 7.407 1.00 89.38 653 ASN A N 1
ATOM 5015 C CA . ASN A 1 653 ? -20.939 -15.430 6.121 1.00 89.38 653 ASN A CA 1
ATOM 5016 C C . ASN A 1 653 ? -21.907 -14.222 6.113 1.00 89.38 653 ASN A C 1
ATOM 5018 O O . ASN A 1 653 ? -22.685 -14.092 5.166 1.00 89.38 653 ASN A O 1
ATOM 5022 N N . ASP A 1 654 ? -21.853 -13.318 7.100 1.00 93.94 654 ASP A N 1
ATOM 5023 C CA . ASP A 1 654 ? -22.704 -12.119 7.151 1.00 93.94 654 ASP A CA 1
ATOM 5024 C C . ASP A 1 654 ? -21.915 -10.859 7.546 1.00 93.94 654 ASP A C 1
ATOM 5026 O O . ASP A 1 654 ? -21.909 -10.413 8.694 1.00 93.94 654 ASP A O 1
ATOM 5030 N N . TRP A 1 655 ? -21.274 -10.239 6.549 1.00 92.88 655 TRP A N 1
ATOM 5031 C CA . TRP A 1 655 ? -20.518 -8.997 6.740 1.00 92.88 655 TRP A CA 1
ATOM 5032 C C . TRP A 1 655 ? -21.384 -7.847 7.271 1.00 92.88 655 TRP A C 1
ATOM 5034 O O . TRP A 1 655 ? -20.892 -7.028 8.042 1.00 92.88 655 TRP A O 1
ATOM 5044 N N . ALA A 1 656 ? -22.662 -7.759 6.880 1.00 94.12 656 ALA A N 1
ATOM 5045 C CA . ALA A 1 656 ? -23.526 -6.661 7.313 1.00 94.12 656 ALA A CA 1
ATOM 5046 C C . ALA A 1 656 ? -23.839 -6.773 8.811 1.00 94.12 656 ALA A C 1
ATOM 5048 O O . ALA A 1 656 ? -23.809 -5.767 9.524 1.00 94.12 656 ALA A O 1
ATOM 5049 N N . ALA A 1 657 ? -24.075 -7.994 9.298 1.00 95.50 657 ALA A N 1
ATOM 5050 C CA . ALA A 1 657 ? -24.217 -8.259 10.723 1.00 95.50 657 ALA A CA 1
ATOM 5051 C C . ALA A 1 657 ? -22.898 -8.049 11.487 1.00 95.50 657 ALA A C 1
ATOM 5053 O O . ALA A 1 657 ? -22.932 -7.435 12.557 1.00 95.50 657 ALA A O 1
ATOM 5054 N N . SER A 1 658 ? -21.746 -8.478 10.944 1.00 95.12 658 SER A N 1
ATOM 5055 C CA . SER A 1 658 ? -20.438 -8.168 11.546 1.00 95.12 658 SER A CA 1
ATOM 5056 C C . SER A 1 658 ? -20.218 -6.657 11.655 1.00 95.12 658 SER A C 1
ATOM 5058 O O . SER A 1 658 ? -19.930 -6.148 12.736 1.00 95.12 658 SER A O 1
ATOM 5060 N N . TYR A 1 659 ? -20.417 -5.915 10.562 1.00 95.19 659 TYR A N 1
ATOM 5061 C CA . TYR A 1 659 ? -20.258 -4.460 10.521 1.00 95.19 659 TYR A CA 1
ATOM 5062 C C . TYR A 1 659 ? -21.149 -3.767 11.557 1.00 95.19 659 TYR A C 1
ATOM 5064 O O . TYR A 1 659 ? -20.677 -2.896 12.282 1.00 95.19 659 TYR A O 1
ATOM 5072 N N . ALA A 1 660 ? -22.417 -4.177 11.675 1.00 95.38 660 ALA A N 1
ATOM 5073 C CA . ALA A 1 660 ? -23.335 -3.626 12.670 1.00 95.38 660 ALA A CA 1
ATOM 5074 C C . ALA A 1 660 ? -22.873 -3.899 14.114 1.00 95.38 660 ALA A C 1
ATOM 5076 O O . ALA A 1 660 ? -23.016 -3.031 14.978 1.00 95.38 660 ALA A O 1
ATOM 5077 N N . ASN A 1 661 ? -22.282 -5.072 14.382 1.00 94.88 661 ASN A N 1
ATOM 5078 C CA . ASN A 1 661 ? -21.677 -5.363 15.683 1.00 94.88 661 ASN A CA 1
ATOM 5079 C C . ASN A 1 661 ? -20.489 -4.431 15.953 1.00 94.88 661 ASN A C 1
ATOM 5081 O O . ASN A 1 661 ? -20.450 -3.806 17.008 1.00 94.88 661 ASN A O 1
ATOM 5085 N N . TRP A 1 662 ? -19.563 -4.282 14.999 1.00 94.75 662 TRP A N 1
ATOM 5086 C CA . TRP A 1 662 ? -18.430 -3.354 15.106 1.00 94.75 662 TRP A CA 1
ATOM 5087 C C . TRP A 1 662 ? -18.879 -1.904 15.332 1.00 94.75 662 TRP A C 1
ATOM 5089 O O . TRP A 1 662 ? -18.362 -1.223 16.218 1.00 94.75 662 TRP A O 1
ATOM 5099 N N . GLU A 1 663 ? -19.862 -1.430 14.567 1.00 94.25 663 GLU A N 1
ATOM 5100 C CA . GLU A 1 663 ? -20.403 -0.073 14.679 1.00 94.25 663 GLU A CA 1
ATOM 5101 C C . GLU A 1 663 ? -21.034 0.189 16.054 1.00 94.25 663 GLU A C 1
ATOM 5103 O O . GLU A 1 663 ? -20.842 1.264 16.627 1.00 94.25 663 GLU A O 1
ATOM 5108 N N . SER A 1 664 ? -21.735 -0.804 16.608 1.00 92.00 664 SER A N 1
ATOM 5109 C CA . SER A 1 664 ? -22.350 -0.729 17.937 1.00 92.00 664 SER A CA 1
ATOM 5110 C C . SER A 1 664 ? -21.328 -0.794 19.079 1.00 92.00 664 SER A C 1
ATOM 5112 O O . SER A 1 664 ? -21.465 -0.073 20.071 1.00 92.00 664 SER A O 1
ATOM 5114 N N . ASP A 1 665 ? -20.317 -1.656 18.966 1.00 93.44 665 ASP A N 1
ATOM 5115 C CA . ASP A 1 665 ? -19.398 -1.968 20.063 1.00 93.44 665 ASP A CA 1
ATOM 5116 C C . ASP A 1 665 ? -18.237 -0.979 20.199 1.00 93.44 665 ASP A C 1
ATOM 5118 O O . ASP A 1 665 ? -17.841 -0.659 21.320 1.00 93.44 665 ASP A O 1
ATOM 5122 N N . LEU A 1 666 ? -17.690 -0.458 19.094 1.00 92.94 666 LEU A N 1
ATOM 5123 C CA . LEU A 1 666 ? -16.520 0.432 19.145 1.00 92.94 666 LEU A CA 1
ATOM 5124 C C . LEU A 1 666 ? -16.722 1.679 20.032 1.00 92.94 666 LEU A C 1
ATOM 5126 O O . LEU A 1 666 ? -15.806 2.002 20.798 1.00 92.94 666 LEU A O 1
ATOM 5130 N N . PRO A 1 667 ? -17.882 2.371 20.021 1.00 89.62 667 PRO A N 1
ATOM 5131 C CA . PRO A 1 667 ? -18.140 3.471 20.952 1.00 89.62 667 PRO A CA 1
ATOM 5132 C C . PRO A 1 667 ? -18.170 3.024 22.422 1.00 89.62 667 PRO A C 1
ATOM 5134 O O . PRO A 1 667 ? -17.700 3.745 23.304 1.00 89.62 667 PRO A O 1
ATOM 5137 N N . GLN A 1 668 ? -18.695 1.827 22.695 1.00 90.12 668 GLN A N 1
ATOM 5138 C CA . GLN A 1 668 ? -18.782 1.274 24.048 1.00 90.12 668 GLN A CA 1
ATOM 5139 C C . GLN A 1 668 ? -17.396 0.890 24.573 1.00 90.12 668 GLN A C 1
ATOM 5141 O O . GLN A 1 668 ? -17.040 1.260 25.694 1.00 90.12 668 GLN A O 1
ATOM 5146 N N . LEU A 1 669 ? -16.584 0.238 23.734 1.00 91.81 669 LEU A N 1
ATOM 5147 C CA . LEU A 1 669 ? -15.182 -0.053 24.019 1.00 91.81 669 LEU A CA 1
ATOM 5148 C C . LEU A 1 669 ? -14.398 1.235 24.286 1.00 91.81 669 LEU A C 1
ATOM 5150 O O . LEU A 1 669 ? -13.683 1.317 25.283 1.00 91.81 669 LEU A O 1
ATOM 5154 N N . THR A 1 670 ? -14.584 2.253 23.438 1.00 90.38 670 THR A N 1
ATOM 5155 C CA . THR A 1 670 ? -13.935 3.564 23.578 1.00 90.38 670 THR A CA 1
ATOM 5156 C C . THR A 1 670 ? -14.203 4.163 24.959 1.00 90.38 670 THR A C 1
ATOM 5158 O O . THR A 1 670 ? -13.269 4.616 25.621 1.00 90.38 670 THR A O 1
ATOM 5161 N N . ALA A 1 671 ? -15.450 4.120 25.441 1.00 87.69 671 ALA A N 1
ATOM 5162 C CA . ALA A 1 671 ? -15.802 4.622 26.769 1.00 87.69 671 ALA A CA 1
ATOM 5163 C C . ALA A 1 671 ? -15.065 3.877 27.896 1.00 87.69 671 ALA A C 1
ATOM 5165 O O . ALA A 1 671 ? -14.537 4.512 28.811 1.00 87.69 671 ALA A O 1
ATOM 5166 N N . VAL A 1 672 ? -14.983 2.545 27.808 1.00 91.75 672 VAL A N 1
ATOM 5167 C CA . VAL A 1 672 ? -14.342 1.709 28.833 1.00 91.75 672 VAL A CA 1
ATOM 5168 C C . VAL A 1 672 ? -12.835 1.930 28.866 1.00 91.75 672 VAL A C 1
ATOM 5170 O O . VAL A 1 672 ? -12.306 2.294 29.915 1.00 91.75 672 VAL A O 1
ATOM 5173 N N . ILE A 1 673 ? -12.139 1.794 27.733 1.00 91.75 673 ILE A N 1
ATOM 5174 C CA . ILE A 1 673 ? -10.674 1.938 27.707 1.00 91.75 673 ILE A CA 1
ATOM 5175 C C . ILE A 1 673 ? -10.236 3.354 28.089 1.00 91.75 673 ILE A C 1
ATOM 5177 O O . ILE A 1 673 ? -9.229 3.518 28.768 1.00 91.75 673 ILE A O 1
ATOM 5181 N N . THR A 1 674 ? -11.018 4.379 27.732 1.00 90.50 674 THR A N 1
ATOM 5182 C CA . THR A 1 674 ? -10.701 5.776 28.069 1.00 90.50 674 THR A CA 1
ATOM 5183 C C . THR A 1 674 ? -10.860 6.057 29.563 1.00 90.50 674 THR A C 1
ATOM 5185 O O . THR A 1 674 ? -10.137 6.889 30.118 1.00 90.50 674 THR A O 1
ATOM 5188 N N . GLU A 1 675 ? -11.824 5.423 30.236 1.00 91.56 675 GLU A N 1
ATOM 5189 C CA . GLU A 1 675 ? -11.972 5.579 31.684 1.00 91.56 675 GLU A CA 1
ATOM 5190 C C . GLU A 1 675 ? -10.883 4.799 32.430 1.00 91.56 675 GLU A C 1
ATOM 5192 O O . GLU A 1 675 ? -10.227 5.381 33.297 1.00 91.56 675 GLU A O 1
ATOM 5197 N N . LEU A 1 676 ? -10.623 3.544 32.040 1.00 92.38 676 LEU A N 1
ATOM 5198 C CA . LEU A 1 676 ? -9.588 2.701 32.654 1.00 92.38 676 LEU A CA 1
ATOM 5199 C C . LEU A 1 676 ? -8.170 3.258 32.449 1.00 92.38 676 LEU A C 1
ATOM 5201 O O . LEU A 1 676 ? -7.345 3.174 33.356 1.00 92.38 676 LEU A O 1
ATOM 5205 N N . GLU A 1 677 ? -7.886 3.873 31.300 1.00 93.25 677 GLU A N 1
ATOM 5206 C CA . GLU A 1 677 ? -6.601 4.540 31.049 1.00 93.25 677 GLU A CA 1
ATOM 5207 C C . GLU A 1 677 ? -6.474 5.867 31.814 1.00 93.25 677 GLU A C 1
ATOM 5209 O O . GLU A 1 677 ? -5.375 6.305 32.133 1.00 93.25 677 GLU A O 1
ATOM 5214 N N . SER A 1 678 ? -7.584 6.517 32.178 1.00 90.88 678 SER A N 1
ATOM 5215 C CA . SER A 1 678 ? -7.539 7.792 32.911 1.00 90.88 678 SER A CA 1
ATOM 5216 C C . SER A 1 678 ? -7.323 7.663 34.423 1.00 90.88 678 SER A C 1
ATOM 5218 O O . SER A 1 678 ? -7.236 8.676 35.120 1.00 90.88 678 SER A O 1
ATOM 5220 N N . LYS A 1 679 ? -7.256 6.434 34.942 1.00 91.56 679 LYS A N 1
ATOM 5221 C CA . LYS A 1 679 ? -7.137 6.129 36.371 1.00 91.56 679 LYS A CA 1
ATOM 5222 C C . LYS A 1 679 ? -5.856 5.342 36.628 1.00 91.56 679 LYS A C 1
ATOM 5224 O O . LYS A 1 679 ? -5.586 4.353 35.948 1.00 91.56 679 LYS A O 1
ATOM 5229 N N . TYR A 1 680 ? -5.085 5.755 37.632 1.00 92.62 680 TYR A N 1
ATOM 5230 C CA . TYR A 1 680 ? -3.872 5.044 38.027 1.00 92.62 680 TYR A CA 1
ATOM 5231 C C . TYR A 1 680 ? -4.201 3.830 38.894 1.00 92.62 680 TYR A C 1
ATOM 5233 O O . TYR A 1 680 ? -4.890 3.940 39.907 1.00 92.62 680 TYR A O 1
ATOM 5241 N N . PHE A 1 681 ? -3.661 2.675 38.511 1.00 91.69 681 PHE A N 1
ATOM 5242 C CA . PHE A 1 681 ? -3.602 1.497 39.370 1.00 91.69 681 PHE A CA 1
ATOM 5243 C C . PHE A 1 681 ? -2.513 1.673 40.439 1.00 91.69 681 PHE A C 1
ATOM 5245 O O . PHE A 1 681 ? -2.732 1.390 41.622 1.00 91.69 681 PHE A O 1
ATOM 5252 N N . ASN A 1 682 ? -1.358 2.207 40.025 1.00 88.56 682 ASN A N 1
ATOM 5253 C CA . ASN A 1 682 ? -0.236 2.551 40.890 1.00 88.56 682 ASN A CA 1
ATOM 5254 C C . ASN A 1 682 ? 0.216 4.000 40.631 1.00 88.56 682 ASN A C 1
ATOM 5256 O O . ASN A 1 682 ? 0.719 4.341 39.560 1.00 88.56 682 ASN A O 1
ATOM 5260 N N . GLU A 1 683 ? 0.045 4.853 41.642 1.00 88.50 683 GLU A N 1
ATOM 5261 C CA . GLU A 1 683 ? 0.353 6.286 41.570 1.00 88.50 683 GLU A CA 1
ATOM 5262 C C . GLU A 1 683 ? 1.848 6.605 41.432 1.00 88.50 683 GLU A C 1
ATOM 5264 O O . GLU A 1 683 ? 2.189 7.650 40.874 1.00 88.50 683 GLU A O 1
ATOM 5269 N N . GLU A 1 684 ? 2.737 5.739 41.927 1.00 89.12 684 GLU A N 1
ATOM 5270 C CA . GLU A 1 684 ? 4.190 5.953 41.898 1.00 89.12 684 GLU A CA 1
ATOM 5271 C C . GLU A 1 684 ? 4.772 5.654 40.517 1.00 89.12 684 GLU A C 1
ATOM 5273 O O . GLU A 1 684 ? 5.550 6.440 39.981 1.00 89.12 684 GLU A O 1
ATOM 5278 N N . THR A 1 685 ? 4.363 4.533 39.921 1.00 89.81 685 THR A N 1
ATOM 5279 C CA . THR A 1 685 ? 4.820 4.110 38.585 1.00 89.81 685 THR A CA 1
ATOM 5280 C C . THR A 1 685 ? 4.018 4.747 37.455 1.00 89.81 685 THR A C 1
ATOM 5282 O O . THR A 1 685 ? 4.405 4.625 36.295 1.00 89.81 685 THR A O 1
ATOM 5285 N N . LYS A 1 686 ? 2.908 5.425 37.784 1.00 89.44 686 LYS A N 1
ATOM 5286 C CA . LYS A 1 686 ? 1.929 5.959 36.824 1.00 89.44 686 LYS A CA 1
ATOM 5287 C C . LYS A 1 686 ? 1.345 4.889 35.895 1.00 89.44 686 LYS A C 1
ATOM 5289 O O . LYS A 1 686 ? 0.836 5.217 34.828 1.00 89.44 686 LYS A O 1
ATOM 5294 N N . GLN A 1 687 ? 1.362 3.625 36.322 1.00 92.38 687 GLN A N 1
ATOM 5295 C CA . GLN A 1 687 ? 0.679 2.539 35.627 1.00 92.38 687 GLN A CA 1
ATOM 5296 C C . GLN A 1 687 ? -0.837 2.719 35.769 1.00 92.38 687 GLN A C 1
ATOM 5298 O O . GLN A 1 687 ? -1.359 2.839 36.885 1.00 92.38 687 GLN A O 1
ATOM 5303 N N . THR A 1 688 ? -1.545 2.763 34.643 1.00 94.50 688 THR A N 1
ATOM 5304 C CA . THR A 1 688 ? -3.007 2.905 34.592 1.00 94.50 688 THR A CA 1
ATOM 5305 C C . THR A 1 688 ? -3.695 1.567 34.867 1.00 94.50 688 THR A C 1
ATOM 5307 O O . THR A 1 688 ? -3.057 0.512 34.861 1.00 94.50 688 THR A O 1
ATOM 5310 N N . ILE A 1 689 ? -5.006 1.589 35.122 1.00 93.81 689 ILE A N 1
ATOM 5311 C CA . ILE A 1 689 ? -5.782 0.351 35.296 1.00 93.81 689 ILE A CA 1
ATOM 5312 C C . ILE A 1 689 ? -5.774 -0.478 34.007 1.00 93.81 689 ILE A C 1
ATOM 5314 O O . ILE A 1 689 ? -5.592 -1.693 34.067 1.00 93.81 689 ILE A O 1
ATOM 5318 N N . LEU A 1 690 ? -5.925 0.169 32.847 1.00 93.56 690 LEU A N 1
ATOM 5319 C CA . LEU A 1 690 ? -5.859 -0.519 31.558 1.00 93.56 690 LEU A CA 1
ATOM 5320 C C . LEU A 1 690 ? -4.479 -1.153 31.329 1.00 93.56 690 LEU A C 1
ATOM 5322 O O . LEU A 1 690 ? -4.405 -2.315 30.945 1.00 93.56 690 LEU A O 1
ATOM 5326 N N . ASP A 1 691 ? -3.395 -0.425 31.606 1.00 92.00 691 ASP A N 1
ATOM 5327 C CA . ASP A 1 691 ? -2.030 -0.931 31.432 1.00 92.00 691 ASP A CA 1
ATOM 5328 C C . ASP A 1 691 ? -1.752 -2.158 32.309 1.00 92.00 691 ASP A C 1
ATOM 5330 O O . ASP A 1 691 ? -1.171 -3.143 31.853 1.00 92.00 691 ASP A O 1
ATOM 5334 N N . TYR A 1 692 ? -2.222 -2.137 33.558 1.00 93.00 692 TYR A N 1
ATOM 5335 C CA . TYR A 1 692 ? -2.106 -3.285 34.452 1.00 93.00 692 TYR A CA 1
ATOM 5336 C C . TYR A 1 692 ? -2.860 -4.514 33.916 1.00 93.00 692 TYR A C 1
ATOM 5338 O O . TYR A 1 692 ? -2.303 -5.609 33.925 1.00 93.00 692 TYR A O 1
ATOM 5346 N N . LEU A 1 693 ? -4.078 -4.339 33.386 1.00 91.31 693 LEU A N 1
ATOM 5347 C CA . LEU A 1 693 ? -4.862 -5.434 32.795 1.00 91.31 693 LEU A CA 1
ATOM 5348 C C . LEU A 1 693 ? -4.241 -6.015 31.521 1.00 91.31 693 LEU A C 1
ATOM 5350 O O . LEU A 1 693 ? -4.389 -7.203 31.258 1.00 91.31 693 LEU A O 1
ATOM 5354 N N . LEU A 1 694 ? -3.561 -5.188 30.726 1.00 90.38 694 LEU A N 1
ATOM 5355 C CA . LEU A 1 694 ? -2.908 -5.614 29.486 1.00 90.38 694 LEU A CA 1
ATOM 5356 C C . LEU A 1 694 ? -1.498 -6.192 29.709 1.00 90.38 694 LEU A C 1
ATOM 5358 O O . LEU A 1 694 ? -0.881 -6.683 28.762 1.00 90.38 694 LEU A O 1
ATOM 5362 N N . THR A 1 695 ? -0.968 -6.131 30.933 1.00 87.25 695 THR A N 1
ATOM 5363 C CA . THR A 1 695 ? 0.341 -6.700 31.276 1.00 87.25 695 THR A CA 1
ATOM 5364 C C . THR A 1 695 ? 0.222 -8.206 31.525 1.00 87.25 695 THR A C 1
ATOM 5366 O O . THR A 1 695 ? -0.734 -8.674 32.142 1.00 87.25 695 THR A O 1
ATOM 5369 N N . GLU A 1 696 ? 1.215 -8.982 31.085 1.00 78.44 696 GLU A N 1
ATOM 5370 C CA . GLU A 1 696 ? 1.293 -10.416 31.378 1.00 78.44 696 GLU A CA 1
ATOM 5371 C C . GLU A 1 696 ? 1.318 -10.645 32.905 1.00 78.44 696 GLU A C 1
ATOM 5373 O O . GLU A 1 696 ? 2.244 -10.218 33.595 1.00 78.44 696 GLU A O 1
ATOM 5378 N N . GLY A 1 697 ? 0.265 -11.273 33.443 1.00 73.69 697 GLY A N 1
ATOM 5379 C CA . GLY A 1 697 ? 0.074 -11.476 34.887 1.00 73.69 697 GLY A CA 1
ATOM 5380 C C . GLY A 1 697 ? -0.810 -10.441 35.600 1.00 73.69 697 GLY A C 1
ATOM 5381 O O . GLY A 1 697 ? -0.933 -10.514 36.823 1.00 73.69 697 GLY A O 1
ATOM 5382 N N . GLY A 1 698 ? -1.432 -9.501 34.880 1.00 82.56 698 GLY A N 1
ATOM 5383 C CA . GLY A 1 698 ? -2.463 -8.622 35.437 1.00 82.56 698 GLY A CA 1
ATOM 5384 C C . GLY A 1 698 ? -3.654 -9.416 35.987 1.00 82.56 698 GLY A C 1
ATOM 5385 O O . GLY A 1 698 ? -4.217 -10.258 35.288 1.00 82.56 698 GLY A O 1
ATOM 5386 N N . ASP A 1 699 ? -4.043 -9.155 37.240 1.00 85.50 699 ASP A N 1
ATOM 5387 C CA . ASP A 1 699 ? -5.165 -9.836 37.899 1.00 85.50 699 ASP A CA 1
ATOM 5388 C C . ASP A 1 699 ? -6.358 -8.891 38.084 1.00 85.50 699 ASP A C 1
ATOM 5390 O O . ASP A 1 699 ? -6.295 -7.887 38.802 1.00 85.50 699 ASP A O 1
ATOM 5394 N N . MET A 1 700 ? -7.492 -9.249 37.481 1.00 87.50 700 MET A N 1
ATOM 5395 C CA . MET A 1 700 ? -8.737 -8.500 37.623 1.00 87.50 700 MET A CA 1
ATOM 5396 C C . MET A 1 700 ? -9.197 -8.402 39.092 1.00 87.50 700 MET A C 1
ATOM 5398 O O . MET A 1 700 ? -9.830 -7.412 39.460 1.00 87.50 700 MET A O 1
ATOM 5402 N N . LYS A 1 701 ? -8.834 -9.353 39.970 1.00 86.38 701 LYS A N 1
ATOM 5403 C CA . LYS A 1 701 ? -9.110 -9.263 41.418 1.00 86.38 701 LYS A CA 1
ATOM 5404 C C . LYS A 1 701 ? -8.426 -8.066 42.072 1.00 86.38 701 LYS A C 1
ATOM 5406 O O . LYS A 1 701 ? -9.031 -7.404 42.913 1.00 86.38 701 LYS A O 1
ATOM 5411 N N . GLU A 1 702 ? -7.192 -7.756 41.682 1.00 88.94 702 GLU A N 1
ATOM 5412 C CA . GLU A 1 702 ? -6.480 -6.581 42.195 1.00 88.94 702 GLU A CA 1
ATOM 5413 C C . GLU A 1 702 ? -7.050 -5.285 41.614 1.00 88.94 702 GLU A C 1
ATOM 5415 O O . GLU A 1 702 ? -7.129 -4.273 42.312 1.00 88.94 702 GLU A O 1
ATOM 5420 N N . VAL A 1 703 ? -7.526 -5.312 40.366 1.00 89.69 703 VAL A N 1
ATOM 5421 C CA . VAL A 1 703 ? -8.203 -4.160 39.751 1.00 89.69 703 VAL A CA 1
ATOM 5422 C C . VAL A 1 703 ? -9.510 -3.833 40.451 1.00 89.69 703 VAL A C 1
ATOM 5424 O O . VAL A 1 703 ? -9.751 -2.662 40.736 1.00 89.69 703 VAL A O 1
ATOM 5427 N N . VAL A 1 704 ? -10.322 -4.840 40.791 1.00 88.38 704 VAL A N 1
ATOM 5428 C CA . VAL A 1 704 ? -11.567 -4.659 41.559 1.00 88.38 704 VAL A CA 1
ATOM 5429 C C . VAL A 1 704 ? -11.312 -3.852 42.836 1.00 88.38 704 VAL A C 1
ATOM 5431 O O . VAL A 1 704 ? -12.118 -2.984 43.171 1.00 88.38 704 VAL A O 1
ATOM 5434 N N . LYS A 1 705 ? -10.144 -4.026 43.476 1.00 85.69 705 LYS A N 1
ATOM 5435 C CA . LYS A 1 705 ? -9.767 -3.276 44.684 1.00 85.69 705 LYS A CA 1
ATOM 5436 C C . LYS A 1 705 ? -9.520 -1.781 44.476 1.00 85.69 705 LYS A C 1
ATOM 5438 O O . LYS A 1 705 ? -9.448 -1.016 45.436 1.00 85.69 705 LYS A O 1
ATOM 5443 N N . LYS A 1 706 ? -9.349 -1.354 43.226 1.00 87.38 706 LYS A N 1
ATOM 5444 C CA . LYS A 1 706 ? -9.085 0.036 42.833 1.00 87.38 706 LYS A CA 1
ATOM 5445 C C . LYS A 1 706 ? -10.299 0.731 42.219 1.00 87.38 706 LYS A C 1
ATOM 5447 O O . LYS A 1 706 ? -10.226 1.931 41.964 1.00 87.38 706 LYS A O 1
ATOM 5452 N N . LEU A 1 707 ? -11.397 0.013 41.974 1.00 89.75 707 LEU A N 1
ATOM 5453 C CA . LEU A 1 707 ? -12.599 0.587 41.373 1.00 89.75 707 LEU A CA 1
ATOM 5454 C C . LEU A 1 707 ? -13.419 1.366 42.412 1.00 89.75 707 LEU A C 1
ATOM 5456 O O . LEU A 1 707 ? -13.691 0.875 43.506 1.00 89.75 707 LEU A O 1
ATOM 5460 N N . ASP A 1 708 ? -13.835 2.579 42.042 1.00 89.12 708 ASP A N 1
ATOM 5461 C CA . ASP A 1 708 ? -14.759 3.424 42.805 1.00 89.12 708 ASP A CA 1
ATOM 5462 C C . ASP A 1 708 ? -16.156 3.459 42.143 1.00 89.12 708 ASP A C 1
ATOM 5464 O O . ASP A 1 708 ? -16.322 3.088 40.976 1.00 89.12 708 ASP A O 1
ATOM 5468 N N . ASP A 1 709 ? -17.175 3.920 42.880 1.00 90.38 709 ASP A N 1
ATOM 5469 C CA . ASP A 1 709 ? -18.561 3.986 42.385 1.00 90.38 709 ASP A CA 1
ATOM 5470 C C . ASP A 1 709 ? -18.679 4.798 41.081 1.00 90.38 709 ASP A C 1
ATOM 5472 O O . ASP A 1 709 ? -19.434 4.418 40.185 1.00 90.38 709 ASP A O 1
ATOM 5476 N N . ALA A 1 710 ? -17.916 5.892 40.961 1.00 90.44 710 ALA A N 1
ATOM 5477 C CA . ALA A 1 710 ? -17.954 6.789 39.806 1.00 90.44 710 ALA A CA 1
ATOM 5478 C C . ALA A 1 710 ? -17.354 6.148 38.543 1.00 90.44 710 ALA A C 1
ATOM 5480 O O . ALA A 1 710 ? -17.830 6.389 37.434 1.00 90.44 710 ALA A O 1
ATOM 5481 N N . THR A 1 711 ? -16.316 5.331 38.706 1.00 91.06 711 THR A N 1
ATOM 5482 C CA . THR A 1 711 ? -15.688 4.560 37.632 1.00 91.06 711 THR A CA 1
ATOM 5483 C C . THR A 1 711 ? -16.643 3.463 37.182 1.00 91.06 711 THR A C 1
ATOM 5485 O O . THR A 1 711 ? -16.911 3.341 35.987 1.00 91.06 711 THR A O 1
ATOM 5488 N N . LEU A 1 712 ? -17.233 2.726 38.131 1.00 91.44 712 LEU A N 1
ATOM 5489 C CA . LEU A 1 712 ? -18.209 1.669 37.854 1.00 91.44 712 LEU A CA 1
ATOM 5490 C C . LEU A 1 712 ? -19.427 2.192 37.083 1.00 91.44 712 LEU A C 1
ATOM 5492 O O . LEU A 1 712 ? -19.834 1.558 36.113 1.00 91.44 712 LEU A O 1
ATOM 5496 N N . ASP A 1 713 ? -19.958 3.365 37.443 1.00 90.31 713 ASP A N 1
ATOM 5497 C CA . ASP A 1 713 ? -21.081 3.992 36.727 1.00 90.31 713 ASP A CA 1
ATOM 5498 C C . ASP A 1 713 ? -20.790 4.275 35.253 1.00 90.31 713 ASP A C 1
ATOM 5500 O O . ASP A 1 713 ? -21.693 4.216 34.419 1.00 90.31 713 ASP A O 1
ATOM 5504 N N . LYS A 1 714 ? -19.535 4.583 34.921 1.00 88.88 714 LYS A N 1
ATOM 5505 C CA . LYS A 1 714 ? -19.136 4.900 33.549 1.00 88.88 714 LYS A CA 1
ATOM 5506 C C . LYS A 1 714 ? -18.802 3.663 32.727 1.00 88.88 714 LYS A C 1
ATOM 5508 O O . LYS A 1 714 ? -19.103 3.641 31.537 1.00 88.88 714 LYS A O 1
ATOM 5513 N N . VAL A 1 715 ? -18.159 2.660 33.329 1.00 91.44 715 VAL A N 1
ATOM 5514 C CA . VAL A 1 715 ? -17.650 1.499 32.578 1.00 91.44 715 VAL A CA 1
ATOM 5515 C C . VAL A 1 715 ? -18.663 0.364 32.495 1.00 91.44 715 VAL A C 1
ATOM 5517 O O . VAL A 1 715 ? -18.829 -0.229 31.431 1.00 91.44 715 VAL A O 1
ATOM 5520 N N . MET A 1 716 ? -19.378 0.069 33.584 1.00 91.44 716 MET A N 1
ATOM 5521 C CA . MET A 1 716 ? -20.208 -1.134 33.664 1.00 91.44 716 MET A CA 1
ATOM 5522 C C . MET A 1 716 ? -21.365 -1.183 32.660 1.00 91.44 716 MET A C 1
ATOM 5524 O O . MET A 1 716 ? -21.602 -2.272 32.136 1.00 91.44 716 MET A O 1
ATOM 5528 N N . PRO A 1 717 ? -22.069 -0.079 32.327 1.00 90.81 717 PRO A N 1
ATOM 5529 C CA . PRO A 1 717 ? -23.102 -0.128 31.293 1.00 90.81 717 PRO A CA 1
ATOM 5530 C C . PRO A 1 717 ? -22.570 -0.678 29.962 1.00 90.81 717 PRO A C 1
ATOM 5532 O O . PRO A 1 717 ? -23.191 -1.559 29.368 1.00 90.81 717 PRO A O 1
ATOM 5535 N N . SER A 1 718 ? -21.391 -0.216 29.537 1.00 92.00 718 SER A N 1
ATOM 5536 C CA . SER A 1 718 ? -20.722 -0.671 28.314 1.00 92.00 718 SER A CA 1
ATOM 5537 C C . SER A 1 718 ? -20.186 -2.098 28.444 1.00 92.00 718 SER A C 1
ATOM 5539 O O . SER A 1 718 ? -20.370 -2.895 27.534 1.00 92.00 718 SER A O 1
ATOM 5541 N N . VAL A 1 719 ? -19.587 -2.466 29.584 1.00 92.12 719 VAL A N 1
ATOM 5542 C CA . VAL A 1 719 ? -19.092 -3.840 29.825 1.00 92.12 719 VAL A CA 1
ATOM 5543 C C . VAL A 1 719 ? -20.219 -4.876 29.761 1.00 92.12 719 VAL A C 1
ATOM 5545 O O . VAL A 1 719 ? -20.020 -5.988 29.279 1.00 92.12 719 VAL A O 1
ATOM 5548 N N . LEU A 1 720 ? -21.418 -4.528 30.232 1.00 89.56 720 LEU A N 1
ATOM 5549 C CA . LEU A 1 720 ? -22.564 -5.441 30.226 1.00 89.56 720 LEU A CA 1
ATOM 5550 C C . LEU A 1 720 ? -23.220 -5.580 28.847 1.00 89.56 720 LEU A C 1
ATOM 5552 O O . LEU A 1 720 ? -23.861 -6.600 28.590 1.00 89.56 720 LEU A O 1
ATOM 5556 N N . THR A 1 721 ? -23.081 -4.577 27.975 1.00 88.25 721 THR A N 1
ATOM 5557 C CA . THR A 1 721 ? -23.818 -4.501 26.703 1.00 88.25 721 THR A CA 1
ATOM 5558 C C . THR A 1 721 ? -22.965 -4.780 25.466 1.00 88.25 721 THR A C 1
ATOM 5560 O O . THR A 1 721 ? -23.494 -5.359 24.516 1.00 88.25 721 THR A O 1
ATOM 5563 N N . ALA A 1 722 ? -21.670 -4.454 25.480 1.00 91.38 722 ALA A N 1
ATOM 5564 C CA . ALA A 1 722 ? -20.761 -4.709 24.366 1.00 91.38 722 ALA A CA 1
ATOM 5565 C C . ALA A 1 722 ? -20.426 -6.200 24.273 1.00 91.38 722 ALA A C 1
ATOM 5567 O O . ALA A 1 722 ? -20.052 -6.834 25.264 1.00 91.38 722 ALA A O 1
ATOM 5568 N N . LYS A 1 723 ? -20.493 -6.759 23.065 1.00 92.06 723 LYS A N 1
ATOM 5569 C CA . LYS A 1 723 ? -20.087 -8.147 22.797 1.00 92.06 723 LYS A CA 1
ATOM 5570 C C . LYS A 1 723 ? -18.583 -8.338 22.989 1.00 92.06 723 LYS A C 1
ATOM 5572 O O . LYS A 1 723 ? -18.159 -9.281 23.645 1.00 92.06 723 LYS A O 1
ATOM 5577 N N . SER A 1 724 ? -17.786 -7.411 22.472 1.00 93.31 724 SER A N 1
ATOM 5578 C CA . SER A 1 724 ? -16.322 -7.414 22.527 1.00 93.31 724 SER A CA 1
ATOM 5579 C C . SER A 1 724 ? -15.756 -7.334 23.944 1.00 93.31 724 SER A C 1
ATOM 5581 O O . SER A 1 724 ? -14.641 -7.790 24.169 1.00 93.31 724 SER A O 1
ATOM 5583 N N . LEU A 1 725 ? -16.516 -6.812 24.914 1.00 93.50 725 LEU A N 1
ATOM 5584 C CA . LEU A 1 725 ? -16.123 -6.733 26.328 1.00 93.50 725 LEU A CA 1
ATOM 5585 C C . LEU A 1 725 ? -16.597 -7.927 27.164 1.00 93.50 725 LEU A C 1
ATOM 5587 O O . LEU A 1 725 ? -16.448 -7.924 28.389 1.00 93.50 725 LEU A O 1
ATOM 5591 N N . GLN A 1 726 ? -17.141 -8.965 26.525 1.00 90.69 726 GLN A N 1
ATOM 5592 C CA . GLN A 1 726 ? -17.532 -10.191 27.208 1.00 90.69 726 GLN A CA 1
ATOM 5593 C C . GLN A 1 726 ? -16.410 -10.793 28.080 1.00 90.69 726 GLN A C 1
ATOM 5595 O O . GLN A 1 726 ? -16.730 -11.167 29.207 1.00 90.69 726 GLN A O 1
ATOM 5600 N N . PRO A 1 727 ? -15.126 -10.859 27.663 1.00 91.00 727 PRO A N 1
ATOM 5601 C CA . PRO A 1 727 ? -14.064 -11.371 28.532 1.00 91.00 727 PRO A CA 1
ATOM 5602 C C . PRO A 1 727 ? -13.984 -10.636 29.878 1.00 91.00 727 PRO A C 1
ATOM 5604 O O . PRO A 1 727 ? -13.980 -11.270 30.933 1.00 91.00 727 PRO A O 1
ATOM 5607 N N . LEU A 1 728 ? -14.025 -9.300 29.857 1.00 90.00 728 LEU A N 1
ATOM 5608 C CA . LEU A 1 728 ? -14.002 -8.473 31.064 1.00 90.00 728 LEU A CA 1
ATOM 5609 C C . LEU A 1 728 ? -15.263 -8.668 31.921 1.00 90.00 728 LEU A C 1
ATOM 5611 O O . LEU A 1 728 ? -15.186 -8.756 33.149 1.00 90.00 728 LEU A O 1
ATOM 5615 N N . ARG A 1 729 ? -16.431 -8.769 31.276 1.00 88.94 729 ARG A N 1
ATOM 5616 C CA . ARG A 1 729 ? -17.709 -9.062 31.938 1.00 88.94 729 ARG A CA 1
ATOM 5617 C C . ARG A 1 729 ? -17.671 -10.408 32.663 1.00 88.94 729 ARG A C 1
ATOM 5619 O O . ARG A 1 729 ? -18.073 -10.493 33.823 1.00 88.94 729 ARG A O 1
ATOM 5626 N N . ASP A 1 730 ? -17.184 -11.442 31.988 1.00 88.44 730 ASP A N 1
ATOM 5627 C CA . ASP A 1 730 ? -17.144 -12.809 32.499 1.00 88.44 730 ASP A CA 1
ATOM 5628 C C . ASP A 1 730 ? -16.108 -12.937 33.632 1.00 88.44 730 ASP A C 1
ATOM 5630 O O . ASP A 1 730 ? -16.372 -13.613 34.628 1.00 88.44 730 ASP A O 1
ATOM 5634 N N . GLN A 1 731 ? -14.980 -12.216 33.558 1.00 89.12 731 GLN A N 1
ATOM 5635 C CA . GLN A 1 731 ? -14.016 -12.113 34.662 1.00 89.12 731 GLN A CA 1
ATOM 5636 C C . GLN A 1 731 ? -14.621 -11.449 35.906 1.00 89.12 731 GLN A C 1
ATOM 5638 O O . GLN A 1 731 ? -14.500 -11.991 37.004 1.00 89.12 731 GLN A O 1
ATOM 5643 N N . LEU A 1 732 ? -15.312 -10.313 35.755 1.00 88.00 732 LEU A N 1
ATOM 5644 C CA . LEU A 1 732 ? -15.986 -9.631 36.869 1.00 88.00 732 LEU A CA 1
ATOM 5645 C C . LEU A 1 732 ? -17.040 -10.524 37.533 1.00 88.00 732 LEU A C 1
ATOM 5647 O O . LEU A 1 732 ? -17.062 -10.656 38.757 1.00 88.00 732 LEU A O 1
ATOM 5651 N N . ALA A 1 733 ? -17.884 -11.173 36.729 1.00 87.44 733 ALA A N 1
ATOM 5652 C CA . ALA A 1 733 ? -18.876 -12.121 37.224 1.00 87.44 733 ALA A CA 1
ATOM 5653 C C . ALA A 1 733 ? -18.218 -13.313 37.935 1.00 87.44 733 ALA A C 1
ATOM 5655 O O . ALA A 1 733 ? -18.659 -13.720 39.011 1.00 87.44 733 ALA A O 1
ATOM 5656 N N . GLY A 1 734 ? -17.132 -13.839 37.364 1.00 89.25 734 GLY A N 1
ATOM 5657 C CA . GLY A 1 734 ? -16.346 -14.926 37.936 1.00 89.25 734 GLY A CA 1
ATOM 5658 C C . GLY A 1 734 ? -15.756 -14.578 39.301 1.00 89.25 734 GLY A C 1
ATOM 5659 O O . GLY A 1 734 ? -15.806 -15.413 40.202 1.00 89.25 734 GLY A O 1
ATOM 5660 N N . ILE A 1 735 ? -15.272 -13.344 39.492 1.00 89.38 735 ILE A N 1
ATOM 5661 C CA . ILE A 1 735 ? -14.772 -12.867 40.790 1.00 89.38 735 ILE A CA 1
ATOM 5662 C C . ILE A 1 735 ? -15.890 -12.897 41.827 1.00 89.38 735 ILE A C 1
ATOM 5664 O O . ILE A 1 735 ? -15.714 -13.531 42.865 1.00 89.38 735 ILE A O 1
ATOM 5668 N N . VAL A 1 736 ? -17.049 -12.303 41.526 1.00 89.00 736 VAL A N 1
ATOM 5669 C CA . VAL A 1 736 ? -18.209 -12.297 42.435 1.00 89.00 736 VAL A CA 1
ATOM 5670 C C . VAL A 1 736 ? -18.617 -13.719 42.812 1.00 89.00 736 VAL A C 1
ATOM 5672 O O . VAL A 1 736 ? -18.745 -14.034 43.993 1.00 89.00 736 VAL A O 1
ATOM 5675 N N . VAL A 1 737 ? -18.762 -14.601 41.819 1.00 90.44 737 VAL A N 1
ATOM 5676 C CA . VAL A 1 737 ? -19.123 -16.007 42.041 1.00 90.44 737 VAL A CA 1
ATOM 5677 C C . VAL A 1 737 ? -18.078 -16.714 42.899 1.00 90.44 737 VAL A C 1
ATOM 5679 O O . VAL A 1 737 ? -18.453 -17.403 43.841 1.00 90.44 737 VAL A O 1
ATOM 5682 N N . SER A 1 738 ? -16.786 -16.553 42.600 1.00 89.06 738 SER A N 1
ATOM 5683 C CA . SER A 1 738 ? -15.710 -17.202 43.359 1.00 89.06 738 SER A CA 1
ATOM 5684 C C . SER A 1 738 ? -15.671 -16.732 44.810 1.00 89.06 738 SER A C 1
ATOM 5686 O O . SER A 1 738 ? -15.648 -17.563 45.707 1.00 89.06 738 SER A O 1
ATOM 5688 N N . THR A 1 739 ? -15.797 -15.427 45.054 1.00 87.38 739 THR A N 1
ATOM 5689 C CA . THR A 1 739 ? -15.829 -14.875 46.410 1.00 87.38 739 THR A CA 1
ATOM 5690 C C . THR A 1 739 ? -17.042 -15.389 47.185 1.00 87.38 739 THR A C 1
ATOM 5692 O O . THR A 1 739 ? -16.908 -15.781 48.338 1.00 87.38 739 THR A O 1
ATOM 5695 N N . ILE A 1 740 ? -18.225 -15.455 46.563 1.00 88.56 740 ILE A N 1
ATOM 5696 C CA . ILE A 1 740 ? -19.418 -15.997 47.232 1.00 88.56 740 ILE A CA 1
ATOM 5697 C C . ILE A 1 740 ? -19.268 -17.501 47.498 1.00 88.56 740 ILE A C 1
ATOM 5699 O O . ILE A 1 740 ? -19.674 -17.959 48.563 1.00 88.56 740 ILE A O 1
ATOM 5703 N N . LYS A 1 741 ? -18.659 -18.276 46.590 1.00 90.12 741 LYS A N 1
ATOM 5704 C CA . LYS A 1 741 ? -18.334 -19.693 46.840 1.00 90.12 741 LYS A CA 1
ATOM 5705 C C . LYS A 1 741 ? -17.419 -19.860 48.041 1.00 90.12 741 LYS A C 1
ATOM 5707 O O . LYS A 1 741 ? -17.696 -20.704 48.887 1.00 90.12 741 LYS A O 1
ATOM 5712 N N . ASP A 1 742 ? -16.366 -19.055 48.107 1.00 86.81 742 ASP A N 1
ATOM 5713 C CA . ASP A 1 742 ? -15.373 -19.124 49.175 1.00 86.81 742 ASP A CA 1
ATOM 5714 C C . ASP A 1 742 ? -16.012 -18.801 50.534 1.00 86.81 742 ASP A C 1
ATOM 5716 O O . ASP A 1 742 ? -15.783 -19.518 51.503 1.00 86.81 742 ASP A O 1
ATOM 5720 N N . VAL A 1 743 ? -16.890 -17.792 50.583 1.00 87.75 743 VAL A N 1
ATOM 5721 C CA . VAL A 1 743 ? -17.605 -17.385 51.805 1.00 87.75 743 VAL A CA 1
ATOM 5722 C C . VAL A 1 743 ? -18.689 -18.384 52.217 1.00 87.75 743 VAL A C 1
ATOM 5724 O O . VAL A 1 743 ? -18.869 -18.671 53.397 1.00 87.75 743 VAL A O 1
ATOM 5727 N N . THR A 1 744 ? -19.460 -18.908 51.264 1.00 88.56 744 THR A N 1
ATOM 5728 C CA . THR A 1 744 ? -20.593 -19.803 51.567 1.00 88.56 744 THR A CA 1
ATOM 5729 C C . THR A 1 744 ? -20.174 -21.257 51.756 1.00 88.56 744 THR A C 1
ATOM 5731 O O . THR A 1 744 ? -20.884 -22.015 52.414 1.00 88.56 744 THR A O 1
ATOM 5734 N N . GLY A 1 745 ? -19.037 -21.663 51.188 1.00 84.75 745 GLY A N 1
ATOM 5735 C CA . GLY A 1 745 ? -18.641 -23.065 51.059 1.00 84.75 745 GLY A CA 1
ATOM 5736 C C . GLY A 1 745 ? -19.472 -23.848 50.033 1.00 84.75 745 GLY A C 1
ATOM 5737 O O . GLY A 1 745 ? -19.285 -25.058 49.890 1.00 84.75 745 GLY A O 1
ATOM 5738 N N . ASP A 1 746 ? -20.384 -23.193 49.306 1.00 86.75 746 ASP A N 1
ATOM 5739 C CA . ASP A 1 746 ? -21.276 -23.845 48.352 1.00 86.75 746 ASP A CA 1
ATOM 5740 C C . ASP A 1 746 ? -20.686 -23.836 46.935 1.00 86.75 746 ASP A C 1
ATOM 5742 O O . ASP A 1 746 ? -20.779 -22.873 46.173 1.00 86.75 746 ASP A O 1
ATOM 5746 N N . SER A 1 747 ? -20.109 -24.972 46.541 1.00 84.06 747 SER A N 1
ATOM 5747 C CA . SER A 1 747 ? -19.541 -25.159 45.200 1.00 84.06 747 SER A CA 1
ATOM 5748 C C . SER A 1 747 ? -20.556 -25.030 44.049 1.00 84.06 747 SER A C 1
ATOM 5750 O O . SER A 1 747 ? -20.137 -24.806 42.905 1.00 84.06 747 SER A O 1
ATOM 5752 N N . THR A 1 748 ? -21.861 -25.139 44.330 1.00 84.19 748 THR A N 1
ATOM 5753 C CA . THR A 1 748 ? -22.950 -25.101 43.338 1.00 84.19 748 THR A CA 1
ATOM 5754 C C . THR A 1 748 ? -23.378 -23.686 42.953 1.00 84.19 748 THR A C 1
ATOM 5756 O O . THR A 1 748 ? -24.068 -23.509 41.944 1.00 84.19 748 THR A O 1
ATOM 5759 N N . VAL A 1 749 ? -22.906 -22.669 43.685 1.00 88.06 749 VAL A N 1
ATOM 5760 C CA . VAL A 1 749 ? -23.139 -21.258 43.359 1.00 88.06 749 VAL A CA 1
ATOM 5761 C C . VAL A 1 749 ? -22.749 -20.981 41.908 1.00 88.06 749 VAL A C 1
ATOM 5763 O O . VAL A 1 749 ? -21.686 -21.374 41.420 1.00 88.06 749 VAL A O 1
ATOM 5766 N N . SER A 1 750 ? -23.618 -20.287 41.189 1.00 85.19 750 SER A N 1
ATOM 5767 C CA . SER A 1 750 ? -23.353 -19.882 39.815 1.00 85.19 750 SER A CA 1
ATOM 5768 C C . SER A 1 750 ? -24.067 -18.579 39.490 1.00 85.19 750 SER A C 1
ATOM 5770 O O . SER A 1 750 ? -25.059 -18.210 40.118 1.00 85.19 750 SER A O 1
ATOM 5772 N N . MET A 1 751 ? -23.535 -17.885 38.491 1.00 85.06 751 MET A N 1
ATOM 5773 C CA . MET A 1 751 ? -24.150 -16.727 37.862 1.00 85.06 751 MET A CA 1
ATOM 5774 C C . MET A 1 751 ? -24.028 -16.941 36.358 1.00 85.06 751 MET A C 1
ATOM 5776 O O . MET A 1 751 ? -22.935 -17.198 35.858 1.00 85.06 751 MET A O 1
ATOM 5780 N N . SER A 1 752 ? -25.141 -16.851 35.635 1.00 75.88 752 SER A N 1
ATOM 5781 C CA . SER A 1 752 ? -25.115 -16.818 34.175 1.00 75.88 752 SER A CA 1
ATOM 5782 C C . SER A 1 752 ? -25.659 -15.482 33.712 1.00 75.88 752 SER A C 1
ATOM 5784 O O . SER A 1 752 ? -26.821 -15.165 33.955 1.00 75.88 752 SER A O 1
ATOM 5786 N N . LEU A 1 753 ? -24.809 -14.705 33.046 1.00 80.81 753 LEU A N 1
ATOM 5787 C CA . LEU A 1 753 ? -25.197 -13.428 32.454 1.00 80.81 753 LEU A CA 1
ATOM 5788 C C . LEU A 1 753 ? -25.817 -13.599 31.057 1.00 80.81 753 LEU A C 1
ATOM 5790 O O . LEU A 1 753 ? -26.474 -12.688 30.571 1.00 80.81 753 LEU A O 1
ATOM 5794 N N . ASN A 1 754 ? -25.669 -14.774 30.434 1.00 68.00 754 ASN A N 1
ATOM 5795 C CA . ASN A 1 754 ? -26.163 -15.054 29.081 1.00 68.00 754 ASN A CA 1
ATOM 5796 C C . ASN A 1 754 ? -27.697 -14.982 28.915 1.00 68.00 754 ASN A C 1
ATOM 5798 O O . ASN A 1 754 ? -28.139 -14.429 27.912 1.00 68.00 754 ASN A O 1
ATOM 5802 N N . PRO A 1 755 ? -28.536 -15.513 29.830 1.00 61.66 755 PRO A N 1
ATOM 5803 C CA . PRO A 1 755 ? -29.992 -15.392 29.711 1.00 61.66 755 PRO A CA 1
ATOM 5804 C C . PRO A 1 755 ? -30.531 -14.010 30.123 1.00 61.66 755 PRO A C 1
ATOM 5806 O O . PRO A 1 755 ? -31.733 -13.771 30.013 1.00 61.66 755 PRO A O 1
ATOM 5809 N N . ALA A 1 756 ? -29.685 -13.106 30.623 1.00 73.88 756 ALA A N 1
ATOM 5810 C CA . ALA A 1 756 ? -30.115 -11.802 31.106 1.00 73.88 756 ALA A CA 1
ATOM 5811 C C . ALA A 1 756 ? -30.163 -10.766 29.984 1.00 73.88 756 ALA A C 1
ATOM 5813 O O . ALA A 1 756 ? -29.258 -10.665 29.159 1.00 73.88 756 ALA A O 1
ATOM 5814 N N . SER A 1 757 ? -31.210 -9.940 29.992 1.00 81.00 757 SER A N 1
ATOM 5815 C CA . SER A 1 757 ? -31.259 -8.760 29.136 1.00 81.00 757 SER A CA 1
ATOM 5816 C C . SER A 1 757 ? -30.607 -7.575 29.844 1.00 81.00 757 SER A C 1
ATOM 5818 O O . SER A 1 757 ? -30.981 -7.235 30.966 1.00 81.00 757 SER A O 1
ATOM 5820 N N . PHE A 1 758 ? -29.655 -6.919 29.183 1.00 85.38 758 PHE A N 1
ATOM 5821 C CA . PHE A 1 758 ? -29.028 -5.674 29.651 1.00 85.38 758 PHE A CA 1
ATOM 5822 C C . PHE A 1 758 ? -29.520 -4.443 28.879 1.00 85.38 758 PHE A C 1
ATOM 5824 O O . PHE A 1 758 ? -29.103 -3.314 29.142 1.00 85.38 758 PHE A O 1
ATOM 5831 N N . THR A 1 759 ? -30.483 -4.623 27.976 1.00 80.38 759 THR A N 1
ATOM 5832 C CA . THR A 1 759 ? -31.066 -3.556 27.156 1.00 80.38 759 THR A CA 1
ATOM 5833 C C . THR A 1 759 ? -32.600 -3.593 27.206 1.00 80.38 759 THR A C 1
ATOM 5835 O O . THR A 1 759 ? -33.216 -4.594 27.571 1.00 80.38 759 THR A O 1
ATOM 5838 N N . GLY A 1 760 ? -33.249 -2.472 26.879 1.00 82.69 760 GLY A N 1
ATOM 5839 C CA . GLY A 1 760 ? -34.714 -2.367 26.860 1.00 82.69 760 GLY A CA 1
ATOM 5840 C C . GLY A 1 760 ? -35.390 -2.338 28.243 1.00 82.69 760 GLY A C 1
ATOM 5841 O O . GLY A 1 760 ? -34.745 -2.193 29.278 1.00 82.69 760 GLY A O 1
ATOM 5842 N N . GLY A 1 761 ? -36.726 -2.444 28.260 1.00 78.88 761 GLY A N 1
ATOM 5843 C CA . GLY A 1 761 ? -37.549 -2.245 29.469 1.00 78.88 761 GLY A CA 1
ATOM 5844 C C . GLY A 1 761 ? -37.451 -3.346 30.539 1.00 78.88 761 GLY A C 1
ATOM 5845 O O . GLY A 1 761 ? -37.830 -3.123 31.693 1.00 78.88 761 GLY A O 1
ATOM 5846 N N . ASP A 1 762 ? -36.924 -4.516 30.173 1.00 83.62 762 ASP A N 1
ATOM 5847 C CA . ASP A 1 762 ? -36.631 -5.625 31.094 1.00 83.62 762 ASP A CA 1
ATOM 5848 C C . ASP A 1 762 ? -35.125 -5.742 31.403 1.00 83.62 762 ASP A C 1
ATOM 5850 O O . ASP A 1 762 ? -34.663 -6.778 31.875 1.00 83.62 762 ASP A O 1
ATOM 5854 N N . SER A 1 763 ? -34.349 -4.681 31.147 1.00 87.75 763 SER A N 1
ATOM 5855 C CA . SER A 1 763 ? -32.916 -4.633 31.453 1.00 87.75 763 SER A CA 1
ATOM 5856 C C . SER A 1 763 ? -32.634 -4.878 32.944 1.00 87.75 763 SER A C 1
ATOM 5858 O O . SER A 1 763 ? -33.377 -4.410 33.810 1.00 87.75 763 SER A O 1
ATOM 5860 N N . GLN A 1 764 ? -31.551 -5.600 33.246 1.00 90.38 764 GLN A N 1
ATOM 5861 C CA . GLN A 1 764 ? -31.023 -5.787 34.605 1.00 90.38 764 GLN A CA 1
ATOM 5862 C C . GLN A 1 764 ? -29.811 -4.881 34.904 1.00 90.38 764 GLN A C 1
ATOM 5864 O O . GLN A 1 764 ? -29.192 -5.014 35.955 1.00 90.38 764 GLN A O 1
ATOM 5869 N N . THR A 1 765 ? -29.452 -3.959 34.001 1.00 89.25 765 THR A N 1
ATOM 5870 C CA . THR A 1 765 ? -28.199 -3.182 34.072 1.00 89.25 765 THR A CA 1
ATOM 5871 C C . THR A 1 765 ? -28.060 -2.380 35.364 1.00 89.25 765 THR A C 1
ATOM 5873 O O . THR A 1 765 ? -27.044 -2.496 36.042 1.00 89.25 765 THR A O 1
ATOM 5876 N N . SER A 1 766 ? -29.070 -1.596 35.753 1.00 88.81 766 SER A N 1
ATOM 5877 C CA . SER A 1 766 ? -29.007 -0.779 36.977 1.00 88.81 766 SER A CA 1
ATOM 5878 C C . SER A 1 766 ? -28.962 -1.623 38.252 1.00 88.81 766 SER A C 1
ATOM 5880 O O . SER A 1 766 ? -28.221 -1.300 39.180 1.00 88.81 766 SER A O 1
ATOM 5882 N N . GLU A 1 767 ? -29.733 -2.713 38.288 1.00 89.88 767 GLU A N 1
ATOM 5883 C CA . GLU A 1 767 ? -29.751 -3.664 39.404 1.00 89.88 767 GLU A CA 1
ATOM 5884 C C . GLU A 1 767 ? -28.362 -4.287 39.576 1.00 89.88 767 GLU A C 1
ATOM 5886 O O . GLU A 1 767 ? -27.781 -4.239 40.658 1.00 89.88 767 GLU A O 1
ATOM 5891 N N . PHE A 1 768 ? -27.782 -4.788 38.482 1.00 89.25 768 PHE A N 1
ATOM 5892 C CA . PHE A 1 768 ? -26.481 -5.441 38.511 1.00 89.25 768 PHE A CA 1
ATOM 5893 C C . PHE A 1 768 ? -25.348 -4.474 38.869 1.00 89.25 768 PHE A C 1
ATOM 5895 O O . PHE A 1 768 ? -24.509 -4.808 39.699 1.00 89.25 768 PHE A O 1
ATOM 5902 N N . ILE A 1 769 ? -25.341 -3.252 38.323 1.00 91.62 769 ILE A N 1
ATOM 5903 C CA . ILE A 1 769 ? -24.355 -2.221 38.693 1.00 91.62 769 ILE A CA 1
ATOM 5904 C C . ILE A 1 769 ? -24.416 -1.923 40.193 1.00 91.62 769 ILE A C 1
ATOM 5906 O O . ILE A 1 769 ? -23.374 -1.819 40.839 1.00 91.62 769 ILE A O 1
ATOM 5910 N N . THR A 1 770 ? -25.619 -1.821 40.760 1.00 91.88 770 THR A N 1
ATOM 5911 C CA . THR A 1 770 ? -25.795 -1.551 42.193 1.00 91.88 770 THR A CA 1
ATOM 5912 C C . THR A 1 770 ? -25.258 -2.704 43.043 1.00 91.88 770 THR A C 1
ATOM 5914 O O . THR A 1 770 ? -24.533 -2.466 44.006 1.00 91.88 770 THR A O 1
ATOM 5917 N N . ILE A 1 771 ? -25.525 -3.951 42.645 1.00 91.69 771 ILE A N 1
ATOM 5918 C CA . ILE A 1 771 ? -24.986 -5.151 43.305 1.00 91.69 771 ILE A CA 1
ATOM 5919 C C . ILE A 1 771 ? -23.455 -5.169 43.242 1.00 91.69 771 ILE A C 1
ATOM 5921 O O . ILE A 1 771 ? -22.809 -5.366 44.269 1.00 91.69 771 ILE A O 1
ATOM 5925 N N . ILE A 1 772 ? -22.866 -4.907 42.070 1.00 91.12 772 ILE A N 1
ATOM 5926 C CA . ILE A 1 772 ? -21.407 -4.866 41.893 1.00 91.12 772 ILE A CA 1
ATOM 5927 C C . ILE A 1 772 ? -20.774 -3.768 42.749 1.00 91.12 772 ILE A C 1
ATOM 5929 O O . ILE A 1 772 ? -19.765 -4.026 43.397 1.00 91.12 772 ILE A O 1
ATOM 5933 N N . LYS A 1 773 ? -21.363 -2.571 42.826 1.00 92.06 773 LYS A N 1
ATOM 5934 C CA . LYS A 1 773 ? -20.865 -1.501 43.708 1.00 92.06 773 LYS A CA 1
ATOM 5935 C C . LYS A 1 773 ? -20.850 -1.920 45.174 1.00 92.06 773 LYS A C 1
ATOM 5937 O O . LYS A 1 773 ? -19.849 -1.722 45.859 1.00 92.06 773 LYS A O 1
ATOM 5942 N N . THR A 1 774 ? -21.942 -2.509 45.661 1.00 90.19 774 THR A N 1
ATOM 5943 C CA . THR A 1 774 ? -22.015 -2.980 47.051 1.00 90.19 774 THR A CA 1
ATOM 5944 C C . THR A 1 774 ? -21.011 -4.101 47.304 1.00 90.19 774 THR A C 1
ATOM 5946 O O . THR A 1 774 ? -20.313 -4.082 48.315 1.00 90.19 774 THR A O 1
ATOM 5949 N N . PHE A 1 775 ? -20.862 -5.024 46.352 1.00 90.25 775 PHE A N 1
ATOM 5950 C CA . PHE A 1 775 ? -19.854 -6.076 46.410 1.00 90.25 775 PHE A CA 1
ATOM 5951 C C . PHE A 1 775 ? -18.428 -5.509 46.469 1.00 90.25 775 PHE A C 1
ATOM 5953 O O . PHE A 1 775 ? -17.659 -5.907 47.335 1.00 90.25 775 PHE A O 1
ATOM 5960 N N . VAL A 1 776 ? -18.077 -4.549 45.608 1.00 89.50 776 VAL A N 1
ATOM 5961 C CA . VAL A 1 776 ? -16.750 -3.904 45.587 1.00 89.50 776 VAL A CA 1
ATOM 5962 C C . VAL A 1 776 ? -16.456 -3.213 46.921 1.00 89.50 776 VAL A C 1
ATOM 5964 O O . VAL A 1 776 ? -15.349 -3.331 47.441 1.00 89.50 776 VAL A O 1
ATOM 5967 N N . LYS A 1 777 ? -17.447 -2.542 47.526 1.00 88.69 777 LYS A N 1
ATOM 5968 C CA . LYS A 1 777 ? -17.303 -1.928 48.859 1.00 88.69 777 LYS A CA 1
ATOM 5969 C C . LYS A 1 777 ? -16.971 -2.957 49.933 1.00 88.69 777 LYS A C 1
ATOM 5971 O O . LYS A 1 777 ? -16.057 -2.723 50.717 1.00 88.69 777 LYS A O 1
ATOM 5976 N N . ILE A 1 778 ? -17.675 -4.088 49.940 1.00 87.25 778 ILE A N 1
ATOM 5977 C CA . ILE A 1 778 ? -17.401 -5.193 50.866 1.00 87.25 778 ILE A CA 1
ATOM 5978 C C . ILE A 1 778 ? -16.002 -5.759 50.616 1.00 87.25 778 ILE A C 1
ATOM 5980 O O . ILE A 1 778 ? -15.200 -5.863 51.539 1.00 87.25 778 ILE A O 1
ATOM 5984 N N . TYR A 1 779 ? -15.683 -6.054 49.357 1.00 84.31 779 TYR A N 1
ATOM 5985 C CA . TYR A 1 779 ? -14.404 -6.632 48.955 1.00 84.31 779 TYR A CA 1
ATOM 5986 C C . TYR A 1 779 ? -13.206 -5.750 49.347 1.00 84.31 779 TYR A C 1
ATOM 5988 O O . TYR A 1 779 ? -12.141 -6.264 49.674 1.00 84.31 779 TYR A O 1
ATOM 5996 N N . ASN A 1 780 ? -13.388 -4.425 49.359 1.00 81.81 780 ASN A N 1
ATOM 5997 C CA . ASN A 1 780 ? -12.367 -3.459 49.778 1.00 81.81 780 ASN A CA 1
ATOM 5998 C C . ASN A 1 780 ? -12.277 -3.275 51.295 1.00 81.81 780 ASN A C 1
ATOM 6000 O O . ASN A 1 780 ? -11.211 -2.924 51.799 1.00 81.81 780 ASN A O 1
ATOM 6004 N N . ALA A 1 781 ? -13.387 -3.459 52.012 1.00 79.25 781 ALA A N 1
ATOM 6005 C CA . ALA A 1 781 ? -13.446 -3.300 53.461 1.00 79.25 781 ALA A CA 1
ATOM 6006 C C . ALA A 1 781 ? -12.921 -4.537 54.210 1.00 79.25 781 ALA A C 1
ATOM 6008 O O . ALA A 1 781 ? -12.343 -4.401 55.288 1.00 79.25 781 ALA A O 1
ATOM 6009 N N . SER A 1 782 ? -13.098 -5.733 53.645 1.00 69.81 782 SER A N 1
ATOM 6010 C CA . SER A 1 782 ? -12.752 -6.998 54.296 1.00 69.81 782 SER A CA 1
ATOM 6011 C C . SER A 1 782 ? -11.330 -7.457 53.948 1.00 69.81 782 SER A C 1
ATOM 6013 O O . SER A 1 782 ? -11.005 -7.712 52.792 1.00 69.81 782 SER A O 1
ATOM 6015 N N . THR A 1 783 ? -10.473 -7.635 54.959 1.00 62.38 783 THR A N 1
ATOM 6016 C CA . THR A 1 783 ? -9.121 -8.208 54.793 1.00 62.38 783 THR A CA 1
ATOM 6017 C C . THR A 1 783 ? -9.143 -9.716 54.515 1.00 62.38 783 THR A C 1
ATOM 6019 O O . THR A 1 783 ? -8.233 -10.226 53.863 1.00 62.38 783 THR A O 1
ATOM 6022 N N . THR A 1 784 ? -10.190 -10.416 54.964 1.00 62.84 784 THR A N 1
ATOM 6023 C CA . THR A 1 784 ? -10.492 -11.828 54.676 1.00 62.84 784 THR A CA 1
ATOM 6024 C C . THR A 1 784 ? -12.009 -12.027 54.636 1.00 62.84 784 THR A C 1
ATOM 6026 O O . THR A 1 784 ? -12.673 -11.805 55.642 1.00 62.84 784 THR A O 1
ATOM 6029 N N . MET A 1 785 ? -12.564 -12.443 53.493 1.00 66.62 785 MET A N 1
ATOM 6030 C CA . MET A 1 785 ? -13.974 -12.847 53.369 1.00 66.62 785 MET A CA 1
ATOM 6031 C C . MET A 1 785 ? -14.073 -14.373 53.475 1.00 66.62 785 MET A C 1
ATOM 6033 O O . MET A 1 785 ? -14.168 -15.060 52.462 1.00 66.62 785 MET A O 1
ATOM 6037 N N . THR A 1 786 ? -13.970 -14.907 54.691 1.00 72.25 786 THR A N 1
ATOM 6038 C CA . THR A 1 786 ? -14.058 -16.361 54.942 1.00 72.25 786 THR A CA 1
ATOM 6039 C C . THR A 1 786 ? -15.414 -16.784 55.493 1.00 72.25 786 THR A C 1
ATOM 6041 O O . THR A 1 786 ? -15.884 -17.862 55.147 1.00 72.25 786 THR A O 1
ATOM 6044 N N . ASN A 1 787 ? -16.053 -15.939 56.303 1.00 80.94 787 ASN A N 1
ATOM 6045 C CA . ASN A 1 787 ? -17.406 -16.137 56.828 1.00 80.94 787 ASN A CA 1
ATOM 6046 C C . ASN A 1 787 ? -18.248 -14.880 56.563 1.00 80.94 787 ASN A C 1
ATOM 6048 O O . ASN A 1 787 ? -17.694 -13.803 56.325 1.00 80.94 787 ASN A O 1
ATOM 6052 N N . LEU A 1 788 ? -19.579 -14.992 56.605 1.00 83.69 788 LEU A N 1
ATOM 6053 C CA . LEU A 1 788 ? -20.455 -13.819 56.489 1.00 83.69 788 LEU A CA 1
ATOM 6054 C C . LEU A 1 788 ? -20.402 -12.955 57.750 1.00 83.69 788 LEU A C 1
ATOM 6056 O O . LEU A 1 788 ? -20.529 -11.741 57.642 1.00 83.69 788 LEU A O 1
ATOM 6060 N N . GLU A 1 789 ? -20.162 -13.553 58.920 1.00 78.38 789 GLU A N 1
ATOM 6061 C CA . GLU A 1 789 ? -19.986 -12.810 60.179 1.00 78.38 789 GLU A CA 1
ATOM 6062 C C . GLU A 1 789 ? -18.770 -11.870 60.188 1.00 78.38 789 GLU A C 1
ATOM 6064 O O . GLU A 1 789 ? -18.728 -10.940 60.989 1.00 78.38 789 GLU A O 1
ATOM 6069 N N . ASP A 1 790 ? -17.789 -12.097 59.307 1.00 77.81 790 ASP A N 1
ATOM 6070 C CA . ASP A 1 790 ? -16.591 -11.256 59.180 1.00 77.81 790 ASP A CA 1
ATOM 6071 C C . ASP A 1 790 ? -16.854 -9.986 58.336 1.00 77.81 790 ASP A C 1
ATOM 6073 O O . ASP A 1 790 ? -15.978 -9.127 58.188 1.00 77.81 790 ASP A O 1
ATOM 6077 N N . ILE A 1 791 ? -18.042 -9.876 57.733 1.00 84.88 791 ILE A N 1
ATOM 6078 C CA . ILE A 1 791 ? -18.466 -8.748 56.901 1.00 84.88 791 ILE A CA 1
ATOM 6079 C C . ILE A 1 791 ? -19.306 -7.799 57.755 1.00 84.88 791 ILE A C 1
ATOM 6081 O O . ILE A 1 791 ? -20.189 -8.240 58.485 1.00 84.88 791 ILE A O 1
ATOM 6085 N N . ASP A 1 792 ? -19.080 -6.490 57.608 1.00 84.38 792 ASP A N 1
ATOM 6086 C CA . ASP A 1 792 ? -19.934 -5.461 58.212 1.00 84.38 792 ASP A CA 1
ATOM 6087 C C . ASP A 1 792 ? -21.416 -5.737 57.910 1.00 84.38 792 ASP A C 1
ATOM 6089 O O . ASP A 1 792 ? -21.822 -5.840 56.747 1.00 84.38 792 ASP A O 1
ATOM 6093 N N . GLU A 1 793 ? -22.227 -5.865 58.960 1.00 84.88 793 GLU A N 1
ATOM 6094 C CA . GLU A 1 793 ? -23.606 -6.327 58.839 1.00 84.88 793 GLU A CA 1
ATOM 6095 C C . GLU A 1 793 ? -24.464 -5.360 58.015 1.00 84.88 793 GLU A C 1
ATOM 6097 O O . GLU A 1 793 ? -25.361 -5.790 57.289 1.00 84.88 793 GLU A O 1
ATOM 6102 N N . ILE A 1 794 ? -24.172 -4.055 58.060 1.00 84.25 794 ILE A N 1
ATOM 6103 C CA . ILE A 1 794 ? -24.890 -3.053 57.264 1.00 84.25 794 ILE A CA 1
ATOM 6104 C C . ILE A 1 794 ? -24.568 -3.248 55.779 1.00 84.25 794 ILE A C 1
ATOM 6106 O O . ILE A 1 794 ? -25.468 -3.213 54.937 1.00 84.25 794 ILE A O 1
ATOM 6110 N N . LEU A 1 795 ? -23.300 -3.462 55.426 1.00 87.50 795 LEU A N 1
ATOM 6111 C CA . LEU A 1 795 ? -22.905 -3.740 54.046 1.00 87.50 795 LEU A CA 1
ATOM 6112 C C . LEU A 1 795 ? -23.455 -5.085 53.553 1.00 87.50 795 LEU A C 1
ATOM 6114 O O . LEU A 1 795 ? -23.946 -5.152 52.424 1.00 87.50 795 LEU A O 1
ATOM 6118 N N . LEU A 1 796 ? -23.428 -6.125 54.390 1.00 89.38 796 LEU A N 1
ATOM 6119 C CA . LEU A 1 796 ? -23.988 -7.438 54.069 1.00 89.38 796 LEU A CA 1
ATOM 6120 C C . LEU A 1 796 ? -25.506 -7.371 53.852 1.00 89.38 796 LEU A C 1
ATOM 6122 O O . LEU A 1 796 ? -26.001 -7.889 52.848 1.00 89.38 796 LEU A O 1
ATOM 6126 N N . GLY A 1 797 ? -26.229 -6.678 54.737 1.00 90.75 797 GLY A N 1
ATOM 6127 C CA . GLY A 1 797 ? -27.660 -6.418 54.592 1.00 90.75 797 GLY A CA 1
ATOM 6128 C C . GLY A 1 797 ? -27.970 -5.697 53.283 1.00 90.75 797 GLY A C 1
ATOM 6129 O O . GLY A 1 797 ? -28.817 -6.159 52.519 1.00 90.75 797 GLY A O 1
ATOM 6130 N N . ASN A 1 798 ? -27.198 -4.653 52.956 1.00 91.94 798 ASN A N 1
ATOM 6131 C CA . ASN A 1 798 ? -27.336 -3.934 51.688 1.00 91.94 798 ASN A CA 1
ATOM 6132 C C . ASN A 1 798 ? -27.079 -4.835 50.479 1.00 91.94 798 ASN A C 1
ATOM 6134 O O . ASN A 1 798 ? -27.821 -4.764 49.501 1.00 91.94 798 ASN A O 1
ATOM 6138 N N . LEU A 1 799 ? -26.050 -5.685 50.513 1.00 93.19 799 LEU A N 1
ATOM 6139 C CA . LEU A 1 799 ? -25.761 -6.597 49.407 1.00 93.19 799 LEU A CA 1
ATOM 6140 C C . LEU A 1 799 ? -26.915 -7.581 49.199 1.00 93.19 799 LEU A C 1
ATOM 6142 O O . LEU A 1 799 ? -27.378 -7.738 48.070 1.00 93.19 799 LEU A O 1
ATOM 6146 N N . LEU A 1 800 ? -27.403 -8.199 50.276 1.00 93.94 800 LEU A N 1
ATOM 6147 C CA . LEU A 1 800 ? -28.519 -9.141 50.228 1.00 93.94 800 LEU A CA 1
ATOM 6148 C C . LEU A 1 800 ? -29.812 -8.475 49.769 1.00 93.94 800 LEU A C 1
ATOM 6150 O O . LEU A 1 800 ? -30.516 -9.044 48.939 1.00 93.94 800 LEU A O 1
ATOM 6154 N N . GLU A 1 801 ? -30.089 -7.252 50.216 1.00 94.56 801 GLU A N 1
ATOM 6155 C CA . GLU A 1 801 ? -31.245 -6.485 49.761 1.00 94.56 801 GLU A CA 1
ATOM 6156 C C . GLU A 1 801 ? -31.169 -6.227 48.249 1.00 94.56 801 GLU A C 1
ATOM 6158 O O . GLU A 1 801 ? -32.117 -6.517 47.523 1.00 94.56 801 GLU A O 1
ATOM 6163 N N . GLN A 1 802 ? -30.022 -5.776 47.729 1.00 94.44 802 GLN A N 1
ATOM 6164 C CA . GLN A 1 802 ? -29.859 -5.552 46.286 1.00 94.44 802 GLN A CA 1
ATOM 6165 C C . GLN A 1 802 ? -29.913 -6.860 45.483 1.00 94.44 802 GLN A C 1
ATOM 6167 O O . GLN A 1 802 ? -30.547 -6.928 44.427 1.00 94.44 802 GLN A O 1
ATOM 6172 N N . MET A 1 803 ? -29.298 -7.929 45.993 1.00 94.06 803 MET A N 1
ATOM 6173 C CA . MET A 1 803 ? -29.356 -9.247 45.368 1.00 94.06 803 MET A CA 1
ATOM 6174 C C . MET A 1 803 ? -30.774 -9.813 45.356 1.00 94.06 803 MET A C 1
ATOM 6176 O O . MET A 1 803 ? -31.138 -10.429 44.358 1.00 94.06 803 MET A O 1
ATOM 6180 N N . LYS A 1 804 ? -31.579 -9.577 46.400 1.00 93.88 804 LYS A N 1
ATOM 6181 C CA . LYS A 1 804 ? -33.000 -9.941 46.471 1.00 93.88 804 LYS A CA 1
ATOM 6182 C C . LYS A 1 804 ? -33.806 -9.229 45.392 1.00 93.88 804 LYS A C 1
ATOM 6184 O O . LYS A 1 804 ? -34.555 -9.890 44.674 1.00 93.88 804 LYS A O 1
ATOM 6189 N N . GLN A 1 805 ? -33.627 -7.910 45.255 1.00 92.62 805 GLN A N 1
ATOM 6190 C CA . GLN A 1 805 ? -34.342 -7.107 44.255 1.00 92.62 805 GLN A CA 1
ATOM 6191 C C . GLN A 1 805 ? -34.122 -7.643 42.836 1.00 92.62 805 GLN A C 1
ATOM 6193 O O . GLN A 1 805 ? -35.067 -7.707 42.053 1.00 92.62 805 GLN A O 1
ATOM 6198 N N . ASN A 1 806 ? -32.904 -8.096 42.520 1.00 92.62 806 ASN A N 1
ATOM 6199 C CA . ASN A 1 806 ? -32.636 -8.773 41.255 1.00 92.62 806 ASN A CA 1
ATOM 6200 C C . ASN A 1 806 ? -33.199 -10.206 41.234 1.00 92.62 806 ASN A C 1
ATOM 6202 O O . ASN A 1 806 ? -33.961 -10.546 40.332 1.00 92.62 806 ASN A O 1
ATOM 6206 N N . ALA A 1 807 ? -32.879 -11.041 42.228 1.00 91.88 807 ALA A N 1
ATOM 6207 C CA . ALA A 1 807 ? -33.250 -12.458 42.296 1.00 91.88 807 ALA A CA 1
ATOM 6208 C C . ALA A 1 807 ? -34.761 -12.707 42.158 1.00 91.88 807 ALA A C 1
ATOM 6210 O O . ALA A 1 807 ? -35.164 -13.651 41.472 1.00 91.88 807 ALA A O 1
ATOM 6211 N N . TYR A 1 808 ? -35.571 -11.847 42.780 1.00 92.38 808 TYR A N 1
ATOM 6212 C CA . TYR A 1 808 ? -37.032 -11.931 42.834 1.00 92.38 808 TYR A CA 1
ATOM 6213 C C . TYR A 1 808 ? -37.719 -10.784 42.088 1.00 92.38 808 TYR A C 1
ATOM 6215 O O . TYR A 1 808 ? -38.828 -10.372 42.417 1.00 92.38 808 TYR A O 1
ATOM 6223 N N . ARG A 1 809 ? -37.071 -10.239 41.055 1.00 91.06 809 ARG A N 1
ATOM 6224 C CA . ARG A 1 809 ? -37.628 -9.160 40.222 1.00 91.06 809 ARG A CA 1
ATOM 6225 C C . ARG A 1 809 ? -38.966 -9.504 39.555 1.00 91.06 809 ARG A C 1
ATOM 6227 O O . ARG A 1 809 ? -39.728 -8.597 39.224 1.00 91.06 809 ARG A O 1
ATOM 6234 N N . VAL A 1 810 ? -39.253 -10.787 39.329 1.00 89.75 810 VAL A N 1
ATOM 6235 C CA . VAL A 1 810 ? -40.536 -11.236 38.764 1.00 89.75 810 VAL A CA 1
ATOM 6236 C C . VAL A 1 810 ? -41.640 -11.031 39.798 1.00 89.75 810 VAL A C 1
ATOM 6238 O O . VAL A 1 810 ? -42.669 -10.431 39.500 1.00 89.75 810 VAL A O 1
ATOM 6241 N N . GLU A 1 811 ? -41.380 -11.471 41.024 1.00 91.69 811 GLU A N 1
ATOM 6242 C CA . GLU A 1 811 ? -42.298 -11.435 42.153 1.00 91.69 811 GLU A CA 1
ATOM 6243 C C . GLU A 1 811 ? -42.471 -10.011 42.714 1.00 91.69 811 GLU A C 1
ATOM 6245 O O . GLU A 1 811 ? -43.593 -9.597 42.993 1.00 91.69 811 GLU A O 1
ATOM 6250 N N . LEU A 1 812 ? -41.384 -9.238 42.825 1.00 89.12 812 LEU A N 1
ATOM 6251 C CA . LEU A 1 812 ? -41.377 -7.895 43.422 1.00 89.12 812 LEU A CA 1
ATOM 6252 C C . LEU A 1 812 ? -41.770 -6.786 42.436 1.00 89.12 812 LEU A C 1
ATOM 6254 O O . LEU A 1 812 ? -42.459 -5.841 42.809 1.00 89.12 812 LEU A O 1
ATOM 6258 N N . ASN A 1 813 ? -41.330 -6.892 41.177 1.00 86.00 813 ASN A N 1
ATOM 6259 C CA . ASN A 1 813 ? -41.396 -5.796 40.202 1.00 86.00 813 ASN A CA 1
ATOM 6260 C C . ASN A 1 813 ? -42.182 -6.152 38.925 1.00 86.00 813 ASN A C 1
ATOM 6262 O O . ASN A 1 813 ? -42.194 -5.364 37.976 1.00 86.00 813 ASN A O 1
ATOM 6266 N N . GLY A 1 814 ? -42.812 -7.333 38.863 1.00 84.50 814 GLY A N 1
ATOM 6267 C CA . GLY A 1 814 ? -43.610 -7.776 37.713 1.00 84.50 814 GLY A CA 1
ATOM 6268 C C . GLY A 1 814 ? -42.802 -7.961 36.423 1.00 84.50 814 GLY A C 1
ATOM 6269 O O . GLY A 1 814 ? -43.344 -7.810 35.326 1.00 84.50 814 GLY A O 1
ATOM 6270 N N . LYS A 1 815 ? -41.493 -8.221 36.536 1.00 87.00 815 LYS A N 1
ATOM 6271 C CA . LYS A 1 815 ? -40.595 -8.444 35.392 1.00 87.00 815 LYS A CA 1
ATOM 6272 C C . LYS A 1 815 ? -40.804 -9.827 34.767 1.00 87.00 815 LYS A C 1
ATOM 6274 O O . LYS A 1 815 ? -41.349 -10.722 35.401 1.00 87.00 815 LYS A O 1
ATOM 6279 N N . THR A 1 816 ? -40.362 -10.011 33.522 1.00 82.69 816 THR A N 1
ATOM 6280 C CA . THR A 1 816 ? -40.546 -11.281 32.792 1.00 82.69 816 THR A CA 1
ATOM 6281 C C . THR A 1 816 ? -39.410 -12.273 32.998 1.00 82.69 816 THR A C 1
ATOM 6283 O O . THR A 1 816 ? -39.652 -13.477 33.044 1.00 82.69 816 THR A O 1
ATOM 6286 N N . ASN A 1 817 ? -38.178 -11.784 33.141 1.00 81.12 817 ASN A N 1
ATOM 6287 C CA . ASN A 1 817 ? -37.006 -12.630 33.339 1.00 81.12 817 ASN A CA 1
ATOM 6288 C C . ASN A 1 817 ? -36.630 -12.741 34.819 1.00 81.12 817 ASN A C 1
ATOM 6290 O O . ASN A 1 817 ? -36.657 -11.752 35.553 1.00 81.12 817 ASN A O 1
ATOM 6294 N N . THR A 1 818 ? -36.209 -13.935 35.237 1.00 81.19 818 THR A N 1
ATOM 6295 C CA . THR A 1 818 ? -35.588 -14.156 36.549 1.00 81.19 818 THR A CA 1
ATOM 6296 C C . THR A 1 818 ? -34.248 -13.426 36.657 1.00 81.19 818 THR A C 1
ATOM 6298 O O . THR A 1 818 ? -33.526 -13.281 35.666 1.00 81.19 818 THR A O 1
ATOM 6301 N N . GLY A 1 819 ? -33.899 -12.977 37.864 1.00 86.75 819 GLY A N 1
ATOM 6302 C CA . GLY A 1 819 ? -32.624 -12.309 38.120 1.00 86.75 819 GLY A CA 1
ATOM 6303 C C . GLY A 1 819 ? -31.419 -13.233 38.038 1.00 86.75 819 GLY A C 1
ATOM 6304 O O . GLY A 1 819 ? -31.489 -14.406 38.414 1.00 86.75 819 GLY A O 1
ATOM 6305 N N . VAL A 1 820 ? -30.288 -12.674 37.612 1.00 89.06 820 VAL A N 1
ATOM 6306 C CA . VAL A 1 820 ? -28.994 -13.373 37.551 1.00 89.06 820 VAL A CA 1
ATOM 6307 C C . VAL A 1 820 ? -28.439 -13.747 38.924 1.00 89.06 820 VAL A C 1
ATOM 6309 O O . VAL A 1 820 ? -27.582 -14.625 39.012 1.00 89.06 820 VAL A O 1
ATOM 6312 N N . THR A 1 821 ? -28.916 -13.117 40.003 1.00 91.38 821 THR A N 1
ATOM 6313 C CA . THR A 1 821 ? -28.395 -13.342 41.359 1.00 91.38 821 THR A CA 1
ATOM 6314 C C . THR A 1 821 ? -29.106 -14.414 42.170 1.00 91.38 821 THR A C 1
ATOM 6316 O O . THR A 1 821 ? -28.653 -14.705 43.274 1.00 91.38 821 THR A O 1
ATOM 6319 N N . LYS A 1 822 ? -30.172 -15.041 41.655 1.00 89.50 822 LYS A N 1
ATOM 6320 C CA . LYS A 1 822 ? -31.037 -15.938 42.446 1.00 89.50 822 LYS A CA 1
ATOM 6321 C C . LYS A 1 822 ? -30.278 -17.064 43.156 1.00 89.50 822 LYS A C 1
ATOM 6323 O O . LYS A 1 822 ? -30.456 -17.239 44.356 1.00 89.50 822 LYS A O 1
ATOM 6328 N N . ALA A 1 823 ? -29.388 -17.767 42.455 1.00 89.38 823 ALA A N 1
ATOM 6329 C CA . ALA A 1 823 ? -28.604 -18.856 43.045 1.00 89.38 823 ALA A CA 1
ATOM 6330 C C . ALA A 1 823 ? -27.632 -18.367 44.135 1.00 89.38 823 ALA A C 1
ATOM 6332 O O . ALA A 1 823 ? -27.558 -18.961 45.207 1.00 89.38 823 ALA A O 1
ATOM 6333 N N . MET A 1 824 ? -26.923 -17.260 43.890 1.00 91.25 824 MET A N 1
ATOM 6334 C CA . MET A 1 824 ? -26.019 -16.667 44.885 1.00 91.25 824 MET A CA 1
ATOM 6335 C C . MET A 1 824 ? -26.778 -16.150 46.106 1.00 91.25 824 MET A C 1
ATOM 6337 O O . MET A 1 824 ? -26.322 -16.345 47.226 1.00 91.25 824 MET A O 1
ATOM 6341 N N . PHE A 1 825 ? -27.937 -15.521 45.898 1.00 92.88 825 PHE A N 1
ATOM 6342 C CA . PHE A 1 825 ? -28.778 -15.038 46.987 1.00 92.88 825 PHE A CA 1
ATOM 6343 C C . PHE A 1 825 ? -29.216 -16.200 47.880 1.00 92.88 825 PHE A C 1
ATOM 6345 O O . PHE A 1 825 ? -28.994 -16.152 49.083 1.00 92.88 825 PHE A O 1
ATOM 6352 N N . SER A 1 826 ? -29.746 -17.281 47.301 1.00 90.88 826 SER A N 1
ATOM 6353 C CA . SER A 1 826 ? -30.140 -18.471 48.065 1.00 90.88 826 SER A CA 1
ATOM 6354 C C . SER A 1 826 ? -28.984 -19.077 48.868 1.00 90.88 826 SER A C 1
ATOM 6356 O O . SER A 1 826 ? -29.180 -19.418 50.032 1.00 90.88 826 SER A O 1
ATOM 6358 N N . ALA A 1 827 ? -27.784 -19.170 48.288 1.00 92.19 827 ALA A N 1
ATOM 6359 C CA . ALA A 1 827 ? -26.611 -19.692 48.991 1.00 92.19 827 ALA A CA 1
ATOM 6360 C C . ALA A 1 827 ? -26.168 -18.785 50.150 1.00 92.19 827 ALA A C 1
ATOM 6362 O O . ALA A 1 827 ? -25.861 -19.271 51.237 1.00 92.19 827 ALA A O 1
ATOM 6363 N N . MET A 1 828 ? -26.175 -17.463 49.945 1.00 91.62 828 MET A N 1
ATOM 6364 C CA . MET A 1 828 ? -25.854 -16.513 51.009 1.00 91.62 828 MET A CA 1
ATOM 6365 C C . MET A 1 828 ? -26.884 -16.535 52.138 1.00 91.62 828 MET A C 1
ATOM 6367 O O . MET A 1 828 ? -26.492 -16.454 53.297 1.00 91.62 828 MET A O 1
ATOM 6371 N N . ILE A 1 829 ? -28.174 -16.685 51.826 1.00 92.06 829 ILE A N 1
ATOM 6372 C CA . ILE A 1 829 ? -29.221 -16.832 52.843 1.00 92.06 829 ILE A CA 1
ATOM 6373 C C . ILE A 1 829 ? -29.007 -18.102 53.662 1.00 92.06 829 ILE A C 1
ATOM 6375 O O . ILE A 1 829 ? -28.929 -18.010 54.879 1.00 92.06 829 ILE A O 1
ATOM 6379 N N . ALA A 1 830 ? -28.824 -19.258 53.019 1.00 89.88 830 ALA A N 1
ATOM 6380 C CA . ALA A 1 830 ? -28.598 -20.516 53.733 1.00 89.88 830 ALA A CA 1
ATOM 6381 C C . ALA A 1 830 ? -27.351 -20.457 54.635 1.00 89.88 830 ALA A C 1
ATOM 6383 O O . ALA A 1 830 ? -27.360 -20.948 55.766 1.00 89.88 830 ALA A O 1
ATOM 6384 N N . LYS A 1 831 ? -26.276 -19.815 54.156 1.00 91.19 831 LYS A N 1
ATOM 6385 C CA . LYS A 1 831 ? -25.072 -19.576 54.958 1.00 91.19 831 LYS A CA 1
ATOM 6386 C C . LYS A 1 831 ? -25.350 -18.636 56.132 1.00 91.19 831 LYS A C 1
ATOM 6388 O O . LYS A 1 831 ? -24.894 -18.921 57.235 1.00 91.19 831 LYS A O 1
ATOM 6393 N N . ALA A 1 832 ? -26.106 -17.561 55.917 1.00 88.75 832 ALA A N 1
ATOM 6394 C CA . ALA A 1 832 ? -26.463 -16.624 56.974 1.00 88.75 832 ALA A CA 1
ATOM 6395 C C . ALA A 1 832 ? -27.343 -17.292 58.046 1.00 88.75 832 ALA A C 1
ATOM 6397 O O . ALA A 1 832 ? -27.057 -17.161 59.230 1.00 88.75 832 ALA A O 1
ATOM 6398 N N . GLU A 1 833 ? -28.345 -18.085 57.666 1.00 88.31 833 GLU A N 1
ATOM 6399 C CA . GLU A 1 833 ? -29.169 -18.818 58.638 1.00 88.31 833 GLU A CA 1
ATOM 6400 C C . GLU A 1 833 ? -28.317 -19.763 59.502 1.00 88.31 833 GLU A C 1
ATOM 6402 O O . GLU A 1 833 ? -28.474 -19.822 60.724 1.00 88.31 833 GLU A O 1
ATOM 6407 N N . SER A 1 834 ? -27.343 -20.443 58.883 1.00 87.00 834 SER A N 1
ATOM 6408 C CA . SER A 1 834 ? -26.416 -21.333 59.587 1.00 87.00 834 SER A CA 1
ATOM 6409 C C . SER A 1 834 ? -25.435 -20.606 60.511 1.00 87.00 834 SER A C 1
ATOM 6411 O O . SER A 1 834 ? -25.131 -21.140 61.575 1.00 87.00 834 SER A O 1
ATOM 6413 N N . GLU A 1 835 ? -24.867 -19.471 60.099 1.00 87.00 835 GLU A N 1
ATOM 6414 C CA . GLU A 1 835 ? -23.853 -18.754 60.890 1.00 87.00 835 GLU A CA 1
ATOM 6415 C C . GLU A 1 835 ? -24.476 -17.940 62.019 1.00 87.00 835 GLU A C 1
ATOM 6417 O O . GLU A 1 835 ? -24.004 -17.989 63.151 1.00 87.00 835 GLU A O 1
ATOM 6422 N N . PHE A 1 836 ? -25.573 -17.241 61.731 1.00 81.19 836 PHE A N 1
ATOM 6423 C CA . PHE A 1 836 ? -26.249 -16.399 62.711 1.00 81.19 836 PHE A CA 1
ATOM 6424 C C . PHE A 1 836 ? -27.189 -17.200 63.627 1.00 81.19 836 PHE A C 1
ATOM 6426 O O . PHE A 1 836 ? -27.668 -16.658 64.623 1.00 81.19 836 PHE A O 1
ATOM 6433 N N . GLY A 1 837 ? -27.424 -18.485 63.327 1.00 77.50 837 GLY A N 1
ATOM 6434 C CA . GLY A 1 837 ? -28.240 -19.391 64.140 1.00 77.50 837 GLY A CA 1
ATOM 6435 C C . GLY A 1 837 ? -29.725 -19.029 64.146 1.00 77.50 837 GLY A C 1
ATOM 6436 O O . GLY A 1 837 ? -30.412 -19.290 65.129 1.00 77.50 837 GLY A O 1
ATOM 6437 N N . ILE A 1 838 ? -30.203 -18.394 63.075 1.00 78.44 838 ILE A N 1
ATOM 6438 C CA . ILE A 1 838 ? -31.566 -17.875 62.938 1.00 78.44 838 ILE A CA 1
ATOM 6439 C C . ILE A 1 838 ? -32.168 -18.471 61.671 1.00 78.44 838 ILE A C 1
ATOM 6441 O O . ILE A 1 838 ? -31.599 -18.308 60.598 1.00 78.44 838 ILE A O 1
ATOM 6445 N N . THR A 1 839 ? -33.341 -19.096 61.770 1.00 83.69 839 THR A N 1
ATOM 6446 C CA . THR A 1 839 ? -34.134 -19.442 60.581 1.00 83.69 839 THR A CA 1
ATOM 6447 C C . THR A 1 839 ? -35.024 -18.249 60.267 1.00 83.69 839 THR A C 1
ATOM 6449 O O . THR A 1 839 ? -35.921 -17.929 61.049 1.00 83.69 839 THR A O 1
ATOM 6452 N N . PHE A 1 840 ? -34.758 -17.533 59.173 1.00 84.44 840 PHE A N 1
ATOM 6453 C CA . PHE A 1 840 ? -35.335 -16.197 58.988 1.00 84.44 840 PHE A CA 1
ATOM 6454 C C . PHE A 1 840 ? -36.866 -16.232 58.896 1.00 84.44 840 PHE A C 1
ATOM 6456 O O . PHE A 1 840 ? -37.529 -15.400 59.506 1.00 84.44 840 PHE A O 1
ATOM 6463 N N . LEU A 1 841 ? -37.439 -17.220 58.206 1.00 83.06 841 LEU A N 1
ATOM 6464 C CA . LEU A 1 841 ? -38.898 -17.369 58.094 1.00 83.06 841 LEU A CA 1
ATOM 6465 C C . LEU A 1 841 ? -39.580 -17.850 59.385 1.00 83.06 841 LEU A C 1
ATOM 6467 O O . LEU A 1 841 ? -40.789 -17.693 59.513 1.00 83.06 841 LEU A O 1
ATOM 6471 N N . ASP A 1 842 ? -38.831 -18.421 60.332 1.00 79.31 842 ASP A N 1
ATOM 6472 C CA . ASP A 1 842 ? -39.378 -18.810 61.639 1.00 79.31 842 ASP A CA 1
ATOM 6473 C C . ASP A 1 842 ? -39.363 -17.630 62.621 1.00 79.31 842 ASP A C 1
ATOM 6475 O O . ASP A 1 842 ? -40.199 -17.553 63.518 1.00 79.31 842 ASP A O 1
ATOM 6479 N N . VAL A 1 843 ? -38.404 -16.710 62.464 1.00 78.56 843 VAL A N 1
ATOM 6480 C CA . VAL A 1 843 ? -38.244 -15.544 63.345 1.00 78.56 843 VAL A CA 1
ATOM 6481 C C . VAL A 1 843 ? -39.050 -14.340 62.874 1.00 78.56 843 VAL A C 1
ATOM 6483 O O . VAL A 1 843 ? -39.521 -13.573 63.708 1.00 78.56 843 VAL A O 1
ATOM 6486 N N . PHE A 1 844 ? -39.234 -14.153 61.571 1.00 82.69 844 PHE A N 1
ATOM 6487 C CA . PHE A 1 844 ? -40.033 -13.060 61.015 1.00 82.69 844 PHE A CA 1
ATOM 6488 C C . PHE A 1 844 ? -41.368 -13.607 60.517 1.00 82.69 844 PHE A C 1
ATOM 6490 O O . PHE A 1 844 ? -41.392 -14.655 59.880 1.00 82.69 844 PHE A O 1
ATOM 6497 N N . LYS A 1 845 ? -42.480 -12.888 60.730 1.00 78.06 845 LYS A N 1
ATOM 6498 C CA . LYS A 1 845 ? -43.830 -13.260 60.246 1.00 78.06 845 LYS A CA 1
ATOM 6499 C C . LYS A 1 845 ? -43.988 -13.151 58.714 1.00 78.06 845 LYS A C 1
ATOM 6501 O O . LYS A 1 845 ? -45.062 -12.834 58.211 1.00 78.06 845 LYS A O 1
ATOM 6506 N N . ALA A 1 846 ? -42.925 -13.421 57.963 1.00 80.44 846 ALA A N 1
ATOM 6507 C CA . ALA A 1 846 ? -42.895 -13.448 56.512 1.00 80.44 846 ALA A CA 1
ATOM 6508 C C . ALA A 1 846 ? -43.224 -14.852 55.985 1.00 80.44 846 ALA A C 1
ATOM 6510 O O . ALA A 1 846 ? -42.774 -15.864 56.516 1.00 80.44 846 ALA A O 1
ATOM 6511 N N . THR A 1 847 ? -43.964 -14.919 54.881 1.00 80.62 847 THR A N 1
ATOM 6512 C CA . THR A 1 847 ? -44.234 -16.177 54.166 1.00 80.62 847 THR A CA 1
ATOM 6513 C C . THR A 1 847 ? -43.162 -16.513 53.141 1.00 80.62 847 THR A C 1
ATOM 6515 O O . THR A 1 847 ? -42.974 -17.682 52.803 1.00 80.62 847 THR A O 1
ATOM 6518 N N . ASN A 1 848 ? -42.465 -15.499 52.627 1.00 88.56 848 ASN A N 1
ATOM 6519 C CA . ASN A 1 848 ? -41.420 -15.666 51.628 1.00 88.56 848 ASN A CA 1
ATOM 6520 C C . ASN A 1 848 ? -40.180 -14.851 51.984 1.00 88.56 848 ASN A C 1
ATOM 6522 O O . ASN A 1 848 ? -40.269 -13.730 52.474 1.00 88.56 848 ASN A O 1
ATOM 6526 N N . ILE A 1 849 ? -39.005 -15.371 51.622 1.00 88.56 849 ILE A N 1
ATOM 6527 C CA . ILE A 1 849 ? -37.717 -14.725 51.921 1.00 88.56 849 ILE A CA 1
ATOM 6528 C C . ILE A 1 849 ? -37.591 -13.323 51.304 1.00 88.56 849 ILE A C 1
ATOM 6530 O O . ILE A 1 849 ? -36.852 -12.485 51.809 1.00 88.56 849 ILE A O 1
ATOM 6534 N N . TYR A 1 850 ? -38.315 -13.048 50.212 1.00 88.75 850 TYR A N 1
ATOM 6535 C CA . TYR A 1 850 ? -38.267 -11.753 49.540 1.00 88.75 850 TYR A CA 1
ATOM 6536 C C . TYR A 1 850 ? -39.124 -10.661 50.213 1.00 88.75 850 TYR A C 1
ATOM 6538 O O . TYR A 1 850 ? -39.015 -9.493 49.838 1.00 88.75 850 TYR A O 1
ATOM 6546 N N . GLU A 1 851 ? -39.961 -11.020 51.193 1.00 88.06 851 GLU A N 1
ATOM 6547 C CA . GLU A 1 851 ? -40.763 -10.079 51.996 1.00 88.06 851 GLU A CA 1
ATOM 6548 C C . GLU A 1 851 ? -39.922 -9.425 53.107 1.00 88.06 851 GLU A C 1
ATOM 6550 O O . GLU A 1 851 ? -40.258 -8.345 53.584 1.00 88.06 851 GLU A O 1
ATOM 6555 N N . ILE A 1 852 ? -38.790 -10.035 53.472 1.00 89.25 852 ILE A N 1
ATOM 6556 C CA . ILE A 1 852 ? -37.902 -9.545 54.529 1.00 89.25 852 ILE A CA 1
ATOM 6557 C C . ILE A 1 852 ? -37.065 -8.356 54.029 1.00 89.25 852 ILE A C 1
ATOM 6559 O O . ILE A 1 852 ? -36.500 -8.372 52.927 1.00 89.25 852 ILE A O 1
ATOM 6563 N N . ASN A 1 853 ? -36.964 -7.317 54.862 1.00 90.62 853 ASN A N 1
ATOM 6564 C CA . ASN A 1 853 ? -36.039 -6.201 54.671 1.00 90.62 853 ASN A CA 1
ATOM 6565 C C . ASN A 1 853 ? -34.672 -6.564 55.266 1.00 90.62 853 ASN A C 1
ATOM 6567 O O . ASN A 1 853 ? -34.487 -6.538 56.484 1.00 90.62 853 ASN A O 1
ATOM 6571 N N . PHE A 1 854 ? -33.703 -6.891 54.409 1.00 91.06 854 PHE A N 1
ATOM 6572 C CA . PHE A 1 854 ? -32.398 -7.376 54.864 1.00 91.06 854 PHE A CA 1
ATOM 6573 C C . PHE A 1 854 ? -31.544 -6.285 55.514 1.00 91.06 854 PHE A C 1
ATOM 6575 O O . PHE A 1 854 ? -30.739 -6.591 56.392 1.00 91.06 854 PHE A O 1
ATOM 6582 N N . ASN A 1 855 ? -31.746 -5.018 55.147 1.00 91.00 855 ASN A N 1
ATOM 6583 C CA . ASN A 1 855 ? -31.046 -3.902 55.782 1.00 91.00 855 ASN A CA 1
ATOM 6584 C C . ASN A 1 855 ? -31.431 -3.786 57.256 1.00 91.00 855 ASN A C 1
ATOM 6586 O O . ASN A 1 855 ? -30.562 -3.749 58.129 1.00 91.00 855 ASN A O 1
ATOM 6590 N N . ASP A 1 856 ? -32.736 -3.774 57.528 1.00 89.25 856 ASP A N 1
ATOM 6591 C CA . ASP A 1 856 ? -33.256 -3.678 58.890 1.00 89.25 856 ASP A CA 1
ATOM 6592 C C . ASP A 1 856 ? -32.940 -4.953 59.679 1.00 89.25 856 ASP A C 1
ATOM 6594 O O . ASP A 1 856 ? -32.562 -4.874 60.847 1.00 89.25 856 ASP A O 1
ATOM 6598 N N . MET A 1 857 ? -33.007 -6.122 59.030 1.00 88.81 857 MET A N 1
ATOM 6599 C CA . MET A 1 857 ? -32.694 -7.415 59.641 1.00 88.81 857 MET A CA 1
ATOM 6600 C C . MET A 1 857 ? -31.254 -7.482 60.147 1.00 88.81 857 MET A C 1
ATOM 6602 O O . MET A 1 857 ? -31.024 -7.811 61.307 1.00 88.81 857 MET A O 1
ATOM 6606 N N . PHE A 1 858 ? -30.269 -7.156 59.310 1.00 87.56 858 PHE A N 1
ATOM 6607 C CA . PHE A 1 858 ? -28.870 -7.198 59.733 1.00 87.56 858 PHE A CA 1
ATOM 6608 C C . PHE A 1 858 ? -28.527 -6.084 60.726 1.00 87.56 858 PHE A C 1
ATOM 6610 O O . PHE A 1 858 ? -27.708 -6.297 61.622 1.00 87.56 858 PHE A O 1
ATOM 6617 N N . LYS A 1 859 ? -29.212 -4.933 60.656 1.00 86.62 859 LYS A N 1
ATOM 6618 C CA . LYS A 1 859 ? -29.135 -3.911 61.708 1.00 86.62 859 LYS A CA 1
ATOM 6619 C C . LYS A 1 859 ? -29.655 -4.449 63.048 1.00 86.62 859 LYS A C 1
ATOM 6621 O O . LYS A 1 859 ? -29.012 -4.258 64.078 1.00 86.62 859 LYS A O 1
ATOM 6626 N N . PHE A 1 860 ? -30.781 -5.158 63.034 1.00 85.44 860 PHE A N 1
ATOM 6627 C CA . PHE A 1 860 ? -31.358 -5.814 64.205 1.00 85.44 860 PHE A CA 1
ATOM 6628 C C . PHE A 1 860 ? -30.447 -6.920 64.765 1.00 85.44 860 PHE A C 1
ATOM 6630 O O . PHE A 1 860 ? -30.206 -6.965 65.972 1.00 85.44 860 PHE A O 1
ATOM 6637 N N . ILE A 1 861 ? -29.869 -7.765 63.908 1.00 82.38 861 ILE A N 1
ATOM 6638 C CA . ILE A 1 861 ? -28.891 -8.791 64.305 1.00 82.38 861 ILE A CA 1
ATOM 6639 C C . ILE A 1 861 ? -27.671 -8.148 64.976 1.00 82.38 861 ILE A C 1
ATOM 6641 O O . ILE A 1 861 ? -27.250 -8.592 66.040 1.00 82.38 861 ILE A O 1
ATOM 6645 N N . ASN A 1 862 ? -27.127 -7.071 64.406 1.00 83.19 862 ASN A N 1
ATOM 6646 C CA . ASN A 1 862 ? -25.983 -6.370 64.989 1.00 83.19 862 ASN A CA 1
ATOM 6647 C C . ASN A 1 862 ? -26.313 -5.808 66.387 1.00 83.19 862 ASN A C 1
ATOM 6649 O O . ASN A 1 862 ? -25.579 -6.026 67.351 1.00 83.19 862 ASN A O 1
ATOM 6653 N N . LEU A 1 863 ? -27.471 -5.156 66.540 1.00 82.38 863 LEU A N 1
ATOM 6654 C CA . LEU A 1 863 ? -27.908 -4.624 67.836 1.00 82.38 863 LEU A CA 1
ATOM 6655 C C . LEU A 1 863 ? -28.158 -5.724 68.879 1.00 82.38 863 LEU A C 1
ATOM 6657 O O . LEU A 1 863 ? -27.848 -5.531 70.053 1.00 82.38 863 LEU A O 1
ATOM 6661 N N . THR A 1 864 ? -28.675 -6.884 68.468 1.00 78.56 864 THR A N 1
ATOM 6662 C CA . THR A 1 864 ? -28.938 -8.025 69.365 1.00 78.56 864 THR A CA 1
ATOM 6663 C C . THR A 1 864 ? -27.688 -8.852 69.686 1.00 78.56 864 THR A C 1
ATOM 6665 O O . THR A 1 864 ? -27.657 -9.531 70.712 1.00 78.56 864 THR A O 1
ATOM 6668 N N . LYS A 1 865 ? -26.623 -8.752 68.878 1.00 75.38 865 LYS A N 1
ATOM 6669 C CA . LYS A 1 865 ? -25.287 -9.295 69.187 1.00 75.38 865 LYS A CA 1
ATOM 6670 C C . LYS A 1 865 ? -24.543 -8.499 70.266 1.00 75.38 865 LYS A C 1
ATOM 6672 O O . LYS A 1 865 ? -23.595 -9.022 70.852 1.00 75.38 865 LYS A O 1
ATOM 6677 N N . GLN A 1 866 ? -24.934 -7.255 70.549 1.00 72.56 866 GLN A N 1
ATOM 6678 C CA . GLN A 1 866 ? -24.268 -6.451 71.575 1.00 72.56 866 GLN A CA 1
ATOM 6679 C C . GLN A 1 866 ? -24.374 -7.117 72.956 1.00 72.56 866 GLN A C 1
ATOM 6681 O O . GLN A 1 866 ? -25.449 -7.527 73.382 1.00 72.56 866 GLN A O 1
ATOM 6686 N N . SER A 1 867 ? -23.273 -7.160 73.711 1.00 70.38 867 SER A N 1
ATOM 6687 C CA . SER A 1 867 ? -23.211 -7.776 75.051 1.00 70.38 867 SER A CA 1
ATOM 6688 C C . SER A 1 867 ? -23.911 -6.968 76.157 1.00 70.38 867 SER A C 1
ATOM 6690 O O . SER A 1 867 ? -23.491 -7.011 77.314 1.00 70.38 867 SER A O 1
ATOM 6692 N N . ASN A 1 868 ? -24.937 -6.185 75.820 1.00 82.38 868 ASN A N 1
ATOM 6693 C CA . ASN A 1 868 ? -25.725 -5.456 76.803 1.00 82.38 868 ASN A CA 1
ATOM 6694 C C . ASN A 1 868 ? -26.864 -6.344 77.338 1.00 82.38 868 ASN A C 1
ATOM 6696 O O . ASN A 1 868 ? -27.338 -7.258 76.662 1.00 82.38 868 ASN A O 1
ATOM 6700 N N . ALA A 1 869 ? -27.287 -6.076 78.575 1.00 82.69 869 ALA A N 1
ATOM 6701 C CA . ALA A 1 869 ? -28.247 -6.925 79.281 1.00 82.69 869 ALA A CA 1
ATOM 6702 C C . ALA A 1 869 ? -29.590 -7.052 78.543 1.00 82.69 869 ALA A C 1
ATOM 6704 O O . ALA A 1 869 ? -30.202 -8.115 78.568 1.00 82.69 869 ALA A O 1
ATOM 6705 N N . PHE A 1 870 ? -30.040 -5.986 77.867 1.00 87.69 870 PHE A N 1
ATOM 6706 C CA . PHE A 1 870 ? -31.314 -6.012 77.152 1.00 87.69 870 PHE A CA 1
ATOM 6707 C C . PHE A 1 870 ? -31.225 -6.856 75.884 1.00 87.69 870 PHE A C 1
ATOM 6709 O O . PHE A 1 870 ? -32.075 -7.707 75.668 1.00 87.69 870 PHE A O 1
ATOM 6716 N N . ALA A 1 871 ? -30.188 -6.665 75.071 1.00 85.06 871 ALA A N 1
ATOM 6717 C CA . ALA A 1 871 ? -29.976 -7.405 73.833 1.00 85.06 871 ALA A CA 1
ATOM 6718 C C . ALA A 1 871 ? -29.900 -8.923 74.071 1.00 85.06 871 ALA A C 1
ATOM 6720 O O . ALA A 1 871 ? -30.556 -9.683 73.361 1.00 85.06 871 ALA A O 1
ATOM 6721 N N . GLN A 1 872 ? -29.178 -9.361 75.111 1.00 85.62 872 GLN A N 1
ATOM 6722 C CA . GLN A 1 872 ? -29.083 -10.780 75.476 1.00 85.62 872 GLN A CA 1
ATOM 6723 C C . GLN A 1 872 ? -30.427 -11.355 75.930 1.00 85.62 872 GLN A C 1
ATOM 6725 O O . GLN A 1 872 ? -30.849 -12.398 75.430 1.00 85.62 872 GLN A O 1
ATOM 6730 N N . ALA A 1 873 ? -31.121 -10.662 76.836 1.00 86.88 873 ALA A N 1
ATOM 6731 C CA . ALA A 1 873 ? -32.418 -11.114 77.326 1.00 86.88 873 ALA A CA 1
ATOM 6732 C C . ALA A 1 873 ? -33.486 -11.094 76.217 1.00 86.88 873 ALA A C 1
ATOM 6734 O O . ALA A 1 873 ? -34.317 -11.995 76.124 1.00 86.88 873 ALA A O 1
ATOM 6735 N N . PHE A 1 874 ? -33.432 -10.100 75.326 1.00 87.12 874 PHE A N 1
ATOM 6736 C CA . PHE A 1 874 ? -34.341 -9.983 74.192 1.00 87.12 874 PHE A CA 1
ATOM 6737 C C . PHE A 1 874 ? -34.105 -11.108 73.191 1.00 87.12 874 PHE A C 1
ATOM 6739 O O . PHE A 1 874 ? -35.063 -11.753 72.775 1.00 87.12 874 PHE A O 1
ATOM 6746 N N . LYS A 1 875 ? -32.843 -11.397 72.853 1.00 85.75 875 LYS A N 1
ATOM 6747 C CA . LYS A 1 875 ? -32.488 -12.540 72.008 1.00 85.75 875 LYS A CA 1
ATOM 6748 C C . LYS A 1 875 ? -33.040 -13.842 72.593 1.00 85.75 875 LYS A C 1
ATOM 6750 O O . LYS A 1 875 ? -33.732 -14.567 71.885 1.00 85.75 875 LYS A O 1
ATOM 6755 N N . ASN A 1 876 ? -32.800 -14.092 73.880 1.00 86.00 876 ASN A N 1
ATOM 6756 C CA . ASN A 1 876 ? -33.241 -15.313 74.554 1.00 86.00 876 ASN A CA 1
ATOM 6757 C C . ASN A 1 876 ? -34.768 -15.520 74.441 1.00 86.00 876 ASN A C 1
ATOM 6759 O O . ASN A 1 876 ? -35.242 -16.612 74.136 1.00 86.00 876 ASN A O 1
ATOM 6763 N N . VAL A 1 877 ? -35.550 -14.454 74.631 1.00 83.69 877 VAL A N 1
ATOM 6764 C CA . VAL A 1 877 ? -37.020 -14.524 74.638 1.00 83.69 877 VAL A CA 1
ATOM 6765 C C . VAL A 1 877 ? -37.634 -14.472 73.233 1.00 83.69 877 VAL A C 1
ATOM 6767 O O . VAL A 1 877 ? -38.544 -15.247 72.931 1.00 83.69 877 VAL A O 1
ATOM 6770 N N . ALA A 1 878 ? -37.181 -13.546 72.384 1.00 81.38 878 ALA A N 1
ATOM 6771 C CA . ALA A 1 878 ? -37.821 -13.222 71.107 1.00 81.38 878 ALA A CA 1
ATOM 6772 C C . ALA A 1 878 ? -37.218 -13.959 69.902 1.00 81.38 878 ALA A C 1
ATOM 6774 O O . ALA A 1 878 ? -37.937 -14.195 68.939 1.00 81.38 878 ALA A O 1
ATOM 6775 N N . ILE A 1 879 ? -35.931 -14.322 69.947 1.00 82.12 879 ILE A N 1
ATOM 6776 C CA . ILE A 1 879 ? -35.236 -15.011 68.845 1.00 82.12 879 ILE A CA 1
ATOM 6777 C C . ILE A 1 879 ? -35.102 -16.504 69.159 1.00 82.12 879 ILE A C 1
ATOM 6779 O O . ILE A 1 879 ? -35.535 -17.338 68.372 1.00 82.12 879 ILE A O 1
ATOM 6783 N N . ASP A 1 880 ? -34.564 -16.843 70.334 1.00 82.94 880 ASP A N 1
ATOM 6784 C CA . ASP A 1 880 ? -34.327 -18.238 70.736 1.00 82.94 880 ASP A CA 1
ATOM 6785 C C . ASP A 1 880 ? -35.615 -18.925 71.247 1.00 82.94 880 ASP A C 1
ATOM 6787 O O . ASP A 1 880 ? -35.660 -20.142 71.423 1.00 82.94 880 ASP A O 1
ATOM 6791 N N . GLY A 1 881 ? -36.684 -18.151 71.479 1.00 79.88 881 GLY A N 1
ATOM 6792 C CA . GLY A 1 881 ? -38.011 -18.652 71.845 1.00 79.88 881 GLY A CA 1
ATOM 6793 C C . GLY A 1 881 ? -38.169 -19.093 73.307 1.00 79.88 881 GLY A C 1
ATOM 6794 O O . GLY A 1 881 ? -39.189 -19.703 73.647 1.00 79.88 881 GLY A O 1
ATOM 6795 N N . ASN A 1 882 ? -37.218 -18.770 74.192 1.00 85.81 882 ASN A N 1
ATOM 6796 C CA . ASN A 1 882 ? -37.274 -19.113 75.617 1.00 85.81 882 ASN A CA 1
ATOM 6797 C C . ASN A 1 882 ? -38.231 -18.175 76.364 1.00 85.81 882 ASN A C 1
ATOM 6799 O O . ASN A 1 882 ? -37.851 -17.188 76.988 1.00 85.81 882 ASN A O 1
ATOM 6803 N N . LYS A 1 883 ? -39.522 -18.494 76.265 1.00 83.06 883 LYS A N 1
ATOM 6804 C CA . LYS A 1 883 ? -40.645 -17.709 76.802 1.00 83.06 883 LYS A CA 1
ATOM 6805 C C . LYS A 1 883 ? -41.092 -18.188 78.197 1.00 83.06 883 LYS A C 1
ATOM 6807 O O . LYS A 1 883 ? -42.280 -18.132 78.518 1.00 83.06 883 LYS A O 1
ATOM 6812 N N . ASP A 1 884 ? -40.185 -18.740 79.004 1.00 84.94 884 ASP A N 1
ATOM 6813 C CA . ASP A 1 884 ? -40.464 -19.113 80.396 1.00 84.94 884 ASP A CA 1
ATOM 6814 C C . ASP A 1 884 ? -40.436 -17.886 81.326 1.00 84.94 884 ASP A C 1
ATOM 6816 O O . ASP A 1 884 ? -39.856 -16.852 80.998 1.00 84.94 884 ASP A O 1
ATOM 6820 N N . THR A 1 885 ? -41.058 -17.985 82.503 1.00 84.06 885 THR A N 1
ATOM 6821 C CA . THR A 1 885 ? -41.195 -16.843 83.423 1.00 84.06 885 THR A CA 1
ATOM 6822 C C . THR A 1 885 ? -39.856 -16.230 83.842 1.00 84.06 885 THR A C 1
ATOM 6824 O O . THR A 1 885 ? -39.793 -15.020 84.018 1.00 84.06 885 THR A O 1
ATOM 6827 N N . ALA A 1 886 ? -38.783 -17.023 83.975 1.00 86.62 886 ALA A N 1
ATOM 6828 C CA . ALA A 1 886 ? -37.482 -16.506 84.401 1.00 86.62 886 ALA A CA 1
ATOM 6829 C C . ALA A 1 886 ? -36.808 -15.689 83.289 1.00 86.62 886 ALA A C 1
ATOM 6831 O O . ALA A 1 886 ? -36.332 -14.585 83.549 1.00 86.62 886 ALA A O 1
ATOM 6832 N N . SER A 1 887 ? -36.841 -16.188 82.051 1.00 86.50 887 SER A N 1
ATOM 6833 C CA . SER A 1 887 ? -36.332 -15.467 80.874 1.00 86.50 887 SER A CA 1
ATOM 6834 C C . SER A 1 887 ? -37.095 -14.155 80.625 1.00 86.50 887 SER A C 1
ATOM 6836 O O . SER A 1 887 ? -36.512 -13.140 80.246 1.00 86.50 887 SER A O 1
ATOM 6838 N N . VAL A 1 888 ? -38.405 -14.142 80.894 1.00 82.31 888 VAL A N 1
ATOM 6839 C CA . VAL A 1 888 ? -39.250 -12.941 80.778 1.00 82.31 888 VAL A CA 1
ATOM 6840 C C . VAL A 1 888 ? -38.965 -11.931 81.891 1.00 82.31 888 VAL A C 1
ATOM 6842 O O . VAL A 1 888 ? -38.843 -10.742 81.602 1.00 82.31 888 VAL A O 1
ATOM 6845 N N . ASP A 1 889 ? -38.813 -12.371 83.143 1.00 85.69 889 ASP A N 1
ATOM 6846 C CA . ASP A 1 889 ? -38.391 -11.499 84.250 1.00 85.69 889 ASP A CA 1
ATOM 6847 C C . ASP A 1 889 ? -37.029 -10.844 83.958 1.00 85.69 889 ASP A C 1
ATOM 6849 O O . ASP A 1 889 ? -36.841 -9.652 84.214 1.00 85.69 889 ASP A O 1
ATOM 6853 N N . GLU A 1 890 ? -36.094 -11.601 83.378 1.00 87.88 890 GLU A N 1
ATOM 6854 C CA . GLU A 1 890 ? -34.778 -11.104 82.972 1.00 87.88 890 GLU A CA 1
ATOM 6855 C C . GLU A 1 890 ? -34.882 -10.031 81.877 1.00 87.88 890 GLU A C 1
ATOM 6857 O O . GLU A 1 890 ? -34.280 -8.962 82.007 1.00 87.88 890 GLU A O 1
ATOM 6862 N N . LEU A 1 891 ? -35.708 -10.256 80.848 1.00 87.69 891 LEU A N 1
ATOM 6863 C CA . LEU A 1 891 ? -35.971 -9.270 79.795 1.00 87.69 891 LEU A CA 1
ATOM 6864 C C . LEU A 1 891 ? -36.565 -7.975 80.353 1.00 87.69 891 LEU A C 1
ATOM 6866 O O . LEU A 1 891 ? -36.081 -6.885 80.044 1.00 87.69 891 LEU A O 1
ATOM 6870 N N . MET A 1 892 ? -37.587 -8.091 81.200 1.00 86.56 892 MET A N 1
ATOM 6871 C CA . MET A 1 892 ? -38.284 -6.941 81.778 1.00 86.56 892 MET A CA 1
ATOM 6872 C C . MET A 1 892 ? -37.368 -6.157 82.727 1.00 86.56 892 MET A C 1
ATOM 6874 O O . MET A 1 892 ? -37.350 -4.927 82.695 1.00 86.56 892 MET A O 1
ATOM 6878 N N . GLY A 1 893 ? -36.527 -6.847 83.506 1.00 85.56 893 GLY A N 1
ATOM 6879 C CA . GLY A 1 893 ? -35.496 -6.217 84.332 1.00 85.56 893 GLY A CA 1
ATOM 6880 C C . GLY A 1 893 ? -34.410 -5.508 83.514 1.00 85.56 893 GLY A C 1
ATOM 6881 O O . GLY A 1 893 ? -33.908 -4.455 83.918 1.00 85.56 893 GLY A O 1
ATOM 6882 N N . ALA A 1 894 ? -34.075 -6.038 82.336 1.00 87.81 894 ALA A N 1
ATOM 6883 C CA . ALA A 1 894 ? -33.042 -5.483 81.471 1.00 87.81 894 ALA A CA 1
ATOM 6884 C C . ALA A 1 894 ? -33.464 -4.197 80.733 1.00 87.81 894 ALA A C 1
ATOM 6886 O O . ALA A 1 894 ? -32.589 -3.404 80.367 1.00 87.81 894 ALA A O 1
ATOM 6887 N N . VAL A 1 895 ? -34.772 -3.933 80.576 1.00 86.25 895 VAL A N 1
ATOM 6888 C CA . VAL A 1 895 ? -35.308 -2.695 79.963 1.00 86.25 895 VAL A CA 1
ATOM 6889 C C . VAL A 1 895 ? -34.749 -1.448 80.645 1.00 86.25 895 VAL A C 1
ATOM 6891 O O . VAL A 1 895 ? -34.314 -0.506 79.983 1.00 86.25 895 VAL A O 1
ATOM 6894 N N . LYS A 1 896 ? -34.710 -1.453 81.981 1.00 81.62 896 LYS A N 1
ATOM 6895 C CA . LYS A 1 896 ? -34.233 -0.312 82.770 1.00 81.62 896 LYS A CA 1
ATOM 6896 C C . LYS A 1 896 ? -32.729 -0.076 82.610 1.00 81.62 896 LYS A C 1
ATOM 6898 O O . LYS A 1 896 ? -32.279 1.063 82.701 1.00 81.62 896 LYS A O 1
ATOM 6903 N N . ALA A 1 897 ? -31.960 -1.135 82.357 1.00 81.06 897 ALA A N 1
ATOM 6904 C CA . ALA A 1 897 ? -30.506 -1.072 82.282 1.00 81.06 897 ALA A CA 1
ATOM 6905 C C . ALA A 1 897 ? -29.987 -0.447 80.974 1.00 81.06 897 ALA A C 1
ATOM 6907 O O . ALA A 1 897 ? -28.913 0.145 80.998 1.00 81.06 897 ALA A O 1
ATOM 6908 N N . ASN A 1 898 ? -30.720 -0.564 79.854 1.00 86.75 898 ASN A N 1
ATOM 6909 C CA . ASN A 1 898 ? -30.292 -0.071 78.532 1.00 86.75 898 ASN A CA 1
ATOM 6910 C C . ASN A 1 898 ? -31.479 0.424 77.676 1.00 86.75 898 ASN A C 1
ATOM 6912 O O . ASN A 1 898 ? -31.785 -0.153 76.632 1.00 86.75 898 ASN A O 1
ATOM 6916 N N . GLN A 1 899 ? -32.150 1.499 78.107 1.00 86.44 899 GLN A N 1
ATOM 6917 C CA . GLN A 1 899 ? -33.369 2.013 77.456 1.00 86.44 899 GLN A CA 1
ATOM 6918 C C . GLN A 1 899 ? -33.184 2.411 75.979 1.00 86.44 899 GLN A C 1
ATOM 6920 O O . GLN A 1 899 ? -34.071 2.161 75.167 1.00 86.44 899 GLN A O 1
ATOM 6925 N N . GLU A 1 900 ? -32.041 2.994 75.605 1.00 84.62 900 GLU A N 1
ATOM 6926 C CA . GLU A 1 900 ? -31.769 3.404 74.217 1.00 84.62 900 GLU A CA 1
ATOM 6927 C C . GLU A 1 900 ? -31.670 2.193 73.275 1.00 84.62 900 GLU A C 1
ATOM 6929 O O . GLU A 1 900 ? -32.373 2.134 72.266 1.00 84.62 900 GLU A O 1
ATOM 6934 N N . SER A 1 901 ? -30.889 1.175 73.657 1.00 84.06 901 SER A N 1
ATOM 6935 C CA . SER A 1 901 ? -30.807 -0.091 72.918 1.00 84.06 901 SER A CA 1
ATOM 6936 C C . SER A 1 901 ? -32.147 -0.822 72.891 1.00 84.06 901 SER A C 1
ATOM 6938 O O . SER A 1 901 ? -32.508 -1.385 71.862 1.00 84.06 901 SER A O 1
ATOM 6940 N N . ALA A 1 902 ? -32.906 -0.789 73.993 1.00 87.19 902 ALA A N 1
ATOM 6941 C CA . ALA A 1 902 ? -34.228 -1.400 74.048 1.00 87.19 902 ALA A CA 1
ATOM 6942 C C . ALA A 1 902 ? -35.187 -0.769 73.042 1.00 87.19 902 ALA A C 1
ATOM 6944 O O . ALA A 1 902 ? -35.831 -1.474 72.268 1.00 87.19 902 ALA A O 1
ATOM 6945 N N . LYS A 1 903 ? -35.222 0.563 72.996 1.00 89.12 903 LYS A N 1
ATOM 6946 C CA . LYS A 1 903 ? -36.028 1.313 72.039 1.00 89.12 903 LYS A CA 1
ATOM 6947 C C . LYS A 1 903 ? -35.670 0.964 70.596 1.00 89.12 903 LYS A C 1
ATOM 6949 O O . LYS A 1 903 ? -36.561 0.647 69.814 1.00 89.12 903 LYS A O 1
ATOM 6954 N N . GLU A 1 904 ? -34.386 0.995 70.243 1.00 88.19 904 GLU A N 1
ATOM 6955 C CA . GLU A 1 904 ? -33.956 0.739 68.865 1.00 88.19 904 GLU A CA 1
ATOM 6956 C C . GLU A 1 904 ? -34.219 -0.713 68.428 1.00 88.19 904 GLU A C 1
ATOM 6958 O O . GLU A 1 904 ? -34.742 -0.936 67.335 1.00 88.19 904 GLU A O 1
ATOM 6963 N N . ILE A 1 905 ? -33.936 -1.695 69.295 1.00 88.81 905 ILE A N 1
ATOM 6964 C CA . ILE A 1 905 ? -34.185 -3.120 69.023 1.00 88.81 905 ILE A CA 1
ATOM 6965 C C . ILE A 1 905 ? -35.679 -3.391 68.844 1.00 88.81 905 ILE A C 1
ATOM 6967 O O . ILE A 1 905 ? -36.054 -4.088 67.906 1.00 88.81 905 ILE A O 1
ATOM 6971 N N . LEU A 1 906 ? -36.540 -2.831 69.698 1.00 88.50 906 LEU A N 1
ATOM 6972 C CA . LEU A 1 906 ? -37.987 -3.052 69.614 1.00 88.50 906 LEU A CA 1
ATOM 6973 C C . LEU A 1 906 ? -38.610 -2.400 68.381 1.00 88.50 906 LEU A C 1
ATOM 6975 O O . LEU A 1 906 ? -39.465 -3.010 67.744 1.00 88.50 906 LEU A O 1
ATOM 6979 N N . VAL A 1 907 ? -38.174 -1.188 68.022 1.00 90.00 907 VAL A N 1
ATOM 6980 C CA . VAL A 1 907 ? -38.632 -0.517 66.795 1.00 90.00 907 VAL A CA 1
ATOM 6981 C C . VAL A 1 907 ? -38.299 -1.368 65.570 1.00 90.00 907 VAL A C 1
ATOM 6983 O O . VAL A 1 907 ? -39.168 -1.581 64.727 1.00 90.00 907 VAL A O 1
ATOM 6986 N N . LEU A 1 908 ? -37.073 -1.897 65.492 1.00 88.56 908 LEU A N 1
ATOM 6987 C CA . LEU A 1 908 ? -36.659 -2.773 64.393 1.00 88.56 908 LEU A CA 1
ATOM 6988 C C . LEU A 1 908 ? -37.371 -4.129 64.419 1.00 88.56 908 LEU A C 1
ATOM 6990 O O . LEU A 1 908 ? -37.785 -4.623 63.376 1.00 88.56 908 LEU A O 1
ATOM 6994 N N . ALA A 1 909 ? -37.558 -4.726 65.598 1.00 87.12 909 ALA A N 1
ATOM 6995 C CA . ALA A 1 909 ? -38.287 -5.984 65.738 1.00 87.12 909 ALA A CA 1
ATOM 6996 C C . ALA A 1 909 ? -39.737 -5.850 65.250 1.00 87.12 909 ALA A C 1
ATOM 6998 O O . ALA A 1 909 ? -40.242 -6.734 64.561 1.00 87.12 909 ALA A O 1
ATOM 6999 N N . ASN A 1 910 ? -40.387 -4.724 65.553 1.00 86.69 910 ASN A N 1
ATOM 7000 C CA . ASN A 1 910 ? -41.725 -4.416 65.059 1.00 86.69 910 ASN A CA 1
ATOM 7001 C C . ASN A 1 910 ? -41.748 -4.174 63.550 1.00 86.69 910 ASN A C 1
ATOM 7003 O O . ASN A 1 910 ? -42.634 -4.692 62.877 1.00 86.69 910 ASN A O 1
ATOM 7007 N N . SER A 1 911 ? -40.790 -3.417 63.000 1.00 86.88 911 SER A N 1
ATOM 7008 C CA . SER A 1 911 ? -40.743 -3.159 61.554 1.00 86.88 911 SER A CA 1
ATOM 7009 C C . SER A 1 911 ? -40.448 -4.414 60.732 1.00 86.88 911 SER A C 1
ATOM 7011 O O . SER A 1 911 ? -40.861 -4.499 59.581 1.00 86.88 911 SER A O 1
ATOM 7013 N N . LEU A 1 912 ? -39.735 -5.377 61.318 1.00 86.38 912 LEU A N 1
ATOM 7014 C CA . LEU A 1 912 ? -39.451 -6.687 60.732 1.00 86.38 912 LEU A CA 1
ATOM 7015 C C . LEU A 1 912 ? -40.531 -7.735 61.033 1.00 86.38 912 LEU A C 1
ATOM 7017 O O . LEU A 1 912 ? -40.396 -8.878 60.606 1.00 86.38 912 LEU A O 1
ATOM 7021 N N . GLU A 1 913 ? -41.569 -7.365 61.785 1.00 86.56 913 GLU A N 1
ATOM 7022 C CA . GLU A 1 913 ? -42.625 -8.268 62.240 1.00 86.56 913 GLU A CA 1
ATOM 7023 C C . GLU A 1 913 ? -42.077 -9.547 62.908 1.00 86.56 913 GLU A C 1
ATOM 7025 O O . GLU A 1 913 ? -42.498 -10.658 62.588 1.00 86.56 913 GLU A O 1
ATOM 7030 N N . VAL A 1 914 ? -41.128 -9.405 63.841 1.00 83.88 914 VAL A N 1
ATOM 7031 C CA . VAL A 1 914 ? -40.569 -10.536 64.605 1.00 83.88 914 VAL A CA 1
ATOM 7032 C C . VAL A 1 914 ? -41.687 -11.317 65.311 1.00 83.88 914 VAL A C 1
ATOM 7034 O O . VAL A 1 914 ? -42.580 -10.736 65.941 1.00 83.88 914 VAL A O 1
ATOM 7037 N N . ASP A 1 915 ? -41.650 -12.648 65.230 1.00 76.88 915 ASP A N 1
ATOM 7038 C CA . ASP A 1 915 ? -42.645 -13.521 65.845 1.00 76.88 915 ASP A CA 1
ATOM 7039 C C . ASP A 1 915 ? -42.453 -13.680 67.360 1.00 76.88 915 ASP A C 1
ATOM 7041 O O . ASP A 1 915 ? -41.949 -14.671 67.890 1.00 76.88 915 ASP A O 1
ATOM 7045 N N . ALA A 1 916 ? -42.967 -12.698 68.095 1.00 76.56 916 ALA A N 1
ATOM 7046 C CA . ALA A 1 916 ? -43.068 -12.747 69.546 1.00 76.56 916 ALA A CA 1
ATOM 7047 C C . ALA A 1 916 ? -44.372 -13.402 70.054 1.00 76.56 916 ALA A C 1
ATOM 7049 O O . ALA A 1 916 ? -44.813 -13.094 71.159 1.00 76.56 916 ALA A O 1
ATOM 7050 N N . SER A 1 917 ? -45.016 -14.293 69.287 1.00 74.75 917 SER A N 1
ATOM 7051 C CA . SER A 1 917 ? -46.287 -14.926 69.681 1.00 74.75 917 SER A CA 1
ATOM 7052 C C . SER A 1 917 ? -46.235 -15.583 71.070 1.00 74.75 917 SER A C 1
ATOM 7054 O O . SER A 1 917 ? -45.329 -16.352 71.393 1.00 74.75 917 SER A O 1
ATOM 7056 N N . LEU A 1 918 ? -47.220 -15.287 71.919 1.00 76.75 918 LEU A N 1
ATOM 7057 C CA . LEU A 1 918 ? -47.306 -15.809 73.286 1.00 76.75 918 LEU A CA 1
ATOM 7058 C C . LEU A 1 918 ? -48.501 -16.759 73.424 1.00 76.75 918 LEU A C 1
ATOM 7060 O O . LEU A 1 918 ? -49.571 -16.523 72.860 1.00 76.75 918 LEU A O 1
ATOM 7064 N N . THR A 1 919 ? -48.352 -17.814 74.227 1.00 80.44 919 THR A N 1
ATOM 7065 C CA . THR A 1 919 ? -49.506 -18.589 74.713 1.00 80.44 919 THR A CA 1
ATOM 7066 C C . THR A 1 919 ? -50.376 -17.735 75.643 1.00 80.44 919 THR A C 1
ATOM 7068 O O . THR A 1 919 ? -49.927 -16.724 76.181 1.00 80.44 919 THR A O 1
ATOM 7071 N N . THR A 1 920 ? -51.623 -18.144 75.889 1.00 78.19 920 THR A N 1
ATOM 7072 C CA . THR A 1 920 ? -52.543 -17.412 76.782 1.00 78.19 920 THR A CA 1
ATOM 7073 C C . THR A 1 920 ? -51.983 -17.228 78.201 1.00 78.19 920 THR A C 1
ATOM 7075 O O . THR A 1 920 ? -52.160 -16.168 78.804 1.00 78.19 920 THR A O 1
ATOM 7078 N N . GLU A 1 921 ? -51.278 -18.235 78.725 1.00 75.94 921 GLU A N 1
ATOM 7079 C CA . GLU A 1 921 ? -50.643 -18.181 80.048 1.00 75.94 921 GLU A CA 1
ATOM 7080 C C . GLU A 1 921 ? -49.447 -17.219 80.066 1.00 75.94 921 GLU A C 1
ATOM 7082 O O . GLU A 1 921 ? -49.349 -16.377 80.958 1.00 75.94 921 GLU A O 1
ATOM 7087 N N . GLN A 1 922 ? -48.585 -17.279 79.045 1.00 81.12 922 GLN A N 1
ATOM 7088 C CA . GLN A 1 922 ? -47.452 -16.361 78.895 1.00 81.12 922 GLN A CA 1
ATOM 7089 C C . GLN A 1 922 ? -47.913 -14.919 78.718 1.00 81.12 922 GLN A C 1
ATOM 7091 O O . GLN A 1 922 ? -47.352 -14.028 79.345 1.00 81.12 922 GLN A O 1
ATOM 7096 N N . LYS A 1 923 ? -48.959 -14.693 77.917 1.00 80.75 923 LYS A N 1
ATOM 7097 C CA . LYS A 1 923 ? -49.522 -13.363 77.691 1.00 80.75 923 LYS A CA 1
ATOM 7098 C C . LYS A 1 923 ? -49.993 -12.727 79.000 1.00 80.75 923 LYS A C 1
ATOM 7100 O O . LYS A 1 923 ? -49.557 -11.638 79.335 1.00 80.75 923 LYS A O 1
ATOM 7105 N N . THR A 1 924 ? -50.771 -13.461 79.797 1.00 82.94 924 THR A N 1
ATOM 7106 C CA . THR A 1 924 ? -51.257 -12.977 81.104 1.00 82.94 924 THR A CA 1
ATOM 7107 C C . THR A 1 924 ? -50.106 -12.548 82.026 1.00 82.94 924 THR A C 1
ATOM 7109 O O . THR A 1 924 ? -50.213 -11.560 82.752 1.00 82.94 924 THR A O 1
ATOM 7112 N N . TYR A 1 925 ? -48.997 -13.290 82.005 1.00 83.31 925 TYR A N 1
ATOM 7113 C CA . TYR A 1 925 ? -47.806 -12.969 82.787 1.00 83.31 925 TYR A CA 1
ATOM 7114 C C . TYR A 1 925 ? -47.027 -11.768 82.220 1.00 83.31 925 TYR A C 1
ATOM 7116 O O . TYR A 1 925 ? -46.616 -10.892 82.983 1.00 83.31 925 TYR A O 1
ATOM 7124 N N . PHE A 1 926 ? -46.872 -11.687 80.895 1.00 84.31 926 PHE A N 1
ATOM 7125 C CA . PHE A 1 926 ? -46.273 -10.542 80.203 1.00 84.31 926 PHE A CA 1
ATOM 7126 C C . PHE A 1 926 ? -47.030 -9.242 80.491 1.00 84.31 926 PHE A C 1
ATOM 7128 O O . PHE A 1 926 ? -46.399 -8.249 80.842 1.00 84.31 926 PHE A O 1
ATOM 7135 N N . ASP A 1 927 ? -48.362 -9.258 80.425 1.00 83.12 927 ASP A N 1
ATOM 7136 C CA . ASP A 1 927 ? -49.204 -8.082 80.672 1.00 83.12 927 ASP A CA 1
ATOM 7137 C C . ASP A 1 927 ? -49.020 -7.563 82.111 1.00 83.12 927 ASP A C 1
ATOM 7139 O O . ASP A 1 927 ? -48.930 -6.355 82.345 1.00 83.12 927 ASP A O 1
ATOM 7143 N N . ALA A 1 928 ? -48.886 -8.473 83.086 1.00 84.38 928 ALA A N 1
ATOM 7144 C CA . ALA A 1 928 ? -48.605 -8.118 84.477 1.00 84.38 928 ALA A CA 1
ATOM 7145 C C . ALA A 1 928 ? -47.228 -7.450 84.639 1.00 84.38 928 ALA A C 1
ATOM 7147 O O . ALA A 1 928 ? -47.104 -6.457 85.355 1.00 84.38 928 ALA A O 1
ATOM 7148 N N . LYS A 1 929 ? -46.204 -7.951 83.940 1.00 86.25 929 LYS A N 1
ATOM 7149 C CA . LYS A 1 929 ? -44.851 -7.374 83.953 1.00 86.25 929 LYS A CA 1
ATOM 7150 C C . LYS A 1 929 ? -44.775 -6.032 83.233 1.00 86.25 929 LYS A C 1
ATOM 7152 O O . LYS A 1 929 ? -44.109 -5.114 83.704 1.00 86.25 929 LYS A O 1
ATOM 7157 N N . ILE A 1 930 ? -45.505 -5.877 82.133 1.00 84.81 930 ILE A N 1
ATOM 7158 C CA . ILE A 1 930 ? -45.637 -4.599 81.430 1.00 84.81 930 ILE A CA 1
ATOM 7159 C C . ILE A 1 930 ? -46.305 -3.556 82.337 1.00 84.81 930 ILE A C 1
ATOM 7161 O O . ILE A 1 930 ? -45.838 -2.420 82.389 1.00 84.81 930 ILE A O 1
ATOM 7165 N N . ALA A 1 931 ? -47.328 -3.932 83.113 1.00 85.00 931 ALA A N 1
ATOM 7166 C CA . ALA A 1 931 ? -47.948 -3.036 84.092 1.00 85.00 931 ALA A CA 1
ATOM 7167 C C . ALA A 1 931 ? -46.974 -2.599 85.211 1.00 85.00 931 ALA A C 1
ATOM 7169 O O . ALA A 1 931 ? -47.051 -1.459 85.677 1.00 85.00 931 ALA A O 1
ATOM 7170 N N . GLU A 1 932 ? -46.034 -3.465 85.620 1.00 85.56 932 GLU A N 1
ATOM 7171 C CA . GLU A 1 932 ? -44.942 -3.101 86.542 1.00 85.56 932 GLU A CA 1
ATOM 7172 C C . GLU A 1 932 ? -44.022 -2.033 85.922 1.00 85.56 932 GLU A C 1
ATOM 7174 O O . GLU A 1 932 ? -43.717 -1.036 86.580 1.00 85.56 932 GLU A O 1
ATOM 7179 N N . LEU A 1 933 ? -43.639 -2.188 84.648 1.00 84.06 933 LEU A N 1
ATOM 7180 C CA . LEU A 1 933 ? -42.841 -1.190 83.920 1.00 84.06 933 LEU A CA 1
ATOM 7181 C C . LEU A 1 933 ? -43.609 0.127 83.714 1.00 84.06 933 LEU A C 1
ATOM 7183 O O . LEU A 1 933 ? -43.030 1.203 83.825 1.00 84.06 933 LEU A O 1
ATOM 7187 N N . GLU A 1 934 ? -44.921 0.073 83.464 1.00 85.25 934 GLU A N 1
ATOM 7188 C CA . GLU A 1 934 ? -45.774 1.260 83.318 1.00 85.25 934 GLU A CA 1
ATOM 7189 C C . GLU A 1 934 ? -45.910 2.085 84.599 1.00 85.25 934 GLU A C 1
ATOM 7191 O O . GLU A 1 934 ? -46.186 3.289 84.524 1.00 85.25 934 GLU A O 1
ATOM 7196 N N . ALA A 1 935 ? -45.759 1.456 85.763 1.00 85.44 935 ALA A N 1
ATOM 7197 C CA . ALA A 1 935 ? -45.778 2.134 87.050 1.00 85.44 935 ALA A CA 1
ATOM 7198 C C . ALA A 1 935 ? -44.442 2.836 87.370 1.00 85.44 935 ALA A C 1
ATOM 7200 O O . ALA A 1 935 ? -44.429 3.746 88.203 1.00 85.44 935 ALA A O 1
ATOM 7201 N N . ASP A 1 936 ? -43.341 2.462 86.706 1.00 83.44 936 ASP A N 1
ATOM 7202 C CA . ASP A 1 936 ? -42.024 3.079 86.880 1.00 83.44 936 ASP A CA 1
ATOM 7203 C C . ASP A 1 936 ? -41.895 4.347 86.013 1.00 83.44 936 ASP A C 1
ATOM 7205 O O . ASP A 1 936 ? -41.826 4.302 84.785 1.00 83.44 936 ASP A O 1
ATOM 7209 N N . SER A 1 937 ? -41.859 5.519 86.659 1.00 81.88 937 SER A N 1
ATOM 7210 C CA . SER A 1 937 ? -41.754 6.815 85.975 1.00 81.88 937 SER A CA 1
ATOM 7211 C C . SER A 1 937 ? -40.411 7.056 85.276 1.00 81.88 937 SER A C 1
ATOM 7213 O O . SER A 1 937 ? -40.293 8.037 84.545 1.00 81.88 937 SER A O 1
ATOM 7215 N N . GLU A 1 938 ? -39.398 6.220 85.525 1.00 83.94 938 GLU A N 1
ATOM 7216 C CA . GLU A 1 938 ? -38.064 6.352 84.928 1.00 83.94 938 GLU A CA 1
ATOM 7217 C C . GLU A 1 938 ? -37.948 5.680 83.549 1.00 83.94 938 GLU A C 1
ATOM 7219 O O . GLU A 1 938 ? -36.921 5.845 82.892 1.00 83.94 938 GLU A O 1
ATOM 7224 N N . ILE A 1 939 ? -38.966 4.937 83.094 1.00 85.38 939 ILE A N 1
ATOM 7225 C CA . ILE A 1 939 ? -38.961 4.209 81.814 1.00 85.38 939 ILE A CA 1
ATOM 7226 C C . ILE A 1 939 ? -39.634 5.034 80.708 1.00 85.38 939 ILE A C 1
ATOM 7228 O O . ILE A 1 939 ? -40.753 5.524 80.881 1.00 85.38 939 ILE A O 1
ATOM 7232 N N . ASP A 1 940 ? -38.975 5.166 79.547 1.00 86.75 940 ASP A N 1
ATOM 7233 C CA . ASP A 1 940 ? -39.567 5.794 78.356 1.00 86.75 940 ASP A CA 1
ATOM 7234 C C . ASP A 1 940 ? -40.858 5.061 77.938 1.00 86.75 940 ASP A C 1
ATOM 7236 O O . ASP A 1 940 ? -40.860 3.866 77.630 1.00 86.75 940 ASP A O 1
ATOM 7240 N N . ARG A 1 941 ? -41.974 5.799 77.899 1.00 87.06 941 ARG A N 1
ATOM 7241 C CA . ARG A 1 941 ? -43.300 5.285 77.517 1.00 87.06 941 ARG A CA 1
ATOM 7242 C C . ARG A 1 941 ? -43.324 4.707 76.105 1.00 87.06 941 ARG A C 1
ATOM 7244 O O . ARG A 1 941 ? -44.126 3.816 75.841 1.00 87.06 941 ARG A O 1
ATOM 7251 N N . ASP A 1 942 ? -42.457 5.187 75.220 1.00 86.62 942 ASP A N 1
ATOM 7252 C CA . ASP A 1 942 ? -42.351 4.677 73.855 1.00 86.62 942 ASP A CA 1
ATOM 7253 C C . ASP A 1 942 ? -41.825 3.232 73.830 1.00 86.62 942 ASP A C 1
ATOM 7255 O O . ASP A 1 942 ? -42.333 2.408 73.081 1.00 86.62 942 ASP A O 1
ATOM 7259 N N . ILE A 1 943 ? -40.900 2.863 74.727 1.00 87.81 943 ILE A N 1
ATOM 7260 C CA . ILE A 1 943 ? -40.395 1.481 74.846 1.00 87.81 943 ILE A CA 1
ATOM 7261 C C . ILE A 1 943 ? -41.535 0.522 75.192 1.00 87.81 943 ILE A C 1
ATOM 7263 O O . ILE A 1 943 ? -41.655 -0.550 74.602 1.00 87.81 943 ILE A O 1
ATOM 7267 N N . ILE A 1 944 ? -42.404 0.931 76.118 1.00 86.38 944 ILE A N 1
ATOM 7268 C CA . ILE A 1 944 ? -43.574 0.153 76.534 1.00 86.38 944 ILE A CA 1
ATOM 7269 C C . ILE A 1 944 ? -44.549 -0.016 75.360 1.00 86.38 944 ILE A C 1
ATOM 7271 O O . ILE A 1 944 ? -45.042 -1.119 75.122 1.00 86.38 944 ILE A O 1
ATOM 7275 N N . ALA A 1 945 ? -44.797 1.053 74.598 1.00 86.12 945 ALA A N 1
ATOM 7276 C CA . ALA A 1 945 ? -45.665 1.012 73.422 1.00 86.12 945 ALA A CA 1
ATOM 7277 C C . ALA A 1 945 ? -45.117 0.081 72.324 1.00 86.12 945 ALA A C 1
ATOM 7279 O O . ALA A 1 945 ? -45.869 -0.710 71.748 1.00 86.12 945 ALA A O 1
ATOM 7280 N N . GLN A 1 946 ? -43.805 0.122 72.070 1.00 88.88 946 GLN A N 1
ATOM 7281 C CA . GLN A 1 946 ? -43.152 -0.782 71.121 1.00 88.88 946 GLN A CA 1
ATOM 7282 C C . GLN A 1 946 ? -43.210 -2.240 71.601 1.00 88.88 946 GLN A C 1
ATOM 7284 O O . GLN A 1 946 ? -43.505 -3.128 70.804 1.00 88.88 946 GLN A O 1
ATOM 7289 N N . PHE A 1 947 ? -43.017 -2.501 72.897 1.00 86.12 947 PHE A N 1
ATOM 7290 C CA . PHE A 1 947 ? -43.156 -3.847 73.464 1.00 86.12 947 PHE A CA 1
ATOM 7291 C C . PHE A 1 947 ? -44.565 -4.414 73.305 1.00 86.12 947 PHE A C 1
ATOM 7293 O O . PHE A 1 947 ? -44.711 -5.544 72.847 1.00 86.12 947 PHE A O 1
ATOM 7300 N N . LYS A 1 948 ? -45.594 -3.627 73.648 1.00 84.75 948 LYS A N 1
ATOM 7301 C CA . LYS A 1 948 ? -47.005 -4.008 73.474 1.00 84.75 948 LYS A CA 1
ATOM 7302 C C . LYS A 1 948 ? -47.311 -4.360 72.023 1.00 84.75 948 LYS A C 1
ATOM 7304 O O . LYS A 1 948 ? -47.869 -5.420 71.748 1.00 84.75 948 LYS A O 1
ATOM 7309 N N . THR A 1 949 ? -46.845 -3.518 71.101 1.00 85.50 949 THR A N 1
ATOM 7310 C CA . THR A 1 949 ? -46.985 -3.747 69.658 1.00 85.50 949 THR A CA 1
ATOM 7311 C C . THR A 1 949 ? -46.358 -5.082 69.240 1.00 85.50 949 THR A C 1
ATOM 7313 O O . THR A 1 949 ? -47.007 -5.866 68.547 1.00 85.50 949 THR A O 1
ATOM 7316 N N . LEU A 1 950 ? -45.149 -5.386 69.727 1.00 83.50 950 LEU A N 1
ATOM 7317 C CA . LEU A 1 950 ? -44.405 -6.600 69.378 1.00 83.50 950 LEU A CA 1
ATOM 7318 C C . LEU A 1 950 ? -45.146 -7.881 69.777 1.00 83.50 950 LEU A C 1
ATOM 7320 O O . LEU A 1 950 ? -45.254 -8.817 68.983 1.00 83.50 950 LEU A O 1
ATOM 7324 N N . ILE A 1 951 ? -45.711 -7.915 70.987 1.00 80.50 951 ILE A N 1
ATOM 7325 C CA . ILE A 1 951 ? -46.454 -9.079 71.501 1.00 80.50 951 ILE A CA 1
ATOM 7326 C C . ILE A 1 951 ? -47.918 -9.134 71.019 1.00 80.50 951 ILE A C 1
ATOM 7328 O O . ILE A 1 951 ? -48.685 -10.001 71.445 1.00 80.50 951 ILE A O 1
ATOM 7332 N N . GLY A 1 952 ? -48.321 -8.237 70.111 1.00 71.12 952 GLY A N 1
ATOM 7333 C CA . GLY A 1 952 ? -49.656 -8.226 69.509 1.00 71.12 952 GLY A CA 1
ATOM 7334 C C . GLY A 1 952 ? -50.742 -7.591 70.380 1.00 71.12 952 GLY A C 1
ATOM 7335 O O . GLY A 1 952 ? -51.926 -7.888 70.203 1.00 71.12 952 GLY A O 1
ATOM 7336 N N . GLU A 1 953 ? -50.367 -6.727 71.321 1.00 63.75 953 GLU A N 1
ATOM 7337 C CA . GLU A 1 953 ? -51.291 -5.821 71.994 1.00 63.75 953 GLU A CA 1
ATOM 7338 C C . GLU A 1 953 ? -51.352 -4.510 71.211 1.00 63.75 953 GLU A C 1
ATOM 7340 O O . GLU A 1 953 ? -50.402 -3.731 71.181 1.00 63.75 953 GLU A O 1
ATOM 7345 N N . THR A 1 954 ? -52.470 -4.257 70.535 1.00 49.03 954 THR A N 1
ATOM 7346 C CA . THR A 1 954 ? -52.727 -2.925 69.980 1.00 49.03 954 THR A CA 1
ATOM 7347 C C . THR A 1 954 ? -52.758 -1.911 71.123 1.00 49.03 954 THR A C 1
ATOM 7349 O O . THR A 1 954 ? -53.522 -2.109 72.069 1.00 49.03 954 THR A O 1
ATOM 7352 N N . ALA A 1 955 ? -51.914 -0.881 71.009 1.00 39.06 955 ALA A N 1
ATOM 7353 C CA . ALA A 1 955 ? -51.724 0.200 71.979 1.00 39.06 955 ALA A CA 1
ATOM 7354 C C . ALA A 1 955 ? -53.022 0.860 72.469 1.00 39.06 955 ALA A C 1
ATOM 7356 O O . ALA A 1 955 ? -53.950 1.047 71.643 1.00 39.06 955 ALA A O 1
#

pLDDT: mean 77.59, std 15.78, range [21.7, 96.69]

Secondary structure (DSSP, 8-state):
--HHHHHHHHHHHHHHHHHHHHHHHHHH-HHHHHHHHHHHHHHHHHHHHHHHHHHHHHHT-EEEETTEEEEHHHHHHHHHTTSHHHHHHHHH-HHHHHHHHHHHHHHHHHHHHHHHHHHHHHHHHHHHHHHHHHT--TTSSSSS-----HHHHHHHHHHHHHHHHHHHHHHHHHHHHHHHHHS----SSSHHHHHHTT-------------------------------TTTTS-HHHHHHHHHHHHSHHHHHHTGGGHHHHHHHHHS-EEETTEEE-HHHHHHHHHHHHHHHHHHHHH--GGG--HHHHHHHHHHHHTSHHIIIIIHHHHHHHHHTHHHHHHH-GGGGGGHHHHHHHHHHHTT-S-HHHHHHHHHHHHHHHHHHHHHTTHHHHHTTS---HHHHHHHHHHHHHHHHHHHHHHHT-HHHHHHHHHHHHHHHHT-SSHHHHHHHHTB------HHHHHHHHHHHHHHHHHHHHHHHTTT--HHHHHH-GGGGGG--SSHHHHHHHHHHHHHHHHTSGGGBBTTS-BSHHHHHHHTT-TTTT-BTTS---SHHHHHHHHHHHHHHHHTTT-HHHHSSS--HHHHHHHHHHHHHHTTT-GGGGGHHHHHHHHHHTBHHHIIIIIHHHHHHHTTSSS--GGGG--TT-HHHHHHHHHHHHHHHHHHHHHHHTSEEETTTTEEHHHHHHSTT--HHHHHTT--HHHHHHHHHHHHH-STTHHHHHHHHHHHHHHHHHHH--TT-----TT---SSTT--HHHHHHHHHHHHHHHHH-S--SSGGGS-HHHHHHHHHHHHHHHTHHHHH--SSPPTTHHHHHHHHHHHHHHHT--HHHHBS-SSGGGS-HHHHHHHHHHHHS-SHHHHHHIIIIIS---SHHHHHHHHHHHHH-HHHHHHHHHHHHHTTB-----HHHHHHHHHHHHHHHH-TTS-HHHHHHHHHHTT---